Protein AF-A0A2E0FH24-F1 (afdb_monomer)

Foldseek 3Di:
DVVVVVVVVVVVPPDPDPWPDDDQKIWFFFQFFLVLLAQPAPDDDLQQFAAEAEDFDAAEAAAPAGDKFFLLDDQADDRPDDPPPPQKDKDKDKFKDAPNHADDAFWFWALDWAWEKEWEADPPPPPPDIDIDTDTAQWGFIWGWQSSDVVTDIDTGTIGGQWYWYFYPPPHTDRDDIDGDPDGPDGMDMGMYMYGYDDPVSPRRWWPAQFWDWAQAQADQDQASIKTKWFLAGSSGHFPDQPQPDWFWGGKTKTGFYQLQAHPVVPHHDALLLFWKKKWKKWWGRVFAWADQQKKKWKWKAFPQVRDIDTDDIDGTDPTDDIDMDMDTPHDVSQSHGRIMMMIIIITGRRRGHGMMIIGITGTHRDNDPPVFDQEKFQRHAQQPQFDFFSEEALVLCVVPVLNTGDQWTWGKMFGRAQAKWKFFFWWKWKDFPPHTDDIFTQPDRIDIAGGRGMDTGITGCDDDNHRDGDPSPPDQFWGKMKMKTFTDIDDPYDRSRRIDIYIRIHHQKTHQASLGFSIWMWGFAAQKWKKFKDFRSAWFWFFKKKFQWGDDSDDFQVFWKWKWKFDQPDPPRDGDDTQDIAPDTHGDDQDSDDSRIDIGTGPDIRTDHTMMIITITTNDRDITITGWRQSGFPQVRIWMDRPNDIDTDPHGTTTRMITGTDSSPPPPPPPCPQPAWDKDWDDAADQWKIKMATPDFAWKWKFKAAPVRDTPDIDIDGRTDMDTCNVPDFDKIWIWIAGPVGHIDIDIGGHD

Secondary structure (DSSP, 8-state):
--SHHHHTTTTS-----S-EEETTEEEE--SS-TTTTTS------S--TT-EEE----EEPPTTT-EEE-SSS--BPP----TT-TTEEEEEEESEEETTEEPPTT-EEESS--EEEEEEEPTTTGGG-EEEEEEEPPPEEEEEEETTSSSPEEEEEEEEES-EEEEE-SSS-EEEEEE--SS-SEE--EEEEEEEPP-GGGTT--BS---SEEESSS-SS-SSS-EEEE-SB-TTSSBS--STT-EEEEEEEEBPPEE-SB-TTSSSBP-GGG-EEEEEEEEE-TTSPPPPTT-EEEEEEEETTTTEEEEEEEEE--S----EEEEEE---TTTSSEEEEEEEEEEEE-SSS-S-EEEEEEEEEE-SS---S---EEE-S----SBSS-SEEEHHHHHH-HHHHB-SEEEEEEEE-SSS-EEEEEEEEEEEETTEEEEEEE-SSSEEEEPTT-EEEEEEESEETTEE----TTS-SS-EEEEEEEEEE--TTS-GGGGEEEEEEEEESB-BSS-S--SEEEEE-SSS-EEEEEEEEEEEEEEEEEEE-BPP-SS--TT--EEEEEEES-STTS---SEEEE-SS-B------SGGG-EEEEEEEEEEEEEEEEEEEEESSSSPPPEEEESSS--GGGEEEESSSS-EE-SS-SEESEEEEESTTS-TT-------PPPEEEESSSBSSEEEEEESS-S-EEEEEE-TTS-EEEEEEE-SEEEEE-TTSPSEEEEEEEE-TTS-EEEEEEEE-

pLDDT: mean 86.29, std 14.54, range [27.88, 98.69]

Structure (mmCIF, N/CA/C/O backbone):
data_AF-A0A2E0FH24-F1
#
_entry.id   AF-A0A2E0FH24-F1
#
loop_
_atom_site.group_PDB
_atom_site.id
_atom_site.type_symbol
_atom_site.label_atom_id
_atom_site.label_alt_id
_atom_site.label_comp_id
_atom_site.label_asym_id
_atom_site.label_entity_id
_atom_site.label_seq_id
_atom_site.pdbx_PDB_ins_code
_atom_site.Cartn_x
_atom_site.Cartn_y
_atom_site.Cartn_z
_atom_site.occupancy
_atom_site.B_iso_or_equiv
_atom_site.auth_seq_id
_atom_site.auth_comp_id
_atom_site.auth_asym_id
_atom_site.auth_atom_id
_atom_site.pdbx_PDB_model_num
ATOM 1 N N . MET A 1 1 ? 32.695 -41.557 7.636 1.00 42.50 1 MET A N 1
ATOM 2 C CA . MET A 1 1 ? 31.829 -41.462 8.838 1.00 42.50 1 MET A CA 1
ATOM 3 C C . MET A 1 1 ? 31.587 -40.031 9.339 1.00 42.50 1 MET A C 1
ATOM 5 O O . MET A 1 1 ? 30.530 -39.802 9.895 1.00 42.50 1 MET A O 1
ATOM 9 N N . LYS A 1 2 ? 32.475 -39.047 9.092 1.00 34.22 2 LYS A N 1
ATOM 10 C CA . LYS A 1 2 ? 32.203 -37.613 9.367 1.00 34.22 2 LYS A CA 1
ATOM 11 C C . LYS A 1 2 ? 31.386 -36.876 8.286 1.00 34.22 2 LYS A C 1
ATOM 13 O O . LYS A 1 2 ? 30.874 -35.805 8.557 1.00 34.22 2 LYS A O 1
ATOM 18 N N . ILE A 1 3 ? 31.224 -37.466 7.097 1.00 34.38 3 ILE A N 1
ATOM 19 C CA . ILE A 1 3 ? 30.461 -36.876 5.977 1.00 34.38 3 ILE A CA 1
ATOM 20 C C . ILE A 1 3 ? 28.966 -37.252 6.034 1.00 34.38 3 ILE A C 1
ATOM 22 O O . ILE A 1 3 ? 28.124 -36.463 5.629 1.00 34.38 3 ILE A O 1
ATOM 26 N N . LEU A 1 4 ? 28.606 -38.389 6.648 1.00 31.39 4 LEU A N 1
ATOM 27 C CA . LEU A 1 4 ? 27.194 -38.744 6.873 1.00 31.39 4 LEU A CA 1
ATOM 28 C C . LEU A 1 4 ? 26.541 -37.950 8.017 1.00 31.39 4 LEU A C 1
ATOM 30 O O . LEU A 1 4 ? 25.326 -37.820 8.040 1.00 31.39 4 LEU A O 1
ATOM 34 N N . PHE A 1 5 ? 27.330 -37.398 8.945 1.00 30.36 5 PHE A N 1
ATOM 35 C CA . PHE A 1 5 ? 26.803 -36.593 10.054 1.00 30.36 5 PHE A CA 1
ATOM 36 C C . PHE A 1 5 ? 26.474 -35.149 9.632 1.00 30.36 5 PHE A C 1
ATOM 38 O O . PHE A 1 5 ? 25.682 -34.487 10.288 1.00 30.36 5 PHE A O 1
ATOM 45 N N . ILE A 1 6 ? 27.039 -34.679 8.512 1.00 35.78 6 ILE A N 1
ATOM 46 C CA . ILE A 1 6 ? 26.755 -33.351 7.941 1.00 35.78 6 ILE A CA 1
ATOM 47 C C . ILE A 1 6 ? 25.502 -33.398 7.049 1.00 35.78 6 ILE A C 1
ATOM 49 O O . ILE A 1 6 ? 24.717 -32.461 7.054 1.00 35.78 6 ILE A O 1
ATOM 53 N N . ILE A 1 7 ? 25.244 -34.528 6.380 1.00 33.69 7 ILE A N 1
ATOM 54 C CA . ILE A 1 7 ? 24.041 -34.724 5.548 1.00 33.69 7 ILE A CA 1
ATOM 55 C C . ILE A 1 7 ? 22.789 -35.010 6.404 1.00 33.69 7 ILE A C 1
ATOM 57 O O . ILE A 1 7 ? 21.670 -34.741 5.983 1.00 33.69 7 ILE A O 1
ATOM 61 N N . PHE A 1 8 ? 22.950 -35.498 7.640 1.00 28.25 8 PHE A N 1
ATOM 62 C CA . PHE A 1 8 ? 21.814 -35.725 8.546 1.00 28.25 8 PHE A CA 1
ATOM 63 C C . PHE A 1 8 ? 21.335 -34.445 9.261 1.00 28.25 8 PHE A C 1
ATOM 65 O O . PHE A 1 8 ? 20.215 -34.413 9.759 1.00 28.25 8 PHE A O 1
ATOM 72 N N . LEU A 1 9 ? 22.145 -33.375 9.275 1.00 28.88 9 LEU A N 1
ATOM 73 C CA . LEU A 1 9 ? 21.748 -32.053 9.782 1.00 28.88 9 LEU A CA 1
ATOM 74 C C . LEU A 1 9 ? 21.144 -31.139 8.701 1.00 28.88 9 LEU A C 1
ATOM 76 O O . LEU A 1 9 ? 20.468 -30.179 9.049 1.00 28.88 9 LEU A O 1
ATOM 80 N N . SER A 1 10 ? 21.301 -31.457 7.410 1.00 28.70 10 SER A N 1
ATOM 81 C CA . SER A 1 10 ? 20.669 -30.713 6.306 1.00 28.70 10 SER A CA 1
ATOM 82 C C . SER A 1 10 ? 19.238 -31.171 5.979 1.00 28.70 10 SER A C 1
ATOM 84 O O . SER A 1 10 ? 18.613 -30.612 5.089 1.00 28.70 10 SER A O 1
ATOM 86 N N . LEU A 1 11 ? 18.712 -32.183 6.680 1.00 27.88 11 LEU A N 1
ATOM 87 C CA . LEU A 1 11 ? 17.382 -32.771 6.441 1.00 27.88 11 LEU A CA 1
ATOM 88 C C . LEU A 1 11 ? 16.371 -32.528 7.579 1.00 27.88 11 LEU A C 1
ATOM 90 O O . LEU A 1 11 ? 15.263 -33.048 7.530 1.00 27.88 11 LEU A O 1
ATOM 94 N N . ILE A 1 12 ? 16.729 -31.719 8.585 1.00 27.95 12 ILE A N 1
ATOM 95 C CA . ILE A 1 12 ? 15.826 -31.283 9.676 1.00 27.95 12 ILE A CA 1
ATOM 96 C C . ILE A 1 12 ? 15.610 -29.748 9.649 1.00 27.95 12 ILE A C 1
ATOM 98 O O . ILE A 1 12 ? 14.938 -29.184 10.502 1.00 27.95 12 ILE A O 1
ATOM 102 N N . GLY A 1 13 ? 16.123 -29.052 8.630 1.00 34.16 13 GLY A N 1
ATOM 103 C CA . GLY A 1 13 ? 16.032 -27.592 8.487 1.00 34.16 13 GLY A CA 1
ATOM 104 C C . GLY A 1 13 ? 15.006 -27.102 7.462 1.00 34.16 13 GLY A C 1
ATOM 105 O O . GLY A 1 13 ? 15.277 -26.117 6.793 1.00 34.16 13 GLY A O 1
ATOM 106 N N . ILE A 1 14 ? 13.874 -27.789 7.279 1.00 35.41 14 ILE A N 1
ATOM 107 C CA . ILE A 1 14 ? 12.835 -27.381 6.317 1.00 35.41 14 ILE A CA 1
ATOM 108 C C . ILE A 1 14 ? 11.508 -27.276 7.072 1.00 35.41 14 ILE A C 1
ATOM 110 O O . ILE A 1 14 ? 10.824 -28.280 7.244 1.00 35.41 14 ILE A O 1
ATOM 114 N N . ASN A 1 15 ? 11.249 -26.082 7.618 1.00 29.73 15 ASN A N 1
ATOM 115 C CA . ASN A 1 15 ? 9.950 -25.509 8.040 1.00 29.73 15 ASN A CA 1
ATOM 116 C C . ASN A 1 15 ? 10.124 -24.212 8.870 1.00 29.73 15 ASN A C 1
ATOM 118 O O . ASN A 1 15 ? 9.218 -23.813 9.594 1.00 29.73 15 ASN A O 1
ATOM 122 N N . LEU A 1 16 ? 11.273 -23.534 8.789 1.00 32.25 16 LEU A N 1
ATOM 123 C CA . LEU A 1 16 ? 11.431 -22.181 9.327 1.00 32.25 16 LEU A CA 1
ATOM 124 C C . LEU A 1 16 ? 11.148 -21.190 8.197 1.00 32.25 16 LEU A C 1
ATOM 126 O O . LEU A 1 16 ? 12.067 -20.674 7.580 1.00 32.25 16 LEU A O 1
ATOM 130 N N . LEU A 1 17 ? 9.867 -20.984 7.897 1.00 41.75 17 LEU A N 1
ATOM 131 C CA . LEU A 1 17 ? 9.438 -19.695 7.355 1.00 41.75 17 LEU A CA 1
ATOM 132 C C . LEU A 1 17 ? 9.390 -18.712 8.527 1.00 41.75 17 LEU A C 1
ATOM 134 O O . LEU A 1 17 ? 9.107 -19.132 9.651 1.00 41.75 17 LEU A O 1
ATOM 138 N N . ALA A 1 18 ? 9.676 -17.440 8.252 1.00 46.03 18 ALA A N 1
ATOM 139 C CA . ALA A 1 18 ? 9.820 -16.313 9.176 1.00 46.03 18 ALA A CA 1
ATOM 140 C C . ALA A 1 18 ? 8.574 -16.015 10.046 1.00 46.03 18 ALA A C 1
ATOM 142 O O . ALA A 1 18 ? 7.959 -14.951 9.982 1.00 46.03 18 ALA A O 1
ATOM 143 N N . GLN A 1 19 ? 8.186 -16.967 10.891 1.00 52.16 19 GLN A N 1
ATOM 144 C CA . GLN A 1 19 ? 7.180 -16.806 11.926 1.00 52.16 19 GLN A CA 1
ATOM 145 C C . GLN A 1 19 ? 7.893 -16.354 13.189 1.00 52.16 19 GLN A C 1
ATOM 147 O O . GLN A 1 19 ? 8.677 -17.088 13.795 1.00 52.16 19 GLN A O 1
ATOM 152 N N . LYS A 1 20 ? 7.626 -15.121 13.609 1.00 48.47 20 LYS A N 1
ATOM 153 C CA . LYS A 1 20 ? 8.109 -14.644 14.899 1.00 48.47 20 LYS A CA 1
ATOM 154 C C . LYS A 1 20 ? 7.167 -15.172 15.966 1.00 48.47 20 LYS A C 1
ATOM 156 O O . LYS A 1 20 ? 6.253 -14.463 16.364 1.00 48.47 20 LYS A O 1
ATOM 161 N N . GLU A 1 21 ? 7.357 -16.411 16.401 1.00 52.12 21 GLU A N 1
ATOM 162 C CA . GLU A 1 21 ? 6.570 -17.008 17.483 1.00 52.12 21 GLU A CA 1
ATOM 163 C C . GLU A 1 21 ? 6.984 -16.416 18.840 1.00 52.12 21 GLU A C 1
ATOM 165 O O . GLU A 1 21 ? 8.165 -16.391 19.203 1.00 52.12 21 GLU A O 1
ATOM 170 N N . ARG A 1 22 ? 6.009 -15.936 19.619 1.00 55.72 22 ARG A N 1
ATOM 171 C CA . ARG A 1 22 ? 6.194 -15.578 21.032 1.00 55.72 22 ARG A CA 1
ATOM 172 C C . ARG A 1 22 ? 5.131 -16.277 21.871 1.00 55.72 22 ARG A C 1
ATOM 174 O O . ARG A 1 22 ? 4.177 -15.671 22.339 1.00 55.72 22 ARG A O 1
ATOM 181 N N . GLY A 1 23 ? 5.320 -17.576 22.087 1.00 64.25 23 GLY A N 1
ATOM 182 C CA . GLY A 1 23 ? 4.352 -18.387 22.823 1.00 64.25 23 GLY A CA 1
ATOM 183 C C . GLY A 1 23 ? 3.135 -18.727 21.963 1.00 64.25 23 GLY A C 1
ATOM 184 O O . GLY A 1 23 ? 3.292 -19.152 20.828 1.00 64.25 23 GLY A O 1
ATOM 185 N N . GLU A 1 24 ? 1.934 -18.571 22.518 1.00 82.94 24 GLU A N 1
ATOM 186 C CA . GLU A 1 24 ? 0.658 -18.980 21.902 1.00 82.94 24 GLU A CA 1
ATOM 187 C C . GLU A 1 24 ? 0.041 -17.914 20.965 1.00 82.94 24 GLU A C 1
ATOM 189 O O . GLU A 1 24 ? -1.079 -18.077 20.480 1.00 82.94 24 GLU A O 1
ATOM 194 N N . GLU A 1 25 ? 0.783 -16.837 20.686 1.00 91.25 25 GLU A N 1
ATOM 195 C CA . GLU A 1 25 ? 0.478 -15.815 19.678 1.00 91.25 25 GLU A CA 1
ATOM 196 C C . GLU A 1 25 ? 1.577 -15.740 18.607 1.00 91.25 25 GLU A C 1
ATOM 198 O O . GLU A 1 25 ? 2.749 -16.052 18.854 1.00 91.25 25 GLU A O 1
ATOM 203 N N . THR A 1 26 ? 1.208 -15.340 17.389 1.00 90.75 26 THR A N 1
ATOM 204 C CA . THR A 1 26 ? 2.142 -15.291 16.257 1.00 90.75 26 THR A CA 1
ATOM 205 C C . THR A 1 26 ? 1.792 -14.177 15.278 1.00 90.75 26 THR A C 1
ATOM 207 O O . THR A 1 26 ? 0.620 -13.981 14.957 1.00 90.75 26 THR A O 1
ATOM 210 N N . LEU A 1 27 ? 2.826 -13.512 14.751 1.00 90.62 27 LEU A N 1
ATOM 211 C CA . LEU A 1 27 ? 2.747 -12.724 13.520 1.00 90.62 27 LEU A CA 1
ATOM 212 C C . LEU A 1 27 ? 3.311 -13.523 12.348 1.00 90.62 27 LEU A C 1
ATOM 214 O O . LEU A 1 27 ? 4.332 -14.205 12.475 1.00 90.62 27 LEU A O 1
ATOM 218 N N . SER A 1 28 ? 2.659 -13.429 11.198 1.00 89.19 28 SER A N 1
ATOM 219 C CA . SER A 1 28 ? 3.135 -14.007 9.945 1.00 89.19 28 SER A CA 1
ATOM 220 C C . SER A 1 28 ? 3.078 -12.988 8.811 1.00 89.19 28 SER A C 1
ATOM 222 O O . SER A 1 28 ? 2.245 -12.085 8.866 1.00 89.19 28 SER A O 1
ATOM 224 N N . PRO A 1 29 ? 3.947 -13.125 7.799 1.00 89.25 29 PRO A N 1
ATOM 225 C CA . PRO A 1 29 ? 3.878 -12.305 6.597 1.00 89.25 29 PRO A CA 1
ATOM 226 C C . PRO A 1 29 ? 2.555 -12.497 5.853 1.00 89.25 29 PRO A C 1
ATOM 228 O O . PRO A 1 29 ? 1.893 -13.532 6.001 1.00 89.25 29 PRO A O 1
ATOM 231 N N . LEU A 1 30 ? 2.186 -11.501 5.052 1.00 89.94 30 LEU A N 1
ATOM 232 C CA . LEU A 1 30 ? 0.980 -11.555 4.236 1.00 89.94 30 LEU A CA 1
ATOM 233 C C . LEU A 1 30 ? 1.194 -12.447 3.015 1.00 89.94 30 LEU A C 1
ATOM 235 O O . LEU A 1 30 ? 2.293 -12.537 2.468 1.00 89.94 30 LEU A O 1
ATOM 239 N N . LYS A 1 31 ? 0.131 -13.114 2.566 1.00 87.00 31 LYS A N 1
ATOM 240 C CA . LYS A 1 31 ? 0.158 -13.888 1.317 1.00 87.00 31 LYS A CA 1
ATOM 241 C C . LYS A 1 31 ? -0.220 -13.046 0.099 1.00 87.00 31 LYS A C 1
ATOM 243 O O . LYS A 1 31 ? 0.187 -13.385 -1.004 1.00 87.00 31 LYS A O 1
ATOM 248 N N . TYR A 1 32 ? -0.997 -11.992 0.303 1.00 86.81 32 TYR A N 1
ATOM 249 C CA . TYR A 1 32 ? -1.495 -11.094 -0.731 1.00 86.81 32 TYR A CA 1
ATOM 250 C C . TYR A 1 32 ? -1.372 -9.654 -0.241 1.00 86.81 32 TYR A C 1
ATOM 252 O O . TYR A 1 32 ? -1.266 -9.428 0.962 1.00 86.81 32 TYR A O 1
ATOM 260 N N . ASN A 1 33 ? -1.444 -8.694 -1.158 1.00 86.69 33 ASN A N 1
ATOM 261 C CA . ASN A 1 33 ? -1.585 -7.281 -0.819 1.00 86.69 33 ASN A CA 1
ATOM 262 C C . ASN A 1 33 ? -2.968 -6.793 -1.270 1.00 86.69 33 ASN A C 1
ATOM 264 O O . ASN A 1 33 ? -3.209 -6.554 -2.455 1.00 86.69 33 ASN A O 1
ATOM 268 N N . HIS A 1 34 ? -3.898 -6.640 -0.324 1.00 80.19 34 HIS A N 1
ATOM 269 C CA . HIS A 1 34 ? -5.293 -6.275 -0.609 1.00 80.19 34 HIS A CA 1
ATOM 270 C C . HIS A 1 34 ? -5.476 -4.861 -1.159 1.00 80.19 34 HIS A C 1
ATOM 272 O O . HIS A 1 34 ? -6.520 -4.563 -1.749 1.00 80.19 34 HIS A O 1
ATOM 278 N N . VAL A 1 35 ? -4.479 -3.990 -0.989 1.00 80.81 35 VAL A N 1
ATOM 279 C CA . VAL A 1 35 ? -4.482 -2.659 -1.601 1.00 80.81 35 VAL A CA 1
ATOM 280 C C . VAL A 1 35 ? -4.303 -2.780 -3.117 1.00 80.81 35 VAL A C 1
ATOM 282 O O . VAL A 1 35 ? -4.965 -2.060 -3.865 1.00 80.81 35 VAL A O 1
ATOM 285 N N . LEU A 1 36 ? -3.472 -3.723 -3.574 1.00 78.94 36 LEU A N 1
ATOM 286 C CA . LEU A 1 36 ? -3.165 -3.941 -4.992 1.00 78.94 36 LEU A CA 1
ATOM 287 C C . LEU A 1 36 ? -4.233 -4.761 -5.734 1.00 78.94 36 LEU A C 1
ATOM 289 O O . LEU A 1 36 ? -4.525 -4.447 -6.891 1.00 78.94 36 LEU A O 1
ATOM 293 N N . LEU A 1 37 ? -4.891 -5.711 -5.052 1.00 73.88 37 LEU A N 1
ATOM 294 C CA . LEU A 1 37 ? -5.936 -6.590 -5.619 1.00 73.88 37 LEU A CA 1
ATOM 295 C C . LEU A 1 37 ? -7.115 -5.846 -6.272 1.00 73.88 37 LEU A C 1
ATOM 297 O O . LEU A 1 37 ? -7.831 -6.412 -7.095 1.00 73.88 37 LEU A O 1
ATOM 301 N N . ASN A 1 38 ? -7.334 -4.583 -5.901 1.00 55.59 38 ASN A N 1
ATOM 302 C CA . ASN A 1 38 ? -8.429 -3.750 -6.401 1.00 55.59 38 ASN A CA 1
ATOM 303 C C . ASN A 1 38 ? -8.008 -2.772 -7.513 1.00 55.59 38 ASN A C 1
ATOM 305 O O . ASN A 1 38 ? -8.843 -1.998 -7.992 1.00 55.59 38 ASN A O 1
ATOM 309 N N . SER A 1 39 ? -6.736 -2.757 -7.922 1.00 53.38 39 SER A N 1
ATOM 310 C CA . SER A 1 39 ? -6.330 -1.975 -9.088 1.00 53.38 39 SER A CA 1
ATOM 311 C C . SER A 1 39 ? -6.868 -2.672 -10.346 1.00 53.38 39 SER A C 1
ATOM 313 O O . SER A 1 39 ? -6.600 -3.845 -10.575 1.00 53.38 39 SER A O 1
ATOM 315 N N . ASN A 1 40 ? -7.687 -1.981 -11.149 1.00 41.78 40 ASN A N 1
ATOM 316 C CA . ASN A 1 40 ? -8.193 -2.478 -12.440 1.00 41.78 40 ASN A CA 1
ATOM 317 C C . ASN A 1 40 ? -7.053 -2.535 -13.471 1.00 41.78 40 ASN A C 1
ATOM 319 O O . ASN A 1 40 ? -7.084 -1.844 -14.487 1.00 41.78 40 ASN A O 1
ATOM 323 N N . THR A 1 41 ? -6.010 -3.302 -13.188 1.00 45.62 41 THR A N 1
ATOM 324 C CA . THR A 1 41 ? -4.843 -3.442 -14.043 1.00 45.62 41 THR A CA 1
ATOM 325 C C . THR A 1 41 ? -4.961 -4.772 -14.771 1.00 45.62 41 THR A C 1
ATOM 327 O O . THR A 1 41 ? -4.828 -5.860 -14.209 1.00 45.62 41 THR A O 1
ATOM 330 N N . ILE A 1 42 ? -5.285 -4.677 -16.063 1.00 42.38 42 ILE A N 1
ATOM 331 C CA . ILE A 1 42 ? -5.162 -5.788 -17.004 1.00 42.38 42 ILE A CA 1
ATOM 332 C C . ILE A 1 42 ? -3.673 -6.080 -17.079 1.00 42.38 42 ILE A C 1
ATOM 334 O O . ILE A 1 42 ? -2.954 -5.417 -17.823 1.00 42.38 42 ILE A O 1
ATOM 338 N N . GLY A 1 43 ? -3.180 -7.019 -16.286 1.00 40.81 43 GLY A N 1
ATOM 339 C CA . GLY A 1 43 ? -1.819 -7.464 -16.492 1.00 40.81 43 GLY A CA 1
ATOM 340 C C . GLY A 1 43 ? -1.731 -8.811 -17.153 1.00 40.81 43 GLY A C 1
ATOM 341 O O . GLY A 1 43 ? -2.704 -9.457 -17.552 1.00 40.81 43 GLY A O 1
ATOM 342 N N . THR A 1 44 ? -0.472 -9.119 -17.391 1.00 39.84 44 THR A N 1
ATOM 343 C CA . THR A 1 44 ? 0.022 -10.105 -18.324 1.00 39.84 44 THR A CA 1
ATOM 344 C C . THR A 1 44 ? -0.303 -11.496 -17.816 1.00 39.84 44 THR A C 1
ATOM 346 O O . THR A 1 44 ? 0.523 -12.172 -17.205 1.00 39.84 44 THR A O 1
ATOM 349 N N . SER A 1 45 ? -1.517 -11.956 -18.107 1.00 37.31 45 SER A N 1
ATOM 350 C CA . SER A 1 45 ? -1.743 -13.386 -18.220 1.00 37.31 45 SER A CA 1
ATOM 351 C C . SER A 1 45 ? -0.729 -13.937 -19.234 1.00 37.31 45 SER A C 1
ATOM 353 O O . SER A 1 45 ? -0.372 -13.256 -20.196 1.00 37.31 45 SER A O 1
ATOM 355 N N . LYS A 1 46 ? -0.268 -15.179 -19.057 1.00 46.75 46 LYS A N 1
ATOM 356 C CA . LYS A 1 46 ? 0.560 -15.867 -20.069 1.00 46.75 46 LYS A CA 1
ATOM 357 C C . LYS A 1 46 ? -0.121 -15.952 -21.445 1.00 46.75 46 LYS A C 1
ATOM 359 O O . LYS A 1 46 ? 0.524 -16.341 -22.411 1.00 46.75 46 LYS A O 1
ATOM 364 N N . ASN A 1 47 ? -1.409 -15.616 -21.529 1.00 64.75 47 ASN A N 1
ATOM 365 C CA . ASN A 1 47 ? -2.099 -15.398 -22.780 1.00 64.75 47 ASN A CA 1
ATOM 366 C C . ASN A 1 47 ? -1.844 -13.959 -23.259 1.00 64.75 47 ASN A C 1
ATOM 368 O O . ASN A 1 47 ? -2.265 -12.993 -22.620 1.00 64.75 47 ASN A O 1
ATOM 372 N N . ILE A 1 48 ? -1.136 -13.831 -24.382 1.00 79.19 48 ILE A N 1
ATOM 373 C CA . ILE A 1 48 ? -0.889 -12.532 -25.017 1.00 79.19 48 ILE A CA 1
ATOM 374 C C . ILE A 1 48 ? -2.119 -12.013 -25.776 1.00 79.19 48 ILE A C 1
ATOM 376 O O . ILE A 1 48 ? -2.110 -10.868 -26.228 1.00 79.19 48 ILE A O 1
ATOM 380 N N . ASP A 1 49 ? -3.169 -12.825 -25.933 1.00 83.75 49 ASP A N 1
ATOM 381 C CA . ASP A 1 49 ? -4.434 -12.378 -26.506 1.00 83.75 49 ASP A CA 1
ATOM 382 C C . ASP A 1 49 ? -5.118 -11.360 -25.587 1.00 83.75 49 ASP A C 1
ATOM 384 O O . ASP A 1 49 ? -5.330 -11.592 -24.398 1.00 83.75 49 ASP A O 1
ATOM 388 N N . GLY A 1 50 ? -5.431 -10.196 -26.144 1.00 83.75 50 GLY A N 1
ATOM 389 C CA . GLY A 1 50 ? -5.926 -9.037 -25.411 1.00 83.75 50 GLY A CA 1
ATOM 390 C C . GLY A 1 50 ? -4.847 -8.204 -24.709 1.00 83.75 50 GLY A C 1
ATOM 391 O O . GLY A 1 50 ? -5.191 -7.215 -24.067 1.00 83.75 50 GLY A O 1
ATOM 392 N N . MET A 1 51 ? -3.557 -8.545 -24.829 1.00 84.38 51 MET A N 1
ATOM 393 C CA . MET A 1 51 ? -2.476 -7.824 -24.145 1.00 84.38 51 MET A CA 1
ATOM 394 C C . MET A 1 51 ? -2.331 -6.381 -24.651 1.00 84.38 51 MET A C 1
ATOM 396 O O . MET A 1 51 ? -2.385 -6.132 -25.854 1.00 84.38 51 MET A O 1
ATOM 400 N N . PHE A 1 52 ? -2.063 -5.438 -23.744 1.00 86.31 52 PHE A N 1
ATOM 401 C CA . PHE A 1 52 ? -1.710 -4.053 -24.068 1.00 86.31 52 PHE A CA 1
ATOM 402 C C . PHE A 1 52 ? -0.202 -3.826 -23.919 1.00 86.31 52 PHE A C 1
ATOM 404 O O . PHE A 1 52 ? 0.383 -4.065 -22.868 1.00 86.31 52 PHE A O 1
ATOM 411 N N . VAL A 1 53 ? 0.439 -3.334 -24.978 1.00 87.75 53 VAL A N 1
ATOM 412 C CA . VAL A 1 53 ? 1.866 -3.007 -25.030 1.00 87.75 53 VAL A CA 1
ATOM 413 C C . VAL A 1 53 ? 2.014 -1.499 -25.121 1.00 87.75 53 VAL A C 1
ATOM 415 O O . VAL A 1 53 ? 1.791 -0.895 -26.175 1.00 87.75 53 VAL A O 1
ATOM 418 N N . TYR A 1 54 ? 2.412 -0.892 -24.010 1.00 87.94 54 TYR A N 1
ATOM 419 C CA . TYR A 1 54 ? 2.599 0.548 -23.907 1.00 87.94 54 TYR A CA 1
ATOM 420 C C . TYR A 1 54 ? 3.946 0.969 -24.484 1.00 87.94 54 TYR A C 1
ATOM 422 O O . TYR A 1 54 ? 4.993 0.401 -24.172 1.00 87.94 54 TYR A O 1
ATOM 430 N N . ARG A 1 55 ? 3.923 1.983 -25.349 1.00 87.25 55 ARG A N 1
ATOM 431 C CA . ARG A 1 55 ? 5.135 2.667 -25.796 1.00 87.25 55 ARG A CA 1
ATOM 432 C C . ARG A 1 55 ? 5.511 3.761 -24.808 1.00 87.25 55 ARG A C 1
ATOM 434 O O . ARG A 1 55 ? 4.647 4.386 -24.191 1.00 87.25 55 ARG A O 1
ATOM 441 N N . TYR A 1 56 ? 6.814 4.002 -24.737 1.00 87.06 56 TYR A N 1
ATOM 442 C CA . TYR A 1 56 ? 7.432 5.021 -23.903 1.00 87.06 56 TYR A CA 1
ATOM 443 C C . TYR A 1 56 ? 8.392 5.851 -24.744 1.00 87.06 56 TYR A C 1
ATOM 445 O O . TYR A 1 56 ? 9.159 5.309 -25.549 1.00 87.06 56 TYR A O 1
ATOM 453 N N . ASP A 1 57 ? 8.342 7.166 -24.563 1.00 84.50 57 ASP A N 1
ATOM 454 C CA . ASP A 1 57 ? 9.246 8.072 -25.252 1.00 84.50 57 ASP A CA 1
ATOM 455 C C . ASP A 1 57 ? 10.637 7.993 -24.626 1.00 84.50 57 ASP A C 1
ATOM 457 O O . ASP A 1 57 ? 10.799 7.795 -23.422 1.00 84.50 57 ASP A O 1
ATOM 461 N N . THR A 1 58 ? 11.667 8.167 -25.456 1.00 87.69 58 THR A N 1
ATOM 462 C CA . THR A 1 58 ? 13.023 8.320 -24.932 1.00 87.69 58 THR A CA 1
ATOM 463 C C . THR A 1 58 ? 13.177 9.712 -24.328 1.00 87.69 58 THR A C 1
ATOM 465 O O . THR A 1 58 ? 13.173 10.704 -25.062 1.00 87.69 58 THR A O 1
ATOM 468 N N . ILE A 1 59 ? 13.350 9.791 -23.010 1.00 86.19 59 ILE A N 1
ATOM 469 C CA . ILE A 1 59 ? 13.451 11.062 -22.291 1.00 86.19 59 ILE A CA 1
ATOM 470 C C . ILE A 1 59 ? 14.901 11.553 -22.293 1.00 86.19 59 ILE A C 1
ATOM 472 O O . ILE A 1 59 ? 15.838 10.803 -22.025 1.00 86.19 59 ILE A O 1
ATOM 476 N N . LYS A 1 60 ? 15.105 12.842 -22.577 1.00 80.94 60 LYS A N 1
ATOM 477 C CA . LYS A 1 60 ? 16.407 13.495 -22.392 1.00 80.94 60 LYS A CA 1
ATOM 478 C C . LYS A 1 60 ? 16.614 13.812 -20.918 1.00 80.94 60 LYS A C 1
ATOM 480 O O . LYS A 1 60 ? 15.730 14.396 -20.298 1.00 80.94 60 LYS A O 1
ATOM 485 N N . VAL A 1 61 ? 17.789 13.504 -20.377 1.00 73.00 61 VAL A N 1
ATOM 486 C CA . VAL A 1 61 ? 18.121 13.887 -18.998 1.00 73.00 61 VAL A CA 1
ATOM 487 C C . VAL A 1 61 ? 18.308 15.412 -18.930 1.00 73.00 61 VAL A C 1
ATOM 489 O O . VAL A 1 61 ? 19.203 15.931 -19.607 1.00 73.00 61 VAL A O 1
ATOM 492 N N . PRO A 1 62 ? 17.498 16.152 -18.147 1.00 60.41 62 PRO A N 1
ATOM 493 C CA . PRO A 1 62 ? 17.621 17.603 -18.043 1.00 60.41 62 PRO A CA 1
ATOM 494 C C . PRO A 1 62 ? 18.933 17.993 -17.353 1.00 60.41 62 PRO A C 1
ATOM 496 O O . PRO A 1 62 ? 19.288 17.436 -16.308 1.00 60.41 62 PRO A O 1
ATOM 499 N N . ASN A 1 63 ? 19.649 18.976 -17.896 1.00 54.38 63 ASN A N 1
ATOM 500 C CA . ASN A 1 63 ? 20.891 19.468 -17.319 1.00 54.38 63 ASN A CA 1
ATOM 501 C C . ASN A 1 63 ? 20.586 20.152 -15.976 1.00 54.38 63 ASN A C 1
ATOM 503 O O . ASN A 1 63 ? 19.753 21.051 -15.882 1.00 54.38 63 ASN A O 1
ATOM 507 N N . GLY A 1 64 ? 21.241 19.701 -14.909 1.00 53.47 64 GLY A N 1
ATOM 508 C CA . GLY A 1 64 ? 21.092 20.265 -13.564 1.00 53.47 64 GLY A CA 1
ATOM 509 C C . GLY A 1 64 ? 19.832 19.865 -12.782 1.00 53.47 64 GLY A C 1
ATOM 510 O O . GLY A 1 64 ? 19.836 20.058 -11.571 1.00 53.47 64 GLY A O 1
ATOM 511 N N . LYS A 1 65 ? 18.793 19.281 -13.407 1.00 56.97 65 LYS A N 1
ATOM 512 C CA . LYS A 1 65 ? 17.635 18.706 -12.679 1.00 56.97 65 LYS A CA 1
ATOM 513 C C . LYS A 1 65 ? 17.650 17.178 -12.610 1.00 56.97 65 LYS A C 1
ATOM 515 O O . LYS A 1 65 ? 17.152 16.628 -11.636 1.00 56.97 65 LYS A O 1
ATOM 520 N N . GLY A 1 66 ? 18.268 16.511 -13.588 1.00 69.00 66 GLY A N 1
ATOM 521 C CA . GLY A 1 66 ? 18.357 15.053 -13.612 1.00 69.00 66 GLY A CA 1
ATOM 522 C C . GLY A 1 66 ? 17.007 14.340 -13.760 1.00 69.00 66 GLY A C 1
ATOM 523 O O . GLY A 1 66 ? 15.967 14.975 -13.925 1.00 69.00 66 GLY A O 1
ATOM 524 N N . LEU A 1 67 ? 17.034 13.006 -13.722 1.00 85.56 67 LEU A N 1
ATOM 525 C CA . LEU A 1 67 ? 15.854 12.196 -13.388 1.00 85.56 67 LEU A CA 1
ATOM 526 C C . LEU A 1 67 ? 15.755 12.147 -11.863 1.00 85.56 67 LEU A C 1
ATOM 528 O O . LEU A 1 67 ? 16.786 11.986 -11.215 1.00 85.56 67 LEU A O 1
ATOM 532 N N . PHE A 1 68 ? 14.555 12.295 -11.308 1.00 88.94 68 PHE A N 1
ATOM 533 C CA . PHE A 1 68 ? 14.323 12.289 -9.865 1.00 88.94 68 PHE A CA 1
ATOM 534 C C . PHE A 1 68 ? 13.008 11.583 -9.540 1.00 88.94 68 PHE A C 1
ATOM 536 O O . PHE A 1 68 ? 11.961 11.970 -10.073 1.00 88.94 68 PHE A O 1
ATOM 543 N N . ASP A 1 69 ? 13.044 10.618 -8.627 1.00 93.25 69 ASP A N 1
ATOM 544 C CA . ASP A 1 69 ? 11.849 10.100 -7.973 1.00 93.25 69 ASP A CA 1
ATOM 545 C C . ASP A 1 69 ? 12.071 9.743 -6.506 1.00 93.25 69 ASP A C 1
ATOM 547 O O . ASP A 1 69 ? 13.030 9.054 -6.175 1.00 93.25 69 ASP A O 1
ATOM 551 N N . ASP A 1 70 ? 11.162 10.210 -5.659 1.00 93.62 70 ASP A N 1
ATOM 552 C CA . ASP A 1 70 ? 11.069 9.915 -4.226 1.00 93.62 70 ASP A CA 1
ATOM 553 C C . ASP A 1 70 ? 9.715 9.282 -3.864 1.00 93.62 70 ASP A C 1
ATOM 555 O O . ASP A 1 70 ? 9.335 9.187 -2.707 1.00 93.62 70 ASP A O 1
ATOM 559 N N . PHE A 1 71 ? 8.927 8.892 -4.875 1.00 95.38 71 PHE A N 1
ATOM 560 C CA . PHE A 1 71 ? 7.660 8.174 -4.725 1.00 95.38 71 PHE A CA 1
ATOM 561 C C . PHE A 1 71 ? 6.577 8.889 -3.902 1.00 95.38 71 PHE A C 1
ATOM 563 O O . PHE A 1 71 ? 5.488 8.344 -3.711 1.00 95.38 71 PHE A O 1
ATOM 570 N N . THR A 1 72 ? 6.780 10.146 -3.506 1.00 93.62 72 THR A N 1
ATOM 571 C CA . THR A 1 72 ? 5.720 10.975 -2.911 1.00 93.62 72 THR A CA 1
ATOM 572 C C . THR A 1 72 ? 4.616 11.273 -3.925 1.00 93.62 72 THR A C 1
ATOM 574 O O . THR A 1 72 ? 3.431 11.296 -3.594 1.00 93.62 72 THR A O 1
ATOM 577 N N . THR A 1 73 ? 4.973 11.347 -5.209 1.00 91.75 73 THR A N 1
ATOM 578 C CA . THR A 1 73 ? 4.044 11.463 -6.344 1.00 91.75 73 THR A CA 1
ATOM 579 C C . THR A 1 73 ? 4.058 10.205 -7.209 1.00 91.75 73 THR A C 1
ATOM 581 O O . THR A 1 73 ? 5.041 9.470 -7.248 1.00 91.75 73 THR A O 1
ATOM 584 N N . ASN A 1 74 ? 2.950 9.929 -7.901 1.00 91.38 74 ASN A N 1
ATOM 585 C CA . ASN A 1 74 ? 2.870 8.785 -8.803 1.00 91.38 74 ASN A CA 1
ATOM 586 C C . ASN A 1 74 ? 3.499 9.127 -10.168 1.00 91.38 74 ASN A C 1
ATOM 588 O O . ASN A 1 74 ? 2.949 9.943 -10.908 1.00 91.38 74 ASN A O 1
ATOM 592 N N . LYS A 1 75 ? 4.625 8.482 -10.499 1.00 91.19 75 LYS A N 1
ATOM 593 C CA . LYS A 1 75 ? 5.307 8.586 -11.804 1.00 91.19 75 LYS A CA 1
ATOM 594 C C . LYS A 1 75 ? 5.255 7.292 -12.624 1.00 91.19 75 LYS A C 1
ATOM 596 O O . LYS A 1 75 ? 6.016 7.139 -13.582 1.00 91.19 75 LYS A O 1
ATOM 601 N N . PHE A 1 76 ? 4.348 6.383 -12.275 1.00 89.94 76 PHE A N 1
ATOM 602 C CA . PHE A 1 76 ? 4.025 5.194 -13.056 1.00 89.94 76 PHE A CA 1
ATOM 603 C C . PHE A 1 76 ? 2.979 5.547 -14.111 1.00 89.94 76 PHE A C 1
ATOM 605 O O . PHE A 1 76 ? 1.968 6.181 -13.797 1.00 89.94 76 PHE A O 1
ATOM 612 N N . LYS A 1 77 ? 3.210 5.137 -15.362 1.00 85.38 77 LYS A N 1
ATOM 613 C CA . LYS A 1 77 ? 2.217 5.325 -16.425 1.00 85.38 77 LYS A CA 1
ATOM 614 C C . LYS A 1 77 ? 0.979 4.467 -16.116 1.00 85.38 77 LYS A C 1
ATOM 616 O O . LYS A 1 77 ? 1.152 3.279 -15.844 1.00 85.38 77 LYS A O 1
ATOM 621 N N . PRO A 1 78 ? -0.246 5.024 -16.135 1.00 82.06 78 PRO A N 1
ATOM 622 C CA . PRO A 1 78 ? -1.471 4.248 -15.975 1.00 82.06 78 PRO A CA 1
ATOM 623 C C . PRO A 1 78 ? -1.616 3.179 -17.064 1.00 82.06 78 PRO A C 1
ATOM 625 O O . PRO A 1 78 ? -1.345 3.433 -18.239 1.00 82.06 78 PRO A O 1
ATOM 628 N N . ALA A 1 79 ? -2.053 1.987 -16.660 1.00 80.81 79 ALA A N 1
ATOM 629 C CA . ALA A 1 79 ? -2.283 0.843 -17.539 1.00 80.81 79 ALA A CA 1
ATOM 630 C C . ALA A 1 79 ? -3.793 0.583 -17.716 1.00 80.81 79 ALA A C 1
ATOM 632 O O . ALA A 1 79 ? -4.293 -0.496 -17.414 1.00 80.81 79 ALA A O 1
ATOM 633 N N . ASP A 1 80 ? -4.533 1.609 -18.143 1.00 81.12 80 ASP A N 1
ATOM 634 C CA . ASP A 1 80 ? -6.005 1.633 -18.189 1.00 81.12 80 ASP A CA 1
ATOM 635 C C . ASP A 1 80 ? -6.601 1.751 -19.605 1.00 81.12 80 ASP A C 1
ATOM 637 O O . ASP A 1 80 ? -7.824 1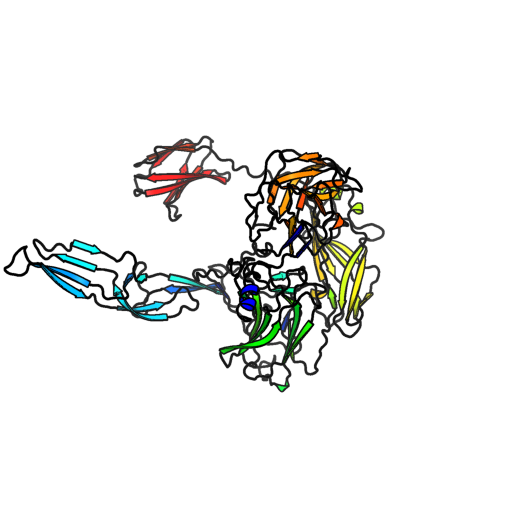.728 -19.765 1.00 81.12 80 ASP A O 1
ATOM 641 N N . ALA A 1 81 ? -5.747 1.836 -20.629 1.00 85.44 81 ALA A N 1
ATOM 642 C CA . ALA A 1 81 ? -6.139 1.877 -22.039 1.00 85.44 81 ALA A CA 1
ATOM 643 C C . ALA A 1 81 ? -7.131 0.764 -22.428 1.00 85.44 81 ALA A C 1
ATOM 645 O O . ALA A 1 81 ? -7.019 -0.383 -21.995 1.00 85.44 81 ALA A O 1
ATOM 646 N N . GLN A 1 82 ? -8.080 1.109 -23.295 1.00 88.69 82 GLN A N 1
ATOM 647 C CA . GLN A 1 82 ? -9.153 0.232 -23.750 1.00 88.69 82 GLN A CA 1
ATOM 648 C C . GLN A 1 82 ? -9.137 0.048 -25.275 1.00 88.69 82 GLN A C 1
ATOM 650 O O . GLN A 1 82 ? -8.639 0.901 -26.021 1.00 88.69 82 GLN A O 1
ATOM 655 N N . PRO A 1 83 ? -9.713 -1.055 -25.794 1.00 88.12 83 PRO A N 1
ATOM 656 C CA . PRO A 1 83 ? -9.882 -1.217 -27.231 1.00 88.12 83 PRO A CA 1
ATOM 657 C C . PRO A 1 83 ? -10.740 -0.083 -27.811 1.00 88.12 83 PRO A C 1
ATOM 659 O O . PRO A 1 83 ? -11.879 0.120 -27.393 1.00 88.12 83 PRO A O 1
ATOM 662 N N . GLY A 1 84 ? -10.214 0.618 -28.818 1.00 88.44 84 GLY A N 1
ATOM 663 C CA . GLY A 1 84 ? -10.904 1.723 -29.493 1.00 88.44 84 GLY A CA 1
ATOM 664 C C . GLY A 1 84 ? -10.491 3.123 -29.033 1.00 88.44 84 GLY A C 1
ATOM 665 O O . GLY A 1 84 ? -10.921 4.097 -29.656 1.00 88.44 84 GLY A O 1
ATOM 666 N N . ASP A 1 85 ? -9.640 3.237 -28.010 1.00 90.44 85 ASP A N 1
ATOM 667 C CA . ASP A 1 85 ? -9.058 4.521 -27.622 1.00 90.44 85 ASP A CA 1
ATOM 668 C C . ASP A 1 85 ? -8.210 5.125 -28.760 1.00 90.44 85 ASP A C 1
ATOM 670 O O . ASP A 1 85 ? -7.589 4.384 -29.528 1.00 90.44 85 ASP A O 1
ATOM 674 N N . PRO A 1 86 ? -8.119 6.468 -28.877 1.00 89.75 86 PRO A N 1
ATOM 675 C CA . PRO A 1 86 ? -7.435 7.126 -29.998 1.00 89.75 86 PRO A CA 1
ATOM 676 C C . PRO A 1 86 ? -5.955 6.751 -30.170 1.00 89.75 86 PRO A C 1
ATOM 678 O O . PRO A 1 86 ? -5.419 6.837 -31.274 1.00 89.75 86 PRO A O 1
ATOM 681 N N . GLU A 1 87 ? -5.292 6.372 -29.078 1.00 89.12 87 GLU A N 1
ATOM 682 C CA . GLU A 1 87 ? -3.862 6.042 -29.019 1.00 89.12 87 GLU A CA 1
ATOM 683 C C . GLU A 1 87 ? -3.602 4.533 -29.124 1.00 89.12 87 GLU A C 1
ATOM 685 O O . GLU A 1 87 ? -2.449 4.100 -29.189 1.00 89.12 87 GLU A O 1
ATOM 690 N N . VAL A 1 88 ? -4.666 3.727 -29.160 1.00 92.00 88 VAL A N 1
ATOM 691 C CA . VAL A 1 88 ? -4.597 2.271 -29.179 1.00 92.00 88 VAL A CA 1
ATOM 692 C C . VAL A 1 88 ? -4.759 1.764 -30.607 1.00 92.00 88 VAL A C 1
ATOM 694 O O . VAL A 1 88 ? -5.720 2.063 -31.308 1.00 92.00 88 VAL A O 1
ATOM 697 N N . SER A 1 89 ? -3.807 0.942 -31.036 1.00 93.19 89 SER A N 1
ATOM 698 C CA . SER A 1 89 ? -3.844 0.226 -32.314 1.00 93.19 89 SER A CA 1
ATOM 699 C C . SER A 1 89 ? -3.708 -1.267 -32.067 1.00 93.19 89 SER A C 1
ATOM 701 O O . SER A 1 89 ? -2.923 -1.660 -31.216 1.00 93.19 89 SER A O 1
ATOM 703 N N . ASP A 1 90 ? -4.424 -2.121 -32.788 1.00 91.81 90 ASP A N 1
ATOM 704 C CA . ASP A 1 90 ? -4.299 -3.569 -32.627 1.00 91.81 90 ASP A CA 1
ATOM 705 C C . ASP A 1 90 ? -3.436 -4.219 -33.718 1.00 91.81 90 ASP A C 1
ATOM 707 O O . ASP A 1 90 ? -3.206 -3.690 -34.807 1.00 91.81 90 ASP A O 1
ATOM 711 N N . THR A 1 91 ? -2.871 -5.377 -33.403 1.00 90.69 91 THR A N 1
ATOM 712 C CA . THR A 1 91 ? -2.190 -6.259 -34.351 1.00 90.69 91 THR A CA 1
ATOM 713 C C . THR A 1 91 ? -2.619 -7.684 -34.039 1.00 90.69 91 THR A C 1
ATOM 715 O O . THR A 1 91 ? -2.588 -8.090 -32.882 1.00 90.69 91 THR A O 1
ATOM 718 N N . SER A 1 92 ? -3.041 -8.433 -35.058 1.00 91.31 92 SER A N 1
ATOM 719 C CA . SER A 1 92 ? -3.374 -9.854 -34.918 1.00 91.31 92 SER A CA 1
ATOM 720 C C . SER A 1 92 ? -2.259 -10.724 -35.494 1.00 91.31 92 SER A C 1
ATOM 722 O O . SER A 1 92 ? -1.758 -10.433 -36.584 1.00 91.31 92 SER A O 1
ATOM 724 N N . TRP A 1 93 ? -1.901 -11.790 -34.785 1.00 90.44 93 TRP A N 1
ATOM 725 C CA . TRP A 1 93 ? -1.045 -12.864 -35.284 1.00 90.44 93 TRP A CA 1
ATOM 726 C C . TRP A 1 93 ? -1.852 -14.144 -35.373 1.00 90.44 93 TRP A C 1
ATOM 728 O O . TRP A 1 93 ? -2.737 -14.382 -34.558 1.00 90.44 93 TRP A O 1
ATOM 738 N N . PHE A 1 94 ? -1.522 -14.955 -36.366 1.00 94.06 94 PHE A N 1
ATOM 739 C CA . PHE A 1 94 ? -2.087 -16.282 -36.554 1.00 94.06 94 PHE A CA 1
ATOM 740 C C . PHE A 1 94 ? -0.999 -17.317 -36.275 1.00 94.06 94 PHE A C 1
ATOM 742 O O . PHE A 1 94 ? 0.179 -17.041 -36.488 1.00 94.06 94 PHE A O 1
ATOM 749 N N . HIS A 1 95 ? -1.362 -18.498 -35.797 1.00 94.31 95 HIS A N 1
ATOM 750 C CA . HIS A 1 95 ? -0.391 -19.548 -35.514 1.00 94.31 95 HIS A CA 1
ATOM 751 C C . HIS A 1 95 ? 0.252 -20.079 -36.806 1.00 94.31 95 HIS A C 1
ATOM 753 O O . HIS A 1 95 ? 1.464 -20.268 -36.865 1.00 94.31 95 HIS A O 1
ATOM 759 N N . LEU A 1 96 ? -0.539 -20.257 -37.869 1.00 96.06 96 LEU A N 1
ATOM 760 C CA . LEU A 1 96 ? -0.131 -20.941 -39.100 1.00 96.06 96 LEU A CA 1
ATOM 761 C C . LEU A 1 96 ? -0.264 -20.042 -40.336 1.00 96.06 96 LEU A C 1
ATOM 763 O O . LEU A 1 96 ? -1.329 -19.477 -40.602 1.00 96.06 96 LEU A O 1
ATOM 767 N N . TYR A 1 97 ? 0.801 -19.945 -41.134 1.00 95.81 97 TYR A N 1
ATOM 768 C CA . TYR A 1 97 ? 0.804 -19.224 -42.411 1.00 95.81 97 TYR A CA 1
ATOM 769 C C . TYR A 1 97 ? 1.309 -20.101 -43.553 1.00 95.81 97 TYR A C 1
ATOM 771 O O . TYR A 1 97 ? 2.357 -20.738 -43.451 1.00 95.81 97 TYR A O 1
ATOM 779 N N . ARG A 1 98 ? 0.642 -20.015 -44.706 1.00 93.12 98 ARG A N 1
ATOM 780 C CA . ARG A 1 98 ? 1.125 -20.572 -45.975 1.00 93.12 98 ARG A CA 1
ATOM 781 C C . ARG A 1 98 ? 1.362 -19.468 -46.987 1.00 93.12 98 ARG A C 1
ATOM 783 O O . ARG A 1 98 ? 0.496 -18.635 -47.239 1.00 93.12 98 ARG A O 1
ATOM 790 N N . ALA A 1 99 ? 2.563 -19.458 -47.568 1.00 89.69 99 ALA A N 1
ATOM 791 C CA . ALA A 1 99 ? 2.997 -18.440 -48.529 1.00 89.69 99 ALA A CA 1
ATOM 792 C C . ALA A 1 99 ? 2.769 -16.986 -48.043 1.00 89.69 99 ALA A C 1
ATOM 794 O O . ALA A 1 99 ? 2.449 -16.099 -48.833 1.00 89.69 99 ALA A O 1
ATOM 795 N N . GLY A 1 100 ? 2.923 -16.744 -46.735 1.00 88.19 100 GLY A N 1
ATOM 796 C CA . GLY A 1 100 ? 2.737 -15.429 -46.110 1.00 88.19 100 GLY A CA 1
ATOM 797 C C . GLY A 1 100 ? 1.282 -15.031 -45.832 1.00 88.19 100 GLY A C 1
ATOM 798 O O . GLY A 1 100 ? 1.045 -13.909 -45.392 1.00 88.19 100 GLY A O 1
ATOM 799 N N . ILE A 1 101 ? 0.314 -15.923 -46.058 1.00 93.06 101 ILE A N 1
ATOM 800 C CA . ILE A 1 101 ? -1.110 -15.701 -45.774 1.00 93.06 101 ILE A CA 1
ATOM 801 C C . ILE A 1 101 ? -1.526 -16.610 -44.606 1.00 93.06 101 ILE A C 1
ATOM 803 O O . ILE A 1 101 ? -1.161 -17.788 -44.629 1.00 93.06 101 ILE A O 1
ATOM 807 N N . PRO A 1 102 ? -2.265 -16.103 -43.599 1.00 94.81 102 PRO A N 1
ATOM 808 C CA . PRO A 1 102 ? -2.806 -16.946 -42.540 1.00 94.81 102 PRO A CA 1
ATOM 809 C C . PRO A 1 102 ? -3.687 -18.060 -43.101 1.00 94.81 102 PRO A C 1
ATOM 811 O O . PRO A 1 102 ? -4.534 -17.808 -43.964 1.00 94.81 102 PRO A O 1
ATOM 814 N N . ASP A 1 103 ? -3.530 -19.271 -42.580 1.00 95.00 103 ASP A N 1
ATOM 815 C CA . ASP A 1 103 ? -4.487 -20.339 -42.851 1.00 95.00 103 ASP A CA 1
ATOM 816 C C . ASP A 1 103 ? -5.853 -20.050 -42.217 1.00 95.00 103 ASP A C 1
ATOM 818 O O . ASP A 1 103 ? -5.973 -19.297 -41.250 1.00 95.00 103 ASP A O 1
ATOM 822 N N . THR A 1 104 ? -6.908 -20.649 -42.768 1.00 93.75 104 THR A N 1
ATOM 823 C CA . THR A 1 104 ? -8.270 -20.504 -42.240 1.00 93.75 104 THR A CA 1
ATOM 824 C C . THR A 1 104 ? -8.386 -21.085 -40.833 1.00 93.75 104 THR A C 1
ATOM 826 O O . THR A 1 104 ? -7.775 -22.111 -40.540 1.00 93.75 104 THR A O 1
ATOM 829 N N . MET A 1 105 ? -9.207 -20.474 -39.977 1.00 92.38 105 MET A N 1
ATOM 830 C CA . MET A 1 105 ? -9.535 -21.044 -38.663 1.00 92.38 105 MET A CA 1
ATOM 831 C C . MET A 1 105 ? -10.072 -22.476 -38.803 1.00 92.38 105 MET A C 1
ATOM 833 O O . MET A 1 105 ? -10.838 -22.755 -39.728 1.00 92.38 105 MET A O 1
ATOM 837 N N . GLY A 1 106 ? -9.642 -23.375 -37.912 1.00 88.00 106 GLY A N 1
ATOM 838 C CA . GLY A 1 106 ? -9.942 -24.813 -37.977 1.00 88.00 106 GLY A CA 1
ATOM 839 C C . GLY A 1 106 ? -9.084 -25.610 -38.972 1.00 88.00 106 GLY A C 1
ATOM 840 O O . GLY A 1 106 ? -9.387 -26.769 -39.262 1.00 88.00 106 GLY A O 1
ATOM 841 N N . THR A 1 107 ? -8.037 -25.000 -39.541 1.00 93.12 107 THR A N 1
ATOM 842 C CA . THR A 1 107 ? -7.004 -25.747 -40.277 1.00 93.12 107 THR A CA 1
ATOM 843 C C . THR A 1 107 ? -6.120 -26.484 -39.282 1.00 93.12 107 THR A C 1
ATOM 845 O O . THR A 1 107 ? -5.683 -25.902 -38.297 1.00 93.12 107 THR A O 1
ATOM 848 N N . GLU A 1 108 ? -5.830 -27.746 -39.572 1.00 94.69 108 GLU A N 1
ATOM 849 C CA . GLU A 1 108 ? -5.067 -28.637 -38.703 1.00 94.69 108 GLU A CA 1
ATOM 850 C C . GLU A 1 108 ? -4.022 -29.395 -39.528 1.00 94.69 108 GLU A C 1
ATOM 852 O O . GLU A 1 108 ? -4.294 -29.810 -40.667 1.00 94.69 108 GLU A O 1
ATOM 857 N N . TYR A 1 109 ? -2.853 -29.624 -38.937 1.00 95.12 109 TYR A N 1
ATOM 858 C CA . TYR A 1 109 ? -1.761 -30.371 -39.547 1.00 95.12 109 TYR A CA 1
ATOM 859 C C . TYR A 1 109 ? -1.160 -31.414 -38.599 1.00 95.12 109 TYR A C 1
ATOM 861 O O . TYR A 1 109 ? -1.300 -31.337 -37.381 1.00 95.12 109 TYR A O 1
ATOM 869 N N . MET A 1 110 ? -0.444 -32.360 -39.203 1.00 94.25 110 MET A N 1
ATOM 870 C CA . MET A 1 110 ? 0.425 -33.332 -38.553 1.00 94.25 110 MET A CA 1
ATOM 871 C C . MET A 1 110 ? 1.887 -33.030 -38.900 1.00 94.25 110 MET A C 1
ATOM 873 O O . MET A 1 110 ? 2.196 -32.607 -40.020 1.00 94.25 110 MET A O 1
ATOM 877 N N . SER A 1 111 ? 2.773 -33.285 -37.941 1.00 93.81 111 SER A N 1
ATOM 878 C CA . SER A 1 111 ? 4.233 -33.184 -38.071 1.00 93.81 111 SER A CA 1
ATOM 879 C C . SER A 1 111 ? 4.854 -34.342 -38.862 1.00 93.81 111 SER A C 1
ATOM 881 O O . SER A 1 111 ? 5.993 -34.245 -39.315 1.00 93.81 111 SER A O 1
ATOM 883 N N . ASP A 1 112 ? 4.105 -35.431 -39.051 1.00 91.81 112 ASP A N 1
ATOM 884 C CA . ASP A 1 112 ? 4.508 -36.587 -39.852 1.00 91.81 112 ASP A CA 1
ATOM 885 C C . ASP A 1 112 ? 3.562 -36.799 -41.043 1.00 91.81 112 ASP A C 1
ATOM 887 O O . ASP A 1 112 ? 2.436 -36.298 -41.103 1.00 91.81 112 ASP A O 1
ATOM 891 N N . THR A 1 113 ? 4.041 -37.566 -42.017 1.00 91.69 113 THR A N 1
ATOM 892 C CA . THR A 1 113 ? 3.351 -37.857 -43.267 1.00 91.69 113 THR A CA 1
ATOM 893 C C . THR A 1 113 ? 2.001 -38.513 -43.009 1.00 91.69 113 THR A C 1
ATOM 895 O O . THR A 1 113 ? 1.918 -39.598 -42.434 1.00 91.69 113 THR A O 1
ATOM 898 N N . THR A 1 114 ? 0.934 -37.900 -43.518 1.00 90.62 114 THR A N 1
ATOM 899 C CA . THR A 1 114 ? -0.401 -38.505 -43.562 1.00 90.62 114 THR A CA 1
ATOM 900 C C . THR A 1 114 ? -0.649 -39.175 -44.914 1.00 90.62 114 THR A C 1
ATOM 902 O O . THR A 1 114 ? 0.001 -38.855 -45.914 1.00 90.62 114 THR A O 1
ATOM 905 N N . TYR A 1 115 ? -1.567 -40.147 -44.968 1.00 88.75 115 TYR A N 1
ATOM 906 C CA . TYR A 1 115 ? -1.716 -41.030 -46.130 1.00 88.75 115 TYR A CA 1
ATOM 907 C C . TYR A 1 115 ? -3.161 -41.192 -46.599 1.00 88.75 115 TYR A C 1
ATOM 909 O O . TYR A 1 115 ? -4.107 -41.280 -45.814 1.00 88.75 115 TYR A O 1
ATOM 917 N N . TYR A 1 116 ? -3.293 -41.348 -47.911 1.00 84.62 116 TYR A N 1
ATOM 918 C CA . TYR A 1 116 ? -4.425 -41.973 -48.572 1.00 84.62 116 TYR A CA 1
ATOM 919 C C . TYR A 1 116 ? -4.122 -43.472 -48.755 1.00 84.62 116 TYR A C 1
ATOM 921 O O . TYR A 1 116 ? -3.136 -43.844 -49.396 1.00 84.62 116 TYR A O 1
ATOM 929 N N . ILE A 1 117 ? -4.937 -44.335 -48.148 1.00 85.06 117 ILE A N 1
ATOM 930 C CA . ILE A 1 117 ? -4.747 -45.788 -48.096 1.00 85.06 117 ILE A CA 1
ATOM 931 C C . ILE A 1 117 ? -5.740 -46.455 -49.048 1.00 85.06 117 ILE A C 1
ATOM 933 O O . ILE A 1 117 ? -6.948 -46.433 -48.820 1.00 85.06 117 ILE A O 1
ATOM 937 N N . LEU A 1 118 ? -5.219 -47.092 -50.092 1.00 81.81 118 LEU A N 1
ATOM 938 C CA . LEU A 1 118 ? -5.989 -47.898 -51.036 1.00 81.81 118 LEU A CA 1
ATOM 939 C C . LEU A 1 118 ? -5.958 -49.359 -50.609 1.00 81.81 118 LEU A C 1
ATOM 941 O O . LEU A 1 118 ? -4.873 -49.939 -50.529 1.00 81.81 118 LEU A O 1
ATOM 945 N N . ILE A 1 119 ? -7.124 -49.958 -50.377 1.00 80.81 119 ILE A N 1
ATOM 946 C CA . ILE A 1 119 ? -7.253 -51.386 -50.071 1.00 80.81 119 ILE A CA 1
ATOM 947 C C . ILE A 1 119 ? -7.916 -52.085 -51.259 1.00 80.81 119 ILE A C 1
ATOM 949 O O . ILE A 1 119 ? -9.045 -51.764 -51.633 1.00 80.81 119 ILE A O 1
ATOM 953 N N . ASP A 1 120 ? -7.214 -53.060 -51.836 1.00 76.25 120 ASP A N 1
ATOM 954 C CA . ASP A 1 120 ? -7.694 -53.859 -52.968 1.00 76.25 120 ASP A CA 1
ATOM 955 C C . ASP A 1 120 ? -7.441 -55.361 -52.739 1.00 76.25 120 ASP A C 1
ATOM 957 O O . ASP A 1 120 ? -6.657 -55.768 -51.879 1.00 76.25 120 ASP A O 1
ATOM 961 N N . THR A 1 121 ? -8.115 -56.206 -53.513 1.00 74.31 121 THR A N 1
ATOM 962 C CA . THR A 1 121 ? -7.886 -57.653 -53.554 1.00 74.31 121 THR A CA 1
ATOM 963 C C . THR A 1 121 ? -6.728 -57.992 -54.486 1.00 74.31 121 THR A C 1
ATOM 965 O O . THR A 1 121 ? -6.554 -57.398 -55.551 1.00 74.31 121 THR A O 1
ATOM 968 N N . VAL A 1 122 ? -5.929 -58.997 -54.128 1.00 73.25 122 VAL A N 1
ATOM 969 C CA . VAL A 1 122 ? -4.881 -59.481 -55.031 1.00 73.25 122 VAL A CA 1
ATOM 970 C C . VAL A 1 122 ? -5.532 -60.191 -56.221 1.00 73.25 122 VAL A C 1
ATOM 972 O O . VAL A 1 122 ? -6.248 -61.187 -56.064 1.00 73.25 122 VAL A O 1
ATOM 975 N N . ALA A 1 123 ? -5.252 -59.699 -57.431 1.00 65.38 123 ALA A N 1
ATOM 976 C CA . ALA A 1 123 ? -5.759 -60.276 -58.672 1.00 65.38 123 ALA A CA 1
ATOM 977 C C . ALA A 1 123 ? -5.484 -61.793 -58.738 1.00 65.38 123 ALA A C 1
ATOM 979 O O . ALA A 1 123 ? -4.336 -62.235 -58.712 1.00 65.38 123 ALA A O 1
ATOM 980 N N . GLY A 1 124 ? -6.554 -62.592 -58.829 1.00 65.06 124 GLY A N 1
ATOM 981 C CA . GLY A 1 124 ? -6.491 -64.058 -58.908 1.00 65.06 124 GLY A CA 1
ATOM 982 C C . GLY A 1 124 ? -6.700 -64.819 -57.591 1.00 65.06 124 GLY A C 1
ATOM 983 O O . GLY A 1 124 ? -6.869 -66.034 -57.654 1.00 65.06 124 GLY A O 1
ATOM 984 N N . TYR A 1 125 ? -6.755 -64.141 -56.436 1.00 59.34 125 TYR A N 1
ATOM 985 C CA . TYR A 1 125 ? -6.929 -64.777 -55.114 1.00 59.34 125 TYR A CA 1
ATOM 986 C C . TYR A 1 125 ? -8.245 -64.416 -54.397 1.00 59.34 125 TYR A C 1
ATOM 988 O O . TYR A 1 125 ? -8.570 -65.010 -53.370 1.00 59.34 125 TYR A O 1
ATOM 996 N N . GLY A 1 126 ? -9.051 -63.503 -54.949 1.00 62.09 126 GLY A N 1
ATOM 997 C CA . GLY A 1 126 ? -10.343 -63.120 -54.364 1.00 62.09 126 GLY A CA 1
ATOM 998 C C . GLY A 1 126 ? -10.213 -62.567 -52.936 1.00 62.09 126 GLY A C 1
ATOM 999 O O . GLY A 1 126 ? -9.233 -61.905 -52.615 1.00 62.09 126 GLY A O 1
ATOM 1000 N N . PHE A 1 127 ? -11.199 -62.852 -52.077 1.00 60.03 127 PHE A N 1
ATOM 1001 C CA . PHE A 1 127 ? -11.281 -62.372 -50.685 1.00 60.03 127 PHE A CA 1
ATOM 1002 C C . PHE A 1 127 ? -10.129 -62.816 -49.765 1.00 60.03 127 PHE A C 1
ATOM 1004 O O . PHE A 1 127 ? -10.012 -62.296 -48.659 1.00 60.03 127 PHE A O 1
ATOM 1011 N N . ASP A 1 128 ? -9.312 -63.785 -50.183 1.00 62.84 128 ASP A N 1
ATOM 1012 C CA . ASP A 1 128 ? -8.336 -64.447 -49.308 1.00 62.84 128 ASP A CA 1
ATOM 1013 C C . ASP A 1 128 ? -6.996 -63.690 -49.222 1.00 62.84 128 ASP A C 1
ATOM 1015 O O . ASP A 1 128 ? -6.066 -64.111 -48.535 1.00 62.84 128 ASP A O 1
ATOM 1019 N N . SER A 1 129 ? -6.845 -62.575 -49.949 1.00 71.69 129 SER A N 1
ATOM 1020 C CA . SER A 1 129 ? -5.631 -61.749 -49.925 1.00 71.69 129 SER A CA 1
ATOM 1021 C C . SER A 1 129 ? -5.928 -60.286 -50.256 1.00 71.69 129 SER A C 1
ATOM 1023 O O . SER A 1 129 ? -6.356 -59.966 -51.366 1.00 71.69 129 SER A O 1
ATOM 1025 N N . LEU A 1 130 ? -5.652 -59.400 -49.296 1.00 76.56 130 LEU A N 1
ATOM 1026 C CA . LEU A 1 130 ? -5.757 -57.947 -49.437 1.00 76.56 130 LEU A CA 1
ATOM 1027 C C . LEU A 1 130 ? -4.368 -57.327 -49.625 1.00 76.56 130 LEU A C 1
ATOM 1029 O O . LEU A 1 130 ? -3.394 -57.783 -49.025 1.00 76.56 130 LEU A O 1
ATOM 1033 N N . VAL A 1 131 ? -4.288 -56.272 -50.433 1.00 78.81 131 VAL A N 1
ATOM 1034 C CA . VAL A 1 131 ? -3.106 -55.419 -50.571 1.00 78.81 131 VAL A CA 1
ATOM 1035 C C . VAL A 1 131 ? -3.466 -53.985 -50.200 1.00 78.81 131 VAL A C 1
ATOM 1037 O O . VAL A 1 131 ? -4.477 -53.455 -50.657 1.00 78.81 131 VAL A O 1
ATOM 1040 N N . SER A 1 132 ? -2.620 -53.364 -49.381 1.00 82.88 132 SER A N 1
ATOM 1041 C CA . SER A 1 132 ? -2.750 -51.960 -48.992 1.00 82.88 132 SER A CA 1
ATOM 1042 C C . SER A 1 132 ? -1.661 -51.137 -49.671 1.00 82.88 132 SER A C 1
ATOM 1044 O O . SER A 1 132 ? -0.477 -51.451 -49.544 1.00 82.88 132 SER A O 1
ATOM 1046 N N . THR A 1 133 ? -2.049 -50.077 -50.376 1.00 85.00 133 THR A N 1
ATOM 1047 C CA . THR A 1 133 ? -1.124 -49.102 -50.969 1.00 85.00 133 THR A CA 1
ATOM 1048 C C . THR A 1 133 ? -1.258 -47.772 -50.242 1.00 85.00 133 THR A C 1
ATOM 1050 O O . THR A 1 133 ? -2.356 -47.233 -50.143 1.00 85.00 133 THR A O 1
ATOM 1053 N N . TYR A 1 134 ? -0.141 -47.239 -49.752 1.00 87.69 134 TYR A N 1
ATOM 1054 C CA . TYR A 1 134 ? -0.082 -45.968 -49.033 1.00 87.69 134 TYR A CA 1
ATOM 1055 C C . TYR A 1 134 ? 0.411 -44.878 -49.983 1.00 87.69 134 TYR A C 1
ATOM 1057 O O . TYR A 1 134 ? 1.547 -44.929 -50.456 1.00 87.69 134 TYR A O 1
ATOM 1065 N N . VAL A 1 135 ? -0.446 -43.903 -50.272 1.00 87.81 135 VAL A N 1
ATOM 1066 C CA . VAL A 1 135 ? -0.109 -42.724 -51.070 1.00 87.81 135 VAL A CA 1
ATOM 1067 C C . VAL A 1 135 ? 0.015 -41.539 -50.111 1.00 87.81 135 VAL A C 1
ATOM 1069 O O . VAL A 1 135 ? -0.985 -41.174 -49.496 1.00 87.81 135 VAL A O 1
ATOM 1072 N N . PRO A 1 136 ? 1.211 -40.956 -49.921 1.00 89.50 136 PRO A N 1
ATOM 1073 C CA . PRO A 1 136 ? 1.387 -39.848 -48.988 1.00 89.50 136 PRO A CA 1
ATOM 1074 C C . PRO A 1 136 ? 0.648 -38.602 -49.482 1.00 89.50 136 PRO A C 1
ATOM 1076 O O . PRO A 1 136 ? 0.636 -38.312 -50.684 1.00 89.50 136 PRO A O 1
ATOM 1079 N N . PHE A 1 137 ? 0.056 -37.846 -48.560 1.00 90.12 137 PHE A N 1
ATOM 1080 C CA . PHE A 1 137 ? -0.458 -36.519 -48.870 1.00 90.12 137 PHE A CA 1
ATOM 1081 C C . PHE A 1 137 ? 0.688 -35.567 -49.234 1.00 90.12 137 PHE A C 1
ATOM 1083 O O . PHE A 1 137 ? 1.815 -35.740 -48.759 1.00 90.12 137 PHE A O 1
ATOM 1090 N N . PRO A 1 138 ? 0.428 -34.557 -50.086 1.00 90.50 138 PRO A N 1
ATOM 1091 C CA . PRO A 1 138 ? 1.407 -33.512 -50.321 1.00 90.50 138 PRO A CA 1
ATOM 1092 C C . PRO A 1 138 ? 1.677 -32.777 -49.006 1.00 90.50 138 PRO A C 1
ATOM 1094 O O . PRO A 1 138 ? 0.739 -32.437 -48.281 1.00 90.50 138 PRO A O 1
ATOM 1097 N N . SER A 1 139 ? 2.954 -32.538 -48.721 1.00 92.56 139 SER A N 1
ATOM 1098 C CA . SER A 1 139 ? 3.351 -31.656 -47.633 1.00 92.56 139 SER A CA 1
ATOM 1099 C C . SER A 1 139 ? 3.194 -30.193 -48.037 1.00 92.56 139 SER A C 1
ATOM 1101 O O . SER A 1 139 ? 3.190 -29.836 -49.222 1.00 92.56 139 SER A O 1
ATOM 1103 N N . TYR A 1 140 ? 3.087 -29.340 -47.028 1.00 93.81 140 TYR A N 1
ATOM 1104 C CA . TYR A 1 140 ? 3.065 -27.896 -47.160 1.00 93.81 140 TYR A CA 1
ATOM 1105 C C . TYR A 1 140 ? 4.191 -27.298 -46.324 1.00 93.81 140 TYR A C 1
ATOM 1107 O O . TYR A 1 140 ? 4.414 -27.706 -45.191 1.00 93.81 140 TYR A O 1
ATOM 1115 N N . GLU A 1 141 ? 4.864 -26.293 -46.875 1.00 96.50 141 GLU A N 1
ATOM 1116 C CA . GLU A 1 141 ? 5.750 -25.430 -46.097 1.00 96.50 141 GLU A CA 1
ATOM 1117 C C . GLU A 1 141 ? 4.879 -24.436 -45.323 1.00 96.50 141 GLU A C 1
ATOM 1119 O O . GLU A 1 141 ? 4.246 -23.554 -45.921 1.00 96.50 141 GLU A O 1
ATOM 1124 N N . VAL A 1 142 ? 4.813 -24.606 -44.005 1.00 95.94 142 VAL A N 1
ATOM 1125 C CA . VAL A 1 142 ? 3.991 -23.804 -43.098 1.00 95.94 142 VAL A CA 1
ATOM 1126 C C . VAL A 1 142 ? 4.910 -23.014 -42.179 1.00 95.94 142 VAL A C 1
ATOM 1128 O O . VAL A 1 142 ? 5.805 -23.549 -41.534 1.00 95.94 142 VAL A O 1
ATOM 1131 N N . THR A 1 143 ? 4.715 -21.702 -42.136 1.00 96.62 143 THR A N 1
ATOM 1132 C CA . THR A 1 143 ? 5.388 -20.842 -41.161 1.00 96.62 143 THR A CA 1
ATOM 1133 C C . THR A 1 143 ? 4.574 -20.854 -39.872 1.00 96.62 143 THR A C 1
ATOM 1135 O O . THR A 1 143 ? 3.412 -20.441 -39.889 1.00 96.62 143 THR A O 1
ATOM 1138 N N . VAL A 1 144 ? 5.180 -21.328 -38.785 1.00 94.62 144 VAL A N 1
ATOM 1139 C CA . VAL A 1 144 ? 4.543 -21.522 -37.479 1.00 94.62 144 VAL A CA 1
ATOM 1140 C C . VAL A 1 144 ? 5.014 -20.433 -36.518 1.00 94.62 144 VAL A C 1
ATOM 1142 O O . VAL A 1 144 ? 6.213 -20.292 -36.259 1.00 94.62 144 VAL A O 1
ATOM 1145 N N . PHE A 1 145 ? 4.069 -19.652 -35.999 1.00 92.88 145 PHE A N 1
ATOM 1146 C CA . PHE A 1 145 ? 4.300 -18.616 -34.997 1.00 92.88 145 PHE A CA 1
ATOM 1147 C C . PHE A 1 145 ? 3.946 -19.128 -33.603 1.00 92.88 145 PHE A C 1
ATOM 1149 O O . PHE A 1 145 ? 2.815 -19.541 -33.362 1.00 92.88 145 PHE A O 1
ATOM 1156 N N . ASP A 1 146 ? 4.872 -19.025 -32.656 1.00 89.38 146 ASP A N 1
ATOM 1157 C CA . ASP A 1 146 ? 4.575 -19.222 -31.239 1.00 89.38 146 ASP A CA 1
ATOM 1158 C C . ASP A 1 146 ? 3.830 -18.000 -30.689 1.00 89.38 146 ASP A C 1
ATOM 1160 O O . ASP A 1 146 ? 4.418 -17.025 -30.208 1.00 89.38 146 ASP A O 1
ATOM 1164 N N . ILE A 1 147 ? 2.507 -18.068 -30.788 1.00 86.88 147 ILE A N 1
ATOM 1165 C CA . ILE A 1 147 ? 1.566 -17.051 -30.323 1.00 86.88 147 ILE A CA 1
ATOM 1166 C C . ILE A 1 147 ? 1.368 -17.059 -28.798 1.00 86.88 147 ILE A C 1
ATOM 1168 O O . ILE A 1 147 ? 0.528 -16.319 -28.305 1.00 86.88 147 ILE A O 1
ATOM 1172 N N . CYS A 1 148 ? 2.147 -17.834 -28.037 1.00 81.25 148 CYS A N 1
ATOM 1173 C CA . CYS A 1 148 ? 2.208 -17.736 -26.575 1.00 81.25 148 CYS A CA 1
ATOM 1174 C C . CYS A 1 148 ? 3.303 -16.763 -26.100 1.00 81.25 148 CYS A C 1
ATOM 1176 O O . CYS A 1 148 ? 3.454 -16.530 -24.901 1.00 81.25 148 CYS A O 1
ATOM 1178 N N . THR A 1 149 ? 4.089 -16.197 -27.025 1.00 81.31 149 THR A N 1
ATOM 1179 C CA . THR A 1 149 ? 5.206 -15.288 -26.727 1.00 81.31 149 THR A CA 1
ATOM 1180 C C . THR A 1 149 ? 5.044 -13.951 -27.443 1.00 81.31 149 THR A C 1
ATOM 1182 O O . THR A 1 149 ? 4.498 -13.885 -28.542 1.00 81.31 149 THR A O 1
ATOM 1185 N N . TYR A 1 150 ? 5.526 -12.859 -26.839 1.00 80.38 150 TYR A N 1
ATOM 1186 C CA . TYR A 1 150 ? 5.555 -11.547 -27.488 1.00 80.38 150 TYR A CA 1
ATOM 1187 C C . TYR A 1 150 ? 6.976 -10.951 -27.515 1.00 80.38 150 TYR A C 1
ATOM 1189 O O . TYR A 1 150 ? 7.590 -10.818 -26.456 1.00 80.38 150 TYR A O 1
ATOM 1197 N N . PRO A 1 151 ? 7.485 -10.517 -28.687 1.00 83.94 151 PRO A N 1
ATOM 1198 C CA . PRO A 1 151 ? 6.904 -10.757 -30.009 1.00 83.94 151 PRO A CA 1
ATOM 1199 C C . PRO A 1 151 ? 6.882 -12.266 -30.332 1.00 83.94 151 PRO A C 1
ATOM 1201 O O . PRO A 1 151 ? 7.804 -12.964 -29.908 1.00 83.94 151 PRO A O 1
ATOM 1204 N N . PRO A 1 152 ? 5.881 -12.765 -31.084 1.00 86.00 152 PRO A N 1
ATOM 1205 C CA . PRO A 1 152 ? 5.810 -14.180 -31.434 1.00 86.00 152 PRO A CA 1
ATOM 1206 C C . PRO A 1 152 ? 7.087 -14.658 -32.120 1.00 86.00 152 PRO A C 1
ATOM 1208 O O . PRO A 1 152 ? 7.546 -14.047 -33.093 1.00 86.00 152 PRO A O 1
ATOM 1211 N N . THR A 1 153 ? 7.667 -15.745 -31.615 1.00 88.12 153 THR A N 1
ATOM 1212 C CA . THR A 1 153 ? 8.785 -16.404 -32.298 1.00 88.12 153 THR A CA 1
ATOM 1213 C C . THR A 1 153 ? 8.267 -17.186 -33.501 1.00 88.12 153 THR A C 1
ATOM 1215 O O . THR A 1 153 ? 7.102 -17.570 -33.546 1.00 88.12 153 THR A O 1
ATOM 1218 N N . VAL A 1 154 ? 9.103 -17.376 -34.521 1.00 93.00 154 VAL A N 1
ATOM 1219 C CA . VAL A 1 154 ? 8.670 -17.987 -35.781 1.00 93.00 154 VAL A CA 1
ATOM 1220 C C . VAL A 1 154 ? 9.701 -18.973 -36.297 1.00 93.00 154 VAL A C 1
ATOM 1222 O O . VAL A 1 154 ? 10.906 -18.720 -36.240 1.00 93.00 154 VAL A O 1
ATOM 1225 N N . HIS A 1 155 ? 9.217 -20.082 -36.839 1.00 93.81 155 HIS A N 1
ATOM 1226 C CA . HIS A 1 155 ? 10.019 -21.039 -37.586 1.00 93.81 155 HIS A CA 1
ATOM 1227 C C . HIS A 1 155 ? 9.236 -21.565 -38.792 1.00 93.81 155 HIS A C 1
ATOM 1229 O O . HIS A 1 155 ? 8.032 -21.346 -38.924 1.00 93.81 155 HIS A O 1
ATOM 1235 N N . LEU A 1 156 ? 9.951 -22.200 -39.716 1.00 95.31 156 LEU A N 1
ATOM 1236 C CA . LEU A 1 156 ? 9.367 -22.856 -40.880 1.00 95.31 156 LEU A CA 1
ATOM 1237 C C . LEU A 1 156 ? 9.356 -24.360 -40.623 1.00 95.31 156 LEU A C 1
ATOM 1239 O O . LEU A 1 156 ? 10.382 -24.893 -40.197 1.00 95.31 156 LEU A O 1
ATOM 1243 N N . ASP A 1 157 ? 8.232 -25.009 -40.906 1.00 95.62 157 ASP A N 1
ATOM 1244 C CA . ASP A 1 157 ? 8.086 -26.456 -40.797 1.00 95.62 157 ASP A CA 1
ATOM 1245 C C . ASP A 1 157 ? 7.413 -27.045 -42.047 1.00 95.62 157 ASP A C 1
ATOM 1247 O O . ASP A 1 157 ? 6.669 -26.367 -42.767 1.00 95.62 157 ASP A O 1
ATOM 1251 N N . THR A 1 158 ? 7.691 -28.316 -42.315 1.00 96.25 158 THR A N 1
ATOM 1252 C CA . THR A 1 158 ? 7.097 -29.078 -43.412 1.00 96.25 158 THR A CA 1
ATOM 1253 C C . THR A 1 158 ? 6.004 -29.965 -42.828 1.00 96.25 158 THR A C 1
ATOM 1255 O O . THR A 1 158 ? 6.301 -30.961 -42.178 1.00 96.25 158 THR A O 1
ATOM 1258 N N . LEU A 1 159 ? 4.738 -29.621 -43.072 1.00 95.50 159 LEU A N 1
ATOM 1259 C CA . LEU A 1 159 ? 3.589 -30.246 -42.413 1.00 95.50 159 LEU A CA 1
ATOM 1260 C C . LEU A 1 159 ? 2.652 -30.956 -43.396 1.00 95.50 159 LEU A C 1
ATOM 1262 O O . LEU A 1 159 ? 2.576 -30.607 -44.578 1.00 95.50 159 LEU A O 1
ATOM 1266 N N . TRP A 1 160 ? 1.880 -31.922 -42.901 1.00 94.62 160 TRP A N 1
ATOM 1267 C CA . TRP A 1 160 ? 0.881 -32.664 -43.676 1.00 94.62 160 TRP A CA 1
ATOM 1268 C C . TRP A 1 160 ? -0.528 -32.383 -43.174 1.00 94.62 160 TRP A C 1
ATOM 1270 O O . TRP A 1 160 ? -0.712 -32.158 -41.982 1.00 94.62 160 TRP A O 1
ATOM 1280 N N . PRO A 1 161 ? -1.550 -32.376 -44.046 1.00 92.19 161 PRO A N 1
ATOM 1281 C CA . PRO A 1 161 ? -2.916 -32.119 -43.604 1.00 92.19 161 PRO A CA 1
ATOM 1282 C C . PRO A 1 161 ? -3.343 -33.166 -42.569 1.00 92.19 161 PRO A C 1
ATOM 1284 O O . PRO A 1 161 ? -3.072 -34.356 -42.766 1.00 92.19 161 PRO A O 1
ATOM 1287 N N . ASN A 1 162 ? -4.048 -32.742 -41.512 1.00 92.19 162 ASN A N 1
ATOM 1288 C CA . ASN A 1 162 ? -4.673 -33.659 -40.557 1.00 92.19 162 ASN A CA 1
ATOM 1289 C C . ASN A 1 162 ? -5.861 -34.378 -41.209 1.00 92.19 162 ASN A C 1
ATOM 1291 O O . ASN A 1 162 ? -7.024 -34.006 -41.044 1.00 92.19 162 ASN A O 1
ATOM 1295 N N . ALA A 1 163 ? -5.557 -35.370 -42.035 1.00 85.75 163 ALA A N 1
ATOM 1296 C CA . ALA A 1 163 ? -6.536 -36.219 -42.675 1.00 85.75 163 ALA A CA 1
ATOM 1297 C C . ALA A 1 163 ? -5.894 -37.540 -43.092 1.00 85.75 163 ALA A C 1
ATOM 1299 O O . ALA A 1 163 ? -4.807 -37.572 -43.667 1.00 85.75 163 ALA A O 1
ATOM 1300 N N . ALA A 1 164 ? -6.624 -38.626 -42.883 1.00 81.19 164 ALA A N 1
ATOM 1301 C CA . ALA A 1 164 ? -6.353 -39.918 -43.479 1.00 81.19 164 ALA A CA 1
ATOM 1302 C C . ALA A 1 164 ? -7.630 -40.433 -44.144 1.00 81.19 164 ALA A C 1
ATOM 1304 O O . ALA A 1 164 ? -8.746 -40.210 -43.671 1.00 81.19 164 ALA A O 1
ATOM 1305 N N . TYR A 1 165 ? -7.456 -41.107 -45.275 1.00 80.00 165 TYR A N 1
ATOM 1306 C CA . TYR A 1 165 ? -8.563 -41.629 -46.067 1.00 80.00 165 TYR A CA 1
ATOM 1307 C C . TYR A 1 165 ? -8.297 -43.095 -46.353 1.00 80.00 165 TYR A C 1
ATOM 1309 O O . TYR A 1 165 ? -7.189 -43.457 -46.748 1.00 80.00 165 TYR A O 1
ATOM 1317 N N . ILE A 1 166 ? -9.321 -43.922 -46.180 1.00 75.88 166 ILE A N 1
ATOM 1318 C CA . ILE A 1 166 ? -9.300 -45.319 -46.599 1.00 75.88 166 ILE A CA 1
ATOM 1319 C C . ILE A 1 166 ? -10.303 -45.459 -47.738 1.00 75.88 166 ILE A C 1
ATOM 1321 O O . ILE A 1 166 ? -11.489 -45.179 -47.560 1.00 75.88 166 ILE A O 1
ATOM 1325 N N . ASP A 1 167 ? -9.815 -45.869 -48.903 1.00 73.25 167 ASP A N 1
ATOM 1326 C CA . ASP A 1 167 ? -10.639 -46.155 -50.073 1.00 73.25 167 ASP A CA 1
ATOM 1327 C C . ASP A 1 167 ? -10.550 -47.650 -50.391 1.00 73.25 167 ASP A C 1
ATOM 1329 O O . ASP A 1 167 ? -9.463 -48.196 -50.620 1.00 73.25 167 ASP A O 1
ATOM 1333 N N . SER A 1 168 ? -11.706 -48.316 -50.342 1.00 70.12 168 SER A N 1
ATOM 1334 C CA . SER A 1 168 ? -11.835 -49.720 -50.708 1.00 70.12 168 SER A CA 1
ATOM 1335 C C . SER A 1 168 ? -12.392 -49.820 -52.128 1.00 70.12 168 SER A C 1
ATOM 1337 O O . SER A 1 168 ? -13.510 -49.406 -52.432 1.00 70.12 168 SER A O 1
ATOM 1339 N N . VAL A 1 169 ? -11.596 -50.379 -53.041 1.00 63.19 169 VAL A N 1
ATOM 1340 C CA . VAL A 1 169 ? -11.926 -50.389 -54.480 1.00 63.19 169 VAL A CA 1
ATOM 1341 C C . VAL A 1 169 ? -12.898 -51.534 -54.841 1.00 63.19 169 VAL A C 1
ATOM 1343 O O . VAL A 1 169 ? -13.263 -51.717 -56.004 1.00 63.19 169 VAL A O 1
ATOM 1346 N N . TRP A 1 170 ? -13.353 -52.319 -53.853 1.00 59.38 170 TRP A N 1
ATOM 1347 C CA . TRP A 1 170 ? -14.129 -53.547 -54.050 1.00 59.38 170 TRP A CA 1
ATOM 1348 C C . TRP A 1 170 ? -15.125 -53.804 -52.896 1.00 59.38 170 TRP A C 1
ATOM 1350 O O . TRP A 1 170 ? -14.714 -53.706 -51.742 1.00 59.38 170 TRP A O 1
ATOM 1360 N N . PRO A 1 171 ? -16.403 -54.197 -53.140 1.00 54.00 171 PRO A N 1
ATOM 1361 C CA . PRO A 1 171 ? -17.047 -54.537 -54.421 1.00 54.00 171 PRO A CA 1
ATOM 1362 C C . PRO A 1 171 ? -17.641 -53.336 -55.180 1.00 54.00 171 PRO A C 1
ATOM 1364 O O . PRO A 1 171 ? -18.153 -53.493 -56.288 1.00 54.00 171 PRO A O 1
ATOM 1367 N N . SER A 1 172 ? -17.571 -52.141 -54.605 1.00 58.09 172 SER A N 1
ATOM 1368 C CA . SER A 1 172 ? -17.898 -50.864 -55.239 1.00 58.09 172 SER A CA 1
ATOM 1369 C C . SER A 1 172 ? -17.052 -49.792 -54.569 1.00 58.09 172 SER A C 1
ATOM 1371 O O . SER A 1 172 ? -16.972 -49.813 -53.347 1.00 58.09 172 SER A O 1
ATOM 1373 N N . SER A 1 173 ? -16.457 -48.875 -55.337 1.00 55.41 173 SER A N 1
ATOM 1374 C CA . SER A 1 173 ? -15.676 -47.756 -54.800 1.00 55.41 173 SER A CA 1
ATOM 1375 C C . SER A 1 173 ? -16.561 -46.876 -53.916 1.00 55.41 173 SER A C 1
ATOM 1377 O O . SER A 1 173 ? -17.334 -46.055 -54.426 1.00 55.41 173 SER A O 1
ATOM 1379 N N . VAL A 1 174 ? -16.484 -47.069 -52.606 1.00 56.75 174 VAL A N 1
ATOM 1380 C CA . VAL A 1 174 ? -17.058 -46.155 -51.626 1.00 56.75 174 VAL A CA 1
ATOM 1381 C C . VAL A 1 174 ? -15.873 -45.570 -50.867 1.00 56.75 174 VAL A C 1
ATOM 1383 O O . VAL A 1 174 ? -15.102 -46.290 -50.239 1.00 56.75 174 VAL A O 1
ATOM 1386 N N . ILE A 1 175 ? -15.688 -44.253 -50.990 1.00 56.38 175 ILE A N 1
ATOM 1387 C CA . ILE A 1 175 ? -14.754 -43.506 -50.143 1.00 56.38 175 ILE A CA 1
ATOM 1388 C C . ILE A 1 175 ? -15.349 -43.574 -48.742 1.00 56.38 175 ILE A C 1
ATOM 1390 O O . ILE A 1 175 ? -16.336 -42.889 -48.472 1.00 56.38 175 ILE A O 1
ATOM 1394 N N . ASP A 1 176 ? -14.821 -44.451 -47.894 1.00 61.91 176 ASP A N 1
ATOM 1395 C CA . ASP A 1 176 ? -15.627 -44.920 -46.771 1.00 61.91 176 ASP A CA 1
ATOM 1396 C C . ASP A 1 176 ? -15.465 -44.077 -45.506 1.00 61.91 176 ASP A C 1
ATOM 1398 O O . ASP A 1 176 ? -16.463 -43.862 -44.826 1.00 61.91 176 ASP A O 1
ATOM 1402 N N . ILE A 1 177 ? -14.287 -43.539 -45.157 1.00 58.41 177 ILE A N 1
ATOM 1403 C CA . ILE A 1 177 ? -14.161 -42.755 -43.910 1.00 58.41 177 ILE A CA 1
ATOM 1404 C C . ILE A 1 177 ? -13.002 -41.743 -43.996 1.00 58.41 177 ILE A C 1
ATOM 1406 O O . ILE A 1 177 ? -11.848 -42.149 -43.841 1.00 58.41 177 ILE A O 1
ATOM 1410 N N . PRO A 1 178 ? -13.249 -40.433 -44.211 1.00 69.81 178 PRO A N 1
ATOM 1411 C CA . PRO A 1 178 ? -12.273 -39.424 -43.825 1.00 69.81 178 PRO A CA 1
ATOM 1412 C C . PRO A 1 178 ? -12.219 -39.408 -42.300 1.00 69.81 178 PRO A C 1
ATOM 1414 O O . PRO A 1 178 ? -13.232 -39.171 -41.640 1.00 69.81 178 PRO A O 1
ATOM 1417 N N . PHE A 1 179 ? -11.051 -39.668 -41.732 1.00 76.50 179 PHE A N 1
ATOM 1418 C CA . PHE A 1 179 ? -10.843 -39.448 -40.310 1.00 76.50 179 PHE A CA 1
ATOM 1419 C C . PHE A 1 179 ? -9.668 -38.506 -40.107 1.00 76.50 179 PHE A C 1
ATOM 1421 O O . PHE A 1 179 ? -8.694 -38.499 -40.862 1.00 76.50 179 PHE A O 1
ATOM 1428 N N . LYS A 1 180 ? -9.825 -37.663 -39.098 1.00 83.06 180 LYS A N 1
ATOM 1429 C CA . LYS A 1 180 ? -8.801 -36.763 -38.602 1.00 83.06 180 LYS A CA 1
ATOM 1430 C C . LYS A 1 180 ? -8.233 -37.352 -37.321 1.00 83.06 180 LYS A C 1
ATOM 1432 O O . LYS A 1 180 ? -8.967 -38.033 -36.598 1.00 83.06 180 LYS A O 1
ATOM 1437 N N . ASP A 1 181 ? -6.970 -37.081 -37.031 1.00 81.19 181 ASP A N 1
ATOM 1438 C CA . ASP A 1 181 ? -6.463 -37.286 -35.683 1.00 81.19 181 ASP A CA 1
ATOM 1439 C C . ASP A 1 181 ? -7.216 -36.324 -34.741 1.00 81.19 181 ASP A C 1
ATOM 1441 O O . ASP A 1 181 ? -7.264 -35.124 -35.030 1.00 81.19 181 ASP A O 1
ATOM 1445 N N . PRO A 1 182 ? -7.864 -36.809 -33.664 1.00 85.50 182 PRO A N 1
ATOM 1446 C CA . PRO A 1 182 ? -8.513 -35.945 -32.677 1.00 85.50 182 PRO A CA 1
ATOM 1447 C C . PRO A 1 182 ? -7.514 -35.108 -31.860 1.00 85.50 182 PRO A C 1
ATOM 1449 O O . PRO A 1 182 ? -7.931 -34.302 -31.032 1.00 85.50 182 PRO A O 1
ATOM 1452 N N . SER A 1 183 ? -6.213 -35.325 -32.035 1.00 87.69 183 SER A N 1
ATOM 1453 C CA . SER A 1 183 ? -5.129 -34.576 -31.409 1.00 87.69 183 SER A CA 1
ATOM 1454 C C . SER A 1 183 ? -4.111 -34.161 -32.479 1.00 87.69 183 SER A C 1
ATOM 1456 O O . SER A 1 183 ? -3.028 -34.742 -32.535 1.00 87.69 183 SER A O 1
ATOM 1458 N N . PRO A 1 184 ? -4.457 -33.195 -33.356 1.00 91.94 184 PRO A N 1
ATOM 1459 C CA . PRO A 1 184 ? -3.515 -32.683 -34.344 1.00 91.94 184 PRO A CA 1
ATOM 1460 C C . PRO A 1 184 ? -2.273 -32.099 -33.667 1.00 91.94 184 PRO A C 1
ATOM 1462 O O . PRO A 1 184 ? -2.368 -31.500 -32.596 1.00 91.94 184 PRO A O 1
ATOM 1465 N N . ASP A 1 185 ? -1.119 -32.223 -34.322 1.00 92.62 185 ASP A N 1
ATOM 1466 C CA . ASP A 1 185 ? 0.129 -31.638 -33.814 1.00 92.62 185 ASP A CA 1
ATOM 1467 C C . ASP A 1 185 ? 0.105 -30.104 -33.889 1.00 92.62 185 ASP A C 1
ATOM 1469 O O . ASP A 1 185 ? 0.712 -29.426 -33.061 1.00 92.62 185 ASP A O 1
ATOM 1473 N N . PHE A 1 186 ? -0.610 -29.558 -34.879 1.00 93.56 186 PHE A N 1
ATOM 1474 C CA . PHE A 1 186 ? -0.777 -28.123 -35.078 1.00 93.56 186 PHE A CA 1
ATOM 1475 C C . PHE A 1 186 ? -2.222 -27.793 -35.438 1.00 93.56 186 PHE A C 1
ATOM 1477 O O . PHE A 1 186 ? -2.790 -28.379 -36.362 1.00 93.56 186 PHE A O 1
ATOM 1484 N N . GLU A 1 187 ? -2.784 -26.790 -34.776 1.00 93.94 187 GLU A N 1
ATOM 1485 C CA . GLU A 1 187 ? -4.109 -26.246 -35.065 1.00 93.94 187 GLU A CA 1
ATOM 1486 C C . GLU A 1 187 ? -4.007 -24.733 -35.255 1.00 93.94 187 GLU A C 1
ATOM 1488 O O . GLU A 1 187 ? -3.274 -24.050 -34.541 1.00 93.94 187 GLU A O 1
ATOM 1493 N N . GLN A 1 188 ? -4.707 -24.202 -36.257 1.00 94.81 188 GLN A N 1
ATOM 1494 C CA . GLN A 1 188 ? -4.738 -22.767 -36.488 1.00 94.81 188 GLN A CA 1
ATOM 1495 C C . GLN A 1 188 ? -5.444 -22.060 -35.333 1.00 94.81 188 GLN A C 1
ATOM 1497 O O . GLN A 1 188 ? -6.594 -22.361 -35.025 1.00 94.81 188 GLN A O 1
ATOM 1502 N N . ASP A 1 189 ? -4.792 -21.024 -34.825 1.00 93.25 189 ASP A N 1
ATOM 1503 C CA . ASP A 1 189 ? -5.313 -20.142 -33.791 1.00 93.25 189 ASP A CA 1
ATOM 1504 C C . ASP A 1 189 ? -4.839 -18.700 -34.049 1.00 93.25 189 ASP A C 1
ATOM 1506 O O . ASP A 1 189 ? -4.051 -18.441 -34.967 1.00 93.25 189 ASP A O 1
ATOM 1510 N N . SER A 1 190 ? -5.343 -17.729 -33.296 1.00 91.94 190 SER A N 1
ATOM 1511 C CA . SER A 1 190 ? -4.950 -16.332 -33.430 1.00 91.94 190 SER A CA 1
ATOM 1512 C C . SER A 1 190 ? -4.999 -15.576 -32.117 1.00 91.94 190 SER A C 1
ATOM 1514 O O . SER A 1 190 ? -5.867 -15.812 -31.287 1.00 91.94 190 SER A O 1
ATOM 1516 N N . VAL A 1 191 ? -4.125 -14.583 -31.999 1.00 91.12 191 VAL A N 1
ATOM 1517 C CA . VAL A 1 191 ? -4.073 -13.663 -30.861 1.00 91.12 191 VAL A CA 1
ATOM 1518 C C . VAL A 1 191 ? -4.093 -12.225 -31.347 1.00 91.12 191 VAL A C 1
ATOM 1520 O O . VAL A 1 191 ? -3.536 -11.899 -32.402 1.00 91.12 191 VAL A O 1
ATOM 1523 N N . LYS A 1 192 ? -4.696 -11.340 -30.560 1.00 90.94 192 LYS A N 1
ATOM 1524 C CA . LYS A 1 192 ? -4.726 -9.899 -30.787 1.00 90.94 192 LYS A CA 1
ATOM 1525 C C . LYS A 1 192 ? -3.991 -9.173 -29.668 1.00 90.94 192 LYS A C 1
ATOM 1527 O O . LYS A 1 192 ? -4.363 -9.277 -28.511 1.00 90.94 192 LYS A O 1
ATOM 1532 N N . VAL A 1 193 ? -3.000 -8.360 -30.025 1.00 90.50 193 VAL A N 1
ATOM 1533 C CA . VAL A 1 193 ? -2.301 -7.470 -29.083 1.00 90.50 193 VAL A CA 1
ATOM 1534 C C . VAL A 1 193 ? -2.609 -6.025 -29.437 1.00 90.50 193 VAL A C 1
ATOM 1536 O O . VAL A 1 193 ? -2.548 -5.628 -30.603 1.00 90.50 193 VAL A O 1
ATOM 1539 N N . TYR A 1 194 ? -2.882 -5.227 -28.419 1.00 91.12 194 TYR A N 1
ATOM 1540 C CA . TYR A 1 194 ? -3.064 -3.790 -28.491 1.00 91.12 194 TYR A CA 1
ATOM 1541 C C . TYR A 1 194 ? -1.734 -3.080 -28.226 1.00 91.12 194 TYR A C 1
ATOM 1543 O O . TYR A 1 194 ? -0.992 -3.413 -27.312 1.00 91.12 194 TYR A O 1
ATOM 1551 N N . LYS A 1 195 ? -1.400 -2.085 -29.037 1.00 91.06 195 LYS A N 1
ATOM 1552 C CA . LYS A 1 195 ? -0.234 -1.213 -28.901 1.00 91.06 195 LYS A CA 1
ATOM 1553 C C . LYS A 1 195 ? -0.730 0.175 -28.556 1.00 91.06 195 LYS A C 1
ATOM 1555 O O . LYS A 1 195 ? -1.462 0.771 -29.347 1.00 91.06 195 LYS A O 1
ATOM 1560 N N . VAL A 1 196 ? -0.283 0.686 -27.418 1.00 90.62 196 VAL A N 1
ATOM 1561 C CA . VAL A 1 196 ? -0.625 2.025 -26.938 1.00 90.62 196 VAL A CA 1
ATOM 1562 C C . VAL A 1 196 ? 0.509 2.965 -27.316 1.00 90.62 196 VAL A C 1
ATOM 1564 O O . VAL A 1 196 ? 1.659 2.755 -26.921 1.00 90.62 196 VAL A O 1
ATOM 1567 N N . ALA A 1 197 ? 0.216 3.955 -28.154 1.00 89.38 197 ALA A N 1
ATOM 1568 C CA . ALA A 1 197 ? 1.177 4.976 -28.548 1.00 89.38 197 ALA A CA 1
ATOM 1569 C C . ALA A 1 197 ? 1.540 5.893 -27.368 1.00 89.38 197 ALA A C 1
ATOM 1571 O O . ALA A 1 197 ? 0.879 5.891 -26.332 1.00 89.38 197 ALA A O 1
ATOM 1572 N N . THR A 1 198 ? 2.617 6.660 -27.529 1.00 86.88 198 THR A N 1
ATOM 1573 C CA . THR A 1 198 ? 2.927 7.752 -26.607 1.00 86.88 198 THR A CA 1
ATOM 1574 C C . THR A 1 198 ? 2.082 8.973 -26.935 1.00 86.88 198 THR A C 1
ATOM 1576 O O . THR A 1 198 ? 1.769 9.229 -28.103 1.00 86.88 198 THR A O 1
ATOM 1579 N N . SER A 1 199 ? 1.735 9.742 -25.910 1.00 82.81 199 SER A N 1
ATOM 1580 C CA . SER A 1 199 ? 1.026 11.011 -26.049 1.00 82.81 199 SER A CA 1
ATOM 1581 C C . SER A 1 199 ? 1.707 12.118 -25.255 1.00 82.81 199 SER A C 1
ATOM 1583 O O . SER A 1 199 ? 2.577 11.884 -24.420 1.00 82.81 199 SER A O 1
ATOM 1585 N N . ILE A 1 200 ? 1.300 13.367 -25.490 1.00 76.81 200 ILE A N 1
ATOM 1586 C CA . ILE A 1 200 ? 1.821 14.505 -24.719 1.00 76.81 200 ILE A CA 1
ATOM 1587 C C . ILE A 1 200 ? 1.498 14.392 -23.219 1.00 76.81 200 ILE A C 1
ATOM 1589 O O . ILE A 1 200 ? 2.213 14.966 -22.396 1.00 76.81 200 ILE A O 1
ATOM 1593 N N . LEU A 1 201 ? 0.448 13.640 -22.865 1.00 77.38 201 LEU A N 1
ATOM 1594 C CA . LEU A 1 201 ? 0.047 13.390 -21.481 1.00 77.38 201 LEU A CA 1
ATOM 1595 C C . LEU A 1 201 ? 1.005 12.434 -20.761 1.00 77.38 201 LEU A C 1
ATOM 1597 O O . LEU A 1 201 ? 1.057 12.456 -19.538 1.00 77.38 201 LEU A O 1
ATOM 1601 N N . ASP A 1 202 ? 1.826 11.680 -21.499 1.00 77.94 202 ASP A N 1
ATOM 1602 C CA . ASP A 1 202 ? 2.844 10.793 -20.925 1.00 77.94 202 ASP A CA 1
ATOM 1603 C C . ASP A 1 202 ? 4.085 11.538 -20.403 1.00 77.94 202 ASP A C 1
ATOM 1605 O O . ASP A 1 202 ? 5.037 10.929 -19.906 1.00 77.94 202 ASP A O 1
ATOM 1609 N N . THR A 1 203 ? 4.106 12.869 -20.516 1.00 76.75 203 THR A N 1
ATOM 1610 C CA . THR A 1 203 ? 5.217 13.684 -20.026 1.00 76.75 203 THR A CA 1
ATOM 1611 C C . THR A 1 203 ? 5.287 13.611 -18.499 1.00 76.75 203 THR A C 1
ATOM 1613 O O . THR A 1 203 ? 4.449 14.182 -17.808 1.00 76.75 203 THR A O 1
ATOM 1616 N N . GLY A 1 204 ? 6.334 12.975 -17.967 1.00 80.06 204 GLY A N 1
ATOM 1617 C CA . GLY A 1 204 ? 6.618 12.930 -16.526 1.00 80.06 204 GLY A CA 1
ATOM 1618 C C . GLY A 1 204 ? 6.583 11.536 -15.904 1.00 80.06 204 GLY A C 1
ATOM 1619 O O . GLY A 1 204 ? 7.057 11.386 -14.778 1.00 80.06 204 GLY A O 1
ATOM 1620 N N . TYR A 1 205 ? 6.104 10.519 -16.628 1.00 88.75 205 TYR A N 1
ATOM 1621 C CA . TYR A 1 205 ? 6.247 9.130 -16.196 1.00 88.75 205 TYR A CA 1
ATOM 1622 C C . TYR A 1 205 ? 7.692 8.659 -16.353 1.00 88.75 205 TYR A C 1
ATOM 1624 O O . TYR A 1 205 ? 8.344 8.927 -17.365 1.00 88.75 205 TYR A O 1
ATOM 1632 N N . LEU A 1 206 ? 8.195 7.972 -15.331 1.00 90.44 206 LEU A N 1
ATOM 1633 C CA . LEU A 1 206 ? 9.587 7.527 -15.259 1.00 90.44 206 LEU A CA 1
ATOM 1634 C C . LEU A 1 206 ? 9.732 6.011 -15.313 1.00 90.44 206 LEU A C 1
ATOM 1636 O O . LEU A 1 206 ? 10.832 5.542 -15.600 1.00 90.44 206 LEU A O 1
ATOM 1640 N N . TRP A 1 207 ? 8.649 5.268 -15.089 1.00 92.62 207 TRP A N 1
ATOM 1641 C CA . TRP A 1 207 ? 8.668 3.817 -14.921 1.00 92.62 207 TRP A CA 1
ATOM 1642 C C . TRP A 1 207 ? 7.819 3.128 -15.984 1.00 92.62 207 TRP A C 1
ATOM 1644 O O . TRP A 1 207 ? 6.721 3.597 -16.299 1.00 92.62 207 TRP A O 1
ATOM 1654 N N . VAL A 1 208 ? 8.354 2.046 -16.556 1.00 89.12 208 VAL A N 1
ATOM 1655 C CA . VAL A 1 208 ? 7.682 1.280 -17.622 1.00 89.12 208 VAL A CA 1
ATOM 1656 C C . VAL A 1 208 ? 6.928 0.056 -17.117 1.00 89.12 208 VAL A C 1
ATOM 1658 O O . VAL A 1 208 ? 6.071 -0.462 -17.834 1.00 89.12 208 VAL A O 1
ATOM 1661 N N . ASP A 1 209 ? 7.256 -0.400 -15.914 1.00 86.56 209 ASP A N 1
ATOM 1662 C CA . ASP A 1 209 ? 6.608 -1.491 -15.194 1.00 86.56 209 ASP A CA 1
ATOM 1663 C C . ASP A 1 209 ? 5.872 -0.958 -13.958 1.00 86.56 209 ASP A C 1
ATOM 1665 O O . ASP A 1 209 ? 5.993 0.211 -13.596 1.00 86.56 209 ASP A O 1
ATOM 1669 N N . GLN A 1 210 ? 5.053 -1.818 -13.353 1.00 82.75 210 GLN A N 1
ATOM 1670 C CA . GLN A 1 210 ? 4.257 -1.527 -12.156 1.00 82.75 210 GLN A CA 1
ATOM 1671 C C . GLN A 1 210 ? 4.434 -2.620 -11.089 1.00 82.75 210 GLN A C 1
ATOM 1673 O O . GLN A 1 210 ? 3.513 -2.866 -10.322 1.00 82.75 210 GLN A O 1
ATOM 1678 N N . GLY A 1 211 ? 5.581 -3.316 -11.076 1.00 85.19 211 GLY A N 1
ATOM 1679 C CA . GLY A 1 211 ? 5.811 -4.433 -10.146 1.00 85.19 211 GLY A CA 1
ATOM 1680 C C . GLY A 1 211 ? 5.812 -3.980 -8.687 1.00 85.19 211 GLY A C 1
ATOM 1681 O O . GLY A 1 211 ? 5.102 -4.528 -7.863 1.00 85.19 211 GLY A O 1
ATOM 1682 N N . VAL A 1 212 ? 6.519 -2.887 -8.396 1.00 93.81 212 VAL A N 1
ATOM 1683 C CA . VAL A 1 212 ? 6.712 -2.422 -7.017 1.00 93.81 212 VAL A CA 1
ATOM 1684 C C . VAL A 1 212 ? 5.480 -1.760 -6.399 1.00 93.81 212 VAL A C 1
ATOM 1686 O O . VAL A 1 212 ? 4.767 -0.973 -7.031 1.00 93.81 212 VAL A O 1
ATOM 1689 N N . TYR A 1 213 ? 5.313 -1.951 -5.092 1.00 93.75 213 TYR A N 1
ATOM 1690 C CA . TYR A 1 213 ? 4.269 -1.300 -4.313 1.00 93.75 213 TYR A CA 1
ATOM 1691 C C . TYR A 1 213 ? 4.694 0.095 -3.832 1.00 93.75 213 TYR A C 1
ATOM 1693 O O . TYR A 1 213 ? 5.449 0.242 -2.866 1.00 93.75 213 TYR A O 1
ATOM 1701 N N . ARG A 1 214 ? 4.165 1.153 -4.462 1.00 94.31 214 ARG A N 1
ATOM 1702 C CA . ARG A 1 214 ? 4.291 2.531 -3.954 1.00 94.31 214 ARG A CA 1
ATOM 1703 C C . ARG A 1 214 ? 3.419 2.728 -2.711 1.00 94.31 214 ARG A C 1
ATOM 1705 O O . ARG A 1 214 ? 2.193 2.704 -2.815 1.00 94.31 214 ARG A O 1
ATOM 1712 N N . ASN A 1 215 ? 4.039 3.018 -1.572 1.00 93.88 215 ASN A N 1
ATOM 1713 C CA . ASN A 1 215 ? 3.342 3.233 -0.305 1.00 93.88 215 ASN A CA 1
ATOM 1714 C C . ASN A 1 215 ? 4.073 4.231 0.604 1.00 93.88 215 ASN A C 1
ATOM 1716 O O . ASN A 1 215 ? 5.077 4.826 0.220 1.00 93.88 215 ASN A O 1
ATOM 1720 N N . ASN A 1 216 ? 3.513 4.429 1.792 1.00 93.44 216 ASN A N 1
ATOM 1721 C CA . ASN A 1 216 ? 4.018 5.295 2.854 1.00 93.44 216 ASN A CA 1
ATOM 1722 C C . ASN A 1 216 ? 3.905 4.637 4.240 1.00 93.44 216 ASN A C 1
ATOM 1724 O O . ASN A 1 216 ? 3.898 5.333 5.252 1.00 93.44 216 ASN A O 1
ATOM 1728 N N . THR A 1 217 ? 3.782 3.308 4.270 1.00 91.88 217 THR A N 1
ATOM 1729 C CA . THR A 1 217 ? 3.492 2.532 5.479 1.00 91.88 217 THR A CA 1
ATOM 1730 C C . THR A 1 217 ? 4.638 1.601 5.850 1.00 91.88 217 THR A C 1
ATOM 1732 O O . THR A 1 217 ? 5.005 1.513 7.012 1.00 91.88 217 THR A O 1
ATOM 1735 N N . TYR A 1 218 ? 5.296 0.970 4.875 1.00 94.06 218 TYR A N 1
ATOM 1736 C CA . TYR A 1 218 ? 6.235 -0.115 5.162 1.00 94.06 218 TYR A CA 1
ATOM 1737 C C . TYR A 1 218 ? 7.625 0.318 5.656 1.00 94.06 218 TYR A C 1
ATOM 1739 O O . TYR A 1 218 ? 8.317 -0.462 6.312 1.00 94.06 218 TYR A O 1
ATOM 1747 N N . ALA A 1 219 ? 8.084 1.518 5.310 1.00 95.75 219 ALA A N 1
ATOM 1748 C CA . ALA A 1 219 ? 9.446 1.948 5.614 1.00 95.75 219 ALA A CA 1
ATOM 1749 C C . ALA A 1 219 ? 9.586 2.503 7.042 1.00 95.75 219 ALA A C 1
ATOM 1751 O O . ALA A 1 219 ? 8.665 3.097 7.593 1.00 95.75 219 ALA A O 1
ATOM 1752 N N . VAL A 1 220 ? 10.775 2.361 7.633 1.00 95.81 220 VAL A N 1
ATOM 1753 C CA . VAL A 1 220 ? 11.099 2.904 8.963 1.00 95.81 220 VAL A CA 1
ATOM 1754 C C . VAL A 1 220 ? 12.045 4.090 8.823 1.00 95.81 220 VAL A C 1
ATOM 1756 O O . VAL A 1 220 ? 13.137 3.945 8.271 1.00 95.81 220 VAL A O 1
ATOM 1759 N N . ASP A 1 221 ? 11.649 5.239 9.379 1.00 94.38 221 ASP A N 1
ATOM 1760 C CA . ASP A 1 221 ? 12.392 6.506 9.308 1.00 94.38 221 ASP A CA 1
ATOM 1761 C C . ASP A 1 221 ? 12.862 6.854 7.870 1.00 94.38 221 ASP A C 1
ATOM 1763 O O . ASP A 1 221 ? 14.056 7.118 7.661 1.00 94.38 221 ASP A O 1
ATOM 1767 N N . PRO A 1 222 ? 11.973 6.853 6.855 1.00 95.00 222 PRO A N 1
ATOM 1768 C CA . PRO A 1 222 ? 12.383 7.136 5.485 1.00 95.00 222 PRO A CA 1
ATOM 1769 C C . PRO A 1 222 ? 12.809 8.607 5.300 1.00 95.00 222 PRO A C 1
ATOM 1771 O O . PRO A 1 222 ? 12.451 9.475 6.105 1.00 95.00 222 PRO A O 1
ATOM 1774 N N . PRO A 1 223 ? 13.625 8.919 4.277 1.00 93.00 223 PRO A N 1
ATOM 1775 C CA . PRO A 1 223 ? 14.053 10.292 4.003 1.00 93.00 223 PRO A CA 1
ATOM 1776 C C . PRO A 1 223 ? 12.922 11.177 3.447 1.00 93.00 223 PRO A C 1
ATOM 1778 O O . PRO A 1 223 ? 13.046 12.400 3.505 1.00 93.00 223 PRO A O 1
ATOM 1781 N N . SER A 1 224 ? 11.836 10.581 2.948 1.00 94.25 224 SER A N 1
ATOM 1782 C CA . SER A 1 224 ? 10.536 11.199 2.668 1.00 94.25 224 SER A CA 1
ATOM 1783 C C . SER A 1 224 ? 9.416 10.191 2.954 1.00 94.25 224 SER A C 1
ATOM 1785 O O . SER A 1 224 ? 9.683 9.004 3.091 1.00 94.25 224 SER A O 1
ATOM 1787 N N . TYR A 1 225 ? 8.158 10.623 3.037 1.00 94.94 225 TYR A N 1
ATOM 1788 C CA . TYR A 1 225 ? 7.051 9.701 3.324 1.00 94.94 225 TYR A CA 1
ATOM 1789 C C . TYR A 1 225 ? 6.751 8.694 2.199 1.00 94.94 225 TYR A C 1
ATOM 1791 O O . TYR A 1 225 ? 5.982 7.766 2.425 1.00 94.94 225 TYR A O 1
ATOM 1799 N N . GLY A 1 226 ? 7.267 8.884 0.982 1.00 95.38 226 GLY A N 1
ATOM 1800 C CA . GLY A 1 226 ? 6.996 8.008 -0.157 1.00 95.38 226 GLY A CA 1
ATOM 1801 C C . GLY A 1 226 ? 8.100 6.977 -0.354 1.00 95.38 226 GLY A C 1
ATOM 1802 O O . GLY A 1 226 ? 9.276 7.314 -0.328 1.00 95.38 226 GLY A O 1
ATOM 1803 N N . VAL A 1 227 ? 7.737 5.718 -0.598 1.00 96.69 227 VAL A N 1
ATOM 1804 C CA . VAL A 1 227 ? 8.699 4.662 -0.946 1.00 96.69 227 VAL A CA 1
ATOM 1805 C C . VAL A 1 227 ? 8.152 3.724 -2.016 1.00 96.69 227 VAL A C 1
ATOM 1807 O O . VAL A 1 227 ? 6.944 3.492 -2.106 1.00 96.69 227 VAL A O 1
ATOM 1810 N N . ALA A 1 228 ? 9.050 3.136 -2.804 1.00 97.62 228 ALA A N 1
ATOM 1811 C CA . ALA A 1 228 ? 8.760 1.945 -3.598 1.00 97.62 228 ALA A CA 1
ATOM 1812 C C . ALA A 1 228 ? 9.188 0.703 -2.818 1.00 97.62 228 ALA A C 1
ATOM 1814 O O . ALA A 1 228 ? 10.365 0.559 -2.488 1.00 97.62 228 ALA A O 1
ATOM 1815 N N . THR A 1 229 ? 8.239 -0.179 -2.520 1.00 97.50 229 THR A N 1
ATOM 1816 C CA . THR A 1 229 ? 8.485 -1.434 -1.809 1.00 97.50 229 THR A CA 1
ATOM 1817 C C . THR A 1 229 ? 8.512 -2.604 -2.777 1.00 97.50 229 THR A C 1
ATOM 1819 O O . THR A 1 229 ? 7.622 -2.718 -3.612 1.00 97.50 229 THR A O 1
ATOM 1822 N N . PHE A 1 230 ? 9.543 -3.431 -2.651 1.00 97.81 230 PHE A N 1
ATOM 1823 C CA . PHE A 1 230 ? 9.732 -4.666 -3.396 1.00 97.81 230 PHE A CA 1
ATOM 1824 C C . PHE A 1 230 ? 9.406 -5.836 -2.479 1.00 97.81 230 PHE A C 1
ATOM 1826 O O . PHE A 1 230 ? 9.871 -5.831 -1.334 1.00 97.81 230 PHE A O 1
ATOM 1833 N N . ASP A 1 231 ? 8.677 -6.827 -2.975 1.00 95.38 231 ASP A N 1
ATOM 1834 C CA . ASP A 1 231 ? 8.386 -8.068 -2.261 1.00 95.38 231 ASP A CA 1
ATOM 1835 C C . ASP A 1 231 ? 8.238 -9.258 -3.234 1.00 95.38 231 ASP A C 1
ATOM 1837 O O . ASP A 1 231 ? 8.838 -9.261 -4.309 1.00 95.38 231 ASP A O 1
ATOM 1841 N N . GLY A 1 232 ? 7.564 -10.330 -2.811 1.00 94.25 232 GLY A N 1
ATOM 1842 C CA . GLY A 1 232 ? 7.297 -11.530 -3.611 1.00 94.25 232 GLY A CA 1
ATOM 1843 C C . GLY A 1 232 ? 5.923 -11.553 -4.287 1.00 94.25 232 GLY A C 1
ATOM 1844 O O . GLY A 1 232 ? 5.469 -12.632 -4.694 1.00 94.25 232 GLY A O 1
ATOM 1845 N N . LEU A 1 233 ? 5.239 -10.411 -4.371 1.00 91.69 233 LEU A N 1
ATOM 1846 C CA . LEU A 1 233 ? 3.931 -10.260 -5.000 1.00 91.69 233 LEU A CA 1
ATOM 1847 C C . LEU A 1 233 ? 4.048 -9.532 -6.337 1.00 91.69 233 LEU A C 1
ATOM 1849 O O . LEU A 1 233 ? 4.854 -8.634 -6.502 1.00 91.69 233 LEU A O 1
ATOM 1853 N N . ASP A 1 234 ? 3.207 -9.908 -7.293 1.00 87.81 234 ASP A N 1
ATOM 1854 C CA . ASP A 1 234 ? 3.068 -9.198 -8.551 1.00 87.81 234 ASP A CA 1
ATOM 1855 C C . ASP A 1 234 ? 2.327 -7.861 -8.384 1.00 87.81 234 ASP A C 1
ATOM 1857 O O . ASP A 1 234 ? 1.757 -7.541 -7.339 1.00 87.81 234 ASP A O 1
ATOM 1861 N N . TYR A 1 235 ? 2.269 -7.095 -9.475 1.00 83.81 235 TYR A N 1
ATOM 1862 C CA . TYR A 1 235 ? 1.585 -5.798 -9.544 1.00 83.81 235 TYR A CA 1
ATOM 1863 C C . TYR A 1 235 ? 0.097 -5.851 -9.128 1.00 83.81 235 TYR A C 1
ATOM 1865 O O . TYR A 1 235 ? -0.486 -4.819 -8.791 1.00 83.81 235 TYR A O 1
ATOM 1873 N N . ALA A 1 236 ? -0.539 -7.029 -9.181 1.00 81.12 236 ALA A N 1
ATOM 1874 C CA . ALA A 1 236 ? -1.925 -7.234 -8.773 1.00 81.12 236 ALA A CA 1
ATOM 1875 C C . ALA A 1 236 ? -2.042 -7.641 -7.294 1.00 81.12 236 ALA A C 1
ATOM 1877 O O . ALA A 1 236 ? -3.153 -7.770 -6.789 1.00 81.12 236 ALA A O 1
ATOM 1878 N N . GLY A 1 237 ? -0.931 -7.820 -6.579 1.00 85.69 237 GLY A N 1
ATOM 1879 C CA . GLY A 1 237 ? -0.898 -8.240 -5.182 1.00 85.69 237 GLY A CA 1
ATOM 1880 C C . GLY A 1 237 ? -1.020 -9.751 -4.985 1.00 85.69 237 GLY A C 1
ATOM 1881 O O . GLY A 1 237 ? -1.316 -10.179 -3.865 1.00 85.69 237 GLY A O 1
ATOM 1882 N N . TYR A 1 238 ? -0.819 -10.558 -6.034 1.00 87.19 238 TYR A N 1
ATOM 1883 C CA . TYR A 1 238 ? -0.767 -12.019 -5.954 1.00 87.19 238 TYR A CA 1
ATOM 1884 C C . TYR A 1 238 ? 0.675 -12.525 -5.901 1.00 87.19 238 TYR A C 1
ATOM 1886 O O . TYR A 1 238 ? 1.544 -11.935 -6.522 1.00 87.19 238 TYR A O 1
ATOM 1894 N N . PRO A 1 239 ? 0.962 -13.653 -5.232 1.00 89.44 239 PRO A N 1
ATOM 1895 C CA . PRO A 1 239 ? 2.276 -14.269 -5.319 1.00 89.44 239 PRO A CA 1
ATOM 1896 C C . PRO A 1 239 ? 2.687 -14.548 -6.765 1.00 89.44 239 PRO A C 1
ATOM 1898 O O . PRO A 1 239 ? 1.933 -15.193 -7.502 1.00 89.44 239 PRO A O 1
ATOM 1901 N N . TYR A 1 240 ? 3.915 -14.175 -7.131 1.00 88.62 240 TYR A N 1
ATOM 1902 C CA . TYR A 1 240 ? 4.507 -14.547 -8.420 1.00 88.62 240 TYR A CA 1
ATOM 1903 C C . TYR A 1 240 ? 4.466 -16.066 -8.657 1.00 88.62 240 TYR A C 1
ATOM 1905 O O . TYR A 1 240 ? 4.292 -16.539 -9.785 1.00 88.62 240 TYR A O 1
ATOM 1913 N N . ASN A 1 241 ? 4.603 -16.857 -7.587 1.00 87.12 241 ASN A N 1
ATOM 1914 C CA . ASN A 1 241 ? 4.470 -18.305 -7.618 1.00 87.12 241 ASN A CA 1
ATOM 1915 C C . ASN A 1 241 ? 3.853 -18.847 -6.322 1.00 87.12 241 ASN A C 1
ATOM 1917 O O . ASN A 1 241 ? 4.435 -18.784 -5.246 1.00 87.12 241 ASN A O 1
ATOM 1921 N N . PHE A 1 242 ? 2.700 -19.502 -6.441 1.00 84.88 242 PHE A N 1
ATOM 1922 C CA . PHE A 1 242 ? 1.972 -20.089 -5.311 1.00 84.88 242 PHE A CA 1
ATOM 1923 C C . PHE A 1 242 ? 2.678 -21.288 -4.644 1.00 84.88 242 PHE A C 1
ATOM 1925 O O . PHE A 1 242 ? 2.215 -21.779 -3.611 1.00 84.88 242 PHE A O 1
ATOM 1932 N N . THR A 1 243 ? 3.778 -21.787 -5.216 1.00 85.94 243 THR A N 1
ATOM 1933 C CA . THR A 1 243 ? 4.582 -22.866 -4.628 1.00 85.94 243 THR A CA 1
ATOM 1934 C C . THR A 1 243 ? 5.391 -22.330 -3.450 1.00 85.94 243 THR A C 1
ATOM 1936 O O . THR A 1 243 ? 6.201 -21.427 -3.606 1.00 85.94 243 THR A O 1
ATOM 1939 N N . THR A 1 244 ? 5.245 -22.937 -2.274 1.00 78.69 244 THR A N 1
ATOM 1940 C CA . THR A 1 244 ? 5.811 -22.435 -1.006 1.00 78.69 244 THR A CA 1
ATOM 1941 C C . THR A 1 244 ? 7.338 -22.362 -0.932 1.00 78.69 244 THR A C 1
ATOM 1943 O O . THR A 1 244 ? 7.867 -21.740 -0.020 1.00 78.69 244 THR A O 1
ATOM 1946 N N . THR A 1 245 ? 8.052 -23.023 -1.842 1.00 84.56 245 THR A N 1
ATOM 1947 C CA . THR A 1 245 ? 9.523 -23.016 -1.916 1.00 84.56 245 THR A CA 1
ATOM 1948 C C . THR A 1 245 ? 10.041 -22.274 -3.146 1.00 84.56 245 THR A C 1
ATOM 1950 O O . THR A 1 245 ? 11.197 -22.462 -3.524 1.00 84.56 245 THR A O 1
ATOM 1953 N N . ALA A 1 246 ? 9.177 -21.538 -3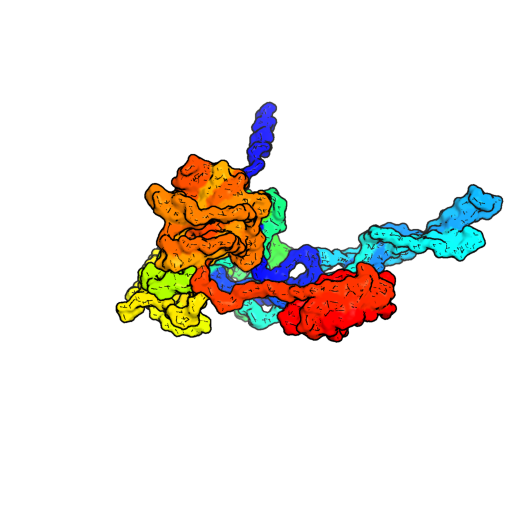.848 1.00 88.81 246 ALA A N 1
ATOM 1954 C CA . ALA A 1 246 ? 9.567 -20.803 -5.040 1.00 88.81 246 ALA A CA 1
ATOM 1955 C C . ALA A 1 246 ? 10.462 -19.619 -4.673 1.00 88.81 246 ALA A C 1
ATOM 1957 O O . ALA A 1 246 ? 10.154 -18.852 -3.765 1.00 88.81 246 ALA A O 1
ATOM 1958 N N . GLN A 1 247 ? 11.565 -19.503 -5.402 1.00 92.69 247 GLN A N 1
ATOM 1959 C CA . GLN A 1 247 ? 12.620 -18.514 -5.223 1.00 92.69 247 GLN A CA 1
ATOM 1960 C C . GLN A 1 247 ? 13.036 -18.032 -6.613 1.00 92.69 247 GLN A C 1
ATOM 1962 O O . GLN A 1 247 ? 13.186 -18.861 -7.520 1.00 92.69 247 GLN A O 1
ATOM 1967 N N . GLY A 1 248 ? 13.213 -16.728 -6.797 1.00 93.75 248 GLY A N 1
ATOM 1968 C CA . GLY A 1 248 ? 13.579 -16.164 -8.094 1.00 93.75 248 GLY A CA 1
ATOM 1969 C C . GLY A 1 248 ? 13.466 -14.648 -8.148 1.00 93.75 248 GLY A C 1
ATOM 1970 O O . GLY A 1 248 ? 13.366 -13.988 -7.118 1.00 93.75 248 GLY A O 1
ATOM 1971 N N . ASP A 1 249 ? 13.506 -14.116 -9.365 1.00 93.44 249 ASP A N 1
ATOM 1972 C CA . ASP A 1 249 ? 13.233 -12.712 -9.660 1.00 93.44 249 ASP A CA 1
ATOM 1973 C C . ASP A 1 249 ? 11.771 -12.394 -9.322 1.00 93.44 249 ASP A C 1
ATOM 1975 O O . ASP A 1 249 ? 10.863 -13.094 -9.782 1.00 93.44 249 ASP A O 1
ATOM 1979 N N . ASN A 1 250 ? 11.557 -11.336 -8.549 1.00 94.81 250 ASN A N 1
ATOM 1980 C CA . ASN A 1 250 ? 10.230 -10.842 -8.210 1.00 94.81 250 ASN A CA 1
ATOM 1981 C C . ASN A 1 250 ? 9.970 -9.510 -8.926 1.00 94.81 250 ASN A C 1
ATOM 1983 O O . ASN A 1 250 ? 9.812 -9.477 -10.150 1.00 94.81 250 ASN A O 1
ATOM 1987 N N . ASP A 1 251 ? 9.965 -8.411 -8.178 1.00 96.31 251 ASP A N 1
ATOM 1988 C CA . ASP A 1 251 ? 9.626 -7.095 -8.675 1.00 96.31 251 ASP A CA 1
ATOM 1989 C C . ASP A 1 251 ? 10.709 -6.512 -9.566 1.00 96.31 251 ASP A C 1
ATOM 1991 O O . ASP A 1 251 ? 11.912 -6.587 -9.299 1.00 96.31 251 ASP A O 1
ATOM 1995 N N . TYR A 1 252 ? 10.237 -5.824 -10.600 1.00 95.06 252 TYR A N 1
ATOM 1996 C CA . TYR A 1 252 ? 11.042 -4.958 -11.438 1.00 95.06 252 TYR A CA 1
ATOM 1997 C C . TYR A 1 252 ? 10.571 -3.514 -11.278 1.00 95.06 252 TYR A C 1
ATOM 1999 O O . TYR A 1 252 ? 9.370 -3.234 -11.278 1.00 95.06 252 TYR A O 1
ATOM 2007 N N . LEU A 1 253 ? 11.544 -2.608 -11.179 1.00 96.94 253 LEU A N 1
ATOM 2008 C CA . LEU A 1 253 ? 11.343 -1.171 -11.332 1.00 96.94 253 LEU A CA 1
ATOM 2009 C C . LEU A 1 253 ? 12.268 -0.654 -12.431 1.00 96.94 253 LEU A C 1
ATOM 2011 O O . LEU A 1 253 ? 13.445 -0.374 -12.180 1.00 96.94 253 LEU A O 1
ATOM 2015 N N . THR A 1 254 ? 11.754 -0.560 -13.651 1.00 96.25 254 THR A N 1
ATOM 2016 C CA . THR A 1 254 ? 12.519 -0.254 -14.863 1.00 96.25 254 THR A CA 1
ATOM 2017 C C . THR A 1 254 ? 12.235 1.159 -15.340 1.00 96.25 254 THR A C 1
ATOM 2019 O O . THR A 1 254 ? 11.088 1.549 -15.561 1.00 96.25 254 THR A O 1
ATOM 2022 N N . SER A 1 255 ? 13.297 1.935 -15.553 1.00 94.75 255 SER A N 1
ATOM 2023 C CA . SER A 1 255 ? 13.173 3.292 -16.072 1.00 94.75 255 SER A CA 1
ATOM 2024 C C . SER A 1 255 ? 12.630 3.293 -17.501 1.00 94.75 255 SER A C 1
ATOM 2026 O O . SER A 1 255 ? 12.911 2.390 -18.294 1.00 94.75 255 SER A O 1
ATOM 2028 N N . VAL A 1 256 ? 11.969 4.375 -17.901 1.00 92.12 256 VAL A N 1
ATOM 2029 C CA . VAL A 1 256 ? 11.799 4.714 -19.321 1.00 9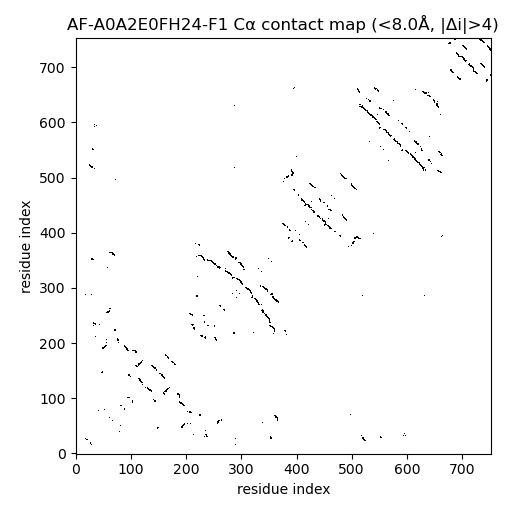2.12 256 VAL A CA 1
ATOM 2030 C C . VAL A 1 256 ? 13.156 4.766 -20.038 1.00 92.12 256 VAL A C 1
ATOM 2032 O O . VAL A 1 256 ? 14.186 5.004 -19.394 1.00 92.12 256 VAL A O 1
ATOM 2035 N N . PRO A 1 257 ? 13.202 4.561 -21.367 1.00 92.88 257 PRO A N 1
ATOM 2036 C CA . PRO A 1 257 ? 14.419 4.766 -22.140 1.00 92.88 257 PRO A CA 1
ATOM 2037 C C . PRO A 1 257 ? 14.931 6.201 -21.998 1.00 92.88 257 PRO A C 1
ATOM 2039 O O . PRO A 1 257 ? 14.181 7.164 -22.146 1.00 92.88 257 PRO A O 1
ATOM 2042 N N . LEU A 1 258 ? 16.228 6.354 -21.762 1.00 92.12 258 LEU A N 1
ATOM 2043 C CA . LEU A 1 258 ? 16.891 7.637 -21.566 1.00 92.12 258 LEU A CA 1
ATOM 2044 C C . LEU A 1 258 ? 17.839 7.935 -22.724 1.00 92.12 258 LEU A C 1
ATOM 2046 O O . LEU A 1 258 ? 18.549 7.062 -23.234 1.00 92.12 258 LEU A O 1
ATOM 2050 N N . ASP A 1 259 ? 17.870 9.193 -23.148 1.00 91.38 259 ASP A N 1
ATOM 2051 C CA . ASP A 1 259 ? 18.854 9.676 -24.106 1.00 91.38 259 ASP A CA 1
ATOM 2052 C C . ASP A 1 259 ? 20.105 10.153 -23.370 1.00 91.38 259 ASP A C 1
ATOM 2054 O O . ASP A 1 259 ? 20.176 11.292 -22.906 1.00 91.38 259 ASP A O 1
ATOM 2058 N N . LEU A 1 260 ? 21.091 9.258 -23.261 1.00 91.19 260 LEU A N 1
ATOM 2059 C CA . LEU A 1 260 ? 22.422 9.575 -22.746 1.00 91.19 260 LEU A CA 1
ATOM 2060 C C . LEU A 1 260 ? 23.453 9.769 -23.865 1.00 91.19 260 LEU A C 1
ATOM 2062 O O . LEU A 1 260 ? 24.647 9.856 -23.583 1.00 91.19 260 LEU A O 1
ATOM 2066 N N . ALA A 1 261 ? 23.038 9.830 -25.138 1.00 91.50 261 ALA A N 1
ATOM 2067 C CA . ALA A 1 261 ? 23.971 10.114 -26.229 1.00 91.50 261 ALA A CA 1
ATOM 2068 C C . ALA A 1 261 ? 24.394 11.586 -26.238 1.00 91.50 261 ALA A C 1
ATOM 2070 O O . ALA A 1 261 ? 25.533 11.899 -26.583 1.00 91.50 261 ALA A O 1
ATOM 2071 N N . VAL A 1 262 ? 23.478 12.479 -25.858 1.00 87.62 262 VAL A N 1
ATOM 2072 C CA . VAL A 1 262 ? 23.670 13.930 -25.843 1.00 87.62 262 VAL A CA 1
ATOM 2073 C C . VAL A 1 262 ? 23.133 14.545 -24.551 1.00 87.62 262 VAL A C 1
ATOM 2075 O O . VAL A 1 262 ? 22.241 14.003 -23.903 1.00 87.62 262 VAL A O 1
ATOM 2078 N N . LYS A 1 263 ? 23.688 15.693 -24.172 1.00 85.44 263 LYS A N 1
ATOM 2079 C CA . LYS A 1 263 ? 23.210 16.553 -23.087 1.00 85.44 263 LYS A CA 1
ATOM 2080 C C . LYS A 1 263 ? 21.884 17.211 -23.486 1.00 85.44 263 LYS A C 1
ATOM 2082 O O . LYS A 1 263 ? 21.411 17.070 -24.614 1.00 85.44 263 LYS A O 1
ATOM 2087 N N . GLU A 1 264 ? 21.287 17.963 -22.563 1.00 74.62 264 GLU A N 1
ATOM 2088 C CA . GLU A 1 264 ? 19.985 18.621 -22.766 1.00 74.62 264 GLU A CA 1
ATOM 2089 C C . GLU A 1 264 ? 19.932 19.510 -24.023 1.00 74.62 264 GLU A C 1
ATOM 2091 O O . GLU A 1 264 ? 18.898 19.575 -24.689 1.00 74.62 264 GLU A O 1
ATOM 2096 N N . ASP A 1 265 ? 21.060 20.120 -24.410 1.00 80.25 265 ASP A N 1
ATOM 2097 C CA . ASP A 1 265 ? 21.173 20.924 -25.636 1.00 80.25 265 ASP A CA 1
ATOM 2098 C C . ASP A 1 265 ? 20.934 20.125 -26.936 1.00 80.25 265 ASP A C 1
ATOM 2100 O O . ASP A 1 265 ? 20.833 20.704 -28.017 1.00 80.25 265 ASP A O 1
ATOM 2104 N N . GLY A 1 266 ? 20.836 18.795 -26.844 1.00 80.12 266 GLY A N 1
ATOM 2105 C CA . GLY A 1 266 ? 20.564 17.887 -27.949 1.00 80.12 266 GLY A CA 1
ATOM 2106 C C . GLY A 1 266 ? 21.720 17.717 -28.932 1.00 80.12 266 GLY A C 1
ATOM 2107 O O . GLY A 1 266 ? 21.517 17.103 -29.977 1.00 80.12 266 GLY A O 1
ATOM 2108 N N . THR A 1 267 ? 22.903 18.262 -28.637 1.00 84.56 267 THR A N 1
ATOM 2109 C CA . THR A 1 267 ? 24.034 18.311 -29.578 1.00 84.56 267 THR A CA 1
ATOM 2110 C C . THR A 1 267 ? 25.374 17.940 -28.948 1.00 84.56 267 THR A C 1
ATOM 2112 O O . THR A 1 267 ? 26.204 17.329 -29.620 1.00 84.56 267 THR A O 1
ATOM 2115 N N . THR A 1 268 ? 25.596 18.252 -27.672 1.00 88.12 268 THR A N 1
ATOM 2116 C CA . THR A 1 268 ? 26.848 17.969 -26.965 1.00 88.12 268 THR A CA 1
ATOM 2117 C C . THR A 1 268 ? 26.830 16.548 -26.407 1.00 88.12 268 THR A C 1
ATOM 2119 O O . THR A 1 268 ? 25.956 16.247 -25.601 1.00 88.12 268 THR A O 1
ATOM 2122 N N . PRO A 1 269 ? 27.783 15.665 -26.753 1.00 88.56 269 PRO A N 1
ATOM 2123 C CA . PRO A 1 269 ? 27.814 14.314 -26.202 1.00 88.56 269 PRO A CA 1
ATOM 2124 C C . PRO A 1 269 ? 28.092 14.284 -24.698 1.00 88.56 269 PRO A C 1
ATOM 2126 O O . PRO A 1 269 ? 28.867 15.098 -24.188 1.00 88.56 269 PRO A O 1
ATOM 2129 N N . TRP A 1 270 ? 27.522 13.301 -24.003 1.00 87.00 270 TRP A N 1
ATOM 2130 C CA . TRP A 1 270 ? 28.000 12.930 -22.672 1.00 87.00 270 TRP A CA 1
ATOM 2131 C C . TRP A 1 270 ? 29.365 12.242 -22.770 1.00 87.00 270 TRP A C 1
ATOM 2133 O O . TRP A 1 270 ? 29.584 11.364 -23.609 1.00 87.00 270 TRP A O 1
ATOM 2143 N N . LEU A 1 271 ? 30.286 12.624 -21.890 1.00 86.62 271 LEU A N 1
ATOM 2144 C CA . LEU A 1 271 ? 31.612 12.034 -21.748 1.00 86.62 271 LEU A CA 1
ATOM 2145 C C . LEU A 1 271 ? 31.757 11.405 -20.362 1.00 86.62 271 LEU A C 1
ATOM 2147 O O . LEU A 1 271 ? 31.191 11.888 -19.387 1.00 86.62 271 LEU A O 1
ATOM 2151 N N . ALA A 1 272 ? 32.610 10.387 -20.235 1.00 83.88 272 ALA A N 1
ATOM 2152 C CA . ALA A 1 272 ? 32.927 9.788 -18.935 1.00 83.88 272 ALA A CA 1
ATOM 2153 C C . ALA A 1 272 ? 33.457 10.818 -17.911 1.00 83.88 272 ALA A C 1
ATOM 2155 O O . ALA A 1 272 ? 33.252 10.672 -16.709 1.00 83.88 272 ALA A O 1
ATOM 2156 N N . SER A 1 273 ? 34.109 11.887 -18.386 1.00 84.56 273 SER A N 1
ATOM 2157 C CA . SER A 1 273 ? 34.584 12.999 -17.555 1.00 84.56 273 SER A CA 1
ATOM 2158 C C . SER A 1 273 ? 33.464 13.870 -16.982 1.00 84.56 273 SER A C 1
ATOM 2160 O O . SER A 1 273 ? 33.702 14.576 -16.007 1.00 84.56 273 SER A O 1
ATOM 2162 N N . ASP A 1 274 ? 32.259 13.827 -17.556 1.00 82.25 274 ASP A N 1
ATOM 2163 C CA . ASP A 1 274 ? 31.112 14.608 -17.080 1.00 82.25 274 ASP A CA 1
ATOM 2164 C C . ASP A 1 274 ? 30.513 14.053 -15.776 1.00 82.25 274 ASP A C 1
ATOM 2166 O O . ASP A 1 274 ? 29.654 14.699 -15.182 1.00 82.25 274 ASP A O 1
ATOM 2170 N N . SER A 1 275 ? 30.980 12.883 -15.310 1.00 81.62 275 SER A N 1
ATOM 2171 C CA . SER A 1 275 ? 30.591 12.285 -14.023 1.00 81.62 275 SER A CA 1
ATOM 2172 C C . SER A 1 275 ? 29.072 12.175 -13.839 1.00 81.62 275 SER A C 1
ATOM 2174 O O . SER A 1 275 ? 28.534 12.542 -12.795 1.00 81.62 275 SER A O 1
ATOM 2176 N N . LEU A 1 276 ? 28.376 11.676 -14.865 1.00 87.19 276 LEU A N 1
ATOM 2177 C CA . LEU A 1 276 ? 26.967 11.308 -14.747 1.00 87.19 276 LEU A CA 1
ATOM 2178 C C . LEU A 1 276 ? 26.822 10.196 -13.701 1.00 87.19 276 LEU A C 1
ATOM 2180 O O . LEU A 1 276 ? 27.549 9.204 -13.753 1.00 87.19 276 LEU A O 1
ATOM 2184 N N . GLU A 1 277 ? 25.910 10.365 -12.754 1.00 88.69 277 GLU A N 1
ATOM 2185 C CA . GLU A 1 277 ? 25.772 9.502 -11.584 1.00 88.69 277 GLU A CA 1
ATOM 2186 C C . GLU A 1 277 ? 24.311 9.117 -11.362 1.00 88.69 277 GLU A C 1
ATOM 2188 O O . GLU A 1 277 ? 23.444 9.991 -11.334 1.00 88.69 277 GLU A O 1
ATOM 2193 N N . LEU A 1 278 ? 24.060 7.817 -11.178 1.00 92.56 278 LEU A N 1
ATOM 2194 C CA . LEU A 1 278 ? 22.808 7.296 -10.642 1.00 92.56 278 LEU A CA 1
ATOM 2195 C C . LEU A 1 278 ? 22.989 7.033 -9.142 1.00 92.56 278 LEU A C 1
ATOM 2197 O O . LEU A 1 278 ? 23.856 6.250 -8.754 1.00 92.56 278 LEU A O 1
ATOM 2201 N N . SER A 1 279 ? 22.175 7.660 -8.299 1.00 92.38 279 SER A N 1
ATOM 2202 C CA . SER A 1 279 ? 22.148 7.412 -6.857 1.00 92.38 279 SER A CA 1
ATOM 2203 C C . SER A 1 279 ? 20.737 7.158 -6.359 1.00 92.38 279 SER A C 1
ATOM 2205 O O . SER A 1 279 ? 19.793 7.667 -6.944 1.00 92.38 279 SER A O 1
ATOM 2207 N N . PHE A 1 280 ? 20.605 6.394 -5.286 1.00 95.06 280 PHE A N 1
ATOM 2208 C CA . PHE A 1 280 ? 19.325 6.025 -4.685 1.00 95.06 280 PHE A CA 1
ATOM 2209 C C . PHE A 1 280 ? 19.525 5.692 -3.209 1.00 95.06 280 PHE A C 1
ATOM 2211 O O . PHE A 1 280 ? 20.650 5.416 -2.776 1.00 95.06 280 PHE A O 1
ATOM 2218 N N . TRP A 1 281 ? 18.444 5.718 -2.442 1.00 96.00 281 TRP A N 1
ATOM 2219 C CA . TRP A 1 281 ? 18.415 5.294 -1.051 1.00 96.00 281 TRP A CA 1
ATOM 2220 C C . TRP A 1 281 ? 17.663 3.979 -0.925 1.00 96.00 281 TRP A C 1
ATOM 2222 O O . TRP A 1 281 ? 16.683 3.765 -1.631 1.00 96.00 281 TRP A O 1
ATOM 2232 N N . TYR A 1 282 ? 18.141 3.095 -0.052 1.00 97.81 282 TYR A N 1
ATOM 2233 C CA . TYR A 1 282 ? 17.532 1.786 0.160 1.00 97.81 282 TYR A CA 1
ATOM 2234 C C . TYR A 1 282 ? 17.493 1.389 1.639 1.00 97.81 282 TYR A C 1
ATOM 2236 O O . TYR A 1 282 ? 18.384 1.768 2.408 1.00 97.81 282 TYR A O 1
ATOM 2244 N N . GLN A 1 283 ? 16.496 0.586 2.013 1.00 98.12 283 GLN A N 1
ATOM 2245 C CA . GLN A 1 283 ? 16.344 -0.031 3.334 1.00 98.12 283 GLN A CA 1
ATOM 2246 C C . GLN A 1 283 ? 15.801 -1.466 3.190 1.00 98.12 283 GLN A C 1
ATOM 2248 O O . GLN A 1 283 ? 14.804 -1.652 2.498 1.00 98.12 283 GLN A O 1
ATOM 2253 N N . PRO A 1 284 ? 16.420 -2.482 3.820 1.00 98.00 284 PRO A N 1
ATOM 2254 C CA . PRO A 1 284 ? 15.817 -3.808 3.938 1.00 98.00 284 PRO A CA 1
ATOM 2255 C C . PRO A 1 284 ? 14.743 -3.849 5.037 1.00 98.00 284 PRO A C 1
ATOM 2257 O O . PRO A 1 284 ? 14.835 -3.113 6.024 1.00 98.00 284 PRO A O 1
ATOM 2260 N N . GLN A 1 285 ? 13.802 -4.785 4.909 1.00 96.69 285 GLN A N 1
ATOM 2261 C CA . GLN A 1 285 ? 12.741 -5.144 5.857 1.00 96.69 285 GLN A CA 1
ATOM 2262 C C . GLN A 1 285 ? 11.669 -4.075 6.117 1.00 96.69 285 GLN A C 1
ATOM 2264 O O . GLN A 1 285 ? 10.479 -4.378 6.023 1.00 96.69 285 GLN A O 1
ATOM 2269 N N . GLY A 1 286 ? 12.069 -2.882 6.565 1.00 95.31 286 GLY A N 1
ATOM 2270 C CA . GLY A 1 286 ? 11.144 -1.902 7.134 1.00 95.31 286 GLY A CA 1
ATOM 2271 C C . GLY A 1 286 ? 10.368 -2.493 8.318 1.00 95.31 286 GLY A C 1
ATOM 2272 O O . GLY A 1 286 ? 10.945 -3.119 9.211 1.00 95.31 286 GLY A O 1
ATOM 2273 N N . ILE A 1 287 ? 9.048 -2.331 8.321 1.00 93.31 287 ILE A N 1
ATOM 2274 C CA . ILE A 1 287 ? 8.143 -3.030 9.245 1.00 93.31 287 ILE A CA 1
ATOM 2275 C C . ILE A 1 287 ? 7.558 -4.314 8.643 1.00 93.31 287 ILE A C 1
ATOM 2277 O O . ILE A 1 287 ? 6.769 -4.978 9.311 1.00 93.31 287 ILE A O 1
ATOM 2281 N N . GLY A 1 288 ? 7.932 -4.694 7.425 1.00 93.38 288 GLY A N 1
ATOM 2282 C CA . GLY A 1 288 ? 7.496 -5.931 6.790 1.00 93.38 288 GLY A CA 1
ATOM 2283 C C . GLY A 1 288 ? 8.286 -7.157 7.259 1.00 93.38 288 GLY A C 1
ATOM 2284 O O . GLY A 1 288 ? 8.722 -7.281 8.415 1.00 93.38 288 GLY A O 1
ATOM 2285 N N . ASN A 1 289 ? 8.456 -8.095 6.332 1.00 93.88 289 ASN A N 1
ATOM 2286 C CA . ASN A 1 289 ? 9.250 -9.305 6.508 1.00 93.88 289 ASN A CA 1
ATOM 2287 C C . ASN A 1 289 ? 10.715 -9.079 6.085 1.00 93.88 289 ASN A C 1
ATOM 2289 O O . ASN A 1 289 ? 10.980 -8.361 5.123 1.00 93.88 289 ASN A O 1
ATOM 2293 N N . GLU A 1 290 ? 11.657 -9.641 6.851 1.00 95.19 290 GLU A N 1
ATOM 2294 C CA . GLU A 1 290 ? 13.094 -9.464 6.608 1.00 95.19 290 GLU A CA 1
ATOM 2295 C C . GLU A 1 290 ? 13.561 -10.288 5.405 1.00 95.19 290 GLU A C 1
ATOM 2297 O O . GLU A 1 290 ? 13.228 -11.465 5.370 1.00 95.19 290 GLU A O 1
ATOM 2302 N N . PRO A 1 291 ? 14.349 -9.720 4.473 1.00 96.50 291 PRO A N 1
ATOM 2303 C CA . PRO A 1 291 ? 15.000 -10.508 3.433 1.00 96.50 291 PRO A CA 1
ATOM 2304 C C . PRO A 1 291 ? 16.118 -11.371 4.023 1.00 96.50 291 PRO A C 1
ATOM 2306 O O . PRO A 1 291 ? 16.945 -10.900 4.819 1.00 96.50 291 PRO A O 1
ATOM 2309 N N . GLU A 1 292 ? 16.189 -12.627 3.600 1.00 94.81 292 GLU A N 1
ATOM 2310 C CA . GLU A 1 292 ? 17.208 -13.571 4.028 1.00 94.81 292 GLU A CA 1
ATOM 2311 C C . GLU A 1 292 ? 18.575 -13.287 3.393 1.00 94.81 292 GLU A C 1
ATOM 2313 O O . GLU A 1 292 ? 18.710 -12.670 2.343 1.00 94.81 292 GLU A O 1
ATOM 2318 N N . ALA A 1 293 ? 19.654 -13.773 4.013 1.00 95.44 293 ALA A N 1
ATOM 2319 C CA . ALA A 1 293 ? 21.016 -13.526 3.520 1.00 95.44 293 ALA A CA 1
ATOM 2320 C C . ALA A 1 293 ? 21.295 -14.108 2.113 1.00 95.44 293 ALA A C 1
ATOM 2322 O O . ALA A 1 293 ? 22.299 -13.754 1.497 1.00 95.44 293 ALA A O 1
ATOM 2323 N N . SER A 1 294 ? 20.456 -15.031 1.630 1.00 94.44 294 SER A N 1
ATOM 2324 C CA . SER A 1 294 ? 20.490 -15.552 0.256 1.00 94.44 294 SER A CA 1
ATOM 2325 C C . SER A 1 294 ? 19.828 -14.634 -0.769 1.00 94.44 294 SER A C 1
ATOM 2327 O O . SER A 1 294 ? 20.071 -14.806 -1.964 1.00 94.44 294 SER A O 1
ATOM 2329 N N . ASP A 1 295 ? 19.024 -13.684 -0.308 1.00 97.19 295 ASP A N 1
ATOM 2330 C CA . ASP A 1 295 ? 18.223 -12.797 -1.137 1.00 97.19 295 ASP A CA 1
ATOM 2331 C C . ASP A 1 295 ? 19.031 -11.566 -1.518 1.00 97.19 295 ASP A C 1
ATOM 2333 O O . ASP A 1 295 ? 20.079 -11.260 -0.928 1.00 97.19 295 ASP A O 1
ATOM 2337 N N . SER A 1 296 ? 18.560 -10.827 -2.519 1.00 97.94 296 SER A N 1
ATOM 2338 C CA . SER A 1 296 ? 19.263 -9.615 -2.924 1.00 97.94 296 SER A CA 1
ATOM 2339 C C . SER A 1 296 ? 18.394 -8.571 -3.595 1.00 97.94 296 SER A C 1
ATOM 2341 O O . SER A 1 296 ? 17.485 -8.894 -4.351 1.00 97.94 296 SER A O 1
ATOM 2343 N N . LEU A 1 297 ? 18.759 -7.308 -3.384 1.00 98.62 297 LEU A N 1
ATOM 2344 C CA . LEU A 1 297 ? 18.351 -6.195 -4.229 1.00 98.62 297 LEU A CA 1
ATOM 2345 C C . LEU A 1 297 ? 19.481 -5.868 -5.205 1.00 98.62 297 LEU A C 1
ATOM 2347 O O . LEU A 1 297 ? 20.643 -5.709 -4.816 1.00 98.62 297 LEU A O 1
ATOM 2351 N N . VAL A 1 298 ? 19.145 -5.748 -6.483 1.00 98.50 298 VAL A N 1
ATOM 2352 C CA . VAL A 1 298 ? 20.106 -5.590 -7.574 1.00 98.50 298 VAL A CA 1
ATOM 2353 C C . VAL A 1 298 ? 19.730 -4.402 -8.443 1.00 98.50 298 VAL A C 1
ATOM 2355 O O . VAL A 1 298 ? 18.562 -4.189 -8.743 1.00 98.50 298 VAL A O 1
ATOM 2358 N N . LEU A 1 299 ? 20.737 -3.658 -8.900 1.00 98.69 299 LEU A N 1
ATOM 2359 C CA . LEU A 1 299 ? 20.599 -2.649 -9.947 1.00 98.69 299 LEU A CA 1
ATOM 2360 C C . LEU A 1 299 ? 21.308 -3.129 -11.214 1.00 98.69 299 LEU A C 1
ATOM 2362 O O . LEU A 1 299 ? 22.488 -3.505 -11.187 1.00 98.69 299 LEU A O 1
ATOM 2366 N N . GLN A 1 300 ? 20.599 -3.053 -12.335 1.00 98.56 300 GLN A N 1
ATOM 2367 C CA . GLN A 1 300 ? 21.095 -3.419 -13.656 1.00 98.56 300 GLN A CA 1
ATOM 2368 C C . GLN A 1 300 ? 21.016 -2.236 -14.619 1.00 98.56 300 GLN A C 1
ATOM 2370 O O . GLN A 1 300 ? 20.084 -1.436 -14.553 1.00 98.56 300 GLN A O 1
ATOM 2375 N N . PHE A 1 301 ? 21.979 -2.148 -15.535 1.00 98.12 301 PHE A N 1
ATOM 2376 C CA . PHE A 1 301 ? 22.009 -1.182 -16.634 1.00 98.12 301 PHE A CA 1
ATOM 2377 C C . PHE A 1 301 ? 21.824 -1.882 -17.973 1.00 98.12 301 PHE A C 1
ATOM 2379 O O . PHE A 1 301 ? 22.496 -2.872 -18.256 1.00 98.12 301 PHE A O 1
ATOM 2386 N N . TRP A 1 302 ? 20.947 -1.332 -18.806 1.00 97.69 302 TRP A N 1
ATOM 2387 C CA . TRP A 1 302 ? 20.785 -1.733 -20.194 1.00 97.69 302 TRP A CA 1
ATOM 2388 C C . TRP A 1 302 ? 21.808 -1.004 -21.055 1.00 97.69 302 TRP A C 1
ATOM 2390 O O . TRP A 1 302 ? 21.885 0.230 -21.037 1.00 97.69 302 TRP A O 1
ATOM 2400 N N . SER A 1 303 ? 22.582 -1.753 -21.839 1.00 96.62 303 SER A N 1
ATOM 2401 C CA . SER A 1 303 ? 23.430 -1.178 -22.877 1.00 96.62 303 SER A CA 1
ATOM 2402 C C . SER A 1 303 ? 22.722 -1.203 -24.232 1.00 96.62 303 SER A C 1
ATOM 2404 O O . SER A 1 303 ? 22.573 -2.276 -24.813 1.00 96.62 303 SER A O 1
ATOM 2406 N N . PRO A 1 304 ? 22.412 -0.040 -24.835 1.00 94.00 304 PRO A N 1
ATOM 2407 C CA . PRO A 1 304 ? 21.945 0.005 -26.222 1.00 94.00 304 PRO A CA 1
ATOM 2408 C C . PRO A 1 304 ? 23.003 -0.448 -27.235 1.00 94.00 304 PRO A C 1
ATOM 2410 O O . PRO A 1 304 ? 22.671 -0.731 -28.380 1.00 94.00 304 PRO A O 1
ATOM 2413 N N . THR A 1 305 ? 24.284 -0.454 -26.843 1.00 94.06 305 THR A N 1
ATOM 2414 C CA . THR A 1 305 ? 25.385 -0.889 -27.716 1.00 94.06 305 THR A CA 1
ATOM 2415 C C . THR A 1 305 ? 25.470 -2.408 -27.765 1.00 94.06 305 THR A C 1
ATOM 2417 O O . THR A 1 305 ? 25.572 -2.972 -28.851 1.00 94.06 305 THR A O 1
ATOM 2420 N N . ASP A 1 306 ? 25.417 -3.048 -26.596 1.00 95.25 306 ASP A N 1
ATOM 2421 C CA . ASP A 1 306 ? 25.581 -4.498 -26.466 1.00 95.25 306 ASP A CA 1
ATOM 2422 C C . ASP A 1 306 ? 24.238 -5.246 -26.560 1.00 95.25 306 ASP A C 1
ATOM 2424 O O . ASP A 1 306 ? 24.222 -6.452 -26.785 1.00 95.25 306 ASP A O 1
ATOM 2428 N N . ASN A 1 307 ? 23.117 -4.517 -26.455 1.00 94.88 307 ASN A N 1
ATOM 2429 C CA . ASN A 1 307 ? 21.752 -5.043 -26.424 1.00 94.88 307 ASN A CA 1
ATOM 2430 C C . ASN A 1 307 ? 21.559 -6.074 -25.297 1.00 94.88 307 ASN A C 1
ATOM 2432 O O . ASN A 1 307 ? 20.991 -7.145 -25.516 1.00 94.88 307 ASN A O 1
ATOM 2436 N N . ASP A 1 308 ? 22.070 -5.741 -24.106 1.00 96.19 308 ASP A N 1
ATOM 2437 C CA . ASP A 1 308 ? 22.051 -6.614 -22.932 1.00 96.19 308 ASP A CA 1
ATOM 2438 C C . ASP A 1 308 ? 21.975 -5.830 -21.607 1.00 96.19 308 ASP A C 1
ATOM 2440 O O . ASP A 1 308 ? 22.374 -4.658 -21.524 1.00 96.19 308 ASP A O 1
ATOM 2444 N N . TRP A 1 309 ? 21.468 -6.494 -20.565 1.00 97.44 309 TRP A N 1
ATOM 2445 C CA . TRP A 1 309 ? 21.437 -6.014 -19.185 1.00 97.44 309 TRP A CA 1
ATOM 2446 C C . TRP A 1 309 ? 22.689 -6.462 -18.430 1.00 97.44 309 TRP A C 1
ATOM 2448 O O . TRP A 1 309 ? 23.078 -7.623 -18.457 1.00 97.44 309 TRP A O 1
ATOM 2458 N N . SER A 1 310 ? 23.305 -5.550 -17.684 1.00 97.56 310 SER A N 1
ATOM 2459 C CA . SER A 1 310 ? 24.458 -5.847 -16.831 1.00 97.56 310 SER A CA 1
ATOM 2460 C C . SER A 1 310 ? 24.200 -5.422 -15.393 1.00 97.56 310 SER A C 1
ATOM 2462 O O . SER A 1 310 ? 23.866 -4.266 -15.135 1.00 97.56 310 SER A O 1
ATOM 2464 N N . THR A 1 311 ? 24.405 -6.336 -14.445 1.00 97.81 311 THR A N 1
ATOM 2465 C CA . THR A 1 311 ? 24.379 -6.025 -13.011 1.00 97.81 311 THR A CA 1
ATOM 2466 C C . THR A 1 311 ? 25.548 -5.117 -12.643 1.00 97.81 311 THR A C 1
ATOM 2468 O O . THR A 1 311 ? 26.708 -5.458 -12.872 1.00 97.81 311 THR A O 1
ATOM 2471 N N . VAL A 1 312 ? 25.241 -3.964 -12.049 1.00 97.88 312 VAL A N 1
ATOM 2472 C CA . VAL A 1 312 ? 26.235 -2.949 -11.660 1.00 97.88 312 VAL A CA 1
ATOM 2473 C C . VAL A 1 312 ? 26.319 -2.736 -10.150 1.00 97.88 312 VAL A C 1
ATOM 2475 O O . VAL A 1 312 ? 27.330 -2.230 -9.666 1.00 97.88 312 VAL A O 1
ATOM 2478 N N . TRP A 1 313 ? 25.295 -3.143 -9.399 1.00 98.44 313 TRP A N 1
ATOM 2479 C CA . TRP A 1 313 ? 25.274 -3.088 -7.938 1.00 98.44 313 TRP A CA 1
ATOM 2480 C C . TRP A 1 313 ? 24.385 -4.191 -7.366 1.00 98.44 313 TRP A C 1
ATOM 2482 O O . TRP A 1 313 ? 23.376 -4.543 -7.974 1.00 98.44 313 TRP A O 1
ATOM 2492 N N . VAL A 1 314 ? 24.775 -4.722 -6.207 1.00 98.31 314 VAL A N 1
ATOM 2493 C CA . VAL A 1 314 ? 24.078 -5.795 -5.487 1.00 98.31 314 VAL A CA 1
ATOM 2494 C C . VAL A 1 314 ? 24.146 -5.512 -3.992 1.00 98.31 314 VAL A C 1
ATOM 2496 O O . VAL A 1 314 ? 25.189 -5.085 -3.484 1.00 98.31 314 VAL A O 1
ATOM 2499 N N . LYS A 1 315 ? 23.059 -5.812 -3.287 1.00 98.12 315 LYS A N 1
ATOM 2500 C CA . LYS A 1 315 ? 22.993 -5.837 -1.831 1.00 98.12 315 LYS A CA 1
ATOM 2501 C C . LYS A 1 315 ? 22.330 -7.128 -1.362 1.00 98.12 315 LYS A C 1
ATOM 2503 O O . LYS A 1 315 ? 21.195 -7.390 -1.729 1.00 98.12 315 LYS A O 1
ATOM 2508 N N . GLU A 1 316 ? 23.051 -7.897 -0.549 1.00 97.88 316 GLU A N 1
ATOM 2509 C CA . GLU A 1 316 ? 22.541 -9.097 0.133 1.00 97.88 316 GLU A CA 1
ATOM 2510 C C . GLU A 1 316 ? 21.513 -8.729 1.210 1.00 97.88 316 GLU A C 1
ATOM 2512 O O . GLU A 1 316 ? 21.651 -7.673 1.851 1.00 97.88 316 GLU A O 1
ATOM 2517 N N . GLY A 1 317 ? 20.536 -9.616 1.419 1.00 96.44 317 GLY A N 1
ATOM 2518 C CA . GLY A 1 317 ? 19.506 -9.504 2.448 1.00 96.44 317 GLY A CA 1
ATOM 2519 C C . GLY A 1 317 ? 20.056 -9.373 3.864 1.00 96.44 317 GLY A C 1
ATOM 2520 O O . GLY A 1 317 ? 21.145 -9.842 4.211 1.00 96.44 317 GLY A O 1
ATOM 2521 N N . ALA A 1 318 ? 19.314 -8.629 4.672 1.00 95.62 318 ALA A N 1
ATOM 2522 C CA . ALA A 1 318 ? 19.666 -8.260 6.029 1.00 95.62 318 ALA A CA 1
ATOM 2523 C C . ALA A 1 318 ? 18.391 -7.894 6.805 1.00 95.62 318 ALA A C 1
ATOM 2525 O O . ALA A 1 318 ? 17.416 -7.461 6.191 1.00 95.62 318 ALA A O 1
ATOM 2526 N N . PRO A 1 319 ? 18.405 -7.983 8.145 1.00 96.31 319 PRO A N 1
ATOM 2527 C CA . PRO A 1 319 ? 17.343 -7.401 8.957 1.00 96.31 319 PRO A CA 1
ATOM 2528 C C . PRO A 1 319 ? 17.316 -5.871 8.809 1.00 96.31 319 PRO A C 1
ATOM 2530 O O . PRO A 1 319 ? 18.232 -5.268 8.240 1.00 96.31 319 PRO A O 1
ATOM 2533 N N . LEU A 1 320 ? 16.288 -5.254 9.390 1.00 96.81 320 LEU A N 1
ATOM 2534 C CA . LEU A 1 320 ? 16.045 -3.818 9.409 1.00 96.81 320 LEU A CA 1
ATOM 2535 C C . LEU A 1 320 ? 17.322 -3.032 9.721 1.00 96.81 320 LEU A C 1
ATOM 2537 O O . LEU A 1 320 ? 17.996 -3.252 10.731 1.00 96.81 320 LEU A O 1
ATOM 2541 N N . ASP A 1 321 ? 17.601 -2.067 8.856 1.00 95.56 321 ASP A N 1
ATOM 2542 C CA . ASP A 1 321 ? 18.710 -1.128 8.962 1.00 95.56 321 ASP A CA 1
ATOM 2543 C C . ASP A 1 321 ? 18.208 0.284 8.634 1.00 95.56 321 ASP A C 1
ATOM 2545 O O . ASP A 1 321 ? 17.108 0.458 8.111 1.00 95.56 321 ASP A O 1
ATOM 2549 N N . THR A 1 322 ? 18.990 1.321 8.921 1.00 94.31 322 THR A N 1
ATOM 2550 C CA . THR A 1 322 ? 18.626 2.676 8.484 1.00 94.31 322 THR A CA 1
ATOM 2551 C C . THR A 1 322 ? 18.770 2.797 6.971 1.00 94.31 322 THR A C 1
ATOM 2553 O O . THR A 1 322 ? 19.609 2.118 6.375 1.00 94.31 322 THR A O 1
ATOM 2556 N N . PHE A 1 323 ? 18.046 3.731 6.357 1.00 94.94 323 PHE A N 1
ATOM 2557 C CA . PHE A 1 323 ? 18.234 4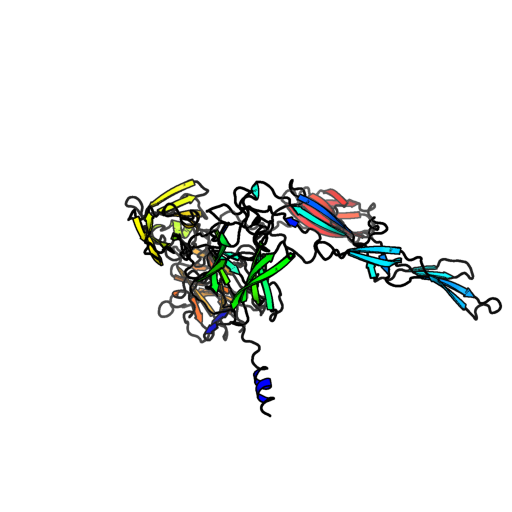.050 4.945 1.00 94.94 323 PHE A CA 1
ATOM 2558 C C . PHE A 1 323 ? 19.699 4.369 4.616 1.00 94.94 323 PHE A C 1
ATOM 2560 O O . PHE A 1 323 ? 20.370 5.137 5.312 1.00 94.94 323 PHE A O 1
ATOM 2567 N N . ARG A 1 324 ? 20.205 3.776 3.530 1.00 93.69 324 ARG A N 1
ATOM 2568 C CA . ARG A 1 324 ? 21.573 3.981 3.037 1.00 93.69 324 ARG A CA 1
ATOM 2569 C C . ARG A 1 324 ? 21.558 4.464 1.601 1.00 93.69 324 ARG A C 1
ATOM 2571 O O . ARG A 1 324 ? 20.791 3.973 0.783 1.00 93.69 324 ARG A O 1
ATOM 2578 N N . ARG A 1 325 ? 22.480 5.366 1.274 1.00 91.94 325 ARG A N 1
ATOM 2579 C CA . ARG A 1 325 ? 22.687 5.843 -0.093 1.00 91.94 325 ARG A CA 1
ATOM 2580 C C . ARG A 1 325 ? 23.636 4.923 -0.863 1.00 91.94 325 ARG A C 1
ATOM 2582 O O . ARG A 1 325 ? 24.738 4.631 -0.397 1.00 91.94 325 ARG A O 1
ATOM 2589 N N . ALA A 1 326 ? 23.246 4.534 -2.069 1.00 93.50 326 ALA A N 1
ATOM 2590 C CA . ALA A 1 326 ? 24.119 3.965 -3.090 1.00 93.50 326 ALA A CA 1
ATOM 2591 C C . ALA A 1 326 ? 24.318 4.980 -4.226 1.00 93.50 326 ALA A C 1
ATOM 2593 O O . ALA A 1 326 ? 23.450 5.810 -4.495 1.00 93.50 326 ALA A O 1
ATOM 2594 N N . SER A 1 327 ? 25.485 4.952 -4.871 1.00 90.81 327 SER A N 1
ATOM 2595 C CA . SER A 1 327 ? 25.861 5.910 -5.914 1.00 90.81 327 SER A CA 1
ATOM 2596 C C . SER A 1 327 ? 26.819 5.266 -6.916 1.00 90.81 327 SER A C 1
ATOM 2598 O O . SER A 1 327 ? 27.822 4.661 -6.531 1.00 90.81 327 SER A O 1
ATOM 2600 N N . LEU A 1 328 ? 26.483 5.368 -8.203 1.00 92.38 328 LEU A N 1
ATOM 2601 C CA . LEU A 1 328 ? 27.198 4.743 -9.308 1.00 92.38 328 LEU A CA 1
ATOM 2602 C C . LEU A 1 328 ? 27.423 5.734 -10.448 1.00 92.38 328 LEU A C 1
ATOM 2604 O O . LEU A 1 328 ? 26.478 6.286 -11.009 1.00 92.38 328 LEU A O 1
ATOM 2608 N N . LYS A 1 329 ? 28.686 5.904 -10.852 1.00 90.19 329 LYS A N 1
ATOM 2609 C CA . LYS A 1 329 ? 29.045 6.727 -12.014 1.00 90.19 329 LYS A CA 1
ATOM 2610 C C . LYS A 1 329 ? 28.876 5.948 -13.318 1.00 90.19 329 LYS A C 1
ATOM 2612 O O . LYS A 1 329 ? 29.419 4.854 -13.474 1.00 90.19 329 LYS A O 1
ATOM 2617 N N . ILE A 1 330 ? 28.204 6.552 -14.292 1.00 90.75 330 ILE A N 1
ATOM 2618 C CA . ILE A 1 330 ? 28.031 6.022 -15.646 1.00 90.75 330 ILE A CA 1
ATOM 2619 C C . ILE A 1 330 ? 29.222 6.464 -16.502 1.00 90.75 330 ILE A C 1
ATOM 2621 O O . ILE A 1 330 ? 29.199 7.491 -17.175 1.00 90.75 330 ILE A O 1
ATOM 2625 N N . ILE A 1 331 ? 30.302 5.686 -16.439 1.00 87.44 331 ILE A N 1
ATOM 2626 C CA . ILE A 1 331 ? 31.568 5.991 -17.132 1.00 87.44 331 ILE A CA 1
ATOM 2627 C C . ILE A 1 331 ? 31.742 5.244 -18.458 1.00 87.44 331 ILE A C 1
ATOM 2629 O O . ILE A 1 331 ? 32.545 5.654 -19.294 1.00 87.44 331 ILE A O 1
ATOM 2633 N N . SER A 1 332 ? 31.021 4.138 -18.658 1.00 91.69 332 SER A N 1
ATOM 2634 C CA . SER A 1 332 ? 31.142 3.343 -19.880 1.00 91.69 332 SER A CA 1
ATOM 2635 C C . SER A 1 332 ? 30.421 4.024 -21.037 1.00 91.69 332 SER A C 1
ATOM 2637 O O . SER A 1 332 ? 29.235 4.346 -20.952 1.00 91.69 332 SER A O 1
ATOM 2639 N N . THR A 1 333 ? 31.115 4.185 -22.161 1.00 91.25 333 THR A N 1
ATOM 2640 C CA . THR A 1 333 ? 30.532 4.741 -23.387 1.00 91.25 333 THR A CA 1
ATOM 2641 C C . THR A 1 333 ? 29.440 3.850 -23.979 1.00 91.25 333 THR A C 1
ATOM 2643 O O . THR A 1 333 ? 28.620 4.357 -24.740 1.00 91.25 333 THR A O 1
ATOM 2646 N N . ASN A 1 334 ? 29.379 2.567 -23.601 1.00 92.81 334 ASN A N 1
ATOM 2647 C CA . ASN A 1 334 ? 28.305 1.652 -23.998 1.00 92.81 334 ASN A CA 1
ATOM 2648 C C . ASN A 1 334 ? 26.947 2.050 -23.395 1.00 92.81 334 ASN A C 1
ATOM 2650 O O . ASN A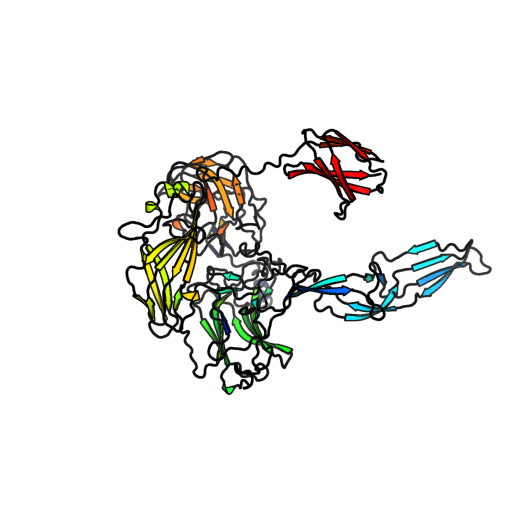 1 334 ? 25.915 1.721 -23.979 1.00 92.81 334 ASN A O 1
ATOM 2654 N N . TYR A 1 335 ? 26.949 2.769 -22.265 1.00 94.00 335 TYR A N 1
ATOM 2655 C CA . TYR A 1 335 ? 25.753 3.300 -21.600 1.00 94.00 335 TYR A CA 1
ATOM 2656 C C . TYR A 1 335 ? 25.429 4.742 -22.013 1.00 94.00 335 TYR A C 1
ATOM 2658 O O . TYR A 1 335 ? 24.273 5.143 -21.979 1.00 94.00 335 TYR A O 1
ATOM 2666 N N . LEU A 1 336 ? 26.423 5.524 -22.451 1.00 92.31 336 LEU A N 1
ATOM 2667 C CA . LEU A 1 336 ? 26.241 6.902 -22.935 1.00 92.31 336 LEU A CA 1
ATOM 2668 C C . LEU A 1 336 ? 25.691 6.913 -24.373 1.00 92.31 336 LEU A C 1
ATOM 2670 O O . LEU A 1 336 ? 26.361 7.311 -25.334 1.00 92.31 336 LEU A O 1
ATOM 2674 N N . ARG A 1 337 ? 24.486 6.362 -24.533 1.00 93.00 337 ARG A N 1
ATOM 2675 C CA . ARG A 1 337 ? 23.779 6.152 -25.800 1.00 93.00 337 ARG A CA 1
ATOM 2676 C C . ARG A 1 337 ? 22.298 6.472 -25.645 1.00 93.00 337 ARG A C 1
ATOM 2678 O O . ARG A 1 337 ? 21.761 6.512 -24.541 1.00 93.00 337 ARG A O 1
ATOM 2685 N N . LYS A 1 338 ? 21.631 6.672 -26.781 1.00 93.50 338 LYS A N 1
ATOM 2686 C CA . LYS A 1 338 ? 20.181 6.818 -26.824 1.00 93.50 338 LYS A CA 1
ATOM 2687 C C . LYS A 1 338 ? 19.528 5.471 -26.519 1.00 93.50 338 LYS A C 1
ATOM 2689 O O . LYS A 1 338 ? 19.869 4.481 -27.161 1.00 93.50 338 LYS A O 1
ATOM 2694 N N . GLY A 1 339 ? 18.586 5.460 -25.581 1.00 92.19 339 GLY A N 1
ATOM 2695 C CA . GLY A 1 339 ? 17.856 4.265 -25.161 1.00 92.19 339 GLY A CA 1
ATOM 2696 C C . GLY A 1 339 ? 18.455 3.554 -23.948 1.00 92.19 339 GLY A C 1
ATOM 2697 O O . GLY A 1 339 ? 18.073 2.422 -23.685 1.00 92.19 339 GLY A O 1
ATOM 2698 N N . PHE A 1 340 ? 19.394 4.176 -23.227 1.00 95.38 340 PHE A N 1
ATOM 2699 C CA . PHE A 1 340 ? 19.883 3.639 -21.956 1.00 95.38 340 PHE A CA 1
ATOM 2700 C C . PHE A 1 340 ? 18.721 3.459 -20.977 1.00 95.38 340 PHE A C 1
ATOM 2702 O O . PHE A 1 340 ? 17.859 4.327 -20.883 1.00 95.38 340 PHE A O 1
ATOM 2709 N N . GLN A 1 341 ? 18.714 2.367 -20.224 1.00 96.06 341 GLN A N 1
ATOM 2710 C CA . GLN A 1 341 ? 17.755 2.138 -19.145 1.00 96.06 341 GLN A CA 1
ATOM 2711 C C . GLN A 1 341 ? 18.493 1.605 -17.925 1.00 96.06 341 GLN A C 1
ATOM 2713 O O . GLN A 1 341 ? 19.577 1.027 -18.036 1.00 96.06 341 GLN A O 1
ATOM 2718 N N . PHE A 1 342 ? 17.884 1.771 -16.762 1.00 97.25 342 PHE A N 1
ATOM 2719 C CA . PHE A 1 342 ? 18.275 1.054 -15.561 1.00 97.25 342 PHE A CA 1
ATOM 2720 C C . PHE A 1 342 ? 17.051 0.369 -14.961 1.00 97.25 342 PHE A C 1
ATOM 2722 O O . PHE A 1 342 ? 15.923 0.806 -15.192 1.00 97.25 342 PHE A O 1
ATOM 2729 N N . ARG A 1 343 ? 17.272 -0.699 -14.199 1.00 97.88 343 ARG A N 1
ATOM 2730 C CA . ARG A 1 343 ? 16.207 -1.340 -13.431 1.00 97.88 343 ARG A CA 1
ATOM 2731 C C . ARG A 1 343 ? 16.692 -1.875 -12.101 1.00 97.88 343 ARG A C 1
ATOM 2733 O O . ARG A 1 343 ? 17.838 -2.322 -12.001 1.00 97.88 343 ARG A O 1
ATOM 2740 N N . PHE A 1 344 ? 15.803 -1.848 -11.123 1.00 98.56 344 PHE A N 1
ATOM 2741 C CA . PHE A 1 344 ? 15.971 -2.554 -9.861 1.00 98.56 344 PHE A CA 1
ATOM 2742 C C . PHE A 1 344 ? 15.226 -3.882 -9.911 1.00 98.56 344 PHE A C 1
ATOM 2744 O O . PHE A 1 344 ? 14.170 -3.954 -10.536 1.00 98.56 344 PHE A O 1
ATOM 2751 N N . VAL A 1 345 ? 15.802 -4.908 -9.285 1.00 97.69 345 VAL A N 1
ATOM 2752 C CA . VAL A 1 345 ? 15.234 -6.259 -9.191 1.00 97.69 345 VAL A CA 1
ATOM 2753 C C . VAL A 1 345 ? 15.488 -6.801 -7.793 1.00 97.69 345 VAL A C 1
ATOM 2755 O O . VAL A 1 345 ? 16.640 -6.744 -7.344 1.00 97.69 345 VAL A O 1
ATOM 2758 N N . ASN A 1 346 ? 14.471 -7.337 -7.118 1.00 97.06 346 ASN A N 1
ATOM 2759 C CA . ASN A 1 346 ? 14.684 -8.175 -5.937 1.00 97.06 346 ASN A CA 1
ATOM 2760 C C . ASN A 1 346 ? 14.642 -9.664 -6.312 1.00 97.06 346 ASN A C 1
ATOM 2762 O O . ASN A 1 346 ? 13.852 -10.105 -7.144 1.00 97.06 346 ASN A O 1
ATOM 2766 N N . TYR A 1 347 ? 15.528 -10.427 -5.683 1.00 97.19 347 TYR A N 1
ATOM 2767 C CA . TYR A 1 347 ? 15.580 -11.881 -5.754 1.00 97.19 347 TYR A CA 1
ATOM 2768 C C . TYR A 1 347 ? 15.273 -12.415 -4.364 1.00 97.19 347 TYR A C 1
ATOM 2770 O O . TYR A 1 347 ? 15.987 -12.049 -3.429 1.00 97.19 347 TYR A O 1
ATOM 2778 N N . GLY A 1 348 ? 14.252 -13.257 -4.247 1.00 95.19 348 GLY A N 1
ATOM 2779 C CA . GLY A 1 348 ? 13.812 -13.831 -2.978 1.00 95.19 348 GLY A CA 1
ATOM 2780 C C . GLY A 1 348 ? 12.631 -14.778 -3.165 1.00 95.19 348 GLY A C 1
ATOM 2781 O O . GLY A 1 348 ? 12.402 -15.313 -4.259 1.00 95.19 348 GLY A O 1
ATOM 2782 N N . ALA A 1 349 ? 11.870 -14.987 -2.096 1.00 94.12 349 ALA A N 1
ATOM 2783 C CA . ALA A 1 349 ? 10.679 -15.815 -2.091 1.00 94.12 349 ALA A CA 1
ATOM 2784 C C . ALA A 1 349 ? 9.587 -15.229 -2.998 1.00 94.12 349 ALA A C 1
ATOM 2786 O O . ALA A 1 349 ? 9.322 -14.031 -2.992 1.00 94.12 349 ALA A O 1
ATOM 2787 N N . GLN A 1 350 ? 8.922 -16.088 -3.774 1.00 92.56 350 GLN A N 1
ATOM 2788 C CA . GLN A 1 350 ? 7.903 -15.678 -4.758 1.00 92.56 350 GLN A CA 1
ATOM 2789 C C . GLN A 1 350 ? 6.463 -15.948 -4.285 1.00 92.56 350 GLN A C 1
ATOM 2791 O O . GLN A 1 350 ? 5.512 -15.846 -5.060 1.00 92.56 350 GLN A O 1
ATOM 2796 N N . ASN A 1 351 ? 6.299 -16.423 -3.047 1.00 88.31 351 ASN A N 1
ATOM 2797 C CA . ASN A 1 351 ? 5.071 -17.067 -2.571 1.00 88.31 351 ASN A CA 1
ATOM 2798 C C . ASN A 1 351 ? 4.263 -16.236 -1.557 1.00 88.31 351 ASN A C 1
ATOM 2800 O O . ASN A 1 351 ? 3.408 -16.797 -0.860 1.00 88.31 351 ASN A O 1
ATOM 2804 N N . GLY A 1 352 ? 4.530 -14.933 -1.462 1.00 90.06 352 GLY A N 1
ATOM 2805 C CA . GLY A 1 352 ? 3.847 -14.004 -0.563 1.00 90.06 352 GLY A CA 1
ATOM 2806 C C . GLY A 1 352 ? 4.551 -12.650 -0.472 1.00 90.06 352 GLY A C 1
ATOM 2807 O O . GLY A 1 352 ? 5.574 -12.434 -1.114 1.00 90.06 352 GLY A O 1
ATOM 2808 N N . SER A 1 353 ? 4.019 -11.765 0.370 1.00 92.19 353 SER A N 1
ATOM 2809 C CA . SER A 1 353 ? 4.652 -10.495 0.732 1.00 92.19 353 SER A CA 1
ATOM 2810 C C . SER A 1 353 ? 5.794 -10.787 1.706 1.00 92.19 353 SER A C 1
ATOM 2812 O O . SER A 1 353 ? 5.618 -10.851 2.928 1.00 92.19 353 SER A O 1
ATOM 2814 N N . LEU A 1 354 ? 6.954 -11.096 1.139 1.00 93.19 354 LEU A N 1
ATOM 2815 C CA . LEU A 1 354 ? 8.164 -11.558 1.814 1.00 93.19 354 LEU A CA 1
ATOM 2816 C C . LEU A 1 354 ? 9.365 -10.744 1.324 1.00 93.19 354 LEU A C 1
ATOM 2818 O O . LEU A 1 354 ? 9.299 -10.114 0.272 1.00 93.19 354 LEU A O 1
ATOM 2822 N N . ASP A 1 355 ? 10.441 -10.751 2.107 1.00 94.88 355 ASP A N 1
ATOM 2823 C CA . ASP A 1 355 ? 11.756 -10.238 1.702 1.00 94.88 355 ASP A CA 1
ATOM 2824 C C . ASP A 1 355 ? 11.747 -8.770 1.258 1.00 94.88 355 ASP A C 1
ATOM 2826 O O . ASP A 1 355 ? 12.202 -8.410 0.169 1.00 94.88 355 ASP A O 1
ATOM 2830 N N . HIS A 1 356 ? 11.210 -7.904 2.122 1.00 97.12 356 HIS A N 1
ATOM 2831 C CA . HIS A 1 356 ? 10.899 -6.531 1.745 1.00 97.12 356 HIS A CA 1
ATOM 2832 C C . HIS A 1 356 ? 12.155 -5.681 1.534 1.00 97.12 356 HIS A C 1
ATOM 2834 O O . HIS A 1 356 ? 13.085 -5.686 2.349 1.00 97.12 356 HIS A O 1
ATOM 2840 N N . TRP A 1 357 ? 12.123 -4.856 0.489 1.00 98.31 357 TRP A N 1
ATOM 2841 C CA . TRP A 1 357 ? 13.080 -3.771 0.266 1.00 98.31 357 TRP A CA 1
ATOM 2842 C C . TRP A 1 357 ? 12.353 -2.471 -0.030 1.00 98.31 357 TRP A C 1
ATOM 2844 O O . TRP A 1 357 ? 11.371 -2.471 -0.758 1.00 98.31 357 TRP A O 1
ATOM 2854 N N . HIS A 1 358 ? 12.872 -1.350 0.459 1.00 98.38 358 HIS A N 1
ATOM 2855 C CA . HIS A 1 358 ? 12.316 -0.023 0.201 1.00 98.38 358 HIS A CA 1
ATOM 2856 C C . HIS A 1 358 ? 13.334 0.825 -0.545 1.00 98.38 358 HIS A C 1
ATOM 2858 O O . HIS A 1 358 ? 14.494 0.886 -0.133 1.00 98.38 358 HIS A O 1
ATOM 2864 N N . LEU A 1 359 ? 12.900 1.488 -1.615 1.00 98.19 359 LEU A N 1
ATOM 2865 C CA . LEU A 1 359 ? 13.674 2.477 -2.355 1.00 98.19 359 LEU A CA 1
ATOM 2866 C C . LEU A 1 359 ? 13.067 3.871 -2.218 1.00 98.19 359 LEU A C 1
ATOM 2868 O O . LEU A 1 359 ? 11.848 4.032 -2.252 1.00 98.19 359 LEU A O 1
ATOM 2872 N N . ASP A 1 360 ? 13.944 4.867 -2.136 1.00 95.75 360 ASP A N 1
ATOM 2873 C CA . ASP A 1 360 ? 13.599 6.289 -2.148 1.00 95.75 360 ASP A CA 1
ATOM 2874 C C . ASP A 1 360 ? 14.710 7.104 -2.860 1.00 95.75 360 ASP A C 1
ATOM 2876 O O . ASP A 1 360 ? 15.836 6.624 -3.049 1.00 95.75 360 ASP A O 1
ATOM 2880 N N . PHE A 1 361 ? 14.414 8.336 -3.275 1.00 93.19 361 PHE A N 1
ATOM 2881 C CA . PHE A 1 361 ? 15.331 9.315 -3.871 1.00 93.19 361 PHE A CA 1
ATOM 2882 C C . PHE A 1 361 ? 16.230 8.757 -4.984 1.00 93.19 361 PHE A C 1
ATOM 2884 O O . PHE A 1 361 ? 17.456 8.928 -4.967 1.00 93.19 361 PHE A O 1
ATOM 2891 N N . ILE A 1 362 ? 15.630 8.125 -5.990 1.00 94.31 362 ILE A N 1
ATOM 2892 C CA . ILE A 1 362 ? 16.329 7.714 -7.207 1.00 94.31 362 ILE A CA 1
ATOM 2893 C C . ILE A 1 362 ? 16.645 8.960 -8.036 1.00 94.31 362 ILE A C 1
ATOM 2895 O O . ILE A 1 362 ? 15.756 9.702 -8.445 1.00 94.31 362 ILE A O 1
ATOM 2899 N N . GLN A 1 363 ? 17.929 9.193 -8.291 1.00 90.44 363 GLN A N 1
ATOM 2900 C CA . GLN A 1 363 ? 18.442 10.386 -8.955 1.00 90.44 363 GLN A CA 1
ATOM 2901 C C . GLN A 1 363 ? 19.464 10.031 -10.026 1.00 90.44 363 GLN A C 1
ATOM 2903 O O . GLN A 1 363 ? 20.476 9.411 -9.712 1.00 90.44 363 GLN A O 1
ATOM 2908 N N . LEU A 1 364 ? 19.265 10.504 -11.256 1.00 89.44 364 LEU A N 1
ATOM 2909 C CA . LEU A 1 364 ? 20.287 10.492 -12.306 1.00 89.44 364 LEU A CA 1
ATOM 2910 C C . LEU A 1 364 ? 20.713 11.924 -12.617 1.00 89.44 364 LEU A C 1
ATOM 2912 O O . LEU A 1 364 ? 19.970 12.652 -13.274 1.00 89.44 364 LEU A O 1
ATOM 2916 N N . LYS A 1 365 ? 21.902 12.334 -12.176 1.00 84.19 365 LYS A N 1
ATOM 2917 C CA . LYS A 1 365 ? 22.391 13.713 -12.338 1.00 84.19 365 LYS A CA 1
ATOM 2918 C C . LYS A 1 365 ? 23.886 13.763 -12.618 1.00 84.19 365 LYS A C 1
ATOM 2920 O O . LYS A 1 365 ? 24.643 12.897 -12.191 1.00 84.19 365 LYS A O 1
ATOM 2925 N N . SER A 1 366 ? 24.327 14.791 -13.339 1.00 79.00 366 SER A N 1
ATOM 2926 C CA . SER A 1 366 ? 25.754 15.075 -13.496 1.00 79.00 366 SER A CA 1
ATOM 2927 C C . SER A 1 366 ? 26.226 15.981 -12.378 1.00 79.00 366 SER A C 1
ATOM 2929 O O . SER A 1 366 ? 25.793 17.130 -12.271 1.00 79.00 366 SER A O 1
ATOM 2931 N N . ASN A 1 367 ? 27.150 15.472 -11.584 1.00 64.81 367 ASN A N 1
ATOM 2932 C CA . ASN A 1 367 ? 27.698 16.179 -10.448 1.00 64.81 367 ASN A CA 1
ATOM 2933 C C . ASN A 1 367 ? 29.176 16.484 -10.739 1.00 64.81 367 ASN A C 1
ATOM 2935 O O . ASN A 1 367 ? 30.020 15.592 -10.731 1.00 64.81 367 ASN A O 1
ATOM 2939 N N . ALA A 1 368 ? 29.510 17.755 -11.002 1.00 50.75 368 ALA A N 1
ATOM 2940 C CA . ALA A 1 368 ? 30.911 18.188 -11.150 1.00 50.75 368 ALA A CA 1
ATOM 2941 C C . ALA A 1 368 ? 31.692 18.113 -9.819 1.00 50.75 368 ALA A C 1
ATOM 2943 O O . ALA A 1 368 ? 32.921 18.115 -9.801 1.00 50.75 368 ALA A O 1
ATOM 2944 N N . ILE A 1 369 ? 30.959 18.050 -8.706 1.00 48.59 369 ILE A N 1
ATOM 2945 C CA . ILE A 1 369 ? 31.427 17.902 -7.330 1.00 48.59 369 ILE A CA 1
ATOM 2946 C C . ILE A 1 369 ? 30.720 16.657 -6.795 1.00 48.59 369 ILE A C 1
ATOM 2948 O O . ILE A 1 369 ? 29.514 16.547 -6.990 1.00 48.59 369 ILE A O 1
ATOM 2952 N N . ASN A 1 370 ? 31.438 15.737 -6.142 1.00 49.22 370 ASN A N 1
ATOM 2953 C CA . ASN A 1 370 ? 30.842 14.624 -5.394 1.00 49.22 370 ASN A CA 1
ATOM 2954 C C . ASN A 1 370 ? 29.960 15.189 -4.257 1.00 49.22 370 ASN A C 1
ATOM 2956 O O . ASN A 1 370 ? 30.397 15.262 -3.111 1.00 49.22 370 ASN A O 1
ATOM 2960 N N . ASP A 1 371 ? 28.755 15.663 -4.569 1.00 55.41 371 ASP A N 1
ATOM 2961 C CA . ASP A 1 371 ? 27.776 16.044 -3.561 1.00 55.41 371 ASP A CA 1
ATOM 2962 C C . ASP A 1 371 ? 27.145 14.756 -3.041 1.00 55.41 371 ASP A C 1
ATOM 2964 O O . ASP A 1 371 ? 26.178 14.229 -3.594 1.00 55.41 371 ASP A O 1
ATOM 2968 N N . GLU A 1 372 ? 27.789 14.195 -2.019 1.00 57.69 372 GLU A N 1
ATOM 2969 C CA . GLU A 1 372 ? 27.337 13.002 -1.307 1.00 57.69 372 GLU A CA 1
ATOM 2970 C C . GLU A 1 372 ? 26.068 13.269 -0.481 1.00 57.69 372 GLU A C 1
ATOM 2972 O O . GLU A 1 372 ? 25.532 12.342 0.124 1.00 57.69 372 GLU A O 1
ATOM 2977 N N . THR A 1 373 ? 25.583 14.517 -0.450 1.00 68.56 373 THR A N 1
ATOM 2978 C CA . THR A 1 373 ? 24.559 14.970 0.486 1.00 68.56 373 THR A CA 1
ATOM 2979 C C . THR A 1 373 ? 23.233 15.213 -0.226 1.00 68.56 373 THR A C 1
ATOM 2981 O O . THR A 1 373 ? 23.156 15.894 -1.250 1.00 68.56 373 THR A O 1
ATOM 2984 N N . LEU A 1 374 ? 22.165 14.616 0.302 1.00 80.88 374 LEU A N 1
ATOM 2985 C CA . LEU A 1 374 ? 20.807 14.867 -0.162 1.00 80.88 374 LEU A CA 1
ATOM 2986 C C . LEU A 1 374 ? 20.352 16.214 0.412 1.00 80.88 374 LEU A C 1
ATOM 2988 O O . LEU A 1 374 ? 20.165 16.342 1.615 1.00 80.88 374 LEU A O 1
ATOM 2992 N N . GLN A 1 375 ? 20.209 17.235 -0.432 1.00 86.19 375 GLN A N 1
ATOM 2993 C CA . GLN A 1 375 ? 19.793 18.572 0.002 1.00 86.19 375 GLN A CA 1
ATOM 2994 C C . GLN A 1 375 ? 18.265 18.660 0.113 1.00 86.19 375 GLN A C 1
ATOM 2996 O O . GLN A 1 375 ? 17.630 19.327 -0.696 1.00 86.19 375 GLN A O 1
ATOM 3001 N N . GLU A 1 376 ? 17.673 17.951 1.075 1.00 88.62 376 GLU A N 1
ATOM 3002 C CA . GLU A 1 376 ? 16.215 17.821 1.182 1.00 88.62 376 GLU A CA 1
ATOM 3003 C C . GLU A 1 376 ? 15.717 17.926 2.626 1.00 88.62 376 GLU A C 1
ATOM 3005 O O . GLU A 1 376 ? 16.396 17.491 3.559 1.00 88.62 376 GLU A O 1
ATOM 3010 N N . ILE A 1 377 ? 14.512 18.472 2.788 1.00 92.56 377 ILE A N 1
ATOM 3011 C CA . ILE A 1 377 ? 13.724 18.414 4.016 1.00 92.56 377 ILE A CA 1
ATOM 3012 C C . ILE A 1 377 ? 12.303 17.984 3.645 1.00 92.56 377 ILE A C 1
ATOM 3014 O O . ILE A 1 377 ? 11.674 18.594 2.787 1.00 92.56 377 ILE A O 1
ATOM 3018 N N . ALA A 1 378 ? 11.796 16.948 4.301 1.00 94.50 378 ALA A N 1
ATOM 3019 C CA . ALA A 1 378 ? 10.564 16.276 3.908 1.00 94.50 378 ALA A CA 1
ATOM 3020 C C . ALA A 1 378 ? 9.692 15.938 5.115 1.00 94.50 378 ALA A C 1
ATOM 3022 O O . ALA A 1 378 ? 10.209 15.700 6.209 1.00 94.50 378 ALA A O 1
ATOM 3023 N N . ILE A 1 379 ? 8.378 15.861 4.901 1.00 95.88 379 ILE A N 1
ATOM 3024 C CA . ILE A 1 379 ? 7.487 15.116 5.796 1.00 95.88 379 ILE A CA 1
ATOM 3025 C C . ILE A 1 379 ? 7.945 13.652 5.770 1.00 95.88 379 ILE A C 1
ATOM 3027 O O . ILE A 1 379 ? 8.074 13.066 4.695 1.00 95.88 379 ILE A O 1
ATOM 3031 N N . GLN A 1 380 ? 8.238 13.091 6.943 1.00 94.44 380 GLN A N 1
ATOM 3032 C CA . GLN A 1 380 ? 8.824 11.756 7.079 1.00 94.44 380 GLN A CA 1
ATOM 3033 C C . GLN A 1 380 ? 7.765 10.654 7.177 1.00 94.44 380 GLN A C 1
ATOM 3035 O O . GLN A 1 380 ? 7.909 9.623 6.535 1.00 94.44 380 GLN A O 1
ATOM 3040 N N . ASN A 1 381 ? 6.714 10.870 7.968 1.00 90.81 381 ASN A N 1
ATOM 3041 C CA . ASN A 1 381 ? 5.701 9.858 8.267 1.00 90.81 381 ASN A CA 1
ATOM 3042 C C . ASN A 1 381 ? 4.297 10.371 7.916 1.00 90.81 381 ASN A C 1
ATOM 3044 O O . ASN A 1 381 ? 4.056 11.582 8.002 1.00 90.81 381 ASN A O 1
ATOM 3048 N N . PRO A 1 382 ? 3.359 9.478 7.559 1.00 89.88 382 PRO A N 1
ATOM 3049 C CA . PRO A 1 382 ? 1.963 9.850 7.391 1.00 89.88 382 PRO A CA 1
ATOM 3050 C C . PRO A 1 382 ? 1.348 10.333 8.713 1.00 89.88 382 PRO A C 1
ATOM 3052 O O . PRO A 1 382 ? 1.657 9.832 9.794 1.00 89.88 382 PRO A O 1
ATOM 3055 N N . VAL A 1 383 ? 0.421 11.286 8.618 1.00 92.31 383 VAL A N 1
ATOM 3056 C CA . VAL A 1 383 ? -0.490 11.614 9.721 1.00 92.31 383 VAL A CA 1
ATOM 3057 C C . VAL A 1 383 ? -1.753 10.775 9.559 1.00 92.31 383 VAL A C 1
ATOM 3059 O O . VAL A 1 383 ? -2.509 10.972 8.611 1.00 92.31 383 VAL A O 1
ATOM 3062 N N . ASN A 1 384 ? -2.000 9.853 10.490 1.00 92.12 384 ASN A N 1
ATOM 3063 C CA . ASN A 1 384 ? -3.038 8.829 10.319 1.00 92.12 384 ASN A CA 1
ATOM 3064 C C . ASN A 1 384 ? -4.452 9.288 10.710 1.00 92.12 384 ASN A C 1
ATOM 3066 O O . ASN A 1 384 ? -5.438 8.741 10.216 1.00 92.12 384 ASN A O 1
ATOM 3070 N N . THR A 1 385 ? -4.586 10.274 11.606 1.00 94.88 385 THR A N 1
ATOM 3071 C CA . THR A 1 385 ? -5.897 10.755 12.068 1.00 94.88 385 THR A CA 1
ATOM 3072 C C . THR A 1 385 ? -5.835 12.124 12.750 1.00 94.88 385 THR A C 1
ATOM 3074 O O . THR A 1 385 ? -4.790 12.536 13.247 1.00 94.88 385 THR A O 1
ATOM 3077 N N . MET A 1 386 ? -6.984 12.806 12.807 1.00 94.88 386 MET A N 1
ATOM 3078 C CA . MET A 1 386 ? -7.235 13.992 13.634 1.00 94.88 386 MET A CA 1
ATOM 3079 C C . MET A 1 386 ? -7.895 13.659 14.990 1.00 94.88 386 MET A C 1
ATOM 3081 O O . MET A 1 386 ? -8.241 14.570 15.746 1.00 94.88 386 MET A O 1
ATOM 3085 N N . LEU A 1 387 ? -8.114 12.376 15.301 1.00 94.94 387 LEU A N 1
ATOM 3086 C CA . LEU A 1 387 ? -8.781 11.915 16.522 1.00 94.94 387 LEU A CA 1
ATOM 3087 C C . LEU A 1 387 ? -7.783 11.311 17.524 1.00 94.94 387 LEU A C 1
ATOM 3089 O O . LEU A 1 387 ? -6.737 10.794 17.150 1.00 94.94 387 LEU A O 1
ATOM 3093 N N . LYS A 1 388 ? -8.120 11.345 18.817 1.00 92.56 388 LYS A N 1
ATOM 3094 C CA . LYS A 1 388 ? -7.242 10.900 19.917 1.00 92.56 388 LYS A CA 1
ATOM 3095 C C . LYS A 1 388 ? -6.920 9.410 19.918 1.00 92.56 388 LYS A C 1
ATOM 3097 O O . LYS A 1 388 ? -5.789 9.035 20.196 1.00 92.56 388 LYS A O 1
ATOM 3102 N N . GLU A 1 389 ? -7.928 8.572 19.694 1.00 91.44 389 GLU A N 1
ATOM 3103 C CA . GLU A 1 389 ? -7.817 7.119 19.899 1.00 91.44 389 GLU A CA 1
ATOM 3104 C C . GLU A 1 389 ? -8.093 6.306 18.635 1.00 91.44 389 GLU A C 1
ATOM 3106 O O . GLU A 1 389 ? -7.748 5.137 18.611 1.00 91.44 389 GLU A O 1
ATOM 3111 N N . TYR A 1 390 ? -8.746 6.865 17.615 1.00 96.12 390 TYR A N 1
ATOM 3112 C CA . TYR A 1 390 ? -9.292 6.088 16.499 1.00 96.12 390 TYR A CA 1
ATOM 3113 C C . TYR A 1 390 ? -8.919 6.709 15.162 1.00 96.12 390 TYR A C 1
ATOM 3115 O O . TYR A 1 390 ? -8.976 7.919 15.027 1.00 96.12 390 TYR A O 1
ATOM 3123 N N . THR A 1 391 ? -8.671 5.912 14.131 1.00 96.06 391 THR A N 1
ATOM 3124 C CA . THR A 1 391 ? -8.555 6.421 12.753 1.00 96.06 391 THR A CA 1
ATOM 3125 C C . THR A 1 391 ? -9.920 6.739 12.147 1.00 96.06 391 THR A C 1
ATOM 3127 O O . THR A 1 391 ? -10.062 7.659 11.337 1.00 96.06 391 THR A O 1
ATOM 3130 N N . ALA A 1 392 ? -10.956 6.016 12.582 1.00 95.75 392 ALA A N 1
ATOM 3131 C CA . ALA A 1 392 ? -12.347 6.262 12.237 1.00 95.75 392 ALA A CA 1
ATOM 3132 C C . ALA A 1 392 ? -13.270 5.971 13.423 1.00 95.75 392 ALA A C 1
ATOM 3134 O O . ALA A 1 392 ? -13.039 5.052 14.207 1.00 95.75 392 ALA A O 1
ATOM 3135 N N . MET A 1 393 ? -14.362 6.723 13.524 1.00 95.25 393 MET A N 1
ATOM 3136 C CA . MET A 1 393 ? -15.394 6.499 14.535 1.00 95.25 393 MET A CA 1
ATOM 3137 C C . MET A 1 393 ? -16.800 6.696 13.955 1.00 95.25 393 MET A C 1
ATOM 3139 O O . MET A 1 393 ? -16.943 7.350 12.911 1.00 95.25 393 MET A O 1
ATOM 3143 N N . PRO A 1 394 ? -17.857 6.165 14.606 1.00 95.69 394 PRO A N 1
ATOM 3144 C CA . PRO A 1 394 ? -19.216 6.391 14.156 1.00 95.69 394 PRO A CA 1
ATOM 3145 C C . PRO A 1 394 ? -19.552 7.886 14.156 1.00 95.69 394 PRO A C 1
ATOM 3147 O O . PRO A 1 394 ? -19.310 8.581 15.145 1.00 95.69 394 PRO A O 1
ATOM 3150 N N . TRP A 1 395 ? -20.123 8.395 13.066 1.00 94.38 395 TRP A N 1
ATOM 3151 C CA . TRP A 1 395 ? -20.389 9.827 12.922 1.00 94.38 395 TRP A CA 1
ATOM 3152 C C . TRP A 1 395 ? -21.352 10.342 13.990 1.00 94.38 395 TRP A C 1
ATOM 3154 O O . TRP A 1 395 ? -21.084 11.346 14.641 1.00 94.38 395 TRP A O 1
ATOM 3164 N N . THR A 1 396 ? -22.428 9.604 14.261 1.00 92.94 396 THR A N 1
ATOM 3165 C CA . THR A 1 396 ? -23.389 9.948 15.320 1.00 92.94 396 THR A CA 1
ATOM 3166 C C . THR A 1 396 ? -22.763 9.971 16.713 1.00 92.94 396 THR A C 1
ATOM 3168 O O . THR A 1 396 ? -23.199 10.746 17.557 1.00 92.94 396 THR A O 1
ATOM 3171 N N . HIS A 1 397 ? -21.727 9.165 16.946 1.00 94.56 397 HIS A N 1
ATOM 3172 C CA . HIS A 1 397 ? -20.987 9.139 18.206 1.00 94.56 397 HIS A CA 1
ATOM 3173 C C . HIS A 1 397 ? -20.062 10.355 18.324 1.00 94.56 397 HIS A C 1
ATOM 3175 O O . HIS A 1 397 ? -19.950 10.934 19.399 1.00 94.56 397 HIS A O 1
ATOM 3181 N N . TYR A 1 398 ? -19.435 10.771 17.219 1.00 95.25 398 TYR A N 1
ATOM 3182 C CA . TYR A 1 398 ? -18.626 11.990 17.178 1.00 95.25 398 TYR A CA 1
ATOM 3183 C C . TYR A 1 398 ? -19.478 13.237 17.434 1.00 95.25 398 TYR A C 1
ATOM 3185 O O . TYR A 1 398 ? -19.096 14.071 18.247 1.00 95.25 398 TYR A O 1
ATOM 3193 N N . LYS A 1 399 ? -20.657 13.331 16.796 1.00 93.69 399 LYS A N 1
ATOM 3194 C CA . LYS A 1 399 ? -21.574 14.483 16.905 1.00 93.69 399 LYS A CA 1
ATOM 3195 C C . LYS A 1 399 ? -22.024 14.794 18.332 1.00 93.69 399 LYS A C 1
ATOM 3197 O O . LYS A 1 399 ? -22.371 15.939 18.598 1.00 93.69 399 LYS A O 1
ATOM 3202 N N . ASP A 1 400 ? -22.056 13.799 19.217 1.00 92.69 400 ASP A N 1
ATOM 3203 C CA . ASP A 1 400 ? -22.468 13.994 20.609 1.00 92.69 400 ASP A CA 1
ATOM 3204 C C . ASP A 1 400 ? -21.478 14.876 21.380 1.00 92.69 400 ASP A C 1
ATOM 3206 O O . ASP A 1 400 ? -21.885 15.812 22.065 1.00 92.69 400 ASP A O 1
ATOM 3210 N N . SER A 1 401 ? -20.180 14.604 21.225 1.00 91.25 401 SER A N 1
ATOM 3211 C CA . SER A 1 401 ? -19.117 15.286 21.968 1.00 91.25 401 SER A CA 1
ATOM 3212 C C . SER A 1 401 ? -17.841 15.470 21.119 1.00 91.25 401 SER A C 1
ATOM 3214 O O . SER A 1 401 ? -16.806 14.892 21.459 1.00 91.25 401 SER A O 1
ATOM 3216 N N . PRO A 1 402 ? -17.863 16.270 20.030 1.00 92.12 402 PRO A N 1
ATOM 3217 C CA . PRO A 1 402 ? -16.743 16.381 19.084 1.00 92.12 402 PRO A CA 1
ATOM 3218 C C . PRO A 1 402 ? -15.397 16.726 19.738 1.00 92.12 402 PRO A C 1
ATOM 3220 O O . PRO A 1 402 ? -14.380 16.088 19.464 1.00 92.12 402 PRO A O 1
ATOM 3223 N N . GLU A 1 403 ? -15.404 17.688 20.664 1.00 90.06 403 GLU A N 1
ATOM 3224 C CA . GLU A 1 403 ? -14.215 18.194 21.367 1.00 90.06 403 GLU A CA 1
ATOM 3225 C C . GLU A 1 403 ? -13.488 17.109 22.185 1.00 90.06 403 GLU A C 1
ATOM 3227 O O . GLU A 1 403 ? -12.274 17.170 22.369 1.00 90.06 403 GLU A O 1
ATOM 3232 N N . LEU A 1 404 ? -14.211 16.086 22.659 1.00 90.94 404 LEU A N 1
ATOM 3233 C CA . LEU A 1 404 ? -13.632 14.997 23.450 1.00 90.94 404 LEU A CA 1
ATOM 3234 C C . LEU A 1 404 ? -12.762 14.064 22.598 1.00 90.94 404 LEU A C 1
ATOM 3236 O O . LEU A 1 404 ? -11.831 13.450 23.122 1.00 90.94 404 LEU A O 1
ATOM 3240 N N . TYR A 1 405 ? -13.075 13.947 21.306 1.00 92.94 405 TYR A N 1
ATOM 3241 C CA . TYR A 1 405 ? -12.469 12.963 20.410 1.00 92.94 405 TYR A CA 1
ATOM 3242 C C . TYR A 1 405 ? -11.386 13.539 19.506 1.00 92.94 405 TYR A C 1
ATOM 3244 O O . TYR A 1 405 ? -10.554 12.770 19.034 1.00 92.94 405 TYR A O 1
ATOM 3252 N N . MET A 1 406 ? -11.366 14.853 19.287 1.00 93.12 406 MET A N 1
ATOM 3253 C CA . MET A 1 406 ? -10.299 15.522 18.538 1.00 93.12 406 MET A CA 1
ATOM 3254 C C . MET A 1 406 ? -8.975 15.485 19.305 1.00 93.12 406 MET A C 1
ATOM 3256 O O . MET A 1 406 ? -8.964 15.601 20.535 1.00 93.12 406 MET A O 1
ATOM 3260 N N . LEU A 1 407 ? -7.865 15.339 18.577 1.00 92.94 407 LEU A N 1
ATOM 3261 C CA . LEU A 1 407 ? -6.517 15.552 19.112 1.00 92.94 407 LEU A CA 1
ATOM 3262 C C . LEU A 1 407 ? -6.383 16.958 19.703 1.00 92.94 407 LEU A C 1
ATOM 3264 O O . LEU A 1 407 ? -7.055 17.886 19.265 1.00 92.94 407 LEU A O 1
ATOM 3268 N N . ASP A 1 408 ? -5.500 17.115 20.690 1.00 89.81 408 ASP A N 1
ATOM 3269 C CA . ASP A 1 408 ? -5.162 18.447 21.209 1.00 89.81 408 ASP A CA 1
ATOM 3270 C C . ASP A 1 408 ? -4.164 19.149 20.269 1.00 89.81 408 ASP A C 1
ATOM 3272 O O . ASP A 1 408 ? -4.294 20.339 19.987 1.00 89.81 408 ASP A O 1
ATOM 3276 N N . SER A 1 409 ? -3.214 18.387 19.720 1.00 91.19 409 SER A N 1
ATOM 3277 C CA . SER A 1 409 ? -2.299 18.808 18.662 1.00 91.19 409 SER A CA 1
ATOM 3278 C C . SER A 1 409 ? -1.941 17.635 17.751 1.00 91.19 409 SER A C 1
ATOM 3280 O O . SER A 1 409 ? -1.985 16.470 18.155 1.00 91.19 409 SER A O 1
ATOM 3282 N N . VAL A 1 410 ? -1.592 17.950 16.507 1.00 92.88 410 VAL A N 1
ATOM 3283 C CA . VAL A 1 410 ? -1.006 17.013 15.548 1.00 92.88 410 VAL A CA 1
ATOM 3284 C C . VAL A 1 410 ? 0.490 17.261 15.478 1.00 92.88 410 VAL A C 1
ATOM 3286 O O . VAL A 1 410 ? 0.933 18.405 15.457 1.00 92.88 410 VAL A O 1
ATOM 3289 N N . ASN A 1 411 ? 1.274 16.192 15.401 1.00 92.50 411 ASN A N 1
ATOM 3290 C CA . ASN A 1 411 ? 2.709 16.278 15.186 1.00 92.50 411 ASN A CA 1
ATOM 3291 C C . ASN A 1 411 ? 3.034 16.013 13.718 1.00 92.50 411 ASN A C 1
ATOM 3293 O O . ASN A 1 411 ? 2.785 14.921 13.215 1.00 92.50 411 ASN A O 1
ATOM 3297 N N . LEU A 1 412 ? 3.599 17.013 13.046 1.00 94.88 412 LEU A N 1
ATOM 3298 C CA . LEU A 1 412 ? 4.151 16.854 11.709 1.00 94.88 412 LEU A CA 1
ATOM 3299 C C . LEU A 1 412 ? 5.644 16.529 11.818 1.00 94.88 412 LEU A C 1
ATOM 3301 O O . LEU A 1 412 ? 6.452 17.405 12.143 1.00 94.88 412 LEU A O 1
ATOM 3305 N N . ASP A 1 413 ? 6.003 15.275 11.557 1.00 95.19 413 ASP A N 1
ATOM 3306 C CA . ASP A 1 413 ? 7.393 14.823 11.564 1.00 95.19 413 ASP A CA 1
ATOM 3307 C C . ASP A 1 413 ? 8.109 15.264 10.290 1.00 95.19 413 ASP A C 1
ATOM 3309 O O . ASP A 1 413 ? 7.768 14.847 9.183 1.00 95.19 413 ASP A O 1
ATOM 3313 N N . VAL A 1 414 ? 9.132 16.098 10.458 1.00 95.81 414 VAL A N 1
ATOM 3314 C CA . VAL A 1 414 ? 9.917 16.660 9.362 1.00 95.81 414 VAL A CA 1
ATOM 3315 C C . VAL A 1 414 ? 11.384 16.274 9.524 1.00 95.81 414 VAL A C 1
ATOM 3317 O O . VAL A 1 414 ? 12.015 16.587 10.539 1.00 95.81 414 VAL A O 1
ATOM 3320 N N . VAL A 1 415 ? 11.948 15.617 8.511 1.00 94.94 415 VAL A N 1
ATOM 3321 C CA . VAL A 1 415 ? 13.349 15.176 8.465 1.00 94.94 415 VAL A CA 1
ATOM 3322 C C . VAL A 1 415 ? 14.155 16.054 7.520 1.00 94.94 415 VAL A C 1
ATOM 3324 O O . VAL A 1 415 ? 13.664 16.451 6.472 1.00 94.94 415 VAL A O 1
ATOM 3327 N N . ASN A 1 416 ? 15.397 16.364 7.880 1.00 93.25 416 ASN A N 1
ATOM 3328 C CA . ASN A 1 416 ? 16.343 17.106 7.059 1.00 93.25 416 ASN A CA 1
ATOM 3329 C C . ASN A 1 416 ? 17.533 16.207 6.715 1.00 93.25 416 ASN A C 1
ATOM 3331 O O . ASN A 1 416 ? 18.385 15.931 7.561 1.00 93.25 416 ASN A O 1
ATOM 3335 N N . SER A 1 417 ? 17.606 15.794 5.455 1.00 90.06 417 SER A N 1
ATOM 3336 C CA . SER A 1 417 ? 18.688 14.963 4.924 1.00 90.06 417 SER A CA 1
ATOM 3337 C C . SER A 1 417 ? 19.934 15.776 4.541 1.00 90.06 417 SER A C 1
ATOM 3339 O O . SER A 1 417 ? 20.967 15.201 4.182 1.00 90.06 417 SER A O 1
ATOM 3341 N N . TRP A 1 418 ? 19.868 17.111 4.632 1.00 88.75 418 TRP A N 1
ATOM 3342 C CA . TRP A 1 418 ? 20.968 18.001 4.280 1.00 88.75 418 TRP A CA 1
ATOM 3343 C C . TRP A 1 418 ? 21.984 18.170 5.417 1.00 88.75 418 TRP A C 1
ATOM 3345 O O . TRP A 1 418 ? 21.715 17.942 6.595 1.00 88.75 418 TRP A O 1
ATOM 3355 N N . THR A 1 419 ? 23.185 18.632 5.066 1.00 89.19 419 THR A N 1
ATOM 3356 C CA . THR A 1 419 ? 24.294 18.886 6.001 1.00 89.19 419 THR A CA 1
ATOM 3357 C C . THR A 1 419 ? 24.223 20.241 6.694 1.00 89.19 419 THR A C 1
ATOM 3359 O O . THR A 1 419 ? 25.022 20.515 7.592 1.00 89.19 419 THR A O 1
ATOM 3362 N N . LEU A 1 420 ? 23.268 21.087 6.311 1.00 90.25 420 LEU A N 1
ATOM 3363 C CA . LEU A 1 420 ? 22.987 22.361 6.959 1.00 90.25 420 LEU A CA 1
ATOM 3364 C C . LEU A 1 420 ? 21.600 22.320 7.592 1.00 90.25 420 LEU A C 1
ATOM 3366 O O . LEU A 1 420 ? 20.698 21.651 7.096 1.00 90.25 420 LEU A O 1
ATOM 3370 N N . ALA A 1 421 ? 21.432 23.044 8.697 1.00 92.62 421 ALA A N 1
ATOM 3371 C CA . ALA A 1 421 ? 20.116 23.219 9.292 1.00 92.62 421 ALA A CA 1
ATOM 3372 C C . ALA A 1 421 ? 19.223 24.049 8.356 1.00 92.62 421 ALA A C 1
ATOM 3374 O O . ALA A 1 421 ? 19.678 25.040 7.778 1.00 92.62 421 ALA A O 1
ATOM 3375 N N . VAL A 1 422 ? 17.955 23.657 8.240 1.00 92.12 422 VAL A N 1
ATOM 3376 C CA . VAL A 1 422 ? 16.962 24.298 7.366 1.00 92.12 422 VAL A CA 1
ATOM 3377 C C . VAL A 1 422 ? 15.743 24.681 8.185 1.00 92.12 422 VAL A C 1
ATOM 3379 O O . VAL A 1 422 ? 15.388 24.007 9.147 1.00 92.12 422 VAL A O 1
ATOM 3382 N N . SER A 1 423 ? 15.094 25.777 7.814 1.00 91.88 423 SER A N 1
ATOM 3383 C CA . SER A 1 423 ? 13.841 26.188 8.435 1.00 91.88 423 SER A CA 1
ATOM 3384 C C . SER A 1 423 ? 12.642 25.552 7.733 1.00 91.88 423 SER A C 1
ATOM 3386 O O . SER A 1 423 ? 12.481 25.721 6.525 1.00 91.88 423 SER A O 1
ATOM 3388 N N . ALA A 1 424 ? 11.785 24.890 8.506 1.00 92.38 424 ALA A N 1
ATOM 3389 C CA . ALA A 1 424 ? 10.415 24.571 8.131 1.00 92.38 424 ALA A CA 1
ATOM 3390 C C . ALA A 1 424 ? 9.529 25.743 8.572 1.00 92.38 424 ALA A C 1
ATOM 3392 O O . ALA A 1 424 ? 9.312 25.967 9.766 1.00 92.38 424 ALA A O 1
ATOM 3393 N N . ASN A 1 425 ? 9.090 26.552 7.611 1.00 91.19 425 ASN A N 1
ATOM 3394 C CA . ASN A 1 425 ? 8.277 27.734 7.874 1.00 91.19 425 ASN A CA 1
ATOM 3395 C C . ASN A 1 425 ? 6.801 27.430 7.658 1.00 91.19 425 ASN A C 1
ATOM 3397 O O . ASN A 1 425 ? 6.454 26.602 6.824 1.00 91.19 425 ASN A O 1
ATOM 3401 N N . THR A 1 426 ? 5.939 28.158 8.361 1.00 89.56 426 THR A N 1
ATOM 3402 C CA . THR A 1 426 ? 4.502 28.217 8.064 1.00 89.56 426 THR A CA 1
ATOM 3403 C C . THR A 1 426 ? 3.845 26.832 8.037 1.00 89.56 426 THR A C 1
ATOM 3405 O O . THR A 1 426 ? 2.998 26.559 7.188 1.00 89.56 426 THR A O 1
ATOM 3408 N N . ALA A 1 427 ? 4.265 25.953 8.953 1.00 93.38 427 ALA A N 1
ATOM 3409 C CA . ALA A 1 427 ? 3.631 24.656 9.134 1.00 93.38 427 ALA A CA 1
ATOM 3410 C C . ALA A 1 427 ? 2.153 24.857 9.492 1.00 93.38 427 ALA A C 1
ATOM 3412 O O . ALA A 1 427 ? 1.831 25.709 10.326 1.00 93.38 427 ALA A O 1
ATOM 3413 N N . LYS A 1 428 ? 1.263 24.130 8.824 1.00 92.62 428 LYS A N 1
ATOM 3414 C CA . LYS A 1 428 ? -0.186 24.261 8.976 1.00 92.62 428 LYS A CA 1
ATOM 3415 C C . LYS A 1 428 ? -0.896 22.987 8.517 1.00 92.62 428 LYS A C 1
ATOM 3417 O O . LYS A 1 428 ? -0.277 22.112 7.908 1.00 92.62 428 LYS A O 1
ATOM 3422 N N . TYR A 1 429 ? -2.196 22.926 8.772 1.00 93.81 429 TYR A N 1
ATOM 3423 C CA . TYR A 1 429 ? -3.102 22.056 8.035 1.00 93.81 429 TYR A CA 1
ATOM 3424 C C . TYR A 1 429 ? -4.301 22.841 7.497 1.00 93.81 429 TYR A C 1
ATOM 3426 O O . TYR A 1 429 ? -4.789 23.777 8.138 1.00 93.81 429 TYR A O 1
ATOM 3434 N N . ASP A 1 430 ? -4.770 22.457 6.316 1.00 93.44 430 ASP A N 1
ATOM 3435 C CA . ASP A 1 430 ? -6.004 22.938 5.702 1.00 93.44 430 ASP A CA 1
ATOM 3436 C C . ASP A 1 430 ? -7.048 21.816 5.750 1.00 93.44 430 ASP A C 1
ATOM 3438 O O . ASP A 1 430 ? -6.746 20.675 5.414 1.00 93.44 430 ASP A O 1
ATOM 3442 N N . VAL A 1 431 ? -8.278 22.121 6.164 1.00 93.06 431 VAL A N 1
ATOM 3443 C CA . VAL A 1 431 ? -9.389 21.156 6.158 1.00 93.06 431 VAL A CA 1
ATOM 3444 C C . VAL A 1 431 ? -10.379 21.542 5.078 1.00 93.06 431 VAL A C 1
ATOM 3446 O O . VAL A 1 431 ? -10.792 22.702 4.996 1.00 93.06 431 VAL A O 1
ATOM 3449 N N . SER A 1 432 ? -10.815 20.567 4.290 1.00 92.31 432 SER A N 1
ATOM 3450 C CA . SER A 1 432 ? -11.858 20.738 3.287 1.00 92.31 432 SER A CA 1
ATOM 3451 C C . SER A 1 432 ? -12.847 19.574 3.276 1.00 92.31 432 SER A C 1
ATOM 3453 O O . SER A 1 432 ? -12.564 18.472 3.746 1.00 92.31 432 SER A O 1
ATOM 3455 N N . GLU A 1 433 ? -14.035 19.827 2.738 1.00 91.19 433 GLU A N 1
ATOM 3456 C CA . GLU A 1 433 ? -15.028 18.798 2.443 1.00 91.19 433 GLU A CA 1
ATOM 3457 C C . GLU A 1 433 ? -15.437 18.909 0.974 1.00 91.19 433 GLU A C 1
ATOM 3459 O O . GLU A 1 433 ? -15.886 19.964 0.526 1.00 91.19 433 GLU A O 1
ATOM 3464 N N . ASN A 1 434 ? -15.285 17.824 0.206 1.00 86.00 434 ASN A N 1
ATOM 3465 C CA . ASN A 1 434 ? -15.607 17.790 -1.228 1.00 86.00 434 ASN A CA 1
ATOM 3466 C C . ASN A 1 434 ? -14.965 18.956 -2.017 1.00 86.00 434 ASN A C 1
ATOM 3468 O O . ASN A 1 434 ? -15.585 19.539 -2.910 1.00 86.00 434 ASN A O 1
ATOM 3472 N N . GLY A 1 435 ? -13.729 19.321 -1.656 1.00 87.00 435 GLY A N 1
ATOM 3473 C CA . GLY A 1 435 ? -12.977 20.429 -2.251 1.00 87.00 435 GLY A CA 1
ATOM 3474 C C . GLY A 1 435 ? -13.388 21.831 -1.784 1.00 87.00 435 GLY A C 1
ATOM 3475 O O . GLY A 1 435 ? -12.828 22.812 -2.270 1.00 87.00 435 GLY A O 1
ATOM 3476 N N . VAL A 1 436 ? -14.345 21.957 -0.858 1.00 88.75 436 VAL A N 1
ATOM 3477 C CA . VAL A 1 436 ? -14.727 23.233 -0.238 1.00 88.75 436 VAL A CA 1
ATOM 3478 C C . VAL A 1 436 ? -13.882 23.453 1.019 1.00 88.75 436 VAL A C 1
ATOM 3480 O O . VAL A 1 436 ? -14.013 22.674 1.965 1.00 88.75 436 VAL A O 1
ATOM 3483 N N . PRO A 1 437 ? -13.026 24.492 1.073 1.00 90.12 437 PRO A N 1
ATOM 3484 C CA . PRO A 1 437 ? -12.231 24.786 2.262 1.00 90.12 437 PRO A CA 1
ATOM 3485 C C . PRO A 1 437 ? -13.121 25.147 3.455 1.00 90.12 437 PRO A C 1
ATOM 3487 O O . PRO A 1 437 ? -14.019 25.982 3.331 1.00 90.12 437 PRO A O 1
ATOM 3490 N N . LEU A 1 438 ? -12.843 24.544 4.609 1.00 86.88 438 LEU A N 1
ATOM 3491 C CA . LEU A 1 438 ? -13.538 24.784 5.873 1.00 86.88 438 LEU A CA 1
ATOM 3492 C C . LEU A 1 438 ? -12.690 25.629 6.819 1.00 86.88 438 LEU A C 1
ATOM 3494 O O . LEU A 1 438 ? -13.173 26.619 7.365 1.00 86.88 438 LEU A O 1
ATOM 3498 N N . THR A 1 439 ? -11.424 25.252 7.010 1.00 88.19 439 THR A N 1
ATOM 3499 C CA . THR A 1 439 ? -10.515 25.981 7.896 1.00 88.19 439 THR A CA 1
ATOM 3500 C C . THR A 1 439 ? -9.052 25.807 7.505 1.00 88.19 439 THR A C 1
ATOM 3502 O O . THR A 1 439 ? -8.694 24.889 6.769 1.00 88.19 439 THR A O 1
ATOM 3505 N N . THR A 1 440 ? -8.216 26.677 8.063 1.00 89.56 440 THR A N 1
ATOM 3506 C CA . THR A 1 440 ? -6.758 26.592 8.042 1.00 89.56 440 THR A CA 1
ATOM 3507 C C . THR A 1 440 ? -6.259 26.862 9.452 1.00 89.56 440 THR A C 1
ATOM 3509 O O . THR A 1 440 ? -6.609 27.888 10.041 1.00 89.56 440 THR A O 1
ATOM 3512 N N . VAL A 1 441 ? -5.399 25.990 9.969 1.00 87.38 441 VAL A N 1
ATOM 3513 C CA . VAL A 1 441 ? -4.789 26.161 11.290 1.00 87.38 441 VAL A CA 1
ATOM 3514 C C . VAL A 1 441 ? -3.278 26.082 11.170 1.00 87.38 441 VAL A C 1
ATOM 3516 O O . VAL A 1 441 ? -2.734 25.154 10.578 1.00 87.38 441 VAL A O 1
ATOM 3519 N N . PHE A 1 442 ? -2.600 27.088 11.716 1.00 87.06 442 PHE A N 1
ATOM 3520 C CA . PHE A 1 442 ? -1.148 27.221 11.671 1.00 87.06 442 PHE A CA 1
ATOM 3521 C C . PHE A 1 442 ? -0.522 26.718 12.968 1.00 87.06 442 PHE A C 1
ATOM 3523 O O . PHE A 1 442 ? -1.115 26.844 14.036 1.00 87.06 442 PHE A O 1
ATOM 3530 N N . ALA A 1 443 ? 0.706 26.216 12.877 1.00 85.50 443 ALA A N 1
ATOM 3531 C CA . ALA A 1 443 ? 1.534 25.976 14.047 1.00 85.50 443 ALA A CA 1
ATOM 3532 C C . ALA A 1 443 ? 1.776 27.288 14.810 1.00 85.50 443 ALA A C 1
ATOM 3534 O O . ALA A 1 443 ? 1.950 28.347 14.199 1.00 85.50 443 ALA A O 1
ATOM 3535 N N . ASP A 1 444 ? 1.879 27.194 16.136 1.00 81.06 444 ASP A N 1
ATOM 3536 C CA . ASP A 1 444 ? 2.129 28.337 17.022 1.00 81.06 444 ASP A CA 1
ATOM 3537 C C . ASP A 1 444 ? 3.358 29.150 16.612 1.00 81.06 444 ASP A C 1
ATOM 3539 O O . ASP A 1 444 ? 3.344 30.386 16.598 1.00 81.06 444 ASP A O 1
ATOM 3543 N N . ASN A 1 445 ? 4.446 28.456 16.267 1.00 82.69 445 ASN A N 1
ATOM 3544 C CA . ASN A 1 445 ? 5.640 29.110 15.758 1.00 82.69 445 ASN A CA 1
ATOM 3545 C C . ASN A 1 445 ? 5.612 29.142 14.234 1.00 82.69 445 ASN A C 1
ATOM 3547 O O . ASN A 1 445 ? 5.540 28.117 13.561 1.00 82.69 445 ASN A O 1
ATOM 3551 N N . ALA A 1 446 ? 5.813 30.335 13.682 1.00 81.88 446 ALA A N 1
ATOM 3552 C CA . ALA A 1 446 ? 5.914 30.514 12.239 1.00 81.88 446 ALA A CA 1
ATOM 3553 C C . ALA A 1 446 ? 7.144 29.819 11.619 1.00 81.88 446 ALA A C 1
ATOM 3555 O O . ALA A 1 446 ? 7.170 29.614 10.407 1.00 81.88 446 ALA A O 1
ATOM 3556 N N . THR A 1 447 ? 8.158 29.470 12.420 1.00 90.00 447 THR A N 1
ATOM 3557 C CA . THR A 1 447 ? 9.409 28.864 11.951 1.00 90.00 447 THR A CA 1
ATOM 3558 C C . THR A 1 447 ? 9.943 27.846 12.952 1.00 90.00 447 THR A C 1
ATOM 3560 O O . THR A 1 447 ? 10.183 28.179 14.112 1.00 90.00 447 THR A O 1
ATOM 3563 N N . TYR A 1 448 ? 10.232 26.640 12.465 1.00 93.25 448 TYR A N 1
ATOM 3564 C CA . TYR A 1 448 ? 10.976 25.604 13.178 1.00 93.25 448 TYR A CA 1
ATOM 3565 C C . TYR A 1 448 ? 12.307 25.352 12.471 1.00 93.25 448 TYR A C 1
ATOM 3567 O O . TYR A 1 448 ? 12.363 25.271 11.246 1.00 93.25 448 TYR A O 1
ATOM 3575 N N . THR A 1 449 ? 13.394 25.224 13.231 1.00 94.44 449 THR A N 1
ATOM 3576 C CA . THR A 1 449 ? 14.707 24.863 12.677 1.00 94.44 449 THR A CA 1
ATOM 3577 C C . THR A 1 449 ? 14.880 23.356 12.743 1.00 94.44 449 THR A C 1
ATOM 3579 O O . THR A 1 449 ? 14.926 22.792 13.835 1.00 94.44 449 THR A O 1
ATOM 3582 N N . VAL A 1 450 ? 15.036 22.719 11.588 1.00 94.81 450 VAL A N 1
ATOM 3583 C CA . VAL A 1 450 ? 15.318 21.288 11.474 1.00 94.81 450 VAL A CA 1
ATOM 3584 C C . VAL A 1 450 ? 16.836 21.103 11.413 1.00 94.81 450 VAL A C 1
ATOM 3586 O O . VAL A 1 450 ? 17.476 21.631 10.494 1.00 94.81 450 VAL A O 1
ATOM 3589 N N . PRO A 1 451 ? 17.456 20.424 12.398 1.00 95.38 451 PRO A N 1
ATOM 3590 C CA . PRO A 1 451 ? 18.908 20.257 12.445 1.00 95.38 451 PRO A CA 1
ATOM 3591 C C . PRO A 1 451 ? 19.456 19.563 11.194 1.00 95.38 451 PRO A C 1
ATOM 3593 O O . PRO A 1 451 ? 18.754 18.786 10.557 1.00 95.38 451 PRO A O 1
ATOM 3596 N N . ALA A 1 452 ? 20.719 19.824 10.853 1.00 92.88 452 ALA A N 1
ATOM 3597 C CA . ALA A 1 452 ? 21.420 19.097 9.793 1.00 92.88 452 ALA A CA 1
ATOM 3598 C C . ALA A 1 452 ? 21.431 17.585 10.077 1.00 92.88 452 ALA A C 1
ATOM 3600 O O . ALA A 1 452 ? 21.830 17.186 11.173 1.00 92.88 452 ALA A O 1
ATOM 3601 N N . GLY A 1 453 ? 21.010 16.764 9.111 1.00 90.75 453 GLY A N 1
ATOM 3602 C CA . GLY A 1 453 ? 20.898 15.309 9.266 1.00 90.75 453 GLY A CA 1
ATOM 3603 C C . GLY A 1 453 ? 19.953 14.871 10.391 1.00 90.75 453 GLY A C 1
ATOM 3604 O O . GLY A 1 453 ? 20.110 13.775 10.925 1.00 90.75 453 GLY A O 1
ATOM 3605 N N . GLY A 1 454 ? 19.053 15.753 10.833 1.00 93.44 454 GLY A N 1
ATOM 3606 C CA . GLY A 1 454 ? 18.181 15.543 11.983 1.00 93.44 454 GLY A CA 1
ATOM 3607 C C . GLY A 1 454 ? 16.705 15.588 11.615 1.00 93.44 454 GLY A C 1
ATOM 3608 O O . GLY A 1 454 ? 16.336 15.780 10.461 1.00 93.44 454 GLY A O 1
ATOM 3609 N N . LYS A 1 455 ? 15.852 15.450 12.628 1.00 95.12 455 LYS A N 1
ATOM 3610 C CA . LYS A 1 455 ? 14.398 15.566 12.497 1.00 95.12 455 LYS A CA 1
ATOM 3611 C C . LYS A 1 455 ? 13.808 16.457 13.580 1.00 95.12 455 LYS A C 1
ATOM 3613 O O . LYS A 1 455 ? 14.417 16.644 14.636 1.00 95.12 455 LYS A O 1
ATOM 3618 N N . VAL A 1 456 ? 12.634 17.009 13.308 1.00 95.38 456 VAL A N 1
ATOM 3619 C CA . VAL A 1 456 ? 11.812 17.738 14.274 1.00 95.38 456 VAL A CA 1
ATOM 3620 C C . VAL A 1 456 ? 10.364 17.281 14.137 1.00 95.38 456 VAL A C 1
ATOM 3622 O O . VAL A 1 456 ? 9.872 17.109 13.029 1.00 95.38 456 VAL A O 1
ATOM 3625 N N . SER A 1 457 ? 9.691 17.114 15.268 1.00 95.00 457 SER A N 1
ATOM 3626 C CA . SER A 1 457 ? 8.240 16.960 15.325 1.00 95.00 457 SER A CA 1
ATOM 3627 C C . SER A 1 457 ? 7.648 18.345 15.550 1.00 95.00 457 SER A C 1
ATOM 3629 O O . SER A 1 457 ? 7.898 18.954 16.594 1.00 95.00 457 SER A O 1
ATOM 3631 N N . ILE A 1 458 ? 6.928 18.871 14.563 1.00 94.25 458 ILE A N 1
ATOM 3632 C CA . ILE A 1 458 ? 6.301 20.192 14.631 1.00 94.25 458 ILE A CA 1
ATOM 3633 C C . ILE A 1 458 ? 4.882 20.024 15.182 1.00 94.25 458 ILE A C 1
ATOM 3635 O O . ILE A 1 458 ? 4.036 19.491 14.465 1.00 94.25 458 ILE A O 1
ATOM 3639 N N . PRO A 1 459 ? 4.594 20.469 16.419 1.00 92.94 459 PRO A N 1
ATOM 3640 C CA . PRO A 1 459 ? 3.234 20.452 16.929 1.00 92.94 459 PRO A CA 1
ATOM 3641 C C . PRO A 1 459 ? 2.407 21.540 16.235 1.00 92.94 459 PRO A C 1
ATOM 3643 O O . PRO A 1 459 ? 2.816 22.703 16.168 1.00 92.94 459 PRO A O 1
ATOM 3646 N N . ILE A 1 460 ? 1.244 21.150 15.733 1.00 91.50 460 ILE A N 1
ATOM 3647 C CA . ILE A 1 460 ? 0.208 22.027 15.201 1.00 91.50 460 ILE A CA 1
ATOM 3648 C C . ILE A 1 460 ? -1.023 21.809 16.071 1.00 91.50 460 ILE A C 1
ATOM 3650 O O . ILE A 1 460 ? -1.639 20.742 16.024 1.00 91.50 460 ILE A O 1
ATOM 3654 N N . ASP A 1 461 ? -1.358 22.793 16.896 1.00 88.19 461 ASP A N 1
ATOM 3655 C CA . ASP A 1 461 ? -2.507 22.692 17.786 1.00 88.19 461 ASP A CA 1
ATOM 3656 C C . ASP A 1 461 ? -3.800 22.548 16.977 1.00 88.19 461 ASP A C 1
ATOM 3658 O O . ASP A 1 461 ? -3.981 23.158 15.921 1.00 88.19 461 ASP A O 1
ATOM 3662 N N . VAL A 1 462 ? -4.747 21.761 17.484 1.00 81.00 462 VAL A N 1
ATOM 3663 C CA . VAL A 1 462 ? -6.091 21.634 16.890 1.00 81.00 462 VAL A CA 1
ATOM 3664 C C . VAL A 1 462 ? -6.986 22.791 17.365 1.00 81.00 462 VAL A C 1
ATOM 3666 O O . VAL A 1 462 ? -8.186 22.660 17.587 1.00 81.00 462 VAL A O 1
ATOM 3669 N N . TYR A 1 463 ? -6.386 23.960 17.570 1.00 72.00 463 TYR A N 1
ATOM 3670 C CA . TYR A 1 463 ? -7.011 25.127 18.167 1.00 72.00 463 TYR A CA 1
ATOM 3671 C C . TYR A 1 463 ? -7.044 26.281 17.170 1.00 72.00 463 TYR A C 1
ATOM 3673 O O . TYR A 1 463 ? -6.044 26.598 16.532 1.00 72.00 463 TYR A O 1
ATOM 3681 N N . GLN A 1 464 ? -8.194 26.939 17.057 1.00 63.91 464 GLN A N 1
ATOM 3682 C CA . GLN A 1 464 ? -8.406 28.079 16.175 1.00 63.91 464 GLN A CA 1
ATOM 3683 C C . GLN A 1 464 ? -9.036 29.240 16.949 1.00 63.91 464 GLN A C 1
ATOM 3685 O O . GLN A 1 464 ? -10.091 29.085 17.561 1.00 63.91 464 GLN A O 1
ATOM 3690 N N . ASP A 1 465 ? -8.422 30.427 16.890 1.00 61.34 465 ASP A N 1
ATOM 3691 C CA . ASP A 1 465 ? -9.029 31.705 17.307 1.00 61.34 465 ASP A CA 1
ATOM 3692 C C . ASP A 1 465 ? -9.722 31.691 18.684 1.00 61.34 465 ASP A C 1
ATOM 3694 O O . ASP A 1 465 ? -10.809 32.237 18.869 1.00 61.34 465 ASP A O 1
ATOM 3698 N N . ALA A 1 466 ? -9.072 31.093 19.681 1.00 62.78 466 ALA A N 1
ATOM 3699 C CA . ALA A 1 466 ? -9.599 30.921 21.035 1.00 62.78 466 ALA A CA 1
ATOM 3700 C C . ALA A 1 466 ? -10.681 29.816 21.222 1.00 62.78 466 ALA A C 1
ATOM 3702 O O . ALA A 1 466 ? -11.318 29.755 22.279 1.00 62.78 466 ALA A O 1
ATOM 3703 N N . SER A 1 467 ? -10.852 28.905 20.256 1.00 68.38 467 SER A N 1
ATOM 3704 C CA . SER A 1 467 ? -11.779 27.759 20.301 1.00 68.38 467 SER A CA 1
ATOM 3705 C C . SER A 1 467 ? -11.167 26.465 19.739 1.00 68.38 467 SER A C 1
ATOM 3707 O O . SER A 1 467 ? -10.321 26.511 18.851 1.00 68.38 467 SER A O 1
ATOM 3709 N N . TRP A 1 468 ? -11.577 25.298 20.250 1.00 73.44 468 TRP A N 1
ATOM 3710 C CA . TRP A 1 468 ? -11.160 24.005 19.688 1.00 73.44 468 TRP A CA 1
ATOM 3711 C C . TRP A 1 468 ? -11.753 23.829 18.290 1.00 73.44 468 TRP A C 1
ATOM 3713 O O . TRP A 1 468 ? -12.958 24.005 18.103 1.00 73.44 468 TRP A O 1
ATOM 3723 N N . PHE A 1 469 ? -10.917 23.466 17.317 1.00 85.56 469 PHE A N 1
ATOM 3724 C CA . PHE A 1 469 ? -11.410 23.064 16.009 1.00 85.56 469 PHE A CA 1
ATOM 3725 C C . PHE A 1 469 ? -12.120 21.712 16.126 1.00 85.56 469 PHE A C 1
ATOM 3727 O O . PHE A 1 469 ? -11.609 20.758 16.715 1.00 85.56 469 PHE A O 1
ATOM 3734 N N . VAL A 1 470 ? -13.303 21.632 15.527 1.00 89.69 470 VAL A N 1
ATOM 3735 C CA . VAL A 1 470 ? -14.081 20.404 15.377 1.00 89.69 470 VAL A CA 1
ATOM 3736 C C . VAL A 1 470 ? -14.611 20.345 13.953 1.00 89.69 470 VAL A C 1
ATOM 3738 O O . VAL A 1 470 ? -14.893 21.377 13.341 1.00 89.69 470 VAL A O 1
ATOM 3741 N N . PHE A 1 471 ? -14.764 19.137 13.421 1.00 90.56 471 PHE A N 1
ATOM 3742 C CA . PHE A 1 471 ? -15.390 18.951 12.121 1.00 90.56 471 PHE A CA 1
ATOM 3743 C C . PHE A 1 471 ? -16.854 19.384 12.181 1.00 90.56 471 PHE A C 1
ATOM 3745 O O . PHE A 1 471 ? -17.558 19.083 13.151 1.00 90.56 471 PHE A O 1
ATOM 3752 N N . ASP A 1 472 ? -17.318 20.082 11.143 1.00 88.44 472 ASP A N 1
ATOM 3753 C CA . ASP A 1 472 ? -18.692 20.572 11.094 1.00 88.44 472 ASP A CA 1
ATOM 3754 C C . ASP A 1 472 ? -19.673 19.391 11.119 1.00 88.44 472 ASP A C 1
ATOM 3756 O O . ASP A 1 472 ? -19.740 18.566 10.210 1.00 88.44 472 ASP A O 1
ATOM 3760 N N . THR A 1 473 ? -20.446 19.301 12.198 1.00 89.75 473 THR A N 1
ATOM 3761 C CA . THR A 1 473 ? -21.391 18.204 12.432 1.00 89.75 473 THR A CA 1
ATOM 3762 C C . THR A 1 473 ? -22.665 18.308 11.589 1.00 89.75 473 THR A C 1
ATOM 3764 O O . THR A 1 473 ? -23.455 17.356 11.549 1.00 89.75 473 THR A O 1
ATOM 3767 N N . ALA A 1 474 ? -22.877 19.445 10.918 1.00 87.69 474 ALA A N 1
ATOM 3768 C CA . ALA A 1 474 ? -24.046 19.717 10.090 1.00 87.69 474 ALA A CA 1
ATOM 3769 C C . ALA A 1 474 ? -23.917 19.198 8.649 1.00 87.69 474 ALA A C 1
ATOM 3771 O O . ALA A 1 474 ? -24.918 19.171 7.934 1.00 87.69 474 ALA A O 1
ATOM 3772 N N . VAL A 1 475 ? -22.727 18.758 8.224 1.00 86.25 475 VAL A N 1
ATOM 3773 C CA . VAL A 1 475 ? 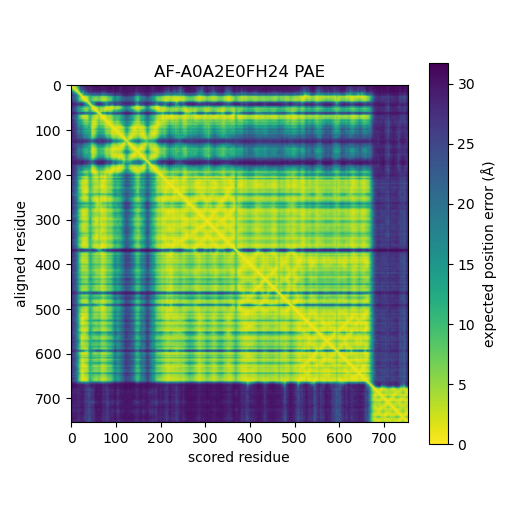-22.472 18.347 6.830 1.00 86.25 475 VAL A CA 1
ATOM 3774 C C . VAL A 1 475 ? -23.240 17.092 6.406 1.00 86.25 475 VAL A C 1
ATOM 3776 O O . VAL A 1 475 ? -23.538 16.893 5.230 1.00 86.25 475 VAL A O 1
ATOM 3779 N N . SER A 1 476 ? -23.575 16.228 7.367 1.00 86.00 476 SER A N 1
ATOM 3780 C CA . SER A 1 476 ? -24.262 14.962 7.124 1.00 86.00 476 SER A CA 1
ATOM 3781 C C . SER A 1 476 ? -24.924 14.425 8.391 1.00 86.00 476 SER A C 1
ATOM 3783 O O . SER A 1 476 ? -24.521 14.731 9.521 1.00 86.00 476 SER A O 1
ATOM 3785 N N . ASP A 1 477 ? -25.915 13.556 8.210 1.00 82.81 477 ASP A N 1
ATOM 3786 C CA . ASP A 1 477 ? -26.597 12.870 9.308 1.00 82.81 477 ASP A CA 1
ATOM 3787 C C . ASP A 1 477 ? -25.969 11.514 9.649 1.00 82.81 477 ASP A C 1
ATOM 3789 O O . ASP A 1 477 ? -26.036 11.090 10.801 1.00 82.81 477 ASP A O 1
ATOM 3793 N N . THR A 1 478 ? -25.333 10.841 8.685 1.00 81.50 478 THR A N 1
ATOM 3794 C CA . THR A 1 478 ? -24.984 9.410 8.813 1.00 81.50 478 THR A CA 1
ATOM 3795 C C . THR A 1 478 ? -23.488 9.132 8.729 1.00 81.50 478 THR A C 1
ATOM 3797 O O . THR A 1 478 ? -22.982 8.271 9.440 1.00 81.50 478 THR A O 1
ATOM 3800 N N . SER A 1 479 ? -22.768 9.851 7.870 1.00 90.12 479 SER A N 1
ATOM 3801 C CA . SER A 1 479 ? -21.327 9.675 7.647 1.00 90.12 479 SER A CA 1
ATOM 3802 C C . SER A 1 479 ? -20.724 10.926 7.026 1.00 90.12 479 SER A C 1
ATOM 3804 O O . SER A 1 479 ? -21.381 11.548 6.189 1.00 90.12 479 SER A O 1
ATOM 3806 N N . ALA A 1 480 ? -19.476 11.237 7.358 1.00 91.31 480 ALA A N 1
ATOM 3807 C CA . ALA A 1 480 ? -18.753 12.394 6.841 1.00 91.31 480 ALA A CA 1
ATOM 3808 C C . ALA A 1 480 ? -17.306 12.024 6.483 1.00 91.31 480 ALA A C 1
ATOM 3810 O O . ALA A 1 480 ? -16.703 11.138 7.097 1.00 91.31 480 ALA A O 1
ATOM 3811 N N . PHE A 1 481 ? -16.754 12.701 5.477 1.00 93.19 481 PHE A N 1
ATOM 3812 C CA . PHE A 1 481 ? -15.375 12.526 5.029 1.00 93.19 481 PHE A CA 1
ATOM 3813 C C . PHE A 1 481 ? -14.755 13.900 4.813 1.00 93.19 481 PHE A C 1
ATOM 3815 O O . PHE A 1 481 ? -15.309 14.696 4.062 1.00 93.19 481 PHE A O 1
ATOM 3822 N N . PHE A 1 482 ? -13.603 14.141 5.428 1.00 94.50 482 PHE A N 1
ATOM 3823 C CA . PHE A 1 482 ? -12.886 15.408 5.319 1.00 94.50 482 PHE A CA 1
ATOM 3824 C C . PHE A 1 482 ? -11.482 15.159 4.792 1.00 94.50 482 PHE A C 1
ATOM 3826 O O . PHE A 1 482 ? -10.828 14.206 5.219 1.00 94.50 482 PHE A O 1
ATOM 3833 N N . ASP A 1 483 ? -11.028 16.017 3.889 1.00 96.00 483 ASP A N 1
ATOM 3834 C CA . ASP A 1 483 ? -9.649 16.030 3.421 1.00 96.00 483 ASP A CA 1
ATOM 3835 C C . ASP A 1 483 ? -8.870 17.040 4.274 1.00 96.00 483 ASP A C 1
ATOM 3837 O O . ASP A 1 483 ? -9.316 18.172 4.479 1.00 96.00 483 ASP A O 1
ATOM 3841 N N . VAL A 1 484 ? -7.744 16.601 4.830 1.00 95.94 484 VAL A N 1
ATOM 3842 C CA . VAL A 1 484 ? -6.863 17.374 5.706 1.00 95.94 484 VAL A CA 1
ATOM 3843 C C . VAL A 1 484 ? -5.477 17.392 5.077 1.00 95.94 484 VAL A C 1
ATOM 3845 O O . VAL A 1 484 ? -4.780 16.378 5.069 1.00 95.94 484 VAL A O 1
ATOM 3848 N N . ASP A 1 485 ? -5.082 18.544 4.552 1.00 95.62 485 ASP A N 1
ATOM 3849 C CA . ASP A 1 485 ? -3.795 18.742 3.897 1.00 95.62 485 ASP A CA 1
ATOM 3850 C C . ASP A 1 485 ? -2.817 19.378 4.879 1.00 95.62 485 ASP A C 1
ATOM 3852 O O . ASP A 1 485 ? -2.942 20.549 5.229 1.00 95.62 485 ASP A O 1
ATOM 3856 N N . PHE A 1 486 ? -1.833 18.608 5.330 1.00 95.19 486 PHE A N 1
ATOM 3857 C CA . PHE A 1 486 ? -0.719 19.101 6.129 1.00 95.19 486 PHE A CA 1
ATOM 3858 C C . PHE A 1 486 ? 0.344 19.666 5.214 1.00 95.19 486 PHE A C 1
ATOM 3860 O O . PHE A 1 486 ? 0.727 19.022 4.237 1.00 95.19 486 PHE A O 1
ATOM 3867 N N . ASN A 1 487 ? 0.892 20.825 5.559 1.00 94.12 487 ASN A N 1
ATOM 3868 C CA . ASN A 1 487 ? 2.029 21.352 4.830 1.00 94.12 487 ASN A CA 1
ATOM 3869 C C . ASN A 1 487 ? 2.978 22.153 5.711 1.00 94.12 487 ASN A C 1
ATOM 3871 O O . ASN A 1 487 ? 2.616 22.679 6.760 1.00 94.12 487 ASN A O 1
ATOM 3875 N N . PHE A 1 488 ? 4.186 22.339 5.199 1.00 93.75 488 PHE A N 1
ATOM 3876 C CA . PHE A 1 488 ? 5.083 23.410 5.613 1.00 93.75 488 PHE A CA 1
ATOM 3877 C C . PHE A 1 488 ? 5.635 24.110 4.367 1.00 93.75 488 PHE A C 1
ATOM 3879 O O . PHE A 1 488 ? 5.231 23.834 3.243 1.00 93.75 488 PHE A O 1
ATOM 3886 N N . THR A 1 489 ? 6.508 25.090 4.542 1.00 90.69 489 THR A N 1
ATOM 3887 C CA . THR A 1 489 ? 7.247 25.729 3.454 1.00 90.69 489 THR A CA 1
ATOM 3888 C C . THR A 1 489 ? 8.727 25.684 3.780 1.00 90.69 489 THR A C 1
ATOM 3890 O O . THR A 1 489 ? 9.189 26.300 4.747 1.00 90.69 489 THR A O 1
ATOM 3893 N N . GLY A 1 490 ? 9.477 24.941 2.973 1.00 81.00 490 GLY A N 1
ATOM 3894 C CA . GLY A 1 490 ? 10.923 24.865 3.066 1.00 81.00 490 GLY A CA 1
ATOM 3895 C C . GLY A 1 490 ? 11.633 25.913 2.199 1.00 81.00 490 GLY A C 1
ATOM 3896 O O . GLY A 1 490 ? 11.034 26.839 1.644 1.00 81.00 490 GLY A O 1
ATOM 3897 N N . GLY A 1 491 ? 12.958 25.779 2.113 1.00 74.12 491 GLY A N 1
ATOM 3898 C CA . GLY A 1 491 ? 13.822 26.573 1.238 1.00 74.12 491 GLY A CA 1
ATOM 3899 C C . GLY A 1 491 ? 13.615 26.336 -0.269 1.00 74.12 491 GLY A C 1
ATOM 3900 O O . GLY A 1 491 ? 12.733 25.614 -0.719 1.00 74.12 491 GLY A O 1
ATOM 3901 N N . VAL A 1 492 ? 14.454 26.984 -1.082 1.00 64.38 492 VAL A N 1
ATOM 3902 C CA . VAL A 1 492 ? 14.241 27.148 -2.538 1.00 64.38 492 VAL A CA 1
ATOM 3903 C C . VAL A 1 492 ? 14.669 25.931 -3.382 1.00 64.38 492 VAL A C 1
ATOM 3905 O O . VAL A 1 492 ? 14.356 25.878 -4.567 1.00 64.38 492 VAL A O 1
ATOM 3908 N N . PHE A 1 493 ? 15.379 24.960 -2.800 1.00 67.44 493 PHE A N 1
ATOM 3909 C CA . PHE A 1 493 ? 15.994 23.827 -3.518 1.00 67.44 493 PHE A CA 1
ATOM 3910 C C . PHE A 1 493 ? 15.354 22.468 -3.200 1.00 67.44 493 PHE A C 1
ATOM 3912 O O . PHE A 1 493 ? 15.987 21.439 -3.401 1.00 67.44 493 PHE A O 1
ATOM 3919 N N . LEU A 1 494 ? 14.120 22.478 -2.699 1.00 74.75 494 LEU A N 1
ATOM 3920 C CA . LEU A 1 494 ? 13.451 21.313 -2.126 1.00 74.75 494 LEU A CA 1
ATOM 3921 C C . LEU A 1 494 ? 12.323 20.801 -3.009 1.00 74.75 494 LEU A C 1
ATOM 3923 O O . LEU A 1 494 ? 11.697 21.562 -3.760 1.00 74.75 494 LEU A O 1
ATOM 3927 N N . THR A 1 495 ? 12.034 19.517 -2.874 1.00 85.31 495 THR A N 1
ATOM 3928 C CA . THR A 1 495 ? 10.953 18.864 -3.601 1.00 85.31 495 THR A CA 1
ATOM 3929 C C . THR A 1 495 ? 9.612 19.266 -2.996 1.00 85.31 495 THR A C 1
ATOM 3931 O O . THR A 1 495 ? 9.297 18.945 -1.857 1.00 85.31 495 THR A O 1
ATOM 3934 N N . LYS A 1 496 ? 8.783 19.979 -3.766 1.00 88.75 496 LYS A N 1
ATOM 3935 C CA . LYS A 1 496 ? 7.527 20.547 -3.247 1.00 88.75 496 LYS A CA 1
ATOM 3936 C C . LYS A 1 496 ? 6.498 19.516 -2.794 1.00 88.75 496 LYS A C 1
ATOM 3938 O O . LYS A 1 496 ? 5.753 19.805 -1.866 1.00 88.75 496 LYS A O 1
ATOM 3943 N N . SER A 1 497 ? 6.480 18.324 -3.384 1.00 90.50 497 SER A N 1
ATOM 3944 C CA . SER A 1 497 ? 5.622 17.233 -2.908 1.00 90.50 497 SER A CA 1
ATOM 3945 C C . SER A 1 497 ? 5.996 16.739 -1.509 1.00 90.50 497 SER A C 1
ATOM 3947 O O . SER A 1 497 ? 5.130 16.238 -0.802 1.00 90.50 497 SER A O 1
ATOM 3949 N N . ASN A 1 498 ? 7.240 16.950 -1.072 1.00 93.62 498 ASN A N 1
ATOM 3950 C CA . ASN A 1 498 ? 7.720 16.542 0.251 1.00 93.62 498 ASN A CA 1
ATOM 3951 C C . ASN A 1 498 ? 7.329 17.531 1.351 1.00 93.62 498 ASN A C 1
ATOM 3953 O O . ASN A 1 498 ? 7.495 17.242 2.534 1.00 93.62 498 ASN A O 1
ATOM 3957 N N . GLU A 1 499 ? 6.796 18.692 0.971 1.00 93.50 499 GLU A N 1
ATOM 3958 C CA . GLU A 1 499 ? 6.296 19.712 1.887 1.00 93.50 499 GLU A CA 1
ATOM 3959 C C . GLU A 1 499 ? 4.798 19.547 2.178 1.00 93.50 499 GLU A C 1
ATOM 3961 O O . GLU A 1 499 ? 4.244 20.370 2.903 1.00 93.50 499 GLU A O 1
ATOM 3966 N N . THR A 1 500 ? 4.114 18.552 1.593 1.00 93.56 500 THR A N 1
ATOM 3967 C CA . THR A 1 500 ? 2.659 18.363 1.719 1.00 93.56 500 THR A CA 1
ATOM 3968 C C . THR A 1 500 ? 2.278 16.891 1.871 1.00 93.56 500 THR A C 1
ATOM 3970 O O . THR A 1 500 ? 2.818 16.032 1.178 1.00 93.56 500 THR A O 1
ATOM 3973 N N . PHE A 1 501 ? 1.326 16.611 2.760 1.00 94.81 501 PHE A N 1
ATOM 3974 C CA . PHE A 1 501 ? 0.738 15.291 2.974 1.00 94.81 501 PHE A CA 1
ATOM 3975 C C . PHE A 1 501 ? -0.774 15.415 3.177 1.00 94.81 501 PHE A C 1
ATOM 3977 O O . PHE A 1 501 ? -1.218 16.252 3.959 1.00 94.81 501 PHE A O 1
ATOM 3984 N N . SER A 1 502 ? -1.556 14.564 2.515 1.00 94.12 502 SER A N 1
ATOM 3985 C CA . SER A 1 502 ? -3.021 14.595 2.578 1.00 94.12 502 SER A CA 1
ATOM 3986 C C . SER A 1 502 ? -3.564 13.395 3.349 1.00 94.12 502 SER A C 1
ATOM 3988 O O . SER A 1 502 ? -3.332 12.244 2.979 1.00 94.12 502 SER A O 1
ATOM 3990 N N . LEU A 1 503 ? -4.347 13.668 4.388 1.00 94.94 503 LEU A N 1
ATOM 3991 C CA . LEU A 1 503 ? -5.126 12.695 5.147 1.00 94.94 503 LEU A CA 1
ATOM 3992 C C . LEU A 1 503 ? -6.599 12.809 4.756 1.00 94.94 503 LEU A C 1
ATOM 3994 O O . LEU A 1 503 ? -7.156 13.900 4.727 1.00 94.94 503 LEU A O 1
ATOM 3998 N N . ARG A 1 504 ? -7.278 11.674 4.576 1.00 94.06 504 ARG A N 1
ATOM 3999 C CA . ARG A 1 504 ? -8.742 11.643 4.504 1.00 94.06 504 ARG A CA 1
ATOM 4000 C C . ARG A 1 504 ? -9.336 11.140 5.814 1.00 94.06 504 ARG A C 1
ATOM 4002 O O . ARG A 1 504 ? -9.426 9.930 6.022 1.00 94.06 504 ARG A O 1
ATOM 4009 N N . GLN A 1 505 ? -9.784 12.052 6.674 1.00 96.00 505 GLN A N 1
ATOM 4010 C CA . GLN A 1 505 ? -10.441 11.713 7.936 1.00 96.00 505 GLN A CA 1
ATOM 4011 C C . GLN A 1 505 ? -11.828 11.113 7.668 1.00 96.00 505 GLN A C 1
ATOM 4013 O O . GLN A 1 505 ? -12.666 11.708 6.985 1.00 96.00 505 GLN A O 1
ATOM 4018 N N . ARG A 1 506 ? -12.079 9.917 8.215 1.00 92.94 506 ARG A N 1
ATOM 4019 C CA . ARG A 1 506 ? -13.305 9.141 7.969 1.00 92.94 506 ARG A CA 1
ATOM 4020 C C . ARG A 1 506 ? -14.187 9.100 9.214 1.00 92.94 506 ARG A C 1
ATOM 4022 O O . ARG A 1 506 ? -13.739 8.686 10.280 1.00 92.94 506 ARG A O 1
ATOM 4029 N N . PHE A 1 507 ? -15.463 9.436 9.050 1.00 94.62 507 PHE A N 1
ATOM 4030 C CA . PHE A 1 507 ? -16.515 9.187 10.032 1.00 94.62 507 PHE A CA 1
ATOM 4031 C C . PHE A 1 507 ? -17.616 8.355 9.382 1.00 94.62 507 PHE A C 1
ATOM 4033 O O . PHE A 1 507 ? -18.280 8.796 8.445 1.00 94.62 507 PHE A O 1
ATOM 4040 N N . SER A 1 508 ? -17.802 7.129 9.859 1.00 90.88 508 SER A N 1
ATOM 4041 C CA . SER A 1 508 ? -18.719 6.165 9.244 1.00 90.88 508 SER A CA 1
ATOM 4042 C C . SER A 1 508 ? -19.652 5.583 10.299 1.00 90.88 508 SER A C 1
ATOM 4044 O O . SER A 1 508 ? -20.156 6.318 11.138 1.00 90.88 508 SER A O 1
ATOM 4046 N N . ASN A 1 509 ? -19.900 4.278 10.263 1.00 93.12 509 ASN A N 1
ATOM 4047 C CA . ASN A 1 509 ? -20.736 3.558 11.211 1.00 93.12 509 ASN A CA 1
ATOM 4048 C C . ASN A 1 509 ? -19.948 2.586 12.097 1.00 93.12 509 ASN A C 1
ATOM 4050 O O . ASN A 1 509 ? -20.549 1.712 12.713 1.00 93.12 509 ASN A O 1
ATOM 4054 N N . TYR A 1 510 ? -18.623 2.716 12.154 1.00 95.50 510 TYR A N 1
ATOM 4055 C CA . TYR A 1 510 ? -17.742 1.822 12.899 1.00 95.50 510 TYR A CA 1
ATOM 4056 C C . TYR A 1 510 ? -16.621 2.576 13.607 1.00 95.50 510 TYR A C 1
ATOM 4058 O O . TYR A 1 510 ? -16.282 3.693 13.217 1.00 95.50 510 TYR A O 1
ATOM 4066 N N . TYR A 1 511 ? -16.039 1.936 14.620 1.00 97.25 511 TYR A N 1
ATOM 4067 C CA . TYR A 1 511 ? -14.745 2.328 15.183 1.00 97.25 511 TYR A CA 1
ATOM 4068 C C . TYR A 1 511 ? -13.609 1.568 14.493 1.00 97.25 511 TYR A C 1
ATOM 4070 O O . TYR A 1 511 ? -13.767 0.386 14.188 1.00 97.25 511 TYR A O 1
ATOM 4078 N N . ALA A 1 512 ? -12.480 2.232 14.260 1.00 97.06 512 ALA A N 1
ATOM 4079 C CA . ALA A 1 512 ? -11.252 1.621 13.760 1.00 97.06 512 ALA A CA 1
ATOM 4080 C C . ALA A 1 512 ? -10.029 2.226 14.447 1.00 97.06 512 ALA A C 1
ATOM 4082 O O . ALA A 1 512 ? -9.984 3.430 14.701 1.00 97.06 512 ALA A O 1
ATOM 4083 N N . TYR A 1 513 ? -9.063 1.364 14.734 1.00 97.50 513 TYR A N 1
ATOM 4084 C CA . TYR A 1 513 ? -7.725 1.729 15.192 1.00 97.50 513 TYR A CA 1
ATOM 4085 C C . TYR A 1 513 ? -6.705 1.668 14.048 1.00 97.50 513 TYR A C 1
ATOM 4087 O O . TYR A 1 513 ? -5.693 2.349 14.105 1.00 97.50 513 TYR A O 1
ATOM 4095 N N . ASP A 1 514 ? -6.995 0.863 13.024 1.00 95.06 514 ASP A N 1
ATOM 4096 C CA . ASP A 1 514 ? -6.147 0.622 11.861 1.00 95.06 514 ASP A CA 1
ATOM 4097 C C . ASP A 1 514 ? -6.349 1.672 10.753 1.00 95.06 514 ASP A C 1
ATOM 4099 O O . ASP A 1 514 ? -7.442 2.234 10.612 1.00 95.06 514 ASP A O 1
ATOM 4103 N N . ASP A 1 515 ? -5.342 1.906 9.916 1.00 90.94 515 ASP A N 1
ATOM 4104 C CA . ASP A 1 515 ? -5.423 2.797 8.747 1.00 90.94 515 ASP A CA 1
ATOM 4105 C C . ASP A 1 515 ? -6.119 2.155 7.522 1.00 90.94 515 ASP A C 1
ATOM 4107 O O . ASP A 1 515 ? -6.490 2.837 6.557 1.00 90.94 515 ASP A O 1
ATOM 4111 N N . GLY A 1 516 ? -6.426 0.857 7.600 1.00 88.69 516 GLY A N 1
ATOM 4112 C CA . GLY A 1 516 ? -7.032 0.064 6.530 1.00 88.69 516 GLY A CA 1
ATOM 4113 C C . GLY A 1 516 ? -6.039 -0.763 5.718 1.00 88.69 516 GLY A C 1
ATOM 4114 O O . GLY A 1 516 ? -6.467 -1.441 4.777 1.00 88.69 516 GLY A O 1
ATOM 4115 N N . THR A 1 517 ? -4.762 -0.734 6.078 1.00 88.50 517 THR A N 1
ATOM 4116 C CA . THR A 1 517 ? -3.711 -1.594 5.543 1.00 88.50 517 THR A CA 1
ATOM 4117 C C . THR A 1 517 ? -3.151 -2.503 6.635 1.00 88.50 517 THR A C 1
ATOM 4119 O O . THR A 1 517 ? -3.333 -2.258 7.824 1.00 88.50 517 THR A O 1
ATOM 4122 N N . ALA A 1 518 ? -2.576 -3.626 6.219 1.00 91.56 518 ALA A N 1
ATOM 4123 C CA . ALA A 1 518 ? -1.922 -4.579 7.099 1.00 91.56 518 ALA A CA 1
ATOM 4124 C C . ALA A 1 518 ? -0.486 -4.734 6.614 1.00 91.56 518 ALA A C 1
ATOM 4126 O O . ALA A 1 518 ? -0.246 -4.757 5.409 1.00 91.56 518 ALA A O 1
ATOM 4127 N N . GLU A 1 519 ? 0.441 -4.935 7.543 1.00 92.75 519 GLU A N 1
ATOM 4128 C CA . GLU A 1 519 ? 1.830 -5.300 7.235 1.00 92.75 519 GLU A CA 1
ATOM 4129 C C . GLU A 1 519 ? 2.186 -6.692 7.769 1.00 92.75 519 GLU A C 1
ATOM 4131 O O . GLU A 1 519 ? 3.275 -7.219 7.527 1.00 92.75 519 GLU A O 1
ATOM 4136 N N . ALA A 1 520 ? 1.273 -7.305 8.522 1.00 92.88 520 ALA A N 1
ATOM 4137 C CA . ALA A 1 520 ? 1.368 -8.681 8.978 1.00 92.88 520 ALA A CA 1
ATOM 4138 C C . ALA A 1 520 ? -0.021 -9.266 9.252 1.00 92.88 520 ALA A C 1
ATOM 4140 O O . ALA A 1 520 ? -1.026 -8.563 9.313 1.00 92.88 520 ALA A O 1
ATOM 4141 N N . ALA A 1 521 ? -0.061 -10.573 9.481 1.00 92.75 521 ALA A N 1
ATOM 4142 C CA . ALA A 1 521 ? -1.242 -11.272 9.948 1.00 92.75 521 ALA A CA 1
ATOM 4143 C C . ALA A 1 521 ? -1.011 -11.797 11.372 1.00 92.75 521 ALA A C 1
ATOM 4145 O O . ALA A 1 521 ? -0.011 -12.471 11.640 1.00 92.75 521 ALA A O 1
ATOM 4146 N N . TYR A 1 522 ? -1.932 -11.496 12.284 1.00 95.00 522 TYR A N 1
ATOM 4147 C CA . TYR A 1 522 ? -1.890 -11.893 13.689 1.00 95.00 522 TYR A CA 1
ATOM 4148 C C . TYR A 1 522 ? -2.854 -13.037 13.974 1.00 95.00 522 TYR A C 1
ATOM 4150 O O . TYR A 1 522 ? -3.991 -13.036 13.508 1.00 95.00 522 TYR A O 1
ATOM 4158 N N . GLY A 1 523 ? -2.442 -13.991 14.802 1.00 94.00 523 GLY A N 1
ATOM 4159 C CA . GLY A 1 523 ? -3.357 -15.009 15.296 1.00 94.00 523 GLY A CA 1
ATOM 4160 C C . GLY A 1 523 ? -2.860 -15.715 16.547 1.00 94.00 523 GLY A C 1
ATOM 4161 O O . GLY A 1 523 ? -1.692 -15.617 16.927 1.00 94.00 523 GLY A O 1
ATOM 4162 N N . ILE A 1 524 ? -3.776 -16.453 17.171 1.00 93.94 524 ILE A N 1
ATOM 4163 C CA . ILE A 1 524 ? -3.542 -17.195 18.412 1.00 93.94 524 ILE A CA 1
ATOM 4164 C C . ILE A 1 524 ? -3.844 -18.684 18.233 1.00 93.94 524 ILE A C 1
ATOM 4166 O O . ILE A 1 524 ? -4.743 -19.078 17.482 1.00 93.94 524 ILE A O 1
ATOM 4170 N N . THR A 1 525 ? -3.099 -19.516 18.952 1.00 91.19 525 THR A N 1
ATOM 4171 C CA . THR A 1 525 ? -3.249 -20.977 18.973 1.00 91.19 525 THR A CA 1
ATOM 4172 C C . THR A 1 525 ? -3.388 -21.453 20.406 1.00 91.19 525 THR A C 1
ATOM 4174 O O . THR A 1 525 ? -2.693 -20.953 21.276 1.00 91.19 525 THR A O 1
ATOM 4177 N N . GLY A 1 526 ? -4.249 -22.430 20.666 1.00 87.94 526 GLY A N 1
ATOM 4178 C CA . GLY A 1 526 ? -4.450 -22.958 22.014 1.00 87.94 526 GLY A CA 1
ATOM 4179 C C . GLY A 1 526 ? -5.680 -23.854 22.083 1.00 87.94 526 GLY A C 1
ATOM 4180 O O . GLY A 1 526 ? -6.254 -24.219 21.057 1.00 87.94 526 GLY A O 1
ATOM 4181 N N . THR A 1 527 ? -6.119 -24.205 23.292 1.00 88.12 527 THR A N 1
ATOM 4182 C CA . THR A 1 527 ? -7.372 -24.958 23.480 1.00 88.12 527 THR A CA 1
ATOM 4183 C C . THR A 1 527 ? -8.540 -23.990 23.653 1.00 88.12 527 THR A C 1
ATOM 4185 O O . THR A 1 527 ? -8.672 -23.371 24.703 1.00 88.12 527 THR A O 1
ATOM 4188 N N . GLN A 1 528 ? -9.400 -23.882 22.634 1.00 89.69 528 GLN A N 1
ATOM 4189 C CA . GLN A 1 528 ? -10.491 -22.893 22.570 1.00 89.69 528 GLN A CA 1
ATOM 4190 C C . GLN A 1 528 ? -10.030 -21.451 22.861 1.00 89.69 528 GLN A C 1
ATOM 4192 O O . GLN A 1 528 ? -10.582 -20.796 23.759 1.00 89.69 528 GLN A O 1
ATOM 4197 N N . PRO A 1 529 ? -9.002 -20.963 22.146 1.00 95.19 529 PRO A N 1
ATOM 4198 C CA . PRO A 1 529 ? -8.404 -19.675 22.435 1.00 95.19 529 PRO A CA 1
ATOM 4199 C C . PRO A 1 529 ? -9.399 -18.544 22.138 1.00 95.19 529 PRO A C 1
ATOM 4201 O O . PRO A 1 529 ? -10.279 -18.663 21.277 1.00 95.19 529 PRO A O 1
ATOM 4204 N N . LYS A 1 530 ? -9.288 -17.450 22.892 1.00 97.19 530 LYS A N 1
ATOM 4205 C CA . LYS A 1 530 ? -10.156 -16.274 22.774 1.00 97.19 530 LYS A CA 1
ATOM 4206 C C . LYS A 1 530 ? -9.331 -15.038 22.466 1.00 97.19 530 LYS A C 1
ATOM 4208 O O . LYS A 1 530 ? -8.305 -14.829 23.108 1.00 97.19 530 LYS A O 1
ATOM 4213 N N . LEU A 1 531 ? -9.829 -14.212 21.557 1.00 97.94 531 LEU A N 1
ATOM 4214 C CA . LEU A 1 531 ? -9.301 -12.886 21.257 1.00 97.94 531 LEU A CA 1
ATOM 4215 C C . LEU A 1 531 ? -10.347 -11.841 21.645 1.00 97.94 531 LEU A C 1
ATOM 4217 O O . LEU A 1 531 ? -11.529 -12.028 21.364 1.00 97.94 531 LEU A O 1
ATOM 4221 N N . ALA A 1 532 ? -9.918 -10.756 22.278 1.00 98.25 532 ALA A N 1
ATOM 4222 C CA . ALA A 1 532 ? -10.771 -9.657 22.703 1.00 98.25 532 ALA A CA 1
ATOM 4223 C C . ALA A 1 532 ? -10.062 -8.319 22.467 1.00 98.25 532 ALA A C 1
ATOM 4225 O O . ALA A 1 532 ? -8.974 -8.080 22.990 1.00 98.25 532 ALA A O 1
ATOM 4226 N N . TYR A 1 533 ? -10.699 -7.437 21.704 1.00 98.56 533 TYR A N 1
ATOM 4227 C CA . TYR A 1 533 ? -10.186 -6.122 21.347 1.00 98.56 533 TYR A CA 1
ATOM 4228 C C . TYR A 1 533 ? -11.033 -5.026 21.991 1.00 98.56 533 TYR A C 1
ATOM 4230 O O . TYR A 1 533 ? -12.260 -5.034 21.870 1.00 98.56 533 TYR A O 1
ATOM 4238 N N . ARG A 1 534 ? -10.384 -4.134 22.745 1.00 98.50 534 ARG A N 1
ATOM 4239 C CA . ARG A 1 534 ? -11.029 -3.133 23.602 1.00 98.50 534 ARG A CA 1
ATOM 4240 C C . ARG A 1 534 ? -11.478 -1.911 22.811 1.00 98.50 534 ARG A C 1
ATOM 4242 O O . ARG A 1 534 ? -10.655 -1.289 22.158 1.00 98.50 534 ARG A O 1
ATOM 4249 N N . PHE A 1 535 ? -12.725 -1.494 22.999 1.00 97.94 535 PHE A N 1
ATOM 4250 C CA . PHE A 1 535 ? -13.283 -0.253 22.455 1.00 97.94 535 PHE A CA 1
ATOM 4251 C C . PHE A 1 535 ? -14.056 0.516 23.529 1.00 97.94 535 PHE A C 1
ATOM 4253 O O . PHE A 1 535 ? -14.381 -0.015 24.595 1.00 97.94 535 PHE A O 1
ATOM 4260 N N . ASN A 1 536 ? -14.377 1.776 23.241 1.00 95.62 536 ASN A N 1
ATOM 4261 C CA . ASN A 1 536 ? -15.239 2.612 24.071 1.00 95.62 536 ASN A CA 1
ATOM 4262 C C . ASN A 1 536 ? -16.341 3.254 23.219 1.00 95.62 536 ASN A C 1
ATOM 4264 O O . ASN A 1 536 ? -16.042 3.982 22.270 1.00 95.62 536 ASN A O 1
ATOM 4268 N N . SER A 1 537 ? -17.602 2.980 23.566 1.00 93.62 537 SER A N 1
ATOM 4269 C CA . SER A 1 537 ? -18.767 3.601 22.936 1.00 93.62 537 SER A CA 1
ATOM 4270 C C . SER A 1 537 ? -19.029 4.968 23.555 1.00 93.62 537 SER A C 1
ATOM 4272 O O . SER A 1 537 ? -19.310 5.059 24.752 1.00 93.62 537 SER A O 1
ATOM 4274 N N . ALA A 1 538 ? -18.983 6.008 22.721 1.00 92.12 538 ALA A N 1
ATOM 4275 C CA . ALA A 1 538 ? -19.218 7.399 23.113 1.00 92.12 538 ALA A CA 1
ATOM 4276 C C . ALA A 1 538 ? -20.588 7.611 23.762 1.00 92.12 538 ALA A C 1
ATOM 4278 O O . ALA A 1 538 ? -20.718 8.276 24.785 1.00 92.12 538 ALA A O 1
ATOM 4279 N N . ILE A 1 539 ? -21.601 6.998 23.155 1.00 92.94 539 ILE A N 1
ATOM 4280 C CA . ILE A 1 539 ? -22.994 7.051 23.577 1.00 92.94 539 ILE A CA 1
ATOM 4281 C C . ILE A 1 539 ? -23.529 5.630 23.745 1.00 92.94 539 ILE A C 1
ATOM 4283 O O . ILE A 1 539 ? -22.899 4.653 23.328 1.00 92.94 539 ILE A O 1
ATOM 4287 N N . ALA A 1 540 ? -24.711 5.510 24.343 1.00 94.25 540 ALA A N 1
ATOM 4288 C CA . ALA A 1 540 ? -25.450 4.259 24.310 1.00 94.25 540 ALA A CA 1
ATOM 4289 C C . ALA A 1 540 ? -26.002 4.021 22.893 1.00 94.25 540 ALA A C 1
ATOM 4291 O O . ALA A 1 540 ? -26.853 4.775 22.425 1.00 94.25 540 ALA A O 1
ATOM 4292 N N . ASP A 1 541 ? -25.534 2.967 22.227 1.00 94.50 541 ASP A N 1
ATOM 4293 C CA . ASP A 1 541 ? -26.026 2.507 20.921 1.00 94.50 541 ASP A CA 1
ATOM 4294 C C . ASP A 1 541 ? -25.904 0.975 20.850 1.00 94.50 541 ASP A C 1
ATOM 4296 O O . ASP A 1 541 ? -25.397 0.318 21.759 1.00 94.50 541 ASP A O 1
ATOM 4300 N N . SER A 1 542 ? -26.431 0.377 19.791 1.00 95.31 542 SER A N 1
ATOM 4301 C CA . SER A 1 542 ? -26.399 -1.053 19.549 1.00 95.31 542 SER A CA 1
ATOM 4302 C C . SER A 1 542 ? -25.354 -1.430 18.508 1.00 95.31 542 SER A C 1
ATOM 4304 O O . SER A 1 542 ? -25.410 -0.972 17.362 1.00 95.31 542 SER A O 1
ATOM 4306 N N . LEU A 1 543 ? -24.463 -2.340 18.895 1.00 96.75 543 LEU A N 1
ATOM 4307 C CA . LEU A 1 543 ? -23.635 -3.102 17.970 1.00 96.75 543 LEU A CA 1
ATOM 4308 C C . LEU A 1 543 ? -24.539 -4.059 17.188 1.00 96.75 543 LEU A C 1
ATOM 4310 O O . LEU A 1 543 ? -25.354 -4.761 17.786 1.00 96.75 543 LEU A O 1
ATOM 4314 N N . TYR A 1 544 ? -24.416 -4.088 15.864 1.00 95.62 544 TYR A N 1
ATOM 4315 C CA . TYR A 1 544 ? -25.209 -4.996 15.021 1.00 95.62 544 TYR A CA 1
ATOM 4316 C C . TYR A 1 544 ? -24.355 -5.865 14.093 1.00 95.62 544 TYR A C 1
ATOM 4318 O O . TYR A 1 544 ? -24.863 -6.836 13.543 1.00 95.62 544 TYR A O 1
ATOM 4326 N N . ALA A 1 545 ? -23.079 -5.526 13.907 1.00 95.88 545 ALA A N 1
ATOM 4327 C CA . ALA A 1 545 ? -22.151 -6.307 13.105 1.00 95.88 545 ALA A CA 1
ATOM 4328 C C . ALA A 1 545 ? -20.703 -6.053 13.538 1.00 95.88 545 ALA A C 1
ATOM 4330 O O . ALA A 1 545 ? -20.393 -5.041 14.174 1.00 95.88 545 ALA A O 1
ATOM 4331 N N . ILE A 1 546 ? -19.807 -6.959 13.155 1.00 97.25 546 ILE A N 1
ATOM 4332 C CA . ILE A 1 546 ? -18.359 -6.813 13.319 1.00 97.25 546 ILE A CA 1
ATOM 4333 C C . ILE A 1 546 ? -17.710 -7.025 11.949 1.00 97.25 546 ILE A C 1
ATOM 4335 O O . ILE A 1 546 ? -17.937 -8.042 11.297 1.00 97.25 546 ILE A O 1
ATOM 4339 N N . LYS A 1 547 ? -16.906 -6.060 11.500 1.00 95.19 547 LYS A N 1
ATOM 4340 C CA . LYS A 1 547 ? -16.062 -6.195 10.309 1.00 95.19 547 LYS A CA 1
ATOM 4341 C C . LYS A 1 547 ? -14.716 -6.766 10.721 1.00 95.19 547 LYS A C 1
ATOM 4343 O O . LYS A 1 547 ? -14.083 -6.220 11.619 1.00 95.19 547 LYS A O 1
ATOM 4348 N N . ILE A 1 548 ? -14.278 -7.828 10.057 1.00 96.00 548 ILE A N 1
ATOM 4349 C CA . ILE A 1 548 ? -12.970 -8.446 10.294 1.00 96.00 548 ILE A CA 1
ATOM 4350 C C . ILE A 1 548 ? -12.287 -8.639 8.947 1.00 96.00 548 ILE A C 1
ATOM 4352 O O . ILE A 1 548 ? -12.911 -9.122 8.002 1.00 96.00 548 ILE A O 1
ATOM 4356 N N . HIS A 1 549 ? -11.021 -8.251 8.862 1.00 93.94 549 HIS A N 1
ATOM 4357 C CA . HIS A 1 549 ? -10.160 -8.584 7.736 1.00 93.94 549 HIS A CA 1
ATOM 4358 C C . HIS A 1 549 ? -9.362 -9.843 8.085 1.00 93.94 549 HIS A C 1
ATOM 4360 O O . HIS A 1 549 ? -8.394 -9.782 8.842 1.00 93.94 549 HIS A O 1
ATOM 4366 N N . PHE A 1 550 ? -9.824 -10.998 7.607 1.00 92.69 550 PHE A N 1
ATOM 4367 C CA . PHE A 1 550 ? -9.079 -12.245 7.748 1.00 92.69 550 PHE A CA 1
ATOM 4368 C C . PHE A 1 550 ? -8.077 -12.375 6.618 1.00 92.69 550 PHE A C 1
ATOM 4370 O O . PHE A 1 550 ? -8.459 -12.271 5.453 1.00 92.69 550 PHE A O 1
ATOM 4377 N N . GLU A 1 551 ? -6.834 -12.681 6.980 1.00 87.19 551 GLU A N 1
ATOM 4378 C CA . GLU A 1 551 ? -5.765 -12.843 6.014 1.00 87.19 551 GLU A CA 1
ATOM 4379 C C . GLU A 1 551 ? -5.520 -14.306 5.651 1.00 87.19 551 GLU A C 1
ATOM 4381 O O . GLU A 1 551 ? -5.297 -15.149 6.537 1.00 87.19 551 GLU A O 1
ATOM 4386 N N . PRO A 1 552 ? -5.548 -14.648 4.349 1.00 78.31 552 PRO A N 1
ATOM 4387 C CA . PRO A 1 552 ? -5.167 -15.972 3.902 1.00 78.31 552 PRO A CA 1
ATOM 4388 C C . PRO A 1 552 ? -3.724 -16.273 4.296 1.00 78.31 552 PRO A C 1
ATOM 4390 O O . PRO A 1 552 ? -2.826 -15.448 4.141 1.00 78.31 552 PRO A O 1
ATOM 4393 N N . SER A 1 553 ? -3.476 -17.500 4.742 1.00 73.12 553 SER A N 1
ATOM 4394 C CA . SER A 1 553 ? -2.117 -17.974 5.008 1.00 73.12 553 SER A CA 1
ATOM 4395 C C . SER A 1 553 ? -1.772 -19.184 4.146 1.00 73.12 553 SER A C 1
ATOM 4397 O O . SER A 1 553 ? -2.499 -19.536 3.214 1.00 73.12 553 SER A O 1
ATOM 4399 N N . VAL A 1 554 ? -0.643 -19.832 4.440 1.00 68.50 554 VAL A N 1
ATOM 4400 C CA . VAL A 1 554 ? -0.298 -21.125 3.830 1.00 68.50 554 VAL A CA 1
ATOM 4401 C C . VAL A 1 554 ? -1.384 -22.167 4.125 1.00 68.50 554 VAL A C 1
ATOM 4403 O O . VAL A 1 554 ? -1.724 -22.951 3.244 1.00 68.50 554 VAL A O 1
ATOM 4406 N N . ASN A 1 555 ? -1.961 -22.134 5.331 1.00 74.69 555 ASN A N 1
ATOM 4407 C CA . ASN A 1 555 ? -3.082 -22.988 5.707 1.00 74.69 555 ASN A CA 1
ATOM 4408 C C . ASN A 1 555 ? -4.398 -22.243 5.477 1.00 74.69 555 ASN A C 1
ATOM 4410 O O . ASN A 1 555 ? -4.598 -21.144 6.004 1.00 74.69 555 ASN A O 1
ATOM 4414 N N . ASP A 1 556 ? -5.282 -22.864 4.704 1.00 82.44 556 ASP A N 1
ATOM 4415 C CA . ASP A 1 556 ? -6.657 -22.414 4.539 1.00 82.44 556 ASP A CA 1
ATOM 4416 C C . ASP A 1 556 ? -7.464 -22.792 5.786 1.00 82.44 556 ASP A C 1
ATOM 4418 O O . ASP A 1 556 ? -7.569 -23.968 6.138 1.00 82.44 556 ASP A O 1
ATOM 4422 N N . VAL A 1 557 ? -8.000 -21.777 6.463 1.00 86.38 557 VAL A N 1
ATOM 4423 C CA . VAL A 1 557 ? -8.838 -21.920 7.661 1.00 86.38 557 VAL A CA 1
ATOM 4424 C C . VAL A 1 557 ? -10.267 -21.429 7.410 1.00 86.38 557 VAL A C 1
ATOM 4426 O O . VAL A 1 557 ? -11.021 -21.238 8.358 1.00 86.38 557 VAL A O 1
ATOM 4429 N N . SER A 1 558 ? -10.677 -21.264 6.147 1.00 87.81 558 SER A N 1
ATOM 4430 C CA . SER A 1 558 ? -12.038 -20.849 5.753 1.00 87.81 558 SER A CA 1
ATOM 4431 C C . SER A 1 558 ? -13.136 -21.840 6.153 1.00 87.81 558 SER A C 1
ATOM 4433 O O . SER A 1 558 ? -14.319 -21.522 6.101 1.00 87.81 558 SER A O 1
ATOM 4435 N N . VAL A 1 559 ? -12.762 -23.045 6.586 1.00 90.00 559 VAL A N 1
ATOM 4436 C CA . VAL A 1 559 ? -13.682 -24.066 7.108 1.00 90.00 559 VAL A CA 1
ATOM 4437 C C . VAL A 1 559 ? -13.626 -24.208 8.629 1.00 90.00 559 VAL A C 1
ATOM 4439 O O . VAL A 1 559 ? -14.383 -25.004 9.183 1.00 90.00 559 VAL A O 1
ATOM 4442 N N . ASP A 1 560 ? -12.748 -23.465 9.311 1.00 92.38 560 ASP A N 1
ATOM 4443 C CA . ASP A 1 560 ? -12.550 -23.572 10.755 1.00 92.38 560 ASP A CA 1
ATOM 4444 C C . ASP A 1 560 ? -13.513 -22.648 11.510 1.00 92.38 560 ASP A C 1
ATOM 4446 O O . ASP A 1 560 ? -13.392 -21.423 11.429 1.00 92.38 560 ASP A O 1
ATOM 4450 N N . PRO A 1 561 ? -14.471 -23.196 12.280 1.00 94.56 561 PRO A N 1
ATOM 4451 C CA . PRO A 1 561 ? -15.489 -22.366 12.886 1.00 94.56 561 PRO A CA 1
ATOM 4452 C C . PRO A 1 561 ? -14.988 -21.618 14.126 1.00 94.56 561 PRO A C 1
ATOM 4454 O O . PRO A 1 561 ? -14.231 -22.134 14.960 1.00 94.56 561 PRO A O 1
ATOM 4457 N N . PHE A 1 562 ? -15.515 -20.416 14.316 1.00 96.38 562 PHE A N 1
ATOM 4458 C CA . PHE A 1 562 ? -15.386 -19.628 15.532 1.00 96.38 562 PHE A CA 1
ATOM 4459 C C . PHE A 1 562 ? -16.737 -19.043 15.946 1.00 96.38 562 PHE A C 1
ATOM 4461 O O . PHE A 1 562 ? -17.722 -19.086 15.209 1.00 96.38 562 PHE A O 1
ATOM 4468 N N . ILE A 1 563 ? -16.781 -18.528 17.169 1.00 97.62 563 ILE A N 1
ATOM 4469 C CA . ILE A 1 563 ? -17.947 -17.859 17.739 1.00 97.62 563 ILE A CA 1
ATOM 4470 C C . ILE A 1 563 ? -17.577 -16.399 17.960 1.00 97.62 563 ILE A C 1
ATOM 4472 O O . ILE A 1 563 ? -16.553 -16.126 18.591 1.00 97.62 563 ILE A O 1
ATOM 4476 N N . LEU A 1 564 ? -18.388 -15.469 17.455 1.00 98.19 564 LEU A N 1
ATOM 4477 C CA . LEU A 1 564 ? -18.244 -14.048 17.769 1.00 98.19 564 LEU A CA 1
ATOM 4478 C C . LEU A 1 564 ? -18.687 -13.780 19.201 1.00 98.19 564 LEU A C 1
ATOM 4480 O O . LEU A 1 564 ? -19.698 -14.303 19.670 1.00 98.19 564 LEU A O 1
ATOM 4484 N N . MET A 1 565 ? -17.913 -12.953 19.890 1.00 98.00 565 MET A N 1
ATOM 4485 C CA . MET A 1 565 ? -18.067 -12.721 21.317 1.00 98.00 565 MET A CA 1
ATOM 4486 C C . MET A 1 565 ? -17.975 -11.232 21.629 1.00 98.00 565 MET A C 1
ATOM 4488 O O . MET A 1 565 ? -17.166 -10.506 21.040 1.00 98.00 565 MET A O 1
ATOM 4492 N N . VAL A 1 566 ? -18.756 -10.804 22.619 1.00 98.50 566 VAL A N 1
ATOM 4493 C CA . VAL A 1 566 ? -18.637 -9.478 23.227 1.00 98.50 566 VAL A CA 1
ATOM 4494 C C . VAL A 1 566 ? -18.547 -9.629 24.742 1.00 98.50 566 VAL A C 1
ATOM 4496 O O . VAL A 1 566 ? -19.318 -10.380 25.346 1.00 98.50 566 VAL A O 1
ATOM 4499 N N . TRP A 1 567 ? -17.620 -8.901 25.366 1.00 98.50 567 TRP A N 1
ATOM 4500 C CA . TRP A 1 567 ? -17.428 -8.891 26.818 1.00 98.50 567 TRP A CA 1
ATOM 4501 C C . TRP A 1 567 ? -17.583 -7.494 27.411 1.00 98.50 567 TRP A C 1
ATOM 4503 O O . TRP A 1 567 ? -17.268 -6.489 26.769 1.00 98.50 567 TRP A O 1
ATOM 4513 N N . ASP A 1 568 ? -18.011 -7.445 28.671 1.00 97.62 568 ASP A N 1
ATOM 4514 C CA . ASP A 1 568 ? -17.941 -6.236 29.487 1.00 97.62 568 ASP A CA 1
ATOM 4515 C C . ASP A 1 568 ? -16.509 -5.967 30.000 1.00 97.62 568 ASP A C 1
ATOM 4517 O O . ASP A 1 568 ? -15.595 -6.785 29.866 1.00 97.62 568 ASP A O 1
ATOM 4521 N N . ASN A 1 569 ? -16.314 -4.802 30.619 1.00 96.94 569 ASN A N 1
ATOM 4522 C CA . ASN A 1 569 ? -15.044 -4.380 31.216 1.00 96.94 569 ASN A CA 1
ATOM 4523 C C . ASN A 1 569 ? -14.951 -4.655 32.730 1.00 96.94 569 ASN A C 1
ATOM 4525 O O . ASN A 1 569 ? -14.321 -3.894 33.463 1.00 96.94 569 ASN A O 1
ATOM 4529 N N . THR A 1 570 ? -15.607 -5.708 33.233 1.00 96.88 570 THR A N 1
ATOM 4530 C CA . THR A 1 570 ? -15.589 -6.045 34.673 1.00 96.88 570 THR A CA 1
ATOM 4531 C C . THR A 1 570 ? -14.411 -6.931 35.090 1.00 96.88 570 THR A C 1
ATOM 4533 O O . THR A 1 570 ? -14.247 -7.215 36.279 1.00 96.88 570 THR A O 1
ATOM 4536 N N . GLY A 1 571 ? -13.571 -7.359 34.141 1.00 95.00 571 GLY A N 1
ATOM 4537 C CA . GLY A 1 571 ? -12.373 -8.145 34.419 1.00 95.00 571 GLY A CA 1
ATOM 4538 C C . GLY A 1 571 ? -11.332 -7.364 35.228 1.00 95.00 571 GLY A C 1
ATOM 4539 O O . GLY A 1 571 ? -11.262 -6.131 35.207 1.00 95.00 571 GLY A O 1
ATOM 4540 N N . ALA A 1 572 ? -10.494 -8.091 35.969 1.00 91.94 572 ALA A N 1
ATOM 4541 C CA . ALA A 1 572 ? -9.483 -7.491 36.835 1.00 91.94 572 ALA A CA 1
ATOM 4542 C C . ALA A 1 572 ? -8.533 -6.575 36.042 1.00 91.94 572 ALA A C 1
ATOM 4544 O O . ALA A 1 572 ? -8.025 -6.963 34.992 1.00 91.94 572 ALA A O 1
ATOM 4545 N N . GLY A 1 573 ? -8.292 -5.359 36.545 1.00 87.31 573 GLY A N 1
ATOM 4546 C CA . GLY A 1 573 ? -7.424 -4.379 35.883 1.00 87.31 573 GLY A CA 1
ATOM 4547 C C . GLY A 1 573 ? -7.992 -3.791 34.585 1.00 87.31 573 GLY A C 1
ATOM 4548 O O . GLY A 1 573 ? -7.228 -3.218 33.818 1.00 87.31 573 GLY A O 1
ATOM 4549 N N . GLY A 1 574 ? -9.300 -3.936 34.334 1.00 90.38 574 GLY A N 1
ATOM 4550 C CA . GLY A 1 574 ? -9.913 -3.534 33.067 1.00 90.38 574 GLY A CA 1
ATOM 4551 C C . GLY A 1 574 ? -9.528 -4.481 31.935 1.00 90.38 574 GLY A C 1
ATOM 4552 O O . GLY A 1 574 ? -9.151 -4.019 30.870 1.00 90.38 574 GLY A O 1
ATOM 4553 N N . THR A 1 575 ? -9.545 -5.789 32.206 1.00 96.00 575 THR A N 1
ATOM 4554 C CA . THR A 1 575 ? -9.475 -6.867 31.203 1.00 96.00 575 THR A CA 1
ATOM 4555 C C . THR A 1 575 ? -10.896 -7.328 30.840 1.00 96.00 575 THR A C 1
ATOM 4557 O O . THR A 1 575 ? -11.849 -6.933 31.525 1.00 96.00 575 THR A O 1
ATOM 4560 N N . PRO A 1 576 ? -11.089 -8.162 29.799 1.00 97.88 576 PRO A N 1
ATOM 4561 C CA . PRO A 1 576 ? -12.423 -8.662 29.469 1.00 97.88 576 PRO A CA 1
ATOM 4562 C C . PRO A 1 576 ? -13.050 -9.454 30.631 1.00 97.88 576 PRO A C 1
ATOM 4564 O O . PRO A 1 576 ? -12.424 -10.352 31.204 1.00 97.88 576 PRO A O 1
ATOM 4567 N N . GLY A 1 577 ? -14.289 -9.104 30.983 1.00 96.69 577 GLY A N 1
ATOM 4568 C CA . GLY A 1 577 ? -15.044 -9.675 32.099 1.00 96.69 577 GLY A CA 1
ATOM 4569 C C . GLY A 1 577 ? -16.107 -10.683 31.661 1.00 96.69 577 GLY A C 1
ATOM 4570 O O . GLY A 1 577 ? -15.792 -11.720 31.069 1.00 96.69 577 GLY A O 1
ATOM 4571 N N . ASN A 1 578 ? -17.371 -10.408 31.990 1.00 96.94 578 ASN A N 1
ATOM 4572 C CA . ASN A 1 578 ? -18.483 -11.292 31.642 1.00 96.94 578 ASN A CA 1
ATOM 4573 C C . ASN A 1 578 ? -18.783 -11.219 30.145 1.00 96.94 578 ASN A C 1
ATOM 4575 O O . ASN A 1 578 ? -18.687 -10.159 29.528 1.00 96.94 578 ASN A O 1
ATOM 4579 N N . VAL A 1 579 ? -19.195 -12.352 29.576 1.00 97.81 579 VAL A N 1
ATOM 4580 C CA . VAL A 1 579 ? -19.752 -12.402 28.221 1.00 97.81 579 VAL A CA 1
ATOM 4581 C C . VAL A 1 579 ? -21.107 -11.699 28.242 1.00 97.81 579 VAL A C 1
ATOM 4583 O O . VAL A 1 579 ? -21.992 -12.101 28.997 1.00 97.81 579 VAL A O 1
ATOM 4586 N N . ILE A 1 580 ? -21.260 -10.661 27.423 1.00 97.12 580 ILE A N 1
ATOM 4587 C CA . ILE A 1 580 ? -22.533 -9.952 27.225 1.00 97.12 580 ILE A CA 1
ATOM 4588 C C . ILE A 1 580 ? -23.226 -10.366 25.927 1.00 97.12 580 ILE A C 1
ATOM 4590 O O . ILE A 1 580 ? -24.434 -10.192 25.811 1.00 97.12 580 ILE A O 1
ATOM 4594 N N . TYR A 1 581 ? -22.478 -10.947 24.985 1.00 98.00 581 TYR A N 1
ATOM 4595 C CA . TYR A 1 581 ? -23.019 -11.561 23.780 1.00 98.00 581 TYR A CA 1
ATOM 4596 C C . TYR A 1 581 ? -22.150 -12.733 23.318 1.00 98.00 581 TYR A C 1
ATOM 4598 O O . TYR A 1 581 ? -20.920 -12.643 23.328 1.00 98.00 581 TYR A O 1
ATOM 4606 N N . GLU A 1 582 ? -22.807 -13.807 22.896 1.00 97.44 582 GLU A N 1
ATOM 4607 C CA . GLU A 1 582 ? -22.217 -14.979 22.253 1.00 97.44 582 GLU A CA 1
ATOM 4608 C C . GLU A 1 582 ? -23.087 -15.305 21.037 1.00 97.44 582 GLU A C 1
ATOM 4610 O O . GLU A 1 582 ? -24.289 -15.530 21.186 1.00 97.44 582 GLU A O 1
ATOM 4615 N N . GLU A 1 583 ? -22.498 -15.289 19.841 1.00 96.38 583 GLU A N 1
ATOM 4616 C CA . GLU A 1 583 ? -23.238 -15.570 18.611 1.00 96.38 583 GLU A CA 1
ATOM 4617 C C . GLU A 1 583 ? -23.769 -17.018 18.628 1.00 96.38 583 GLU A C 1
ATOM 4619 O O . GLU A 1 583 ? -22.981 -17.955 18.792 1.00 96.38 583 GLU A O 1
ATOM 4624 N N . PRO A 1 584 ? -25.086 -17.246 18.456 1.00 92.19 584 PRO A N 1
ATOM 4625 C CA . PRO A 1 584 ? -25.663 -18.591 18.495 1.00 92.19 584 PRO A CA 1
ATOM 4626 C C . PRO A 1 584 ? -25.198 -19.503 17.354 1.00 92.19 584 PRO A C 1
ATOM 4628 O O . PRO A 1 584 ? -25.291 -20.728 17.476 1.00 92.19 584 PRO A O 1
ATOM 4631 N N . LEU A 1 585 ? -24.741 -18.931 16.237 1.00 89.56 585 LEU A N 1
ATOM 4632 C CA . LEU A 1 585 ? -24.282 -19.666 15.064 1.00 89.56 585 LEU A CA 1
ATOM 4633 C C . LEU A 1 585 ? -22.757 -19.627 14.949 1.00 89.56 585 LEU A C 1
ATOM 4635 O O . LEU A 1 585 ? -22.117 -18.596 15.139 1.00 89.56 585 LEU A O 1
ATOM 4639 N N . LEU A 1 586 ? -22.171 -20.769 14.588 1.00 90.62 586 LEU A N 1
ATOM 4640 C CA . LEU A 1 586 ? -20.767 -20.813 14.199 1.00 90.62 586 LEU A CA 1
ATOM 4641 C C . LEU A 1 586 ? -20.594 -20.084 12.870 1.00 90.62 586 LEU A C 1
ATOM 4643 O O . LEU A 1 586 ? -21.334 -20.340 11.919 1.00 90.62 586 LEU A O 1
ATOM 4647 N N . VAL A 1 587 ? -19.589 -19.224 12.815 1.00 94.06 587 VAL A N 1
ATOM 4648 C CA . VAL A 1 587 ? -19.147 -18.544 11.598 1.00 94.06 587 VAL A CA 1
ATOM 4649 C C . VAL A 1 587 ? -17.746 -19.020 11.239 1.00 94.06 587 VAL A C 1
ATOM 4651 O O . VAL A 1 587 ? -17.030 -19.559 12.084 1.00 94.06 587 VAL A O 1
ATOM 4654 N N . THR A 1 588 ? -17.354 -18.839 9.987 1.00 94.75 588 THR A N 1
ATOM 4655 C CA . THR A 1 588 ? -16.032 -19.204 9.473 1.00 94.75 588 THR A CA 1
ATOM 4656 C C . THR A 1 588 ? -15.319 -17.977 8.911 1.00 94.75 588 THR A C 1
ATOM 4658 O O . THR A 1 588 ? -15.991 -17.012 8.547 1.00 94.75 588 THR A O 1
ATOM 4661 N N . PRO A 1 589 ? -13.975 -17.965 8.864 1.00 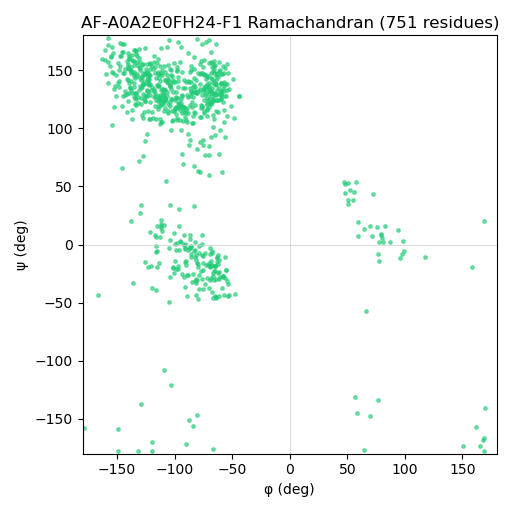93.62 589 PRO A N 1
ATOM 4662 C CA . PRO A 1 589 ? -13.223 -16.888 8.237 1.00 93.62 589 PRO A CA 1
ATOM 4663 C C . PRO A 1 589 ? -13.573 -16.748 6.757 1.00 93.62 589 PRO A C 1
ATOM 4665 O O . PRO A 1 589 ? -13.443 -17.695 5.987 1.00 93.62 589 PRO A O 1
ATOM 4668 N N . GLU A 1 590 ? -13.957 -15.542 6.368 1.00 90.81 590 GLU A N 1
ATOM 4669 C CA . GLU A 1 590 ? -14.213 -15.167 4.981 1.00 90.81 590 GLU A CA 1
ATOM 4670 C C . GLU A 1 590 ? -13.054 -14.324 4.444 1.00 90.81 590 GLU A C 1
ATOM 4672 O O . GLU A 1 590 ? -12.772 -13.231 4.949 1.00 90.81 590 GLU A O 1
ATOM 4677 N N . TYR A 1 591 ? -12.393 -14.831 3.403 1.00 85.38 591 TYR A N 1
ATOM 4678 C CA . TYR A 1 591 ? -11.326 -14.125 2.700 1.00 85.38 591 TYR A CA 1
ATOM 4679 C C . TYR A 1 591 ? -11.935 -13.237 1.619 1.00 85.38 591 TYR A C 1
ATOM 4681 O O . TYR A 1 591 ? -12.157 -13.662 0.484 1.00 85.38 591 TYR A O 1
ATOM 4689 N N . ASN A 1 592 ? -12.247 -11.993 1.973 1.00 73.12 592 ASN A N 1
ATOM 4690 C CA . ASN A 1 592 ? -12.762 -11.040 1.002 1.00 73.12 592 ASN A CA 1
ATOM 4691 C C . ASN A 1 592 ? -11.598 -10.391 0.246 1.00 73.12 592 ASN A C 1
ATOM 4693 O O . ASN A 1 592 ? -10.937 -9.513 0.779 1.00 73.12 592 ASN A O 1
ATOM 4697 N N . LEU A 1 593 ? -11.373 -10.793 -1.004 1.00 61.16 593 LEU A N 1
ATOM 4698 C CA . LEU A 1 593 ? -10.351 -10.189 -1.873 1.00 61.16 593 LEU A CA 1
ATOM 4699 C C . LEU A 1 593 ? -10.794 -8.840 -2.487 1.00 61.16 593 LEU A C 1
ATOM 4701 O O . LEU A 1 593 ? -10.039 -8.233 -3.237 1.00 61.16 593 LEU A O 1
ATOM 4705 N N . GLY A 1 594 ? -12.021 -8.378 -2.196 1.00 54.12 594 GLY A N 1
ATOM 4706 C CA . GLY A 1 594 ? -12.584 -7.112 -2.679 1.00 54.12 594 GLY A CA 1
ATOM 4707 C C . GLY A 1 594 ? -12.262 -5.893 -1.798 1.00 54.12 594 GLY A C 1
ATOM 4708 O O . GLY A 1 594 ? -11.225 -5.822 -1.140 1.00 54.12 594 GLY A O 1
ATOM 4709 N N . VAL A 1 595 ? -13.156 -4.893 -1.787 1.00 53.31 595 VAL A N 1
ATOM 4710 C CA . VAL A 1 595 ? -12.892 -3.553 -1.218 1.00 53.31 595 VAL A CA 1
ATOM 4711 C C . VAL A 1 595 ? -12.412 -3.612 0.242 1.00 53.31 595 VAL A C 1
ATOM 4713 O O . VAL A 1 595 ? -13.187 -3.881 1.163 1.00 53.31 595 VAL A O 1
ATOM 4716 N N . ASN A 1 596 ? -11.136 -3.262 0.435 1.00 62.12 596 ASN A N 1
ATOM 4717 C CA . ASN A 1 596 ? -10.410 -3.164 1.708 1.00 62.12 596 ASN A CA 1
ATOM 4718 C C . ASN A 1 596 ? -10.225 -4.478 2.490 1.00 62.12 596 ASN A C 1
ATOM 4720 O O . ASN A 1 596 ? -9.896 -4.413 3.668 1.00 62.12 596 ASN A O 1
ATOM 4724 N N . GLY A 1 597 ? -10.470 -5.653 1.905 1.00 79.12 597 GLY A N 1
ATOM 4725 C CA . GLY A 1 597 ? -10.168 -6.923 2.579 1.00 79.12 597 GLY A CA 1
ATOM 4726 C C . GLY A 1 597 ? -11.146 -7.363 3.688 1.00 79.12 597 GLY A C 1
ATOM 4727 O O . GLY A 1 597 ? -11.045 -8.472 4.210 1.00 79.12 597 GLY A O 1
ATOM 4728 N N . PHE A 1 598 ? -12.105 -6.520 4.088 1.00 89.75 598 PHE A N 1
ATOM 4729 C CA . PHE A 1 598 ? -12.993 -6.800 5.225 1.00 89.75 598 PHE A CA 1
ATOM 4730 C C . PHE A 1 598 ? -14.216 -7.633 4.833 1.00 89.75 598 PHE A C 1
ATOM 4732 O O . PHE A 1 598 ? -14.903 -7.327 3.856 1.00 89.75 598 PHE A O 1
ATOM 4739 N N . TYR A 1 599 ? -14.588 -8.585 5.686 1.00 92.00 599 TYR A N 1
ATOM 4740 C CA . TYR A 1 599 ? -15.909 -9.212 5.679 1.00 92.00 599 TYR A CA 1
ATOM 4741 C C . TYR A 1 599 ? -16.753 -8.713 6.857 1.00 92.00 599 TYR A C 1
ATOM 4743 O O . TYR A 1 599 ? -16.233 -8.474 7.947 1.00 92.00 599 TYR A O 1
ATOM 4751 N N . THR A 1 600 ? -18.058 -8.518 6.637 1.00 93.75 600 THR A N 1
ATOM 4752 C CA . THR A 1 600 ? -18.992 -8.032 7.668 1.00 93.75 600 THR A CA 1
ATOM 4753 C C . THR A 1 600 ? -19.804 -9.197 8.216 1.00 93.75 600 THR A C 1
ATOM 4755 O O . THR A 1 600 ? -20.616 -9.769 7.496 1.00 93.75 600 THR A O 1
ATOM 4758 N N . TYR A 1 601 ? -19.619 -9.516 9.494 1.00 94.69 601 TYR A N 1
ATOM 4759 C CA . TYR A 1 601 ? -20.411 -10.516 10.201 1.00 94.69 601 TYR A CA 1
ATOM 4760 C C . TYR A 1 601 ? -21.555 -9.825 10.942 1.00 94.69 601 TYR A C 1
ATOM 4762 O O . TYR A 1 601 ? -21.323 -9.128 11.934 1.00 94.69 601 TYR A O 1
ATOM 4770 N N . GLU A 1 602 ? -22.779 -9.982 10.445 1.00 95.44 602 GLU A N 1
ATOM 4771 C CA . GLU A 1 602 ? -23.984 -9.495 11.120 1.00 95.44 602 GLU A CA 1
ATOM 4772 C C . GLU A 1 602 ? -24.295 -10.357 12.347 1.00 95.44 602 GLU A C 1
ATOM 4774 O O . GLU A 1 602 ? -24.216 -11.584 12.290 1.00 95.44 602 GLU A O 1
ATOM 4779 N N . LEU A 1 603 ? -24.641 -9.708 13.458 1.00 94.50 603 LEU A N 1
ATOM 4780 C CA . LEU A 1 603 ? -25.028 -10.390 14.688 1.00 94.50 603 LEU A CA 1
ATOM 4781 C C . LEU A 1 603 ? -26.499 -10.809 14.608 1.00 94.50 603 LEU A C 1
ATOM 4783 O O . LEU A 1 603 ? -27.340 -10.041 14.131 1.00 94.50 603 LEU A O 1
ATOM 4787 N N . SER A 1 604 ? -26.829 -11.990 15.135 1.00 93.25 604 SER A N 1
ATOM 4788 C CA . SER A 1 604 ? -28.219 -12.477 15.197 1.00 93.25 604 SER A CA 1
ATOM 4789 C C . SER A 1 604 ? -29.159 -11.536 15.964 1.00 93.25 604 SER A C 1
ATOM 4791 O O . SER A 1 604 ? -30.359 -11.478 15.680 1.00 93.25 604 SER A O 1
ATOM 4793 N N . GLU A 1 605 ? -28.630 -10.776 16.924 1.00 92.88 605 GLU A N 1
ATOM 4794 C CA . GLU A 1 605 ? -29.350 -9.704 17.604 1.00 92.88 605 GLU A CA 1
ATOM 4795 C C . GLU A 1 605 ? -28.462 -8.485 17.867 1.00 92.88 605 GLU A C 1
ATOM 4797 O O . GLU A 1 605 ? -27.238 -8.556 17.954 1.00 92.88 605 GLU A O 1
ATOM 4802 N N . LYS A 1 606 ? -29.115 -7.329 17.999 1.00 94.19 606 LYS A N 1
ATOM 4803 C CA . LYS A 1 606 ? -28.461 -6.069 18.344 1.00 94.19 606 LYS A CA 1
ATOM 4804 C C . LYS A 1 606 ? -28.024 -6.087 19.807 1.00 94.19 606 LYS A C 1
ATOM 4806 O O . LYS A 1 606 ? -28.861 -6.254 20.692 1.00 94.19 606 LYS A O 1
ATOM 4811 N N . VAL A 1 607 ? -26.745 -5.825 20.059 1.00 96.12 607 VAL A N 1
ATOM 4812 C CA . VAL A 1 607 ? -26.162 -5.822 21.406 1.00 96.12 607 VAL A CA 1
ATOM 4813 C C . VAL A 1 607 ? -26.083 -4.382 21.919 1.00 96.12 607 VAL A C 1
ATOM 4815 O O . VAL A 1 607 ? -25.316 -3.593 21.362 1.00 96.12 607 VAL A O 1
ATOM 4818 N N . PRO A 1 608 ? -26.854 -3.996 22.953 1.00 95.31 608 PRO A N 1
ATOM 4819 C CA . PRO A 1 608 ? -26.784 -2.654 23.518 1.00 95.31 608 PRO A CA 1
ATOM 4820 C C . PRO A 1 608 ? -25.466 -2.466 24.275 1.00 95.31 608 PRO A C 1
ATOM 4822 O O . PRO A 1 608 ? -25.167 -3.205 25.213 1.00 95.31 608 PRO A O 1
ATOM 4825 N N . LEU A 1 609 ? -24.692 -1.455 23.887 1.00 95.19 609 LEU A N 1
ATOM 4826 C CA . LEU A 1 609 ? -23.395 -1.136 24.474 1.00 95.19 609 LEU A CA 1
ATOM 4827 C C . LEU A 1 609 ? -23.358 0.310 24.962 1.00 95.19 609 LEU A C 1
ATOM 4829 O O . LEU A 1 609 ? -23.962 1.208 24.381 1.00 95.19 609 LEU A O 1
ATOM 4833 N N . SER A 1 610 ? -22.619 0.529 26.045 1.00 91.31 610 SER A N 1
ATOM 4834 C CA . SER A 1 610 ? -22.338 1.849 26.604 1.00 91.31 610 SER A CA 1
ATOM 4835 C C . SER A 1 610 ? -21.001 1.791 27.336 1.00 91.31 610 SER A C 1
ATOM 4837 O O . SER A 1 610 ? -20.774 0.873 28.124 1.00 91.31 610 SER A O 1
ATOM 4839 N N . GLY A 1 611 ? -20.128 2.777 27.119 1.00 93.56 611 GLY A N 1
ATOM 4840 C CA . GLY A 1 611 ? -18.792 2.802 27.719 1.00 93.56 611 GLY A CA 1
ATOM 4841 C C . GLY A 1 611 ? -17.854 1.734 27.147 1.00 93.56 611 GLY A C 1
ATOM 4842 O O . GLY A 1 611 ? -17.931 1.406 25.965 1.00 93.56 611 GLY A O 1
ATOM 4843 N N . THR A 1 612 ? -16.939 1.215 27.971 1.00 97.56 612 THR A N 1
ATOM 4844 C CA . THR A 1 612 ? -15.902 0.259 27.545 1.00 97.56 612 THR A CA 1
ATOM 4845 C C . THR A 1 612 ? -16.440 -1.163 27.385 1.00 97.56 612 THR A C 1
ATOM 4847 O O . THR A 1 612 ? -17.064 -1.704 28.298 1.00 97.56 612 THR A O 1
ATOM 4850 N N . TYR A 1 613 ? -16.108 -1.795 26.262 1.00 98.12 613 TYR A N 1
ATOM 4851 C CA . TYR A 1 613 ? -16.450 -3.179 25.932 1.00 98.12 613 TYR A CA 1
ATOM 4852 C C . TYR A 1 613 ? -15.323 -3.830 25.123 1.00 98.12 613 TYR A C 1
ATOM 4854 O O . TYR A 1 613 ? -14.371 -3.163 24.711 1.00 98.12 613 TYR A O 1
ATOM 4862 N N . TYR A 1 614 ? -15.444 -5.134 24.883 1.00 98.69 614 TYR A N 1
ATOM 4863 C CA . TYR A 1 614 ? -14.518 -5.881 24.038 1.00 98.69 614 TYR A CA 1
ATOM 4864 C C . TYR A 1 614 ? -15.269 -6.647 22.967 1.00 98.69 614 TYR A C 1
ATOM 4866 O O . TYR A 1 614 ? -16.275 -7.278 23.279 1.00 98.69 614 TYR A O 1
ATOM 4874 N N . VAL A 1 615 ? -14.745 -6.649 21.746 1.00 98.56 615 VAL A N 1
ATOM 4875 C CA . VAL A 1 615 ? -15.226 -7.492 20.643 1.00 98.56 615 VAL A CA 1
ATOM 4876 C C . VAL A 1 615 ? -14.137 -8.453 20.206 1.00 98.56 615 VAL A C 1
ATOM 4878 O O . VAL A 1 615 ? -12.955 -8.130 20.259 1.00 98.56 615 VAL A O 1
ATOM 4881 N N . GLY A 1 616 ? -14.519 -9.640 19.765 1.00 97.88 616 GLY A N 1
ATOM 4882 C CA . GLY A 1 616 ? -13.578 -10.592 19.199 1.00 97.88 616 GLY A CA 1
ATOM 4883 C C . GLY A 1 616 ? -14.230 -11.946 19.021 1.00 97.88 616 GLY A C 1
ATOM 4884 O O . GLY A 1 616 ? -15.396 -12.029 18.633 1.00 97.88 616 GLY A O 1
ATOM 4885 N N . TRP A 1 617 ? -13.490 -13.012 19.305 1.00 97.38 617 TRP A N 1
ATOM 4886 C CA . TRP A 1 617 ? -13.975 -14.363 19.067 1.00 97.38 617 TRP A CA 1
ATOM 4887 C C . TRP A 1 617 ? -13.490 -15.379 20.090 1.00 97.38 617 TRP A C 1
ATOM 4889 O O . TRP A 1 617 ? -12.528 -15.170 20.831 1.00 97.38 617 TRP A O 1
ATOM 4899 N N . LYS A 1 618 ? -14.154 -16.531 20.070 1.00 96.81 618 LYS A N 1
ATOM 4900 C CA . LYS A 1 618 ? -13.697 -17.790 20.646 1.00 96.81 618 LYS A CA 1
ATOM 4901 C C . LYS A 1 618 ? -13.536 -18.810 19.517 1.00 96.81 618 LYS A C 1
ATOM 4903 O O . LYS A 1 618 ? -14.510 -19.151 18.850 1.00 96.81 618 LYS A O 1
ATOM 4908 N N . GLN A 1 619 ? -12.325 -19.319 19.322 1.00 94.81 619 GLN A N 1
ATOM 4909 C CA . GLN A 1 619 ? -12.057 -20.395 18.365 1.00 94.81 619 GLN A CA 1
ATOM 4910 C C . GLN A 1 619 ? -12.621 -21.726 18.877 1.00 94.81 619 GLN A C 1
ATOM 4912 O O . GLN A 1 619 ? -12.589 -22.018 20.078 1.00 94.81 619 GLN A O 1
ATOM 4917 N N . THR A 1 620 ? -13.130 -22.548 17.959 1.00 91.50 620 THR A N 1
ATOM 4918 C CA . THR A 1 620 ? -13.560 -23.921 18.279 1.00 91.50 620 THR A CA 1
ATOM 4919 C C . THR A 1 620 ? -12.494 -24.964 17.948 1.00 91.50 620 THR A C 1
ATOM 4921 O O . THR A 1 620 ? -12.497 -26.050 18.530 1.00 91.50 620 THR A O 1
ATOM 4924 N N . THR A 1 621 ? -11.559 -24.612 17.067 1.00 88.94 621 THR A N 1
ATOM 4925 C CA . THR A 1 621 ? -10.423 -25.433 16.649 1.00 88.94 621 THR A CA 1
ATOM 4926 C C . THR A 1 621 ? -9.123 -24.904 17.262 1.00 88.94 621 THR A C 1
ATOM 4928 O O . THR A 1 621 ? -9.082 -23.837 17.877 1.00 88.94 621 THR A O 1
ATOM 4931 N N . THR A 1 622 ? -8.046 -25.675 17.124 1.00 87.06 622 THR A N 1
ATOM 4932 C CA . THR A 1 622 ? -6.690 -25.250 17.509 1.00 87.06 622 THR A CA 1
ATOM 4933 C C . THR A 1 622 ? -5.984 -24.474 16.397 1.00 87.06 622 THR A C 1
ATOM 4935 O O . THR A 1 622 ? -4.883 -23.971 16.616 1.00 87.06 622 THR A O 1
ATOM 4938 N N . SER A 1 623 ? -6.579 -24.419 15.202 1.00 87.44 623 SER A N 1
ATOM 4939 C CA . SER A 1 623 ? -6.029 -23.717 14.048 1.00 87.44 623 SER A CA 1
ATOM 4940 C C . SER A 1 623 ? -5.944 -22.226 14.318 1.00 87.44 623 SER A C 1
ATOM 4942 O O . SER A 1 623 ? -6.842 -21.642 14.924 1.00 87.44 623 SER A O 1
ATOM 4944 N N . ARG A 1 624 ? -4.872 -21.606 13.835 1.00 90.31 624 ARG A N 1
ATOM 4945 C CA . ARG A 1 624 ? -4.660 -20.168 13.949 1.00 90.31 624 ARG A CA 1
ATOM 4946 C C . ARG A 1 624 ? -5.538 -19.435 12.938 1.00 90.31 624 ARG A C 1
ATOM 4948 O O . ARG A 1 624 ? -5.357 -19.611 11.737 1.00 90.31 624 ARG A O 1
ATOM 4955 N N . LEU A 1 625 ? -6.445 -18.592 13.421 1.00 93.12 625 LEU A N 1
ATOM 4956 C CA . LEU A 1 625 ? -7.175 -17.658 12.564 1.00 93.12 625 LEU A CA 1
ATOM 4957 C C . LEU A 1 625 ? -6.343 -16.386 12.426 1.00 93.12 625 LEU A C 1
ATOM 4959 O O . LEU A 1 625 ? -6.021 -15.767 13.441 1.00 93.12 625 LEU A O 1
ATOM 4963 N N . ASN A 1 626 ? -5.961 -16.031 11.199 1.00 91.81 626 ASN A N 1
ATOM 4964 C CA . ASN A 1 626 ? -5.113 -14.868 10.957 1.00 91.81 626 ASN A CA 1
ATOM 4965 C C . ASN A 1 626 ? -5.972 -13.650 10.623 1.00 91.81 626 ASN A C 1
ATOM 4967 O O . ASN A 1 626 ? -6.681 -13.656 9.623 1.00 91.81 626 ASN A O 1
ATOM 4971 N N . VAL A 1 627 ? -5.897 -12.613 11.444 1.00 94.81 627 VAL A N 1
ATOM 4972 C CA . VAL A 1 627 ? -6.498 -11.302 11.182 1.00 94.81 627 VAL A CA 1
ATOM 4973 C C . VAL A 1 627 ? -5.412 -10.325 10.755 1.00 94.81 627 VAL A C 1
ATOM 4975 O O . VAL A 1 627 ? -4.287 -10.415 11.248 1.00 94.81 627 VAL A O 1
ATOM 4978 N N . GLY A 1 628 ? -5.734 -9.400 9.855 1.00 94.56 628 GLY A N 1
ATOM 4979 C CA . GLY A 1 628 ? -4.815 -8.334 9.471 1.00 94.56 628 GLY A CA 1
ATOM 4980 C C . GLY A 1 628 ? -4.347 -7.522 10.678 1.00 94.56 628 GLY A C 1
ATOM 4981 O O . GLY A 1 628 ? -5.124 -7.223 11.596 1.00 94.56 628 GLY A O 1
ATOM 4982 N N . PHE A 1 629 ? -3.059 -7.211 10.677 1.00 95.50 629 PHE A N 1
ATOM 4983 C CA . PHE A 1 629 ? -2.356 -6.516 11.740 1.00 95.50 629 PHE A CA 1
ATOM 4984 C C . PHE A 1 629 ? -1.613 -5.319 11.140 1.00 95.50 629 PHE A C 1
ATOM 4986 O O . PHE A 1 629 ? -0.630 -5.485 10.414 1.00 95.50 629 PHE A O 1
ATOM 4993 N N . ASP A 1 630 ? -2.121 -4.132 11.449 1.00 95.31 630 ASP A N 1
ATOM 4994 C CA . ASP A 1 630 ? -1.535 -2.840 11.101 1.00 95.31 630 ASP A CA 1
ATOM 4995 C C . ASP A 1 630 ? -0.369 -2.582 12.059 1.00 95.31 630 ASP A C 1
ATOM 4997 O O . ASP A 1 630 ? -0.544 -2.584 13.283 1.00 95.31 630 ASP A O 1
ATOM 5001 N N . LYS A 1 631 ? 0.837 -2.420 11.517 1.00 94.50 631 LYS A N 1
ATOM 5002 C CA . LYS A 1 631 ? 2.054 -2.188 12.309 1.00 94.50 631 LYS A CA 1
ATOM 5003 C C . LYS A 1 631 ? 2.439 -0.711 12.383 1.00 94.50 631 LYS A C 1
ATOM 5005 O O . LYS A 1 631 ? 3.376 -0.381 13.113 1.00 94.50 631 LYS A O 1
ATOM 5010 N N . ASN A 1 632 ? 1.723 0.154 11.672 1.00 90.94 632 ASN A N 1
ATOM 5011 C CA . ASN A 1 632 ? 1.961 1.594 11.592 1.00 90.94 632 ASN A CA 1
ATOM 5012 C C . ASN A 1 632 ? 1.379 2.311 12.810 1.00 90.94 632 ASN A C 1
ATOM 5014 O O . ASN A 1 632 ? 1.900 3.346 13.234 1.00 90.94 632 ASN A O 1
ATOM 5018 N N . ILE A 1 633 ? 0.298 1.766 13.379 1.00 92.69 633 ILE A N 1
ATOM 5019 C CA . ILE A 1 633 ? -0.434 2.367 14.496 1.00 92.69 633 ILE A CA 1
ATOM 5020 C C . ILE A 1 633 ? -0.421 1.437 15.709 1.00 92.69 633 ILE A C 1
ATOM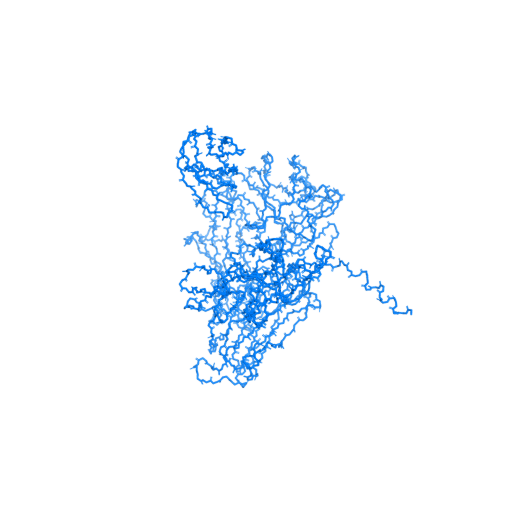 5022 O O . ILE A 1 633 ? -1.027 0.368 15.709 1.00 92.69 633 ILE A O 1
ATOM 5026 N N . ASP A 1 634 ? 0.244 1.859 16.788 1.00 95.06 634 ASP A N 1
ATOM 5027 C CA . ASP A 1 634 ? 0.356 1.044 17.998 1.00 95.06 634 ASP A CA 1
ATOM 5028 C C . ASP A 1 634 ? -0.864 1.191 18.921 1.00 95.06 634 ASP A C 1
ATOM 5030 O O . ASP A 1 634 ? -1.061 2.215 19.578 1.00 95.06 634 ASP A O 1
ATOM 5034 N N . HIS A 1 635 ? -1.649 0.117 19.018 1.00 96.50 635 HIS A N 1
ATOM 5035 C CA . HIS A 1 635 ? -2.743 -0.058 19.972 1.00 96.50 635 HIS A CA 1
ATOM 5036 C C . HIS A 1 635 ? -2.632 -1.398 20.714 1.00 96.50 635 HIS A C 1
ATOM 5038 O O . HIS A 1 635 ? -3.641 -2.020 21.078 1.00 96.50 635 HIS A O 1
ATOM 5044 N N . GLN A 1 636 ? -1.393 -1.832 20.978 1.00 96.44 636 GLN A N 1
ATOM 5045 C CA . GLN A 1 636 ? -1.071 -3.040 21.737 1.00 96.44 636 GLN A CA 1
ATOM 5046 C C . GLN A 1 636 ? -1.877 -3.141 23.040 1.00 96.44 636 GLN A C 1
ATOM 5048 O O . GLN A 1 636 ? -2.433 -4.194 23.356 1.00 96.44 636 GLN A O 1
ATOM 5053 N N . ASP A 1 637 ? -2.026 -2.031 23.772 1.00 96.19 637 ASP A N 1
ATOM 5054 C CA . ASP A 1 637 ? -2.707 -1.956 25.072 1.00 96.19 637 ASP A CA 1
ATOM 5055 C C . ASP A 1 637 ? -4.210 -2.299 25.027 1.00 96.19 637 ASP A C 1
ATOM 5057 O O . ASP A 1 637 ? -4.851 -2.446 26.072 1.00 96.19 637 ASP A O 1
ATOM 5061 N N . LYS A 1 638 ? -4.795 -2.412 23.830 1.00 97.50 638 LYS A N 1
ATOM 5062 C CA . LYS A 1 638 ? -6.209 -2.740 23.616 1.00 97.50 638 LYS A CA 1
ATOM 5063 C C . LYS A 1 638 ? -6.434 -4.212 23.258 1.00 97.50 638 LYS A C 1
ATOM 5065 O O . LYS A 1 638 ? -7.581 -4.660 23.306 1.00 97.50 638 LYS A O 1
ATOM 5070 N N . ILE A 1 639 ? -5.389 -4.958 22.890 1.00 98.06 639 ILE A N 1
ATOM 5071 C CA . ILE A 1 639 ? -5.492 -6.316 22.335 1.00 98.06 639 ILE A CA 1
ATOM 5072 C C . ILE A 1 639 ? -5.229 -7.359 23.420 1.00 98.06 639 ILE A C 1
ATOM 5074 O O . ILE A 1 639 ? -4.133 -7.438 23.977 1.00 98.06 639 ILE A O 1
ATOM 5078 N N . TYR A 1 640 ? -6.222 -8.199 23.698 1.00 97.81 640 TYR A N 1
ATOM 5079 C CA . TYR A 1 640 ? -6.134 -9.244 24.711 1.00 97.81 640 TYR A CA 1
ATOM 5080 C C . TYR A 1 640 ? -6.398 -10.622 24.122 1.00 97.81 640 TYR A C 1
ATOM 5082 O O . TYR A 1 640 ? -7.296 -10.803 23.302 1.00 97.81 640 TYR A O 1
ATOM 5090 N N . TYR A 1 641 ? -5.668 -11.619 24.609 1.00 96.75 641 TYR A N 1
ATOM 5091 C CA . TYR A 1 641 ? -5.894 -13.020 24.285 1.00 96.75 641 TYR A CA 1
ATOM 5092 C C . TYR A 1 641 ? -6.012 -13.871 25.551 1.00 96.75 641 TYR A C 1
ATOM 5094 O O . TYR A 1 641 ? -5.506 -13.519 26.619 1.00 96.75 641 TYR A O 1
ATOM 5102 N N . ASN A 1 642 ? -6.705 -15.001 25.448 1.00 95.31 642 ASN A N 1
ATOM 5103 C CA . ASN A 1 642 ? -6.839 -15.973 26.525 1.00 95.31 642 ASN A CA 1
ATOM 5104 C C . ASN A 1 642 ? -6.789 -17.385 25.955 1.00 95.31 642 ASN A C 1
ATOM 5106 O O . ASN A 1 642 ? -7.688 -17.816 25.234 1.00 95.31 642 ASN A O 1
ATOM 5110 N N . VAL A 1 643 ? -5.727 -18.092 26.318 1.00 92.50 643 VAL A N 1
ATOM 5111 C CA . VAL A 1 643 ? -5.441 -19.457 25.866 1.00 92.50 643 VAL A CA 1
ATOM 5112 C C . VAL A 1 643 ? -5.279 -20.447 27.026 1.00 92.50 643 VAL A C 1
ATOM 5114 O O . VAL A 1 643 ? -5.458 -21.650 26.860 1.00 92.50 643 VAL A O 1
ATOM 5117 N N . SER A 1 644 ? -5.018 -19.931 28.232 1.00 85.81 644 SER A N 1
ATOM 5118 C CA . SER A 1 644 ? -4.741 -20.696 29.455 1.00 85.81 644 SER A CA 1
ATOM 5119 C C . SER A 1 644 ? -5.786 -20.488 30.562 1.00 85.81 644 SER A C 1
ATOM 5121 O O . SER A 1 644 ? -5.596 -20.925 31.697 1.00 85.81 644 SER A O 1
ATOM 5123 N N . GLY A 1 645 ? -6.893 -19.801 30.261 1.00 87.69 645 GLY A N 1
ATOM 5124 C CA . GLY A 1 645 ? -7.938 -19.428 31.218 1.00 87.69 645 GLY A CA 1
ATOM 5125 C C . GLY A 1 645 ? -7.795 -18.012 31.786 1.00 87.69 645 GLY A C 1
ATOM 5126 O O . GLY A 1 645 ? -8.759 -17.493 32.348 1.00 87.69 645 GLY A O 1
ATOM 5127 N N . THR A 1 646 ? -6.660 -17.340 31.580 1.00 91.69 646 THR A N 1
ATOM 5128 C CA . THR A 1 646 ? -6.419 -15.945 31.992 1.00 91.69 646 THR A CA 1
ATOM 5129 C C . THR A 1 646 ? -6.192 -15.031 30.793 1.00 91.69 646 THR A C 1
ATOM 5131 O O . THR A 1 646 ? -5.539 -15.436 29.834 1.00 91.69 646 THR A O 1
ATOM 5134 N N . TRP A 1 647 ? -6.690 -13.794 30.862 1.00 95.88 647 TRP A N 1
ATOM 5135 C CA . TRP A 1 647 ? -6.424 -12.774 29.846 1.00 95.88 647 TRP A CA 1
ATOM 5136 C C . TRP A 1 647 ? -5.004 -12.221 29.969 1.00 95.88 647 TRP A C 1
ATOM 5138 O O . TRP A 1 647 ? -4.579 -11.828 31.056 1.00 95.88 647 TRP A O 1
ATOM 5148 N N . ALA A 1 648 ? -4.305 -12.157 28.843 1.00 94.50 648 ALA A N 1
ATOM 5149 C CA . ALA A 1 648 ? -3.020 -11.497 28.673 1.00 94.50 648 ALA A CA 1
ATOM 5150 C C . ALA A 1 648 ? -3.123 -10.471 27.539 1.00 94.50 648 ALA A C 1
ATOM 5152 O O . ALA A 1 648 ? -3.983 -10.590 26.669 1.00 94.50 648 ALA A O 1
ATOM 5153 N N . ASN A 1 649 ? -2.271 -9.451 27.567 1.00 94.94 649 ASN A N 1
ATOM 5154 C CA . ASN A 1 649 ? -2.146 -8.485 26.478 1.00 94.94 649 ASN A CA 1
ATOM 5155 C C . ASN A 1 649 ? -1.155 -9.020 25.428 1.00 94.94 649 ASN A C 1
ATOM 5157 O O . ASN A 1 649 ? -0.229 -9.750 25.795 1.00 94.94 649 ASN A O 1
ATOM 5161 N N . THR A 1 650 ? -1.355 -8.695 24.149 1.00 95.25 650 THR A N 1
ATOM 5162 C CA . THR A 1 650 ? -0.422 -9.111 23.085 1.00 95.25 650 THR A CA 1
ATOM 5163 C C . THR A 1 650 ? 0.981 -8.546 23.312 1.00 95.25 650 THR A C 1
ATOM 5165 O O . THR A 1 650 ? 1.149 -7.470 23.878 1.00 95.25 650 THR A O 1
ATOM 5168 N N . SER A 1 651 ? 2.017 -9.256 22.869 1.00 94.31 651 SER A N 1
ATOM 5169 C CA . SER A 1 651 ? 3.406 -8.788 22.915 1.00 94.31 651 SER A CA 1
ATOM 5170 C C . SER A 1 651 ? 3.862 -8.030 21.661 1.00 94.31 651 SER A C 1
ATOM 5172 O O . SER A 1 651 ? 5.018 -7.594 21.621 1.00 94.31 651 SER A O 1
ATOM 5174 N N . TYR A 1 652 ? 2.986 -7.859 20.666 1.00 95.31 652 TYR A N 1
ATOM 5175 C CA . TYR A 1 652 ? 3.274 -7.132 19.427 1.00 95.31 652 TYR A CA 1
ATOM 5176 C C . TYR A 1 652 ? 2.679 -5.721 19.438 1.00 95.31 652 TYR A C 1
ATOM 5178 O O . TYR A 1 652 ? 1.568 -5.514 19.914 1.00 95.31 652 TYR A O 1
ATOM 5186 N N . GLN A 1 653 ? 3.431 -4.768 18.891 1.00 96.06 653 GLN A N 1
ATOM 5187 C CA . GLN A 1 653 ? 3.000 -3.382 18.705 1.00 96.06 653 GLN A CA 1
ATOM 5188 C C . GLN A 1 653 ? 2.258 -3.248 17.382 1.00 96.06 653 GLN A C 1
ATOM 5190 O O . GLN A 1 653 ? 2.781 -3.702 16.362 1.00 96.06 653 GLN A O 1
ATOM 5195 N N . GLY A 1 654 ? 1.060 -2.672 17.422 1.00 96.12 654 GLY A N 1
ATOM 5196 C CA . GLY A 1 654 ? 0.179 -2.544 16.262 1.00 96.12 654 GLY A CA 1
ATOM 5197 C C . GLY A 1 654 ? -1.308 -2.533 16.621 1.00 96.12 654 GLY A C 1
ATOM 5198 O O . GLY A 1 654 ? -1.685 -2.529 17.800 1.00 96.12 654 GLY A O 1
ATOM 5199 N N . ALA A 1 655 ? -2.156 -2.558 15.599 1.00 97.56 655 ALA A N 1
ATOM 5200 C CA . ALA A 1 655 ? -3.608 -2.566 15.696 1.00 97.56 655 ALA A CA 1
ATOM 5201 C C . ALA A 1 655 ? -4.208 -3.748 14.922 1.00 97.56 655 ALA A C 1
ATOM 5203 O O . ALA A 1 655 ? -3.692 -4.187 13.896 1.00 97.56 655 ALA A O 1
ATOM 5204 N N . LEU A 1 656 ? -5.327 -4.284 15.418 1.00 97.69 656 LEU A N 1
ATOM 5205 C CA . LEU A 1 656 ? -6.060 -5.331 14.706 1.00 97.69 656 LEU A CA 1
ATOM 5206 C C . LEU A 1 656 ? -7.051 -4.705 13.734 1.00 97.69 656 LEU A C 1
ATOM 5208 O O . LEU A 1 656 ? -7.802 -3.801 14.101 1.00 97.69 656 LEU A O 1
ATOM 5212 N N . MET A 1 657 ? -7.167 -5.294 12.548 1.00 96.12 657 MET A N 1
ATOM 5213 C CA . MET A 1 657 ? -8.200 -4.947 11.573 1.00 96.12 657 MET A CA 1
ATOM 5214 C C . MET A 1 657 ? -9.546 -5.607 11.932 1.00 96.12 657 MET A C 1
ATOM 5216 O O . MET A 1 657 ? -10.089 -6.449 11.211 1.00 96.12 657 MET A O 1
ATOM 5220 N N . ILE A 1 658 ? -10.088 -5.211 13.089 1.00 98.00 658 ILE A N 1
ATOM 5221 C CA . ILE A 1 658 ? -11.408 -5.582 13.617 1.00 98.00 658 ILE A CA 1
ATOM 5222 C C . ILE A 1 658 ? -12.163 -4.296 13.936 1.00 98.00 658 ILE A C 1
ATOM 5224 O O . ILE A 1 658 ? -11.705 -3.478 14.729 1.00 98.00 658 ILE A O 1
ATOM 5228 N N . ARG A 1 659 ? -13.346 -4.126 13.349 1.00 97.31 659 ARG A N 1
ATOM 5229 C CA . ARG A 1 659 ? -14.112 -2.879 13.419 1.00 97.31 659 ARG A CA 1
ATOM 5230 C C . ARG A 1 659 ? -15.545 -3.166 13.879 1.00 97.31 659 ARG A C 1
ATOM 5232 O O . ARG A 1 659 ? -16.287 -3.794 13.124 1.00 97.31 659 ARG A O 1
ATOM 5239 N N . PRO A 1 660 ? -15.966 -2.755 15.090 1.00 97.50 660 PRO A N 1
ATOM 5240 C CA . PRO A 1 660 ? -17.351 -2.897 15.547 1.00 97.50 660 PRO A CA 1
ATOM 5241 C C . PRO A 1 660 ? -18.280 -1.879 14.868 1.00 97.50 660 PRO A C 1
ATOM 5243 O O . PRO A 1 660 ? -17.946 -0.695 14.804 1.00 97.50 660 PRO A O 1
ATOM 5246 N N . LEU A 1 661 ? -19.451 -2.321 14.388 1.00 96.19 661 LEU A N 1
ATOM 5247 C CA . LEU A 1 661 ? -20.407 -1.508 13.627 1.00 96.19 661 LEU A CA 1
ATOM 5248 C C . LEU A 1 661 ? -21.666 -1.196 14.438 1.00 96.19 661 LEU A C 1
ATOM 5250 O O . LEU A 1 661 ? -22.322 -2.082 14.988 1.00 96.19 661 LEU A O 1
ATOM 5254 N N . PHE A 1 662 ? -22.056 0.071 14.407 1.00 94.81 662 PHE A N 1
ATOM 5255 C CA . PHE A 1 662 ? -23.112 0.652 15.221 1.00 94.81 662 PHE A CA 1
ATOM 5256 C C . PHE A 1 662 ? -24.331 1.072 14.403 1.00 94.81 662 PHE A C 1
ATOM 5258 O O . PHE A 1 662 ? -24.247 1.432 13.221 1.00 94.81 662 PHE A O 1
ATOM 5265 N N . SER A 1 663 ? -25.496 0.965 15.037 1.00 85.44 663 SER A N 1
ATOM 5266 C CA . SER A 1 663 ? -26.777 1.063 14.349 1.00 85.44 663 SER A CA 1
ATOM 5267 C C . SER A 1 663 ? -27.242 2.500 14.106 1.00 85.44 663 SER A C 1
ATOM 5269 O O . SER A 1 663 ? -27.881 2.750 13.084 1.00 85.44 663 SER A O 1
ATOM 5271 N N . ALA A 1 664 ? -26.895 3.450 14.982 1.00 75.06 664 ALA A N 1
ATOM 5272 C CA . ALA A 1 664 ? -27.333 4.841 14.863 1.00 75.06 664 ALA A CA 1
ATOM 5273 C C . ALA A 1 664 ? -26.703 5.567 13.664 1.00 75.06 664 ALA A C 1
ATOM 5275 O O . ALA A 1 664 ? -27.325 6.454 13.090 1.00 75.06 664 ALA A O 1
ATOM 5276 N N . ALA A 1 665 ? -25.496 5.165 13.261 1.00 61.66 665 ALA A N 1
ATOM 5277 C CA . ALA A 1 665 ? -24.783 5.713 12.108 1.00 61.66 665 ALA A CA 1
ATOM 5278 C C . ALA A 1 665 ? -25.053 4.947 10.795 1.00 61.66 665 ALA A C 1
ATOM 5280 O O . ALA A 1 665 ? -24.396 5.203 9.785 1.00 61.66 665 ALA A O 1
ATOM 5281 N N . GLN A 1 666 ? -26.000 3.996 10.770 1.00 64.44 666 GLN A N 1
ATOM 5282 C CA . GLN A 1 666 ? -26.410 3.390 9.502 1.00 64.44 666 GLN A CA 1
ATOM 5283 C C . GLN A 1 666 ? -27.049 4.447 8.601 1.00 64.44 666 GLN A C 1
ATOM 5285 O O . GLN A 1 666 ? -27.992 5.115 9.035 1.00 64.44 666 GLN A O 1
ATOM 5290 N N . PRO A 1 667 ? -26.616 4.574 7.336 1.00 52.78 667 PRO A N 1
ATOM 5291 C CA . PRO A 1 667 ? -27.361 5.356 6.372 1.00 52.78 667 PRO A CA 1
ATOM 5292 C C . PRO A 1 667 ? -28.785 4.802 6.278 1.00 52.78 667 PRO A C 1
ATOM 5294 O O . PRO A 1 667 ? -28.995 3.655 5.874 1.00 52.78 667 PRO A O 1
ATOM 5297 N N . SER A 1 668 ? -29.777 5.603 6.664 1.00 41.72 668 SER A N 1
ATOM 5298 C CA . SER A 1 668 ? -31.179 5.254 6.446 1.00 41.72 668 SER A CA 1
ATOM 5299 C C . SER A 1 668 ? -31.448 5.301 4.939 1.00 41.72 668 SER A C 1
ATOM 5301 O O . SER A 1 668 ? -31.690 6.353 4.361 1.00 41.72 668 SER A O 1
ATOM 5303 N N . GLY A 1 669 ? -31.314 4.160 4.260 1.00 40.31 669 GLY A N 1
ATOM 5304 C CA . GLY A 1 669 ? -31.502 4.102 2.806 1.00 40.31 669 GLY A CA 1
ATOM 5305 C C . GLY A 1 669 ? -30.850 2.925 2.093 1.00 40.31 669 GLY A C 1
ATOM 5306 O O . GLY A 1 669 ? -31.309 2.567 1.013 1.00 40.31 669 GLY A O 1
ATOM 5307 N N . TRP A 1 670 ? -29.861 2.261 2.696 1.00 33.25 670 TRP A N 1
ATOM 5308 C CA . TRP A 1 670 ? -29.332 1.003 2.163 1.00 33.25 670 TRP A CA 1
ATOM 5309 C C . TRP A 1 670 ? -30.071 -0.170 2.797 1.00 33.25 670 TRP A C 1
ATOM 5311 O O . TRP A 1 670 ? -29.538 -0.936 3.592 1.00 33.25 670 TRP A O 1
ATOM 5321 N N . VAL A 1 671 ? -31.345 -0.308 2.432 1.00 32.28 671 VAL A N 1
ATOM 5322 C CA . VAL A 1 671 ? -31.928 -1.646 2.390 1.00 32.28 671 VAL A CA 1
ATOM 5323 C C . VAL A 1 671 ? -31.126 -2.332 1.295 1.00 32.28 671 VAL A C 1
ATOM 5325 O O . VAL A 1 671 ? -31.172 -1.873 0.152 1.00 32.28 671 VAL A O 1
ATOM 5328 N N . GLY A 1 672 ? -30.339 -3.360 1.623 1.00 31.64 672 GLY A N 1
ATOM 5329 C CA . GLY A 1 672 ? -29.827 -4.243 0.581 1.00 31.64 672 GLY A CA 1
ATOM 5330 C C . GLY A 1 672 ? -30.998 -4.537 -0.348 1.00 31.64 672 GLY A C 1
ATOM 5331 O O . GLY A 1 672 ? -32.093 -4.833 0.142 1.00 31.64 672 GLY A O 1
ATOM 5332 N N . LEU A 1 673 ? -30.823 -4.333 -1.657 1.00 35.75 673 LEU A N 1
ATOM 5333 C CA . LEU A 1 673 ? -31.785 -4.817 -2.635 1.00 35.75 673 LEU A CA 1
ATOM 5334 C C . LEU A 1 673 ? -31.875 -6.314 -2.371 1.00 35.75 673 LEU A C 1
ATOM 5336 O O . LEU A 1 673 ? -31.066 -7.095 -2.860 1.00 35.75 673 LEU A O 1
ATOM 5340 N N . LYS A 1 674 ? -32.832 -6.718 -1.537 1.00 38.81 674 LYS A N 1
ATOM 5341 C CA . LYS A 1 674 ? -33.330 -8.071 -1.546 1.00 38.81 674 LYS A CA 1
ATOM 5342 C C . LYS A 1 674 ? -33.787 -8.201 -2.981 1.00 38.81 674 LYS A C 1
ATOM 5344 O O . LYS A 1 674 ? -34.732 -7.508 -3.354 1.00 38.81 674 LYS A O 1
ATOM 5349 N N . GLU A 1 675 ? -33.030 -8.933 -3.795 1.00 43.84 675 GLU A N 1
ATOM 5350 C CA . GLU A 1 675 ? -33.410 -9.177 -5.176 1.00 43.84 675 GLU A CA 1
ATOM 5351 C C . GLU A 1 675 ? -34.867 -9.623 -5.122 1.00 43.84 675 GLU A C 1
ATOM 5353 O O . GLU A 1 675 ? -35.186 -10.675 -4.557 1.00 43.84 675 GLU A O 1
ATOM 5358 N N . GLU A 1 676 ? -35.779 -8.767 -5.586 1.00 49.47 676 GLU A N 1
ATOM 5359 C CA . GLU A 1 676 ? -37.188 -9.110 -5.611 1.00 49.47 676 GLU A CA 1
ATOM 5360 C C . GLU A 1 676 ? -37.378 -10.112 -6.747 1.00 49.47 676 GLU A C 1
ATOM 5362 O O . GLU A 1 676 ? -37.846 -9.786 -7.840 1.00 49.47 676 GLU A O 1
ATOM 5367 N N . SER A 1 677 ? -36.981 -11.355 -6.494 1.00 65.81 677 SER A N 1
ATOM 5368 C CA . SER A 1 677 ? -37.229 -12.458 -7.399 1.00 65.81 677 SER A CA 1
ATOM 5369 C C . SER A 1 677 ? -38.737 -12.679 -7.518 1.00 65.81 677 SER A C 1
ATOM 5371 O O . SER A 1 677 ? -39.496 -12.592 -6.552 1.00 65.81 677 SER A O 1
ATOM 5373 N N . PHE A 1 678 ? -39.183 -12.932 -8.743 1.00 80.88 678 PHE A N 1
ATOM 5374 C CA . PHE A 1 678 ? -40.539 -13.375 -9.024 1.00 80.88 678 PHE A CA 1
ATOM 5375 C C . PHE A 1 678 ? -40.527 -14.874 -9.329 1.00 80.88 678 PHE A C 1
ATOM 5377 O O . PHE A 1 678 ? -39.552 -15.430 -9.854 1.00 80.88 678 PHE A O 1
ATOM 5384 N N . ASP A 1 679 ? -41.631 -15.545 -9.019 1.00 84.38 679 ASP A N 1
ATOM 5385 C CA . ASP A 1 679 ? -41.804 -16.932 -9.421 1.00 84.38 679 ASP A CA 1
ATOM 5386 C C . ASP A 1 679 ? -42.257 -16.992 -10.873 1.00 84.38 679 ASP A C 1
ATOM 5388 O O . ASP A 1 679 ? -43.180 -16.296 -11.288 1.00 84.38 679 ASP A O 1
ATOM 5392 N N . MET A 1 680 ? -41.588 -17.846 -11.639 1.00 87.62 680 MET A N 1
ATOM 5393 C CA . MET A 1 680 ? -41.907 -18.149 -13.025 1.00 87.62 680 MET A CA 1
ATOM 5394 C C . MET A 1 680 ? -41.852 -19.661 -13.193 1.00 87.62 680 MET A C 1
ATOM 5396 O O . MET A 1 680 ? -40.868 -20.293 -12.796 1.00 87.62 680 MET A O 1
ATOM 5400 N N . LYS A 1 681 ? -42.901 -20.229 -13.782 1.00 90.25 681 LYS A N 1
ATOM 5401 C CA . LYS A 1 681 ? -42.962 -21.621 -14.230 1.00 90.25 681 LYS A CA 1
ATOM 5402 C C . LYS A 1 681 ? -42.876 -21.649 -15.746 1.00 90.25 681 LYS A C 1
ATOM 5404 O O . LYS A 1 681 ? -43.489 -20.812 -16.401 1.00 90.25 681 LYS A O 1
ATOM 5409 N N . LEU A 1 682 ? -42.142 -22.619 -16.281 1.00 91.19 682 LEU A N 1
ATOM 5410 C CA . LEU A 1 682 ? -41.937 -22.806 -17.713 1.00 91.19 682 LEU A CA 1
ATOM 5411 C C . LEU A 1 682 ? -42.131 -24.288 -18.050 1.00 91.19 682 LEU A C 1
ATOM 5413 O O . LEU A 1 682 ? -41.459 -25.131 -17.454 1.00 91.19 682 LEU A O 1
ATOM 5417 N N . TYR A 1 683 ? -43.071 -24.620 -18.937 1.00 90.25 683 TYR A N 1
ATOM 5418 C CA . TYR A 1 683 ? -43.394 -26.015 -19.259 1.00 90.25 683 TYR A CA 1
ATOM 5419 C C . TYR A 1 683 ? -44.046 -26.192 -20.648 1.00 90.25 683 TYR A C 1
ATOM 5421 O O . TYR A 1 683 ? -44.723 -25.283 -21.126 1.00 90.25 683 TYR A O 1
ATOM 5429 N N . PRO A 1 684 ? -43.901 -27.371 -21.283 1.00 89.06 684 PRO A N 1
ATOM 5430 C CA . PRO A 1 684 ? -42.974 -28.440 -20.905 1.00 89.06 684 PRO A CA 1
ATOM 5431 C C . PRO A 1 684 ? -41.526 -28.030 -21.200 1.00 89.06 684 PRO A C 1
ATOM 5433 O O . PRO A 1 684 ? -41.269 -27.314 -22.154 1.00 89.06 684 PRO A O 1
ATOM 5436 N N . ASN A 1 685 ? -40.580 -28.455 -20.371 1.00 90.00 685 ASN A N 1
ATOM 5437 C CA . ASN A 1 685 ? -39.154 -28.285 -20.635 1.00 90.00 685 ASN A CA 1
ATOM 5438 C C . ASN A 1 685 ? -38.453 -29.602 -20.262 1.00 90.00 685 ASN A C 1
ATOM 5440 O O . ASN A 1 685 ? -38.403 -29.904 -19.065 1.00 90.00 685 ASN A O 1
ATOM 5444 N N . PRO A 1 686 ? -37.981 -30.413 -21.231 1.00 90.62 686 PRO A N 1
ATOM 5445 C CA . PRO A 1 686 ? -37.791 -30.104 -22.661 1.00 90.62 686 PRO A CA 1
ATOM 5446 C C . PRO A 1 686 ? -39.070 -29.831 -23.476 1.00 90.62 686 PRO A C 1
ATOM 5448 O O . PRO A 1 686 ? -40.160 -30.251 -23.086 1.00 90.62 686 PRO A O 1
ATOM 5451 N N . THR A 1 687 ? -38.938 -29.122 -24.605 1.00 91.00 687 THR A N 1
ATOM 5452 C CA . THR A 1 687 ? -40.029 -28.843 -25.562 1.00 91.00 687 THR A CA 1
ATOM 5453 C C . THR A 1 687 ? -39.633 -29.173 -27.001 1.00 91.00 687 THR A C 1
ATOM 5455 O O . THR A 1 687 ? -38.479 -29.006 -27.382 1.00 91.00 687 THR A O 1
ATOM 5458 N N . SER A 1 688 ? -40.605 -29.558 -27.832 1.00 87.69 688 SER A N 1
ATOM 5459 C CA . SER A 1 688 ? -40.430 -29.722 -29.281 1.00 87.69 688 SER A CA 1
ATOM 5460 C C . SER A 1 688 ? -40.723 -28.450 -30.083 1.00 87.69 688 SER A C 1
ATOM 5462 O O . SER A 1 688 ? -40.365 -28.378 -31.257 1.00 87.69 688 SER A O 1
ATOM 5464 N N . SER A 1 689 ? -41.429 -27.470 -29.509 1.00 87.56 689 SER A N 1
ATOM 5465 C CA . SER A 1 689 ? -41.872 -26.278 -30.255 1.00 87.56 689 SER A CA 1
ATOM 5466 C C . SER A 1 689 ? -42.379 -25.138 -29.382 1.00 87.56 689 SER A C 1
ATOM 5468 O O . SER A 1 689 ? -42.030 -24.000 -29.643 1.00 87.56 689 SER A O 1
ATOM 5470 N N . ILE A 1 690 ? -43.192 -25.399 -28.357 1.00 91.50 690 ILE A N 1
ATOM 5471 C CA . ILE A 1 690 ? -43.873 -24.337 -27.599 1.00 91.50 690 ILE A CA 1
ATOM 5472 C C . ILE A 1 690 ? -43.546 -24.443 -26.108 1.00 91.50 690 ILE A C 1
ATOM 5474 O O . ILE A 1 690 ? -43.657 -25.521 -25.521 1.00 91.50 690 ILE A O 1
ATOM 5478 N N . LEU A 1 691 ? -43.186 -23.319 -25.484 1.00 91.62 691 LEU A N 1
ATOM 5479 C CA . LEU A 1 691 ? -43.056 -23.177 -24.031 1.00 91.62 691 LEU A CA 1
ATOM 5480 C C . LEU A 1 691 ? -44.180 -22.319 -23.485 1.00 91.62 691 LEU A C 1
ATOM 5482 O O . LEU A 1 691 ? -44.320 -21.172 -23.893 1.00 91.62 691 LEU A O 1
ATOM 5486 N N . GLN A 1 692 ? -44.939 -22.829 -22.523 1.00 92.19 692 GLN A N 1
ATOM 5487 C CA . GLN A 1 692 ? -45.866 -22.013 -21.748 1.00 92.19 692 GLN A CA 1
ATOM 5488 C C . GLN A 1 692 ? -45.156 -21.432 -20.533 1.00 92.19 692 GLN A C 1
ATOM 5490 O O . GLN A 1 692 ? -44.360 -22.121 -19.889 1.00 92.19 692 GLN A O 1
ATOM 5495 N N . TYR A 1 693 ? -45.466 -20.178 -20.214 1.00 93.19 693 TYR A N 1
ATOM 5496 C CA . TYR A 1 693 ? -44.965 -19.511 -19.021 1.00 93.19 693 TYR A CA 1
ATOM 5497 C C . TYR A 1 693 ? -46.100 -18.994 -18.136 1.00 93.19 693 TYR A C 1
ATOM 5499 O O . TYR A 1 693 ? -47.150 -18.569 -18.621 1.00 93.19 693 TYR A O 1
ATOM 5507 N N . ASP A 1 694 ? -45.853 -19.025 -16.829 1.00 92.06 694 ASP A N 1
ATOM 5508 C CA . ASP A 1 694 ? -46.716 -18.462 -15.791 1.00 92.06 694 ASP A CA 1
ATOM 5509 C C . ASP A 1 694 ? -45.848 -17.736 -14.759 1.00 92.06 694 ASP A C 1
ATOM 5511 O O . ASP A 1 694 ? -44.999 -18.356 -14.113 1.00 92.06 694 ASP A O 1
ATOM 5515 N N . ILE A 1 695 ? -46.028 -16.421 -14.655 1.00 90.56 695 ILE A N 1
ATOM 5516 C CA . ILE A 1 695 ? -45.282 -15.511 -13.790 1.00 90.56 695 ILE A CA 1
ATOM 5517 C C . ILE A 1 695 ? -46.225 -14.978 -12.712 1.00 90.56 695 ILE A C 1
ATOM 5519 O O . ILE A 1 695 ? -47.254 -14.366 -13.005 1.00 90.56 695 ILE A O 1
ATOM 5523 N N . SER A 1 696 ? -45.847 -15.167 -11.448 1.00 85.44 696 SER A N 1
ATOM 5524 C CA . SER A 1 696 ? -46.707 -14.881 -10.294 1.00 85.44 696 SER A CA 1
ATOM 5525 C C . SER A 1 696 ? -46.982 -13.391 -10.062 1.00 85.44 696 SER A C 1
ATOM 5527 O O . SER A 1 696 ? -47.939 -13.044 -9.366 1.00 85.44 696 SER A O 1
ATOM 5529 N N . ARG A 1 697 ? -46.165 -12.499 -10.636 1.00 84.31 697 ARG A N 1
ATOM 5530 C CA . ARG A 1 697 ? -46.230 -11.048 -10.425 1.00 84.31 697 ARG A CA 1
ATOM 5531 C C . ARG A 1 697 ? -46.757 -10.319 -11.677 1.00 84.31 697 ARG A C 1
ATOM 5533 O O . ARG A 1 697 ? -46.188 -10.483 -12.748 1.00 84.31 697 ARG A O 1
ATOM 5540 N N . PRO A 1 698 ? -47.813 -9.486 -11.573 1.00 85.31 698 PRO A N 1
ATOM 5541 C CA . PRO A 1 698 ? -48.292 -8.653 -12.680 1.00 85.31 698 PRO A CA 1
ATOM 5542 C C . PRO A 1 698 ? -47.292 -7.574 -13.108 1.00 85.31 698 PRO A C 1
ATOM 5544 O O . PRO A 1 698 ? -47.111 -6.583 -12.403 1.00 85.31 698 PRO A O 1
ATOM 5547 N N . ASP A 1 699 ? -46.676 -7.749 -14.278 1.00 86.12 699 ASP A N 1
ATOM 5548 C CA . ASP A 1 699 ? -45.852 -6.740 -14.953 1.00 86.12 699 ASP A CA 1
ATOM 5549 C C . ASP A 1 699 ? -45.750 -7.037 -16.467 1.00 86.12 699 ASP A C 1
ATOM 5551 O O . ASP A 1 699 ? -46.307 -8.019 -16.966 1.00 86.12 699 ASP A O 1
ATOM 5555 N N . THR A 1 700 ? -45.062 -6.167 -17.210 1.00 88.56 700 THR A N 1
ATOM 5556 C CA . THR A 1 700 ? -44.566 -6.460 -18.563 1.00 88.56 700 THR A CA 1
ATOM 5557 C C . THR A 1 700 ? -43.090 -6.818 -18.477 1.00 88.56 700 THR A C 1
ATOM 5559 O O . THR A 1 700 ? -42.290 -6.013 -17.998 1.00 88.56 700 THR A O 1
ATOM 5562 N N . TYR A 1 701 ? -42.731 -7.990 -18.982 1.00 90.44 701 TYR A N 1
ATOM 5563 C CA . TYR A 1 701 ? -41.385 -8.536 -18.884 1.00 90.44 701 TYR A CA 1
ATOM 5564 C C . TYR A 1 701 ? -40.673 -8.504 -20.235 1.00 90.44 701 TYR A C 1
ATOM 5566 O O . TYR A 1 701 ? -41.290 -8.767 -21.265 1.00 90.44 701 TYR A O 1
ATOM 5574 N N . ALA A 1 702 ? -39.377 -8.205 -20.237 1.00 91.31 702 ALA A N 1
ATOM 5575 C CA . ALA A 1 702 ? -38.492 -8.484 -21.361 1.00 91.31 702 ALA A CA 1
ATOM 5576 C C . ALA A 1 702 ? -38.035 -9.943 -21.274 1.00 91.31 702 ALA A C 1
ATOM 5578 O O . ALA A 1 702 ? -37.643 -10.418 -20.212 1.00 91.31 702 ALA A O 1
ATOM 5579 N N . CYS A 1 703 ? -38.115 -10.655 -22.388 1.00 92.31 703 CYS A N 1
ATOM 5580 C CA . CYS A 1 703 ? -37.808 -12.067 -22.505 1.00 92.31 703 CYS A CA 1
ATOM 5581 C C . CYS A 1 703 ? -36.702 -12.246 -23.545 1.00 92.31 703 CYS A C 1
ATOM 5583 O O . CYS A 1 703 ? -36.940 -12.066 -24.737 1.00 92.31 703 CYS A O 1
ATOM 5585 N N . ASP A 1 704 ? -35.504 -12.572 -23.072 1.00 93.31 704 ASP A N 1
ATOM 5586 C CA . ASP A 1 704 ? -34.291 -12.742 -23.861 1.00 93.31 704 ASP A CA 1
ATOM 5587 C C . ASP A 1 704 ? -33.934 -14.223 -23.937 1.00 93.31 704 ASP A C 1
ATOM 5589 O O . ASP A 1 704 ? -33.641 -14.854 -22.922 1.00 93.31 704 ASP A O 1
ATOM 5593 N N . LEU A 1 705 ? -33.938 -14.779 -25.142 1.00 92.44 705 LEU A N 1
ATOM 5594 C CA . LEU A 1 705 ? -33.453 -16.123 -25.410 1.00 92.44 705 LEU A CA 1
ATOM 5595 C C . LEU A 1 705 ? -32.010 -16.043 -25.906 1.00 92.44 705 LEU A C 1
ATOM 5597 O O . LEU A 1 705 ? -31.731 -15.383 -26.906 1.00 92.44 705 LEU A O 1
ATOM 5601 N N . ILE A 1 706 ? -31.107 -16.712 -25.202 1.00 93.19 706 ILE A N 1
ATOM 5602 C CA . ILE A 1 706 ? -29.657 -16.637 -25.387 1.00 93.19 706 ILE A CA 1
ATOM 5603 C C . ILE A 1 706 ? -29.139 -18.048 -25.685 1.00 93.19 706 ILE A C 1
ATOM 5605 O O . ILE A 1 706 ? -29.590 -19.014 -25.065 1.00 93.19 706 ILE A O 1
ATOM 5609 N N . ASP A 1 707 ? -28.226 -18.190 -26.641 1.00 88.88 707 ASP A N 1
ATOM 5610 C CA . ASP A 1 707 ? -27.536 -19.461 -26.883 1.00 88.88 707 ASP A CA 1
ATOM 5611 C C . ASP A 1 707 ? -26.378 -19.689 -25.890 1.00 88.88 707 ASP A C 1
ATOM 5613 O O . ASP A 1 707 ? -26.085 -18.856 -25.030 1.00 88.88 707 ASP A O 1
ATOM 5617 N N . LEU A 1 708 ? -25.710 -20.843 -25.974 1.00 84.31 708 LEU A N 1
ATOM 5618 C CA . LEU A 1 708 ? -24.593 -21.169 -25.076 1.00 84.31 708 LEU A CA 1
ATOM 5619 C C . LEU A 1 708 ? -23.324 -20.345 -25.316 1.00 84.31 708 LEU A C 1
ATOM 5621 O O . LEU A 1 708 ? -22.475 -20.296 -24.431 1.00 84.31 708 LEU A O 1
ATOM 5625 N N . ASN A 1 709 ? -23.214 -19.673 -26.461 1.00 82.06 709 ASN A N 1
ATOM 5626 C CA . ASN A 1 709 ? -22.107 -18.768 -26.757 1.00 82.06 709 ASN A CA 1
ATOM 5627 C C . ASN A 1 709 ? -22.381 -17.348 -26.226 1.00 82.06 709 ASN A C 1
ATOM 5629 O O . ASN A 1 709 ? -21.606 -16.430 -26.486 1.00 82.06 709 ASN A O 1
ATOM 5633 N N . GLY A 1 710 ? -23.492 -17.145 -25.506 1.00 75.56 710 GLY A N 1
ATOM 5634 C CA . GLY A 1 710 ? -23.888 -15.849 -24.957 1.00 75.56 710 GLY A CA 1
ATOM 5635 C C . GLY A 1 710 ? -24.532 -14.910 -25.980 1.00 75.56 710 GLY A C 1
ATOM 5636 O O . GLY A 1 710 ? -24.783 -13.747 -25.659 1.00 75.56 710 GLY A O 1
ATOM 5637 N N . SER A 1 711 ? -24.829 -15.385 -27.195 1.00 82.19 711 SER A N 1
ATOM 5638 C CA . SER A 1 711 ? -25.454 -14.567 -28.235 1.00 82.19 711 SER A CA 1
ATOM 5639 C C . SER A 1 711 ? -26.968 -14.498 -28.044 1.00 82.19 711 SER A C 1
ATOM 5641 O O . SER A 1 711 ? -27.636 -15.502 -27.792 1.00 82.19 711 SER A O 1
ATOM 5643 N N . LEU A 1 712 ? -27.532 -13.293 -28.173 1.00 88.81 712 LEU A N 1
ATOM 5644 C CA . LEU A 1 712 ? -28.977 -13.072 -28.112 1.00 88.81 712 LEU A CA 1
ATOM 5645 C C . LEU A 1 712 ? -29.637 -13.610 -29.389 1.00 88.81 712 LEU A C 1
ATOM 5647 O O . LEU A 1 712 ? -29.497 -13.027 -30.461 1.00 88.81 712 LEU A O 1
ATOM 5651 N N . VAL A 1 713 ? -30.394 -14.693 -29.250 1.00 89.50 713 VAL A N 1
ATOM 5652 C CA . VAL A 1 713 ? -31.133 -15.345 -30.338 1.00 89.50 713 VAL A CA 1
ATOM 5653 C C . VAL A 1 713 ? -32.449 -14.622 -30.603 1.00 89.50 713 VAL A C 1
ATOM 5655 O O . VAL A 1 713 ? -32.824 -14.398 -31.754 1.00 89.50 713 VAL A O 1
ATOM 5658 N N . ARG A 1 714 ? -33.169 -14.246 -29.538 1.00 86.00 714 ARG A N 1
ATOM 5659 C CA . ARG A 1 714 ? -34.446 -13.532 -29.648 1.00 86.00 714 ARG A CA 1
ATOM 5660 C C . ARG A 1 714 ? -34.735 -12.674 -28.422 1.00 86.00 714 ARG A C 1
ATOM 5662 O O . ARG A 1 714 ? -34.401 -13.063 -27.310 1.00 86.00 714 ARG A O 1
ATOM 5669 N N . ARG A 1 715 ? -35.413 -11.542 -28.631 1.00 90.56 715 ARG A N 1
ATOM 5670 C CA . ARG A 1 715 ? -35.991 -10.700 -27.577 1.00 90.56 715 ARG A CA 1
ATOM 5671 C C . ARG A 1 715 ? -37.464 -10.420 -27.853 1.00 90.56 715 ARG A C 1
ATOM 5673 O O . ARG A 1 715 ? -37.802 -9.935 -28.931 1.00 90.56 715 ARG A O 1
ATOM 5680 N N . GLU A 1 716 ? -38.315 -10.649 -26.861 1.00 90.06 716 GLU A N 1
ATOM 5681 C CA . GLU A 1 716 ? -39.753 -10.363 -26.913 1.00 90.06 716 GLU A CA 1
ATOM 5682 C C . GLU A 1 716 ? -40.234 -9.699 -25.614 1.00 90.06 716 GLU A C 1
ATOM 5684 O O . GLU A 1 716 ? -39.601 -9.823 -24.569 1.00 90.06 716 GLU A O 1
ATOM 5689 N N . TRP A 1 717 ? -41.360 -8.985 -25.668 1.00 89.81 717 TRP A N 1
ATOM 5690 C CA . TRP A 1 717 ? -42.020 -8.447 -24.475 1.00 89.81 717 TRP A CA 1
ATOM 5691 C C . TRP A 1 717 ? -43.248 -9.292 -24.147 1.00 89.81 717 TRP A C 1
ATOM 5693 O O . TRP A 1 717 ? -44.146 -9.420 -24.979 1.00 89.81 717 TRP A O 1
ATOM 5703 N N . ILE A 1 718 ? -43.298 -9.840 -22.935 1.00 89.88 718 ILE A N 1
ATOM 5704 C CA . ILE A 1 718 ? -44.320 -10.793 -22.498 1.00 89.88 718 ILE A CA 1
ATOM 5705 C C . ILE A 1 718 ? -45.119 -10.271 -21.297 1.00 89.88 718 ILE A C 1
ATOM 5707 O O . ILE A 1 718 ? -44.649 -9.445 -20.513 1.00 89.88 718 ILE A O 1
ATOM 5711 N N . GLY A 1 719 ? -46.360 -10.745 -21.165 1.00 89.31 719 GLY A N 1
ATOM 5712 C CA . GLY A 1 719 ? -47.188 -10.538 -19.972 1.00 89.31 719 GLY A CA 1
ATOM 5713 C C . GLY A 1 719 ? -46.892 -11.567 -18.877 1.00 89.31 719 GLY A C 1
ATOM 5714 O O . GLY A 1 719 ? -45.830 -12.178 -18.855 1.00 89.31 719 GLY A O 1
ATOM 5715 N N . THR A 1 720 ? -47.856 -11.813 -17.990 1.00 89.62 720 THR A N 1
ATOM 5716 C CA . THR A 1 720 ? -47.700 -12.792 -16.899 1.00 89.62 720 THR A CA 1
ATOM 5717 C C . THR A 1 720 ? -47.937 -14.237 -17.304 1.00 89.62 720 THR A C 1
ATOM 5719 O O . THR A 1 720 ? -47.359 -15.140 -16.717 1.00 89.62 720 THR A O 1
ATOM 5722 N N . THR A 1 721 ? -48.789 -14.475 -18.296 1.00 91.00 721 THR A N 1
ATOM 5723 C CA . THR A 1 721 ? -49.105 -15.816 -18.799 1.00 91.00 721 THR A CA 1
ATOM 5724 C C . THR A 1 721 ? -49.105 -15.795 -20.319 1.00 91.00 721 THR A C 1
ATOM 5726 O O . THR A 1 721 ? -49.438 -14.774 -20.928 1.00 91.00 721 THR A O 1
ATOM 5729 N N . GLY A 1 722 ? -48.698 -16.897 -20.942 1.00 91.44 722 GLY A N 1
ATOM 5730 C CA . GLY A 1 722 ? -48.660 -17.010 -22.396 1.00 91.44 722 GLY A CA 1
ATOM 5731 C C . GLY A 1 722 ? -47.764 -18.141 -22.870 1.00 91.44 722 GLY A C 1
ATOM 5732 O O . GLY A 1 722 ? -47.514 -19.101 -22.137 1.00 91.44 722 GLY A O 1
ATOM 5733 N N . TRP A 1 723 ? -47.303 -18.031 -24.113 1.00 91.12 723 TRP A N 1
ATOM 5734 C CA . TRP A 1 723 ? -46.433 -19.017 -24.735 1.00 91.12 723 TRP A CA 1
ATOM 5735 C C . TRP A 1 723 ? -45.341 -18.368 -25.585 1.00 91.12 723 TRP A C 1
ATOM 5737 O O . TRP A 1 723 ? -45.520 -17.269 -26.101 1.00 91.12 723 TRP A O 1
ATOM 5747 N N . ILE A 1 724 ? -44.231 -19.084 -25.740 1.00 90.00 724 ILE A N 1
ATOM 5748 C CA . ILE A 1 724 ? -43.099 -18.745 -26.601 1.00 90.00 724 ILE A CA 1
ATOM 5749 C C . ILE A 1 724 ? -42.981 -19.855 -27.643 1.00 90.00 724 ILE A C 1
ATOM 5751 O O . ILE A 1 724 ? -42.933 -21.035 -27.287 1.00 90.00 724 ILE A O 1
ATOM 5755 N N . ASP A 1 725 ? -42.957 -19.475 -28.919 1.00 89.81 725 ASP A N 1
ATOM 5756 C CA . ASP A 1 725 ? -42.769 -20.396 -30.039 1.00 89.81 725 ASP A CA 1
ATOM 5757 C C . ASP A 1 725 ? -41.282 -20.478 -30.412 1.00 89.81 725 ASP A C 1
ATOM 5759 O O . ASP A 1 725 ? -40.659 -19.477 -30.767 1.00 89.81 725 ASP A O 1
ATOM 5763 N N . LEU A 1 726 ? -40.726 -21.680 -30.297 1.00 90.88 726 LEU A N 1
ATOM 5764 C CA . LEU A 1 726 ? -39.344 -22.053 -30.594 1.00 90.88 726 LEU A CA 1
ATOM 5765 C C . LEU A 1 726 ? -39.249 -22.971 -31.824 1.00 90.88 726 LEU A C 1
ATOM 5767 O O . LEU A 1 726 ? -38.228 -23.630 -32.019 1.00 90.88 726 LEU A O 1
ATOM 5771 N N . SER A 1 727 ? -40.312 -23.092 -32.625 1.00 88.06 727 SER A N 1
ATOM 5772 C CA . SER A 1 727 ? -40.368 -24.024 -33.765 1.00 88.06 727 SER A CA 1
ATOM 5773 C C . SER A 1 727 ? -39.326 -23.738 -34.852 1.00 88.06 727 SER A C 1
ATOM 5775 O O . SER A 1 727 ? -38.962 -24.635 -35.606 1.00 88.06 727 SER A O 1
ATOM 5777 N N . ASP A 1 728 ? -38.862 -22.496 -34.948 1.00 88.56 728 ASP A N 1
ATOM 5778 C CA . ASP A 1 728 ? -37.864 -22.015 -35.903 1.00 88.56 728 ASP A CA 1
ATOM 5779 C C . ASP A 1 728 ? -36.414 -22.167 -35.411 1.00 88.56 728 ASP A C 1
ATOM 5781 O O . ASP A 1 728 ? -35.480 -21.895 -36.166 1.00 88.56 728 ASP A O 1
ATOM 5785 N N . LEU A 1 729 ? -36.211 -22.614 -34.168 1.00 88.25 729 LEU A N 1
ATOM 5786 C CA . LEU A 1 729 ? -34.888 -22.821 -33.584 1.00 88.25 729 LEU A CA 1
ATOM 5787 C C . LEU A 1 729 ? -34.409 -24.265 -33.754 1.00 88.25 729 LEU A C 1
ATOM 5789 O O . LEU A 1 729 ? -35.197 -25.214 -33.747 1.00 88.25 729 LEU A O 1
ATOM 5793 N N . GLN A 1 730 ? -33.091 -24.428 -33.879 1.00 88.75 730 GLN A N 1
ATOM 5794 C CA . GLN A 1 730 ? -32.459 -25.744 -33.921 1.00 88.75 730 GLN A CA 1
ATOM 5795 C C . GLN A 1 730 ? -32.584 -26.463 -32.570 1.00 88.75 730 GLN A C 1
ATOM 5797 O O . GLN A 1 730 ? -32.680 -25.837 -31.514 1.00 88.75 730 GLN A O 1
ATOM 5802 N N . SER A 1 731 ? -32.573 -27.795 -32.604 1.00 90.06 731 SER A N 1
ATOM 5803 C CA . SER A 1 731 ? -32.498 -28.616 -31.396 1.00 90.06 731 SER A CA 1
ATOM 5804 C C . SER A 1 731 ? -31.210 -28.299 -30.638 1.00 90.06 731 SER A C 1
ATOM 5806 O O . SER A 1 731 ? -30.126 -28.288 -31.221 1.00 90.06 731 SER A O 1
ATOM 5808 N N . GLY A 1 732 ? -31.316 -28.018 -29.343 1.00 88.62 732 GLY A N 1
ATOM 5809 C CA . GLY A 1 732 ? -30.192 -27.524 -28.565 1.00 88.62 732 GLY A CA 1
ATOM 5810 C C . GLY A 1 732 ? -30.584 -26.936 -27.218 1.00 88.62 732 GLY A C 1
ATOM 5811 O O . GLY A 1 732 ? -31.733 -27.012 -26.770 1.00 88.62 732 GLY A O 1
ATOM 5812 N N . LEU A 1 733 ? -29.585 -26.363 -26.552 1.00 92.06 733 LEU A N 1
ATOM 5813 C CA . LEU A 1 733 ? -29.732 -25.764 -25.237 1.00 92.06 733 LEU A CA 1
ATOM 5814 C C . LEU A 1 733 ? -29.703 -24.239 -25.319 1.00 92.06 733 LEU A C 1
ATOM 5816 O O . LEU A 1 733 ? -28.791 -23.665 -25.906 1.00 92.06 733 LEU A O 1
ATOM 5820 N N . TYR A 1 734 ? -30.674 -23.606 -24.670 1.00 91.88 734 TYR A N 1
ATOM 5821 C CA . TYR A 1 734 ? -30.830 -22.157 -24.627 1.00 91.88 734 TYR A CA 1
ATOM 5822 C C . TYR A 1 734 ? -31.013 -21.677 -23.181 1.00 91.88 734 TYR A C 1
ATOM 5824 O O . TYR A 1 734 ? -31.446 -22.429 -22.303 1.00 91.88 734 TYR A O 1
ATOM 5832 N N . LEU A 1 735 ? -30.705 -20.411 -22.923 1.00 93.06 735 LEU A N 1
ATOM 5833 C CA . LEU A 1 735 ? -30.987 -19.718 -21.670 1.00 93.06 735 LEU A CA 1
ATOM 5834 C C . LEU A 1 735 ? -32.082 -18.682 -21.910 1.00 93.06 735 LEU A C 1
ATOM 5836 O O . LEU A 1 735 ? -31.934 -17.794 -22.743 1.00 93.06 735 LEU A O 1
ATOM 5840 N N . LEU A 1 736 ? -33.179 -18.783 -21.164 1.00 92.12 736 LEU A N 1
ATOM 5841 C CA . LEU A 1 736 ? -34.256 -17.803 -21.176 1.00 92.12 736 LEU A CA 1
ATOM 5842 C C . LEU A 1 736 ? -34.085 -16.856 -19.990 1.00 92.12 736 LEU A C 1
ATOM 5844 O O . LEU A 1 736 ? -34.334 -17.247 -18.849 1.00 92.12 736 LEU A O 1
ATOM 5848 N N . LYS A 1 737 ? -33.667 -15.619 -20.247 1.00 92.44 737 LYS A N 1
ATOM 5849 C CA . LYS A 1 737 ? -33.597 -14.550 -19.251 1.00 92.44 737 LYS A CA 1
ATOM 5850 C C . LYS A 1 737 ? -34.861 -13.700 -19.336 1.00 92.44 737 LYS A C 1
ATOM 5852 O O . LYS A 1 737 ? -35.140 -13.094 -20.362 1.00 92.44 737 LYS A O 1
ATOM 5857 N N . VAL A 1 738 ? -35.616 -13.633 -18.247 1.00 90.50 738 VAL A N 1
ATOM 5858 C CA . VAL A 1 738 ? -36.822 -12.806 -18.138 1.00 90.50 738 VAL A CA 1
ATOM 5859 C C . VAL A 1 738 ? -36.562 -11.699 -17.132 1.00 90.50 738 VAL A C 1
ATOM 5861 O O . VAL A 1 738 ? -36.211 -11.995 -15.995 1.00 90.50 738 VAL A O 1
ATOM 5864 N N . SER A 1 739 ? -36.712 -10.440 -17.531 1.00 90.44 739 SER A N 1
ATOM 5865 C CA . SER A 1 739 ? -36.484 -9.265 -16.686 1.00 90.44 739 SER A CA 1
ATOM 5866 C C . SER A 1 739 ? -37.715 -8.368 -16.629 1.00 90.44 739 SER A C 1
ATOM 5868 O O . SER A 1 739 ? -38.457 -8.251 -17.601 1.00 90.44 739 SER A O 1
ATOM 5870 N N . ASP A 1 740 ? -37.956 -7.730 -15.489 1.00 84.56 740 ASP A N 1
ATOM 5871 C CA . ASP A 1 740 ? -38.984 -6.698 -15.370 1.00 84.56 740 ASP A CA 1
ATOM 5872 C C . ASP A 1 740 ? -38.401 -5.285 -15.509 1.00 84.56 740 ASP A C 1
ATOM 5874 O O . ASP A 1 740 ? -37.188 -5.069 -15.565 1.00 84.56 740 ASP A O 1
ATOM 5878 N N . LYS A 1 741 ? -39.284 -4.284 -15.541 1.00 77.44 741 LYS A N 1
ATOM 5879 C CA . LYS A 1 741 ? -38.896 -2.866 -15.618 1.00 77.44 741 LYS A CA 1
ATOM 5880 C C . LYS A 1 741 ? -38.229 -2.333 -14.344 1.00 77.44 741 LYS A C 1
ATOM 5882 O O . LYS A 1 741 ? -37.772 -1.194 -14.344 1.00 77.44 741 LYS A O 1
ATOM 5887 N N . ARG A 1 742 ? -38.208 -3.116 -13.262 1.00 68.75 742 ARG A N 1
ATOM 5888 C CA . ARG A 1 742 ? -37.659 -2.751 -11.947 1.00 68.75 742 ARG A CA 1
ATOM 5889 C C . ARG A 1 742 ? -36.241 -3.294 -11.754 1.00 68.75 742 ARG A C 1
ATOM 5891 O O . ARG A 1 742 ? -35.659 -3.078 -10.699 1.00 68.75 742 ARG A O 1
ATOM 5898 N N . GLY A 1 743 ? -35.691 -3.981 -12.758 1.00 67.94 743 GLY A N 1
ATOM 5899 C CA . GLY A 1 743 ? -34.343 -4.547 -12.729 1.00 67.94 743 GLY A CA 1
ATOM 5900 C C . GLY A 1 743 ? -34.261 -5.951 -12.125 1.00 67.94 743 GLY A C 1
ATOM 5901 O O . GLY A 1 743 ? -33.168 -6.504 -12.059 1.00 67.94 743 GLY A O 1
ATOM 5902 N N . SER A 1 744 ? -35.385 -6.561 -11.729 1.00 79.94 744 SER A N 1
ATOM 5903 C CA . SER A 1 744 ? -35.407 -7.962 -11.290 1.00 79.94 744 SER A CA 1
ATOM 5904 C C . SER A 1 744 ? -35.371 -8.883 -12.506 1.00 79.94 744 SER A C 1
ATOM 5906 O O . SER A 1 744 ? -36.079 -8.633 -13.484 1.00 79.94 744 SER A O 1
ATOM 5908 N N . PHE A 1 745 ? -34.600 -9.970 -12.461 1.00 86.00 745 PHE A N 1
ATOM 5909 C CA . PHE A 1 745 ? -34.575 -10.948 -13.549 1.00 86.00 745 PHE A CA 1
ATOM 5910 C C . PHE A 1 745 ? -3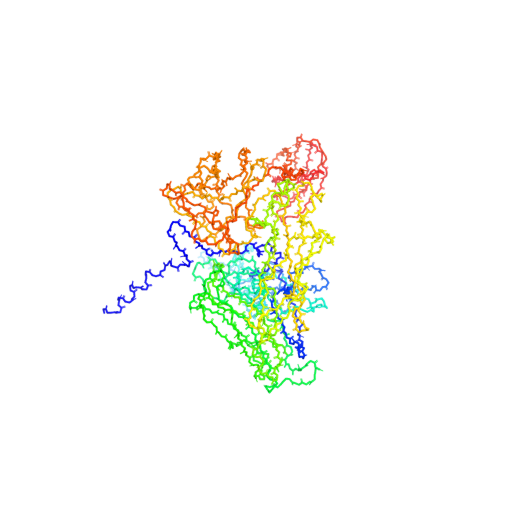4.469 -12.389 -13.050 1.00 86.00 745 PHE A C 1
ATOM 5912 O O . PHE A 1 745 ? -34.025 -12.651 -11.937 1.00 86.00 745 PHE A O 1
ATOM 5919 N N . LYS A 1 746 ? -34.882 -13.335 -13.894 1.00 85.88 746 LYS A N 1
ATOM 5920 C CA . LYS A 1 746 ? -34.746 -14.775 -13.670 1.00 85.88 746 LYS A CA 1
ATOM 5921 C C . LYS A 1 746 ? -34.242 -15.437 -14.943 1.00 85.88 746 LYS A C 1
ATOM 5923 O O . LYS A 1 746 ? -34.747 -15.142 -16.023 1.00 85.88 746 LYS A O 1
ATOM 5928 N N . THR A 1 747 ? -33.275 -16.339 -14.811 1.00 89.44 747 THR A N 1
ATOM 5929 C CA . THR A 1 747 ? -32.729 -17.102 -15.940 1.00 89.44 747 THR A CA 1
ATOM 5930 C C . THR A 1 747 ? -33.105 -18.571 -15.793 1.00 89.44 747 THR A C 1
ATOM 5932 O O . THR A 1 747 ? -32.861 -19.174 -14.750 1.00 89.44 747 THR A O 1
ATOM 5935 N N . ILE A 1 748 ? -33.715 -19.151 -16.826 1.00 89.69 748 ILE A N 1
ATOM 5936 C CA . ILE A 1 748 ? -34.149 -20.551 -16.854 1.00 89.69 748 ILE A CA 1
ATOM 5937 C C . ILE A 1 748 ? -33.499 -21.249 -18.048 1.00 89.69 748 ILE A C 1
ATOM 5939 O O . ILE A 1 748 ? -33.552 -20.766 -19.175 1.00 89.69 748 ILE A O 1
ATOM 5943 N N . LYS A 1 749 ? -32.905 -22.416 -17.802 1.00 91.75 749 LYS A N 1
ATOM 5944 C CA . LYS A 1 749 ? -32.372 -23.303 -18.840 1.00 91.75 749 LYS A CA 1
ATOM 5945 C C . LYS A 1 749 ? -33.520 -23.904 -19.656 1.00 91.75 749 LYS A C 1
ATOM 5947 O O . LYS A 1 749 ? -34.407 -24.504 -19.062 1.00 91.75 749 LYS A O 1
ATOM 5952 N N . VAL A 1 750 ? -33.482 -23.807 -20.982 1.00 91.19 750 VAL A N 1
ATOM 5953 C CA . VAL A 1 750 ? -34.476 -24.342 -21.929 1.00 91.19 750 VAL A CA 1
ATOM 5954 C C . VAL A 1 750 ? -33.832 -25.398 -22.822 1.00 91.19 750 VAL A C 1
ATOM 5956 O O . VAL A 1 750 ? -32.783 -25.152 -23.410 1.00 91.19 750 VAL A O 1
ATOM 5959 N N . ILE A 1 751 ? -34.472 -26.561 -22.945 1.00 92.31 751 ILE A N 1
ATOM 5960 C CA . ILE A 1 751 ? -34.036 -27.655 -23.820 1.00 92.31 751 ILE A CA 1
ATOM 5961 C C . ILE A 1 751 ? -35.023 -27.762 -24.989 1.00 92.31 751 ILE A C 1
ATOM 5963 O O . ILE A 1 751 ? -36.200 -28.067 -24.774 1.00 92.31 751 ILE A O 1
ATOM 5967 N N . LYS A 1 752 ? -34.543 -27.499 -26.210 1.00 90.19 752 LYS A N 1
ATOM 5968 C CA . LYS A 1 752 ? -35.287 -27.682 -27.461 1.00 90.19 752 LYS A CA 1
ATOM 5969 C C . LYS A 1 752 ? -34.898 -29.023 -28.078 1.00 90.19 752 LYS A C 1
ATOM 5971 O O . LYS A 1 752 ? -33.732 -29.219 -28.413 1.00 90.19 752 LYS A O 1
ATOM 5976 N N . GLU A 1 753 ? -35.867 -29.922 -28.216 1.00 85.56 753 GLU A N 1
ATOM 5977 C CA . GLU A 1 753 ? -35.704 -31.220 -28.893 1.00 85.56 753 GLU A CA 1
ATOM 5978 C C . GLU A 1 753 ? -35.909 -31.125 -30.398 1.00 85.56 753 GLU A C 1
ATOM 5980 O O . GLU A 1 753 ? -36.769 -30.323 -30.844 1.00 85.56 753 GLU A O 1
#

Sequence (753 aa):
MKILFIIFLSLIGINLLAQKERGEETLSPLKYNHVLLNSNTIGTSKNIDGMFVYRYDTIKVPNGKGLFDDFTTNKFKPADAQPGDPEVSDTSWFHLYRAGIPDTMGTEYMSDTTYYILIDTVAGYGFDSLVSTYVPFPSYEVTVFDICTYPPTVHLDTLWPNAAYIDSVWPSSVIDIPFKDPSPDFEQDSVKVYKVATSILDTGYLWVDQGVYRNNTYAVDPPSYGVATFDGLDYAGYPYNFTTTAQGDNDYLTSVPLDLAVKEDGTTPWLASDSLELSFWYQPQGIGNEPEASDSLVLQFWSPTDNDWSTVWVKEGAPLDTFRRASLKIISTNYLRKGFQFRFVNYGAQNGSLDHWHLDFIQLKSNAINDETLQEIAIQNPVNTMLKEYTAMPWTHYKDSPELYMLDSVNLDVVNSWTLAVSANTAKYDVSENGVPLTTVFADNATYTVPAGGKVSIPIDVYQDASWFVFDTAVSDTSAFFDVDFNFTGGVFLTKSNETFSLRQRFSNYYAYDDGTAEAAYGITGTQPKLAYRFNSAIADSLYAIKIHFEPSVNDVSVDPFILMVWDNTGAGGTPGNVIYEEPLLVTPEYNLGVNGFYTYELSEKVPLSGTYYVGWKQTTTSRLNVGFDKNIDHQDKIYYNVSGTWANTSYQGALMIRPLFSAAQPSGWVGLKEESFDMKLYPNPTSSILQYDISRPDTYACDLIDLNGSLVRREWIGTTGWIDLSDLQSGLYLLKVSDKRGSFKTIKVIKE

Solvent-accessible surface area (backbone atoms only — not comparable to full-atom values): 40334 Å² total; per-residue (Å²): 120,78,66,62,61,57,60,63,59,69,74,76,73,84,82,83,66,86,56,60,69,65,78,55,38,36,46,34,58,33,39,54,38,51,80,32,48,68,55,82,59,83,66,88,52,77,56,45,53,74,34,76,47,75,50,74,66,67,43,66,49,43,76,93,68,27,47,75,46,40,48,67,60,90,36,59,63,85,66,70,86,53,95,80,41,96,53,43,46,77,49,75,50,53,25,34,23,46,94,89,39,69,58,59,81,81,42,47,23,26,79,56,89,26,37,41,35,39,41,42,62,42,90,93,55,52,95,81,36,77,45,78,46,80,43,71,57,73,70,42,69,34,40,41,33,44,66,69,43,88,80,57,47,74,49,79,44,70,32,15,57,49,45,35,37,46,35,35,66,65,99,57,76,44,83,69,49,83,46,56,65,94,73,54,75,39,65,38,50,73,35,38,33,34,38,31,56,70,56,85,84,57,70,75,50,47,33,74,51,61,27,44,50,74,45,58,64,51,65,57,84,42,80,34,35,17,25,38,32,35,34,4,28,37,57,52,17,44,36,74,30,85,49,89,83,38,68,42,80,50,19,40,52,32,41,39,33,25,28,33,39,32,40,61,86,69,70,51,63,58,51,52,87,52,39,34,28,45,31,33,32,39,28,36,10,42,67,47,33,53,19,49,72,89,18,33,47,33,37,31,39,34,21,61,71,78,74,47,76,41,82,76,46,78,43,67,29,38,64,66,52,72,68,43,80,50,77,47,70,61,54,54,69,51,44,43,25,62,51,19,32,43,32,40,37,38,34,36,50,16,45,12,43,31,40,20,35,36,38,31,52,38,33,40,40,64,43,95,55,92,71,87,60,52,69,39,58,14,38,26,59,75,66,79,54,68,38,66,81,35,36,25,36,29,28,52,46,40,63,75,50,46,76,80,44,39,34,73,53,48,68,49,39,33,30,22,56,16,88,57,66,45,53,44,24,59,33,31,38,37,36,24,45,95,85,42,79,75,52,74,36,58,22,88,56,60,63,45,79,25,44,43,65,29,62,39,72,45,62,28,48,39,53,47,97,94,41,77,60,62,81,74,65,82,83,46,82,26,49,50,64,34,41,36,39,36,35,43,42,67,68,95,77,47,62,70,64,34,33,49,50,79,32,72,43,44,23,35,32,29,42,29,55,31,93,71,60,58,52,26,23,35,33,50,42,34,71,53,24,32,43,37,37,57,50,68,41,80,48,78,45,30,39,38,32,39,32,36,22,36,44,66,56,97,65,86,48,56,84,50,45,29,28,49,34,30,25,34,53,75,19,79,94,67,35,77,37,54,77,78,42,70,50,93,58,77,44,51,52,50,73,35,70,53,88,70,21,49,32,78,47,72,48,96,58,70,44,82,43,58,45,55,33,25,45,43,34,35,36,71,46,56,69,61,60,30,31,25,22,14,63,82,40,76,42,27,94,38,35,32,37,29,49,83,86,54,82,41,66,55,94,58,71,14,17,57,44,55,28,54,26,38,56,80,15,46,63,91,75,72,69,73,80,69,76,67,70,73,59,70,50,72,42,57,72,64,25,74,33,56,35,36,40,44,37,77,56,94,55,64,27,44,37,37,33,23,42,86,87,71,46,79,75,44,78,48,79,41,63,33,63,55,73,47,83,48,68,90,55,75,66,44,64,34,38,40,38,39,31,43,91,85,74,38,63,50,76,45,84,42,41,37,89

Mean predicted aligned error: 13.73 Å

Nearest PDB structures (foldseek):
  6a48-assembly1_A  TM=2.137E-01  e=1.476E-06  Mus musculus
  6lej-assembly1_B  TM=2.462E-01  e=2.468E-05  Escherichia coli
  3a7q-assembly1_A  TM=1.875E-01  e=2.268E-06  Mus musculus
  2e26-assembly1_A  TM=2.068E-01  e=6.724E-05  Mus musculus
  6lel-assembly1_B  TM=2.393E-01  e=5.433E-03  Escherichia coli

Radius of gyration: 33.81 Å; Cα contacts (8 Å, |Δi|>4): 1926; chains: 1; bounding box: 84×96×96 Å